Protein AF-0000000077372050 (afdb_homodimer)

Radius of gyration: 34.99 Å; Cα contacts (8 Å, |Δi|>4): 1560; chains: 2; bounding box: 55×114×76 Å

Foldseek 3Di:
DDKWKKWFFFKWKQFCFLLLVVFFKTKMWTWQWFKMKIKFFDPDQDQKAWEQEVLLRDIDIDGQVVLLVLLVVVCVVPVPDQPVCLVVLLVSLLVVLVVVVVVVVDDDPDPVVSLVSSLLSSLLSNLQCNQPPCNSGGDRTYMYMYMDGPDDPQQFRLHLLRSQLRSNLVNNCVNPVDHQVCCLPPVNLVSSLVRSVSSVCSVPVDDQSPGNNCRSFGFMWMDTRPPGIDHAQADDWFKKKKKFLVDHDDLVVLSVLLVVLCVVPVVVLVVLSVVSNVLCVVLRVLRNCAPVPPPNVVSLVVSLVSLQVRQVSLVVSPQEAPSNVVLQVLQVVLPWGKHDTGSHNGRIMMTTADDPNVVDPSSVVSVVVSVVVPIDIDIITIGDGHMHMGGDDD/DDKWKKWFFFKWKQFCFLLLVVFFKTKMWTWFWFKMKIKFFDPDQDQKAWEQEVLVRDIDIDGQVVLLVLLVVVCVVPVPDQPVCLVVLLVSLLVVLVVVVVVVVDDDPDPVVSLVSSLLSSLLSNLQCNQPPCNSGGDRTYMYMYMDGPDDPQQFRLHLLRSQLRSNLVNNCVNPVDHQVCCLPPVNLVSSLVRSVSSVCSVPVDDQSPGNNCRSFGFMWMDTRPPGIDHAQADDWFKKKKKFLVDHDDLVVLSVLLVVLCVVPVVVLVVLSVVSNVLVVVLRVLRNCAPVPPPNVVSLVVSLVSLQVRQVSLVVSPQEAPSNVVLQVLQVVLPWGKHDTGSHNGRIMMTTADDPNVVPPSSVVSVVVSVVVPIDIDIITIGDGHMHMGGDDD

Organism: NCBI:txid30044

Secondary structure (DSSP, 8-state):
--EEEEEEEEEEEEE-TTGGGGT--EEEEEEEEEEEEEEEE-SS---EEEEEEGGGTEEEEEEHHHHHHHHHHHHHHSTT-SGGGHHHHHHHHHHHHHHHHHHTT-S---HHHHHHHHHHHHHHHHHHHT-TT-TT----S-EEEEEEESSPTTSSS-HHHHHHHHHHHHHHHHTTSS-TTTTTSHHHHHHHHHHHHHHHHHHHSS--SHHHHHHHHBSEEEEETTTEEEE---SSPEEEEEEE------HHHHHHHHHHHHHHSHHHHHHHHHHHHHHHHHHHHHHHHTTSSSSHHHHHHHHHHHHHHHHHHHHHTT---HHHHHHHHHHHHTT--EEEESS-SSSEEEEEE-TTGGG-HHHHHHHHHHHHTT-EEEEEEES-B--EEEE---/--EEEEEEEEEEEEE-TTGGGGT--EEEEEEEEEEEEEEEE-SS---EEEEEEGGGTEEEEEEHHHHHHHHHHHHHHSTT-SGGGHHHHHHHHHHHHHHHHHHTT-S---HHHHHHHHHHHHHHHHHHHT-TT-TT----S-EEEEEEESSPTTSSS-HHHHHHHHHHHHHHHHTTS--TTTTTSHHHHHHHHHHHHHHHHHHHSS--SHHHHHHHHBSEEEEETTTEEEE---SSPEEEEEEE------HHHHHHHHHHHHHHSHHHHHHHHHHHHHHHHHHHHHHHHTTSSSSHHHHHHHHHHHHHHHHHHHHHTT---HHHHHHHHHHHHTT--EEEESS-SSSEEEEEE-TTGGG-HHHHHHHHHHHHTT-EEEEEEES-B--EEEE---

Nearest PDB structures (foldseek):
  8tfo-assembly2_B  TM=8.199E-01  e=6.180E-31  Ramazzottius varieornatus
  1kvk-assembly1_A-2  TM=8.660E-01  e=2.337E-29  Rattus norvegicus
  2r3v-assembly1_A  TM=8.523E-01  e=2.100E-29  unclassified
  2r42-assembly1_A-2  TM=8.724E-01  e=7.983E-29  unclassified
  2r3v-assembly6_D  TM=8.572E-01  e=4.436E-29  unclassified

InterPro domains:
  IPR006204 GHMP kinase N-terminal domain [PF00288] (138-219)
  IPR006205 Mevalonate kinase [PTHR43290] (3-390)
  IPR006205 Mevalonate kinase [TIGR00549] (8-352)
  IPR014721 Small ribosomal subunit protein uS5 domain 2-type fold, subgroup [G3DSA:3.30.230.10] (6-387)
  IPR020568 Ribosomal protein uS5 domain 2-type superfamily [SSF54211] (3-226)
  IPR036554 GHMP kinase, C-terminal domain superfamily [G3DSA:3.30.70.890] (235-384)
  IPR036554 GHMP kinase, C-terminal domain superfamily [SSF55060] (236-391)

Solvent-accessible surface area (backbone atoms only — not comparable to full-atom values): 39633 Å² total; per-residue (Å²): 121,65,44,32,30,28,40,10,16,14,30,40,45,79,40,28,66,74,33,28,83,72,54,23,42,23,34,36,22,9,27,71,46,27,26,39,34,37,40,40,44,52,88,56,92,31,60,42,35,38,37,39,34,58,87,73,71,45,74,46,73,43,51,33,66,60,51,39,50,51,51,49,53,48,45,68,75,43,72,83,52,64,81,86,34,53,67,60,49,48,53,53,38,51,54,50,50,50,51,52,52,57,66,69,64,57,74,84,68,56,68,66,58,52,50,50,48,43,41,51,53,40,46,43,49,50,26,32,64,61,16,59,98,33,77,80,55,67,71,80,57,14,32,39,33,42,36,42,59,71,50,60,76,84,39,51,35,36,38,65,24,10,45,23,34,28,52,30,46,55,30,29,39,73,36,50,65,43,46,84,87,48,46,80,40,67,69,47,39,50,52,28,26,49,46,4,39,54,33,34,31,73,74,65,62,77,67,89,52,58,55,18,42,28,16,44,68,20,22,34,31,37,35,26,63,93,74,51,78,43,77,56,67,58,68,50,53,42,46,30,34,41,34,33,52,83,34,82,64,56,59,70,58,47,53,50,52,39,50,52,50,32,68,76,35,48,68,27,46,50,24,47,42,49,19,41,34,35,45,45,65,59,43,51,63,44,49,39,49,32,67,70,76,63,60,43,68,60,46,48,52,52,50,42,49,50,36,35,26,50,30,23,54,45,42,36,60,64,32,54,35,64,62,49,48,50,53,45,48,54,37,43,66,68,73,37,39,38,26,65,27,46,68,38,42,30,24,28,32,41,30,63,42,60,89,66,39,89,78,37,68,63,48,54,51,48,52,50,51,44,44,71,73,68,32,45,77,44,81,44,34,38,26,44,72,27,47,45,65,44,78,54,80,132,122,65,44,33,31,27,39,10,17,13,31,42,45,79,40,27,68,73,32,28,82,72,56,24,42,24,35,35,23,7,27,72,47,30,26,38,33,36,40,38,44,52,88,58,91,31,61,43,33,38,36,38,35,58,88,72,69,46,74,47,73,42,51,33,68,61,51,41,50,52,51,50,52,48,45,68,75,43,73,84,53,63,82,86,32,55,65,59,49,49,54,53,40,51,53,51,50,50,53,53,51,57,68,70,65,58,72,84,67,55,69,66,59,53,50,52,47,44,41,52,54,40,46,43,50,49,25,32,64,60,16,61,98,32,78,80,55,68,69,80,58,16,32,39,35,41,36,40,59,72,51,59,75,83,39,51,36,35,37,65,23,9,45,23,36,28,49,29,44,53,31,28,39,73,36,51,65,42,46,84,85,47,46,81,42,70,70,45,41,49,52,28,25,50,46,4,38,54,35,34,32,73,75,65,62,77,67,90,51,58,56,17,43,28,15,45,66,20,24,35,30,37,35,27,62,94,74,52,79,43,77,55,66,60,68,49,54,42,46,28,33,41,34,36,51,83,35,82,63,56,57,70,59,46,54,50,51,39,51,52,51,33,68,75,36,48,68,28,45,51,25,47,42,49,20,39,35,34,46,44,64,60,42,51,62,46,49,39,49,32,68,70,75,62,60,44,67,59,47,48,52,52,50,43,48,50,36,35,28,50,30,22,54,45,44,37,59,64,33,54,35,64,61,50,48,50,53,46,47,56,36,43,65,71,73,37,38,40,26,65,27,44,66,39,44,30,25,27,31,40,31,63,43,63,90,67,41,90,77,36,67,62,48,55,51,48,53,49,52,44,44,72,71,68,32,44,78,44,80,44,34,38,26,44,71,25,47,45,66,44,78,53,80,130

Sequence (788 aa):
MLKFQVHSPGKVILHGEHAVVYQKPALAAVVGLGTNLQLRCSQEASQVASFQLDALNCTLEIDLQEFNTFLDNFRNKYPGDKLDSTAKLMEEVRTEVAKQLERSGGSTPKQHTQRAFISIYYLLAGAVLTAPNQPTLTLKSGFQVHIDTELNVGAGLGSSASYGAALATAFLILAGHFDQSSYLQDDNLALISHWAFESERVNHGTPSGVDNTVCTYGGILRFVKGQGFQSLKIQKPLNILLVDSRVSRSTADIVAKVRHLAEDFPQLIESIWQACEQLVNSAVPLYESFGNAQDDSQKFEKLERLFQINNDLLKAIGVTHPKLEQIFTIAFKRGFFSKLTGAGAGGYAIVLLPENYDCNEVYWKLKEELEGAGFGVHVTTAGGVGLRVTSLDDMLKFQVHSPGKVILHGEHAVVYQKPALAAVVGLGTNLQLRCSQEASQVASFQLDALNCTLEIDLQEFNTFLDNFRNKYPGDKLDSTAKLMEEVRTEVAKQLERSGGSTPKQHTQRAFISIYYLLAGAVLTAPNQPTLTLKSGFQVHIDTELNVGAGLGSSASYGAALATAFLILAGHFDQSSYLQDDNLALISHWAFESERVNHGTPSGVDNTVCTYGGILRFVKGQGFQSLKIQKPLNILLVDSRVSRSTADIVAKVRHLAEDFPQLIESIWQACEQLVNSAVPLYESFGNAQDDSQKFEKLERLFQINNDLLKAIGVTHPKLEQIFTIAFKRGFFSKLTGAGAGGYAIVLLPENYDCNEVYWKLKEELEGAGFGVHVTTAGGVGLRVTSLDD

Structure (mmCIF, N/CA/C/O backbone):
data_AF-0000000077372050-model_v1
#
loop_
_entity.id
_entity.type
_entity.pdbx_description
1 polymer 'Mevalonate kinase'
#
loop_
_atom_site.group_PDB
_atom_site.id
_atom_site.type_symbol
_atom_site.label_atom_id
_atom_site.label_alt_id
_atom_site.label_comp_id
_atom_site.label_asym_id
_atom_site.label_entity_id
_atom_site.label_seq_id
_atom_site.pdbx_PDB_ins_code
_atom_site.Cartn_x
_atom_site.Cartn_y
_atom_site.Cartn_z
_atom_site.occupancy
_atom_site.B_iso_or_equiv
_atom_site.auth_seq_id
_atom_site.auth_comp_id
_atom_site.auth_asym_id
_atom_site.auth_atom_id
_atom_site.pdbx_PDB_model_num
ATOM 1 N N . MET A 1 1 ? -6.617 -47.531 -29.625 1 76.56 1 MET A N 1
ATOM 2 C CA . MET A 1 1 ? -5.32 -46.906 -29.344 1 76.56 1 MET A CA 1
ATOM 3 C C . MET A 1 1 ? -5.445 -45.812 -28.297 1 76.56 1 MET A C 1
ATOM 5 O O . MET A 1 1 ? -6.449 -45.094 -28.266 1 76.56 1 MET A O 1
ATOM 9 N N . LEU A 1 2 ? -4.465 -45.812 -27.406 1 88.06 2 LEU A N 1
ATOM 10 C CA . LEU A 1 2 ? -4.539 -44.875 -26.297 1 88.06 2 LEU A CA 1
ATOM 11 C C . LEU A 1 2 ? -4.316 -43.438 -26.766 1 88.06 2 LEU A C 1
ATOM 13 O O . LEU A 1 2 ? -3.277 -43.125 -27.359 1 88.06 2 LEU A O 1
ATOM 17 N N . LYS A 1 3 ? -5.336 -42.656 -26.812 1 93.94 3 LYS A N 1
ATOM 18 C CA . LYS A 1 3 ? -5.262 -41.219 -27.141 1 93.94 3 LYS A CA 1
ATOM 19 C C . LYS A 1 3 ? -6.102 -40.406 -26.172 1 93.94 3 LYS A C 1
ATOM 21 O O . LYS A 1 3 ? -7.273 -40.688 -25.953 1 93.94 3 LYS A O 1
ATOM 26 N N . PHE A 1 4 ? -5.562 -39.438 -25.625 1 96.69 4 PHE A N 1
ATOM 27 C CA . PHE A 1 4 ? -6.285 -38.594 -24.688 1 96.69 4 PHE A CA 1
ATOM 28 C C . PHE A 1 4 ? -5.59 -37.25 -24.531 1 96.69 4 PHE A C 1
ATOM 30 O O . PHE A 1 4 ? -4.512 -37.031 -25.078 1 96.69 4 PHE A O 1
ATOM 37 N N . GLN A 1 5 ? -6.246 -36.344 -23.906 1 97.19 5 GLN A N 1
ATOM 38 C CA . GLN A 1 5 ? -5.73 -35 -23.625 1 97.19 5 GLN A CA 1
ATOM 39 C C . GLN A 1 5 ? -5.797 -34.719 -22.125 1 97.19 5 GLN A C 1
ATOM 41 O O . GLN A 1 5 ? -6.746 -35.125 -21.453 1 97.19 5 GLN A O 1
ATOM 46 N N . VAL A 1 6 ? -4.758 -34.156 -21.656 1 97.69 6 VAL A N 1
ATOM 47 C CA . VAL A 1 6 ? -4.703 -33.688 -20.266 1 97.69 6 VAL A CA 1
ATOM 48 C C . VAL A 1 6 ? -4.652 -32.156 -20.234 1 97.69 6 VAL A C 1
ATOM 50 O O . VAL A 1 6 ? -3.881 -31.547 -20.969 1 97.69 6 VAL A O 1
ATOM 53 N N . HIS A 1 7 ? -5.539 -31.594 -19.469 1 97.25 7 HIS A N 1
ATOM 54 C CA . HIS A 1 7 ? -5.469 -30.172 -19.172 1 97.25 7 HIS A CA 1
ATOM 55 C C . HIS A 1 7 ? -5.098 -29.938 -17.703 1 97.25 7 HIS A C 1
ATOM 57 O O . HIS A 1 7 ? -5.816 -30.375 -16.812 1 97.25 7 HIS A O 1
ATOM 63 N N . SER A 1 8 ? -4.004 -29.344 -17.484 1 97.56 8 SER A N 1
ATOM 64 C CA . SER A 1 8 ? -3.545 -29 -16.141 1 97.56 8 SER A CA 1
ATOM 65 C C . SER A 1 8 ? -3.512 -27.484 -15.945 1 97.56 8 SER A C 1
ATOM 67 O O . SER A 1 8 ? -2.73 -26.781 -16.594 1 97.56 8 SER A O 1
ATOM 69 N N . PRO A 1 9 ? -4.293 -26.984 -15.062 1 97.06 9 PRO A N 1
ATOM 70 C CA . PRO A 1 9 ? -4.363 -25.531 -14.867 1 97.06 9 PRO A CA 1
ATOM 71 C C . PRO A 1 9 ? -3.127 -24.969 -14.164 1 97.06 9 PRO A C 1
ATOM 73 O O . PRO A 1 9 ? -2.391 -25.719 -13.516 1 97.06 9 PRO A O 1
ATOM 76 N N . GLY A 1 10 ? -2.898 -23.688 -14.422 1 95.94 10 GLY A N 1
ATOM 77 C CA . GLY A 1 10 ? -1.934 -22.953 -13.609 1 95.94 10 GLY A CA 1
ATOM 78 C C . GLY A 1 10 ? -2.5 -22.484 -12.281 1 95.94 10 GLY A C 1
ATOM 79 O O . GLY A 1 10 ? -3.514 -23.016 -11.82 1 95.94 10 GLY A O 1
ATOM 80 N N . LYS A 1 11 ? -1.765 -21.641 -11.664 1 95.44 11 LYS A N 1
ATOM 81 C CA . LYS A 1 11 ? -2.215 -21.188 -10.352 1 95.44 11 LYS A CA 1
ATOM 82 C C . LYS A 1 11 ? -1.88 -19.703 -10.141 1 95.44 11 LYS A C 1
ATOM 84 O O . LYS A 1 11 ? -1.002 -19.156 -10.812 1 95.44 11 LYS A O 1
ATOM 89 N N . VAL A 1 12 ? -2.592 -19.109 -9.219 1 95.75 12 VAL A N 1
ATOM 90 C CA . VAL A 1 12 ? -2.281 -17.781 -8.703 1 95.75 12 VAL A CA 1
ATOM 91 C C . VAL A 1 12 ? -2.289 -17.797 -7.18 1 95.75 12 VAL A C 1
ATOM 93 O O . VAL A 1 12 ? -2.871 -18.703 -6.566 1 95.75 12 VAL A O 1
ATOM 96 N N . ILE A 1 13 ? -1.609 -16.938 -6.66 1 95.19 13 ILE A N 1
ATOM 97 C CA . ILE A 1 13 ? -1.697 -16.719 -5.219 1 95.19 13 ILE A CA 1
ATOM 98 C C . ILE A 1 13 ? -2.668 -15.578 -4.922 1 95.19 13 ILE A C 1
ATOM 100 O O . ILE A 1 13 ? -2.449 -14.445 -5.348 1 95.19 13 ILE A O 1
ATOM 104 N N . LEU A 1 14 ? -3.717 -15.867 -4.227 1 97.38 14 LEU A N 1
ATOM 105 C CA . LEU A 1 14 ? -4.738 -14.867 -3.943 1 97.38 14 LEU A CA 1
ATOM 106 C C . LEU A 1 14 ? -4.312 -13.969 -2.783 1 97.38 14 LEU A C 1
ATOM 108 O O . LEU A 1 14 ? -4.566 -12.766 -2.797 1 97.38 14 LEU A O 1
ATOM 112 N N . HIS A 1 15 ? -3.766 -14.578 -1.78 1 97.62 15 HIS A N 1
ATOM 113 C CA . HIS A 1 15 ? -3.287 -13.867 -0.604 1 97.62 15 HIS A CA 1
ATOM 114 C C . HIS A 1 15 ? -2.078 -14.562 0.012 1 97.62 15 HIS A C 1
ATOM 116 O O . HIS A 1 15 ? -1.896 -15.766 -0.162 1 97.62 15 HIS A O 1
ATOM 122 N N . GLY A 1 16 ? -1.229 -13.781 0.714 1 95.81 16 GLY A N 1
ATOM 123 C CA . GLY A 1 16 ? -0.171 -14.367 1.521 1 95.81 16 GLY A CA 1
ATOM 124 C C . GLY A 1 16 ? 1.16 -14.445 0.797 1 95.81 16 GLY A C 1
ATOM 125 O O . GLY A 1 16 ? 2.092 -15.102 1.267 1 95.81 16 GLY A O 1
ATOM 126 N N . GLU A 1 17 ? 1.328 -13.773 -0.38 1 93.12 17 GLU A N 1
ATOM 127 C CA . GLU A 1 17 ? 2.613 -13.711 -1.068 1 93.12 17 GLU A CA 1
ATOM 128 C C . GLU A 1 17 ? 3.729 -13.273 -0.122 1 93.12 17 GLU A C 1
ATOM 130 O O . GLU A 1 17 ? 3.531 -12.383 0.708 1 93.12 17 GLU A O 1
ATOM 135 N N . HIS A 1 18 ? 4.914 -13.906 -0.179 1 93.56 18 HIS A N 1
ATOM 136 C CA . HIS A 1 18 ? 6.105 -13.609 0.612 1 93.56 18 HIS A CA 1
ATOM 137 C C . HIS A 1 18 ? 5.887 -13.961 2.082 1 93.56 18 HIS A C 1
ATOM 139 O O . HIS A 1 18 ? 6.762 -14.555 2.719 1 93.56 18 HIS A O 1
ATOM 145 N N . ALA A 1 19 ? 4.719 -13.648 2.645 1 95.5 19 ALA A N 1
ATOM 146 C CA . ALA A 1 19 ? 4.449 -13.945 4.047 1 95.5 19 ALA A CA 1
ATOM 147 C C . ALA A 1 19 ? 4.562 -15.445 4.316 1 95.5 19 ALA A C 1
ATOM 149 O O . ALA A 1 19 ? 4.965 -15.859 5.406 1 95.5 19 ALA A O 1
ATOM 150 N N . VAL A 1 20 ? 4.285 -16.219 3.359 1 92.5 20 VAL A N 1
ATOM 151 C CA . VAL A 1 20 ? 4.301 -17.688 3.461 1 92.5 20 VAL A CA 1
ATOM 152 C C . VAL A 1 20 ? 5.719 -18.156 3.768 1 92.5 20 VAL A C 1
ATOM 154 O O . VAL A 1 20 ? 5.902 -19.172 4.457 1 92.5 20 VAL A O 1
ATOM 157 N N . VAL A 1 21 ? 6.711 -17.453 3.232 1 89.56 21 VAL A N 1
ATOM 158 C CA . VAL A 1 21 ? 8.109 -17.781 3.494 1 89.56 21 VAL A CA 1
ATOM 159 C C . VAL A 1 21 ? 8.398 -17.672 4.988 1 89.56 21 VAL A C 1
ATOM 161 O O . VAL A 1 21 ? 9.273 -18.359 5.512 1 89.56 21 VAL A O 1
ATOM 164 N N . TYR A 1 22 ? 7.609 -16.828 5.664 1 93.75 22 TYR A N 1
ATOM 165 C CA . TYR A 1 22 ? 7.801 -16.578 7.09 1 93.75 22 TYR A CA 1
ATOM 166 C C . TYR A 1 22 ? 6.707 -17.25 7.914 1 93.75 22 TYR A C 1
ATOM 168 O O . TYR A 1 22 ? 6.277 -16.703 8.938 1 93.75 22 TYR A O 1
ATOM 176 N N . GLN A 1 23 ? 6.152 -18.297 7.379 1 93.69 23 GLN A N 1
ATOM 177 C CA . GLN A 1 23 ? 5.281 -19.25 8.062 1 93.69 23 GLN A CA 1
ATOM 178 C C . GLN A 1 23 ? 3.898 -18.641 8.305 1 93.69 23 GLN A C 1
ATOM 180 O O . GLN A 1 23 ? 3.223 -18.984 9.273 1 93.69 23 GLN A O 1
ATOM 185 N N . LYS A 1 24 ? 3.562 -17.641 7.562 1 96.31 24 LYS A N 1
ATOM 186 C CA . LYS A 1 24 ? 2.186 -17.156 7.543 1 96.31 24 LYS A CA 1
ATOM 187 C C . LYS A 1 24 ? 1.363 -17.875 6.48 1 96.31 24 LYS A C 1
ATOM 189 O O . LYS A 1 24 ? 1.918 -18.438 5.531 1 96.31 24 LYS A O 1
ATOM 194 N N . PRO A 1 25 ? 0.071 -17.953 6.625 1 96.81 25 PRO A N 1
ATOM 195 C CA . PRO A 1 25 ? -0.757 -18.672 5.668 1 96.81 25 PRO A CA 1
ATOM 196 C C . PRO A 1 25 ? -0.863 -17.969 4.316 1 96.81 25 PRO A C 1
ATOM 198 O O . PRO A 1 25 ? -0.839 -16.734 4.258 1 96.81 25 PRO A O 1
ATOM 201 N N . ALA A 1 26 ? -1.024 -18.766 3.262 1 96.06 26 ALA A N 1
ATOM 202 C CA . ALA A 1 26 ? -1.29 -18.266 1.915 1 96.06 26 ALA A CA 1
ATOM 203 C C . ALA A 1 26 ? -2.449 -19.016 1.27 1 96.06 26 ALA A C 1
ATOM 205 O O . ALA A 1 26 ? -2.768 -20.141 1.668 1 96.06 26 ALA A O 1
ATOM 206 N N . LEU A 1 27 ? -3.111 -18.375 0.375 1 97.38 27 LEU A N 1
ATOM 207 C CA . LEU A 1 27 ? -4.18 -18.969 -0.415 1 97.38 27 LEU A CA 1
ATOM 208 C C . LEU A 1 27 ? -3.781 -19.078 -1.884 1 97.38 27 LEU A C 1
ATOM 210 O O . LEU A 1 27 ? -3.557 -18.062 -2.541 1 97.38 27 LEU A O 1
ATOM 214 N N . ALA A 1 28 ? -3.654 -20.281 -2.371 1 96.38 28 ALA A N 1
ATOM 215 C CA . ALA A 1 28 ? -3.379 -20.531 -3.781 1 96.38 28 ALA A CA 1
ATOM 216 C C . ALA A 1 28 ? -4.625 -21.047 -4.5 1 96.38 28 ALA A C 1
ATOM 218 O O . ALA A 1 28 ? -5.383 -21.844 -3.945 1 96.38 28 ALA A O 1
ATOM 219 N N . ALA A 1 29 ? -4.844 -20.547 -5.703 1 97.38 29 ALA A N 1
ATOM 220 C CA . ALA A 1 29 ? -6.016 -20.953 -6.48 1 97.38 29 ALA A CA 1
ATOM 221 C C . ALA A 1 29 ? -5.617 -21.359 -7.895 1 97.38 29 ALA A C 1
ATOM 223 O O . ALA A 1 29 ? -4.703 -20.781 -8.484 1 97.38 29 ALA A O 1
ATOM 224 N N . VAL A 1 30 ? -6.297 -22.328 -8.438 1 96.56 30 VAL A N 1
ATOM 225 C CA . VAL A 1 30 ? -6.074 -22.672 -9.836 1 96.56 30 VAL A CA 1
ATOM 226 C C . VAL A 1 30 ? -6.699 -21.609 -10.734 1 96.56 30 VAL A C 1
ATOM 228 O O . VAL A 1 30 ? -7.742 -21.047 -10.406 1 96.56 30 VAL A O 1
ATOM 231 N N . VAL A 1 31 ? -6.02 -21.359 -11.766 1 95.69 31 VAL A N 1
ATOM 232 C CA . VAL A 1 31 ? -6.551 -20.438 -12.758 1 95.69 31 VAL A CA 1
ATOM 233 C C . VAL A 1 31 ? -7.113 -21.203 -13.945 1 95.69 31 VAL A C 1
ATOM 235 O O . VAL A 1 31 ? -6.773 -22.375 -14.148 1 95.69 31 VAL A O 1
ATOM 238 N N . GLY A 1 32 ? -7.992 -20.547 -14.742 1 91.5 32 GLY A N 1
ATOM 239 C CA . GLY A 1 32 ? -8.625 -21.203 -15.875 1 91.5 32 GLY A CA 1
ATOM 240 C C . GLY A 1 32 ? -7.676 -21.422 -17.047 1 91.5 32 GLY A C 1
ATOM 241 O O . GLY A 1 32 ? -8.023 -22.109 -18.016 1 91.5 32 GLY A O 1
ATOM 242 N N . LEU A 1 33 ? -6.516 -20.938 -17 1 93.06 33 LEU A N 1
ATOM 243 C CA . LEU A 1 33 ? -5.465 -21.156 -17.984 1 93.06 33 LEU A CA 1
ATOM 244 C C . LEU A 1 33 ? -4.559 -22.312 -17.562 1 93.06 33 LEU A C 1
ATOM 246 O O . LEU A 1 33 ? -4.367 -22.547 -16.375 1 93.06 33 LEU A O 1
ATOM 250 N N . GLY A 1 34 ? -4.039 -22.984 -18.609 1 95.81 34 GLY A N 1
ATOM 251 C CA . GLY A 1 34 ? -3.219 -24.109 -18.188 1 95.81 34 GLY A CA 1
ATOM 252 C C . GLY A 1 34 ? -2.434 -24.734 -19.344 1 95.81 34 GLY A C 1
ATOM 253 O O . GLY A 1 34 ? -2.383 -24.172 -20.438 1 95.81 34 GLY A O 1
ATOM 254 N N . THR A 1 35 ? -1.781 -25.797 -19.031 1 96.62 35 THR A N 1
ATOM 255 C CA . THR A 1 35 ? -1.038 -26.609 -19.984 1 96.62 35 THR A CA 1
ATOM 256 C C . THR A 1 35 ? -1.935 -27.688 -20.578 1 96.62 35 THR A C 1
ATOM 258 O O . THR A 1 35 ? -2.732 -28.312 -19.875 1 96.62 35 THR A O 1
ATOM 261 N N . ASN A 1 36 ? -1.826 -27.797 -21.875 1 97.12 36 ASN A N 1
ATOM 262 C CA . ASN A 1 36 ? -2.529 -28.859 -22.609 1 97.12 36 ASN A CA 1
ATOM 263 C C . ASN A 1 36 ? -1.56 -29.891 -23.172 1 97.12 36 ASN A C 1
ATOM 265 O O . ASN A 1 36 ? -0.626 -29.547 -23.891 1 97.12 36 ASN A O 1
ATOM 269 N N . LEU A 1 37 ? -1.771 -31.078 -22.797 1 97.88 37 LEU A N 1
ATOM 270 C CA . LEU A 1 37 ? -0.952 -32.188 -23.266 1 97.88 37 LEU A CA 1
ATOM 271 C C . LEU A 1 37 ? -1.803 -33.219 -24.016 1 97.88 37 LEU A C 1
ATOM 273 O O . LEU A 1 37 ? -2.832 -33.656 -23.5 1 97.88 37 LEU A O 1
ATOM 277 N N . GLN A 1 38 ? -1.431 -33.5 -25.234 1 97.62 38 GLN A N 1
ATOM 278 C CA . GLN A 1 38 ? -2.068 -34.531 -26.016 1 97.62 38 GLN A CA 1
ATOM 279 C C . GLN A 1 38 ? -1.131 -35.719 -26.203 1 97.62 38 GLN A C 1
ATOM 281 O O . GLN A 1 38 ? 0.02 -35.562 -26.625 1 97.62 38 GLN A O 1
ATOM 286 N N . LEU A 1 39 ? -1.581 -36.844 -25.844 1 97.06 39 LEU A N 1
ATOM 287 C CA . LEU A 1 39 ? -0.823 -38.062 -26.062 1 97.06 39 LEU A CA 1
ATOM 288 C C . LEU A 1 39 ? -1.546 -39 -27.031 1 97.06 39 LEU A C 1
ATOM 290 O O . LEU A 1 39 ? -2.748 -39.219 -26.891 1 97.06 39 LEU A O 1
ATOM 294 N N . ARG A 1 40 ? -0.792 -39.406 -28.047 1 94.44 40 ARG A N 1
ATOM 295 C CA . ARG A 1 40 ? -1.304 -40.344 -29.047 1 94.44 40 ARG A CA 1
ATOM 296 C C . ARG A 1 40 ? -0.372 -41.531 -29.203 1 94.44 40 ARG A C 1
ATOM 298 O O . ARG A 1 40 ? 0.786 -41.375 -29.609 1 94.44 40 ARG A O 1
ATOM 305 N N . CYS A 1 41 ? -0.883 -42.688 -28.906 1 90.69 41 CYS A N 1
ATOM 306 C CA . CYS A 1 41 ? -0.125 -43.906 -29.188 1 90.69 41 CYS A CA 1
ATOM 307 C C . CYS A 1 41 ? -0.32 -44.344 -30.625 1 90.69 41 CYS A C 1
ATOM 309 O O . CYS A 1 41 ? -1.421 -44.25 -31.172 1 90.69 41 CYS A O 1
ATOM 311 N N . SER A 1 42 ? 0.804 -44.469 -31.25 1 75.94 42 SER A N 1
ATOM 312 C CA . SER A 1 42 ? 0.777 -44.844 -32.656 1 75.94 42 SER A CA 1
ATOM 313 C C . SER A 1 42 ? 0.42 -46.312 -32.812 1 75.94 42 SER A C 1
ATOM 315 O O . SER A 1 42 ? 0.701 -47.125 -31.938 1 75.94 42 SER A O 1
ATOM 317 N N . GLN A 1 43 ? -0.395 -46.594 -33.875 1 68.31 43 GLN A N 1
ATOM 318 C CA . GLN A 1 43 ? -0.666 -48 -34.25 1 68.31 43 GLN A CA 1
ATOM 319 C C . GLN A 1 43 ? 0.559 -48.656 -34.875 1 68.31 43 GLN A C 1
ATOM 321 O O . GLN A 1 43 ? 0.722 -49.875 -34.812 1 68.31 43 GLN A O 1
ATOM 326 N N . GLU A 1 44 ? 1.268 -47.75 -35.5 1 66.38 44 GLU A N 1
ATOM 327 C CA . GLU A 1 44 ? 2.4 -48.312 -36.219 1 66.38 44 GLU A CA 1
ATOM 328 C C . GLU A 1 44 ? 3.572 -48.594 -35.281 1 66.38 44 GLU A C 1
ATOM 330 O O . GLU A 1 44 ? 3.732 -47.906 -34.281 1 66.38 44 GLU A O 1
ATOM 335 N N . ALA A 1 45 ? 4.254 -49.656 -35.469 1 71.06 45 ALA A N 1
ATOM 336 C CA . ALA A 1 45 ? 5.426 -50.062 -34.688 1 71.06 45 ALA A CA 1
ATOM 337 C C . ALA A 1 45 ? 6.504 -49 -34.719 1 71.06 45 ALA A C 1
ATOM 339 O O . ALA A 1 45 ? 7.211 -48.812 -35.719 1 71.06 45 ALA A O 1
ATOM 340 N N . SER A 1 46 ? 6.207 -47.875 -33.938 1 81.31 46 SER A N 1
ATOM 341 C CA . SER A 1 46 ? 7.277 -46.906 -33.781 1 81.31 46 SER A CA 1
ATOM 342 C C . SER A 1 46 ? 8.109 -47.156 -32.531 1 81.31 46 SER A C 1
ATOM 344 O O . SER A 1 46 ? 7.582 -47.625 -31.531 1 81.31 46 SER A O 1
ATOM 346 N N . GLN A 1 47 ? 9.461 -46.969 -32.719 1 90.12 47 GLN A N 1
ATOM 347 C CA . GLN A 1 47 ? 10.375 -47.219 -31.594 1 90.12 47 GLN A CA 1
ATOM 348 C C . GLN A 1 47 ? 10.836 -45.906 -30.984 1 90.12 47 GLN A C 1
ATOM 350 O O . GLN A 1 47 ? 11.867 -45.844 -30.297 1 90.12 47 GLN A O 1
ATOM 355 N N . VAL A 1 48 ? 9.977 -44.844 -31.312 1 93.94 48 VAL A N 1
ATOM 356 C CA . VAL A 1 48 ? 10.391 -43.531 -30.812 1 93.94 48 VAL A CA 1
ATOM 357 C C . VAL A 1 48 ? 9.211 -42.844 -30.125 1 93.94 48 VAL A C 1
ATOM 359 O O . VAL A 1 48 ? 8.078 -42.906 -30.609 1 93.94 48 VAL A O 1
ATOM 362 N N . ALA A 1 49 ? 9.422 -42.312 -28.969 1 95.31 49 ALA A N 1
ATOM 363 C CA . ALA A 1 49 ? 8.492 -41.375 -28.328 1 95.31 49 ALA A CA 1
ATOM 364 C C . ALA A 1 49 ? 8.875 -39.938 -28.656 1 95.31 49 ALA A C 1
ATOM 366 O O . ALA A 1 49 ? 10 -39.5 -28.375 1 95.31 49 ALA A O 1
ATOM 367 N N . SER A 1 50 ? 7.996 -39.219 -29.234 1 95.69 50 SER A N 1
ATOM 368 C CA . SER A 1 50 ? 8.266 -37.844 -29.656 1 95.69 50 SER A CA 1
ATOM 369 C C . SER A 1 50 ? 7.496 -36.844 -28.797 1 95.69 50 SER A C 1
ATOM 371 O O . SER A 1 50 ? 6.328 -37.062 -28.484 1 95.69 50 SER A O 1
ATOM 373 N N . PHE A 1 51 ? 8.156 -35.781 -28.406 1 96.62 51 PHE A N 1
ATOM 374 C CA . PHE A 1 51 ? 7.582 -34.75 -27.562 1 96.62 51 PHE A CA 1
ATOM 375 C C . PHE A 1 51 ? 7.727 -33.375 -28.234 1 96.62 51 PHE A C 1
ATOM 377 O O . PHE A 1 51 ? 8.836 -32.844 -28.359 1 96.62 51 PHE A O 1
ATOM 384 N N . GLN A 1 52 ? 6.625 -32.844 -28.672 1 96.69 52 GLN A N 1
ATOM 385 C CA . GLN A 1 52 ? 6.625 -31.5 -29.25 1 96.69 52 GLN A CA 1
ATOM 386 C C . GLN A 1 52 ? 6.27 -30.453 -28.188 1 96.69 52 GLN A C 1
ATOM 388 O O . GLN A 1 52 ? 5.145 -30.422 -27.688 1 96.69 52 GLN A O 1
ATOM 393 N N . LEU A 1 53 ? 7.184 -29.625 -27.812 1 94.31 53 LEU A N 1
ATOM 394 C CA . LEU A 1 53 ? 6.988 -28.547 -26.859 1 94.31 53 LEU A CA 1
ATOM 395 C C . LEU A 1 53 ? 6.836 -27.203 -27.562 1 94.31 53 LEU A C 1
ATOM 397 O O . LEU A 1 53 ? 7.832 -26.562 -27.891 1 94.31 53 LEU A O 1
ATOM 401 N N . ASP A 1 54 ? 5.695 -26.672 -27.688 1 93.19 54 ASP A N 1
ATOM 402 C CA . ASP A 1 54 ? 5.418 -25.469 -28.469 1 93.19 54 ASP A CA 1
ATOM 403 C C . ASP A 1 54 ? 6.059 -24.234 -27.812 1 93.19 54 ASP A C 1
ATOM 405 O O . ASP A 1 54 ? 6.645 -23.406 -28.5 1 93.19 54 ASP A O 1
ATOM 409 N N . ALA A 1 55 ? 5.934 -24.141 -26.5 1 86.75 55 ALA A N 1
ATOM 410 C CA . ALA A 1 55 ? 6.434 -22.969 -25.797 1 86.75 55 ALA A CA 1
ATOM 411 C C . ALA A 1 55 ? 7.945 -22.828 -25.969 1 86.75 55 ALA A C 1
ATOM 413 O O . ALA A 1 55 ? 8.477 -21.719 -25.938 1 86.75 55 ALA A O 1
ATOM 414 N N . LEU A 1 56 ? 8.672 -23.938 -26.172 1 86.62 56 LEU A N 1
ATOM 415 C CA . LEU A 1 56 ? 10.117 -23.938 -26.328 1 86.62 56 LEU A CA 1
ATOM 416 C C . LEU A 1 56 ? 10.508 -24.094 -27.781 1 86.62 56 LEU A C 1
ATOM 418 O O . LEU A 1 56 ? 11.695 -24.062 -28.125 1 86.62 56 LEU A O 1
ATOM 422 N N . ASN A 1 57 ? 9.531 -24.219 -28.625 1 88.81 57 ASN A N 1
ATOM 423 C CA . ASN A 1 57 ? 9.75 -24.438 -30.047 1 88.81 57 ASN A CA 1
ATOM 424 C C . ASN A 1 57 ? 10.789 -25.531 -30.297 1 88.81 57 ASN A C 1
ATOM 426 O O . ASN A 1 57 ? 11.766 -25.312 -31 1 88.81 57 ASN A O 1
ATOM 430 N N . CYS A 1 58 ? 10.547 -26.641 -29.672 1 91.06 58 CYS A N 1
ATOM 431 C CA . CYS A 1 58 ? 11.484 -27.75 -29.844 1 91.06 58 CYS A CA 1
ATOM 432 C C . CYS A 1 58 ? 10.766 -29.094 -29.828 1 91.06 58 CYS A C 1
ATOM 434 O O . CYS A 1 58 ? 9.633 -29.188 -29.359 1 91.06 58 CYS A O 1
ATOM 436 N N . THR A 1 59 ? 11.398 -30.078 -30.375 1 93.31 59 THR A N 1
ATOM 437 C CA . THR A 1 59 ? 10.938 -31.469 -30.359 1 93.31 59 THR A CA 1
ATOM 438 C C . THR A 1 59 ? 11.984 -32.375 -29.734 1 93.31 59 THR A C 1
ATOM 440 O O . THR A 1 59 ? 13.156 -32.344 -30.125 1 93.31 59 THR A O 1
ATOM 443 N N . LEU A 1 60 ? 11.555 -33.062 -28.781 1 93.12 60 LEU A N 1
ATOM 444 C CA . LEU A 1 60 ? 12.422 -34.031 -28.109 1 93.12 60 LEU A CA 1
ATOM 445 C C . LEU A 1 60 ? 12 -35.469 -28.438 1 93.12 60 LEU A C 1
ATOM 447 O O . LEU A 1 60 ? 10.828 -35.719 -28.703 1 93.12 60 LEU A O 1
ATOM 451 N N . GLU A 1 61 ? 12.953 -36.312 -28.453 1 94.19 61 GLU A N 1
ATOM 452 C CA . GLU A 1 61 ? 12.648 -37.688 -28.781 1 94.19 61 GLU A CA 1
ATOM 453 C C . GLU A 1 61 ? 13.367 -38.656 -27.828 1 94.19 61 GLU A C 1
ATOM 455 O O . GLU A 1 61 ? 14.469 -38.375 -27.375 1 94.19 61 GLU A O 1
ATOM 460 N N . ILE A 1 62 ? 12.734 -39.656 -27.547 1 94.88 62 ILE A N 1
ATOM 461 C CA . ILE A 1 62 ? 13.305 -40.75 -26.75 1 94.88 62 ILE A CA 1
ATOM 462 C C . ILE A 1 62 ? 13.242 -42.062 -27.547 1 94.88 62 ILE A C 1
ATOM 464 O O . ILE A 1 62 ? 12.172 -42.469 -27.984 1 94.88 62 ILE A O 1
ATOM 468 N N . ASP A 1 63 ? 14.383 -42.625 -27.75 1 94.88 63 ASP A N 1
ATOM 469 C CA . ASP A 1 63 ? 14.438 -43.969 -28.328 1 94.88 63 ASP A CA 1
ATOM 470 C C . ASP A 1 63 ? 14 -45 -27.312 1 94.88 63 ASP A C 1
ATOM 472 O O . ASP A 1 63 ? 14.594 -45.125 -26.234 1 94.88 63 ASP A O 1
ATOM 476 N N . LEU A 1 64 ? 13 -45.812 -27.703 1 95.31 64 LEU A N 1
ATOM 477 C CA . LEU A 1 64 ? 12.383 -46.719 -26.734 1 95.31 64 LEU A CA 1
ATOM 478 C C . LEU A 1 64 ? 13.344 -47.812 -26.344 1 95.31 64 LEU A C 1
ATOM 480 O O . LEU A 1 64 ? 13.328 -48.281 -25.203 1 95.31 64 LEU A O 1
ATOM 484 N N . GLN A 1 65 ? 14.148 -48.281 -27.281 1 94.94 65 GLN A N 1
ATOM 485 C CA . GLN A 1 65 ? 15.109 -49.312 -26.953 1 94.94 65 GLN A CA 1
ATOM 486 C C . GLN A 1 65 ? 16.125 -48.844 -25.922 1 94.94 65 GLN A C 1
ATOM 488 O O . GLN A 1 65 ? 16.406 -49.531 -24.953 1 94.94 65 GLN A O 1
ATOM 493 N N . GLU A 1 66 ? 16.609 -47.688 -26.219 1 95.06 66 GLU A N 1
ATOM 494 C CA . GLU A 1 66 ? 17.562 -47.094 -25.281 1 95.06 66 GLU A CA 1
ATOM 495 C C . GLU A 1 66 ? 16.906 -46.844 -23.922 1 95.06 66 GLU A C 1
ATOM 497 O O . GLU A 1 66 ? 17.531 -47.031 -22.875 1 95.06 66 GLU A O 1
ATOM 502 N N . PHE A 1 67 ? 15.719 -46.344 -23.906 1 96.5 67 PHE A N 1
ATOM 503 C CA . PHE A 1 67 ? 14.977 -46.062 -22.688 1 96.5 67 PHE A CA 1
ATOM 504 C C . PHE A 1 67 ? 14.742 -47.312 -21.891 1 96.5 67 PHE A C 1
ATOM 506 O O . PHE A 1 67 ? 14.945 -47.344 -20.672 1 96.5 67 PHE A O 1
ATOM 513 N N . ASN A 1 68 ? 14.359 -48.406 -22.594 1 96.62 68 ASN A N 1
ATOM 514 C CA . ASN A 1 68 ? 14.125 -49.688 -21.922 1 96.62 68 ASN A CA 1
ATOM 515 C C . ASN A 1 68 ? 15.406 -50.25 -21.328 1 96.62 68 ASN A C 1
ATOM 517 O O . ASN A 1 68 ? 15.391 -50.875 -20.266 1 96.62 68 ASN A O 1
ATOM 521 N N . THR A 1 69 ? 16.484 -50.062 -22.062 1 96.44 69 THR A N 1
ATOM 522 C CA . THR A 1 69 ? 17.781 -50.5 -21.547 1 96.44 69 THR A CA 1
ATOM 523 C C . THR A 1 69 ? 18.125 -49.719 -20.266 1 96.44 69 THR A C 1
ATOM 525 O O . THR A 1 69 ? 18.625 -50.312 -19.312 1 96.44 69 THR A O 1
ATOM 528 N N . PHE A 1 70 ? 17.906 -48.438 -20.297 1 95.81 70 PHE A N 1
ATOM 529 C CA . PHE A 1 70 ? 18.109 -47.625 -19.109 1 95.81 70 PHE A CA 1
ATOM 530 C C . PHE A 1 70 ? 17.312 -48.156 -17.922 1 95.81 70 PHE A C 1
ATOM 532 O O . PHE A 1 70 ? 17.828 -48.281 -16.812 1 95.81 70 PHE A O 1
ATOM 539 N N . LEU A 1 71 ? 16.031 -48.5 -18.125 1 94.88 71 LEU A N 1
ATOM 540 C CA . LEU A 1 71 ? 15.148 -49 -17.078 1 94.88 71 LEU A CA 1
ATOM 541 C C . LEU A 1 71 ? 15.664 -50.312 -16.516 1 94.88 71 LEU A C 1
ATOM 543 O O . LEU A 1 71 ? 15.648 -50.531 -15.297 1 94.88 71 LEU A O 1
ATOM 547 N N . ASP A 1 72 ? 16.062 -51.125 -17.422 1 94.25 72 ASP A N 1
ATOM 548 C CA . ASP A 1 72 ? 16.594 -52.406 -17 1 94.25 72 ASP A CA 1
ATOM 549 C C 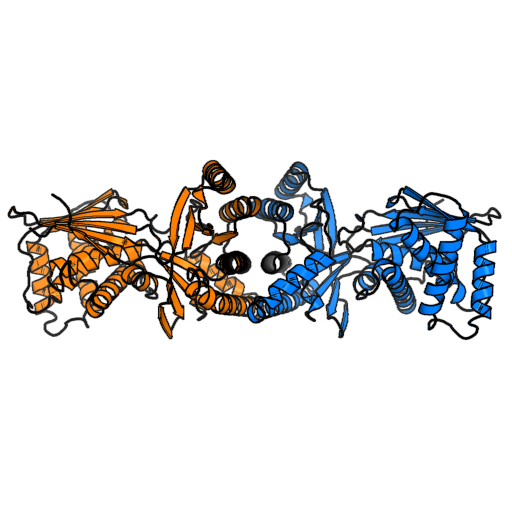. ASP A 1 72 ? 17.828 -52.25 -16.125 1 94.25 72 ASP A C 1
ATOM 551 O O . ASP A 1 72 ? 17.984 -52.969 -15.125 1 94.25 72 ASP A O 1
ATOM 555 N N . ASN A 1 73 ? 18.703 -51.438 -16.594 1 94.12 73 ASN A N 1
ATOM 556 C CA . ASN A 1 73 ? 19.906 -51.156 -15.812 1 94.12 73 ASN A CA 1
ATOM 557 C C . ASN A 1 73 ? 19.547 -50.625 -14.43 1 94.12 73 ASN A C 1
ATOM 559 O O . ASN A 1 73 ? 20.203 -50.969 -13.445 1 94.12 73 ASN A O 1
ATOM 563 N N . PHE A 1 74 ? 18.609 -49.75 -14.344 1 93.31 74 PHE A N 1
ATOM 564 C CA . PHE A 1 74 ? 18.188 -49.188 -13.062 1 93.31 74 PHE A CA 1
ATOM 565 C C . PHE A 1 74 ? 17.609 -50.25 -12.156 1 93.31 74 PHE A C 1
ATOM 567 O O . PHE A 1 74 ? 17.922 -50.312 -10.961 1 93.31 74 PHE A O 1
ATOM 574 N N . ARG A 1 75 ? 16.734 -51.125 -12.664 1 90.81 75 ARG A N 1
ATOM 575 C CA . ARG A 1 75 ? 16.125 -52.219 -11.914 1 90.81 75 ARG A CA 1
ATOM 576 C C . ARG A 1 75 ? 17.188 -53.125 -11.32 1 90.81 75 ARG A C 1
ATOM 578 O O . ARG A 1 75 ? 17.047 -53.594 -10.188 1 90.81 75 ARG A O 1
ATOM 585 N N . ASN A 1 76 ? 18.141 -53.375 -12.094 1 91.31 76 ASN A N 1
ATOM 586 C CA . ASN A 1 76 ? 19.219 -54.25 -11.672 1 91.31 76 ASN A CA 1
ATOM 587 C C . ASN A 1 76 ? 20.094 -53.625 -10.594 1 91.31 76 ASN A C 1
ATOM 589 O O . ASN A 1 76 ? 20.531 -54.281 -9.664 1 91.31 76 ASN A O 1
ATOM 593 N N . LYS A 1 77 ? 20.359 -52.406 -10.797 1 91.44 77 LYS A N 1
ATOM 594 C CA . LYS A 1 77 ? 21.234 -51.656 -9.883 1 91.44 77 LYS A CA 1
ATOM 595 C C . LYS A 1 77 ? 20.531 -51.406 -8.547 1 91.44 77 LYS A C 1
ATOM 597 O O . LYS A 1 77 ? 21.172 -51.406 -7.496 1 91.44 77 LYS A O 1
ATOM 602 N N . TYR A 1 78 ? 19.234 -51.156 -8.648 1 88.44 78 TYR A N 1
ATOM 603 C CA . TYR A 1 78 ? 18.453 -50.812 -7.457 1 88.44 78 TYR A CA 1
ATOM 604 C C . TYR A 1 78 ? 17.25 -51.75 -7.316 1 88.44 78 TYR A C 1
ATOM 606 O O . TYR A 1 78 ? 16.109 -51.281 -7.391 1 88.44 78 TYR A O 1
ATOM 614 N N . PRO A 1 79 ? 17.266 -53 -7.066 1 75.56 79 PRO A N 1
ATOM 615 C CA . PRO A 1 79 ? 16.188 -53.969 -7.098 1 75.56 79 PRO A CA 1
ATOM 616 C C . PRO A 1 79 ? 15.086 -53.688 -6.078 1 75.56 79 PRO A C 1
ATOM 618 O O . PRO A 1 79 ? 13.922 -54 -6.312 1 75.56 79 PRO A O 1
ATOM 621 N N . GLY A 1 80 ? 15.266 -53.219 -4.902 1 63.69 80 GLY A N 1
ATOM 622 C CA . GLY A 1 80 ? 14.273 -53.031 -3.859 1 63.69 80 GLY A CA 1
ATOM 623 C C . GLY A 1 80 ? 13.664 -51.625 -3.85 1 63.69 80 GLY A C 1
ATOM 624 O O . GLY A 1 80 ? 12.859 -51.312 -2.975 1 63.69 80 GLY A O 1
ATOM 625 N N . ASP A 1 81 ? 14.047 -50.844 -4.688 1 57.91 81 ASP A N 1
ATOM 626 C CA . ASP A 1 81 ? 13.773 -49.438 -4.469 1 57.91 81 ASP A CA 1
ATOM 627 C C . ASP A 1 81 ? 12.523 -49 -5.227 1 57.91 81 ASP A C 1
ATOM 629 O O . ASP A 1 81 ? 12.461 -49.094 -6.453 1 57.91 81 ASP A O 1
ATOM 633 N N . LYS A 1 82 ? 11.43 -49.219 -4.574 1 59.78 82 LYS A N 1
ATOM 634 C CA . LYS A 1 82 ? 10.227 -48.688 -5.211 1 59.78 82 LYS A CA 1
ATOM 635 C C . LYS A 1 82 ? 10.242 -47.156 -5.254 1 59.78 82 LYS A C 1
ATOM 637 O O . LYS A 1 82 ? 11.227 -46.562 -5.688 1 59.78 82 LYS A O 1
ATOM 642 N N . LEU A 1 83 ? 9.461 -46.406 -4.586 1 55.47 83 LEU A N 1
ATOM 643 C CA . LEU A 1 83 ? 9.164 -44.969 -4.543 1 55.47 83 LEU A CA 1
ATOM 644 C C . LEU A 1 83 ? 10.266 -44.219 -3.814 1 55.47 83 LEU A C 1
ATOM 646 O O . LEU A 1 83 ? 10.547 -43.062 -4.145 1 55.47 83 LEU A O 1
ATOM 650 N N . ASP A 1 84 ? 11.117 -45 -2.896 1 56.72 84 ASP A N 1
ATOM 651 C CA . ASP A 1 84 ? 12.109 -44.312 -2.066 1 56.72 84 ASP A CA 1
ATOM 652 C C . ASP A 1 84 ? 13.32 -43.906 -2.893 1 56.72 84 ASP A C 1
ATOM 654 O O . ASP A 1 84 ? 14.156 -43.125 -2.432 1 56.72 84 ASP A O 1
ATOM 658 N N . SER A 1 85 ? 13.242 -44.25 -4.156 1 64.75 85 SER A N 1
ATOM 659 C CA . SER A 1 85 ? 14.461 -44.156 -4.961 1 64.75 85 SER A CA 1
ATOM 660 C C . SER A 1 85 ? 14.359 -43.031 -5.984 1 64.75 85 SER A C 1
ATOM 662 O O . SER A 1 85 ? 15.094 -43.031 -6.977 1 64.75 85 SER A O 1
ATOM 664 N N . THR A 1 86 ? 13.539 -42 -5.602 1 81.62 86 THR A N 1
ATOM 665 C CA . THR A 1 86 ? 13.367 -40.938 -6.574 1 81.62 86 THR A CA 1
ATOM 666 C C . THR A 1 86 ? 14.664 -40.125 -6.73 1 81.62 86 THR A C 1
ATOM 668 O O . THR A 1 86 ? 15.016 -39.719 -7.836 1 81.62 86 THR A O 1
ATOM 671 N N . ALA A 1 87 ? 15.375 -40.031 -5.637 1 86 87 ALA A N 1
ATOM 672 C CA . ALA A 1 87 ? 16.625 -39.281 -5.711 1 86 87 ALA A CA 1
ATOM 673 C C . ALA A 1 87 ? 17.641 -40 -6.598 1 86 87 ALA A C 1
ATOM 675 O O . ALA A 1 87 ? 18.312 -39.344 -7.406 1 86 87 ALA A O 1
ATOM 676 N N . LYS A 1 88 ? 17.781 -41.312 -6.426 1 90 88 LYS A N 1
ATOM 677 C CA . LYS A 1 88 ? 18.703 -42.094 -7.238 1 90 88 LYS A CA 1
ATOM 678 C C . LYS A 1 88 ? 18.281 -42.062 -8.711 1 90 88 LYS A C 1
ATOM 680 O O . LYS A 1 88 ? 19.125 -41.969 -9.594 1 90 88 LYS A O 1
ATOM 685 N N . LEU A 1 89 ? 17 -42.219 -8.875 1 92.69 89 LEU A N 1
ATOM 686 C CA . LEU A 1 89 ? 16.484 -42.188 -10.242 1 92.69 89 LEU A CA 1
ATOM 687 C C . LEU A 1 89 ? 16.812 -40.875 -10.922 1 92.69 89 LEU A C 1
ATOM 689 O O . LEU A 1 89 ? 17.219 -40.844 -12.086 1 92.69 89 LEU A O 1
ATOM 693 N N . MET A 1 90 ? 16.594 -39.75 -10.18 1 92.44 90 MET A N 1
ATOM 694 C CA . MET A 1 90 ? 16.859 -38.438 -10.727 1 92.44 90 MET A CA 1
ATOM 695 C C . MET A 1 90 ? 18.328 -38.312 -11.141 1 92.44 90 MET A C 1
ATOM 697 O O . MET A 1 90 ? 18.641 -37.75 -12.203 1 92.44 90 MET A O 1
ATOM 701 N N . GLU A 1 91 ? 19.156 -38.781 -10.328 1 92.06 91 GLU A N 1
ATOM 702 C CA . GLU A 1 91 ? 20.578 -38.719 -10.625 1 92.06 91 GLU A CA 1
ATOM 703 C C . GLU A 1 91 ? 20.922 -39.531 -11.875 1 92.06 91 GLU A C 1
ATOM 705 O O . GLU A 1 91 ? 21.688 -39.094 -12.719 1 92.06 91 GLU A O 1
ATOM 710 N N . GLU A 1 92 ? 20.406 -40.719 -11.922 1 93.88 92 GLU A N 1
ATOM 711 C CA . GLU A 1 92 ? 20.672 -41.594 -13.078 1 93.88 92 GLU A CA 1
ATOM 712 C C . GLU A 1 92 ? 20.109 -40.969 -14.359 1 93.88 92 GLU A C 1
ATOM 714 O O . GLU A 1 92 ? 20.719 -41.094 -15.422 1 93.88 92 GLU A O 1
ATOM 719 N N . VAL A 1 93 ? 18.938 -40.375 -14.25 1 95.38 93 VAL A N 1
ATOM 720 C CA . VAL A 1 93 ? 18.297 -39.75 -15.406 1 95.38 93 VAL A CA 1
ATOM 721 C C . VAL A 1 93 ? 19.141 -38.562 -15.891 1 95.38 93 VAL A C 1
ATOM 723 O O . VAL A 1 93 ? 19.328 -38.375 -17.094 1 95.38 93 VAL A O 1
ATOM 726 N N . ARG A 1 94 ? 19.562 -37.719 -14.992 1 94.06 94 ARG A N 1
ATOM 727 C CA . ARG A 1 94 ? 20.406 -36.594 -15.352 1 94.06 94 ARG A CA 1
ATOM 728 C C . ARG A 1 94 ? 21.641 -37.062 -16.141 1 94.06 94 ARG A C 1
ATOM 730 O O . ARG A 1 94 ? 22.016 -36.406 -17.125 1 94.06 94 ARG A O 1
ATOM 737 N N . THR A 1 95 ? 22.25 -38.125 -15.664 1 93.75 95 THR A N 1
ATOM 738 C CA . THR A 1 95 ? 23.438 -38.688 -16.328 1 93.75 95 THR A CA 1
ATOM 739 C C . THR A 1 95 ? 23.078 -39.188 -17.719 1 93.75 95 THR A C 1
ATOM 741 O O . THR A 1 95 ? 23.812 -38.938 -18.688 1 93.75 95 THR A O 1
ATOM 744 N N . GLU A 1 96 ? 22.016 -39.906 -17.812 1 94.31 96 GLU A N 1
ATOM 745 C CA . GLU A 1 96 ? 21.594 -40.469 -19.078 1 94.31 96 GLU A CA 1
ATOM 746 C C . GLU A 1 96 ? 21.25 -39.375 -20.094 1 94.31 96 GLU A C 1
ATOM 748 O O . GLU A 1 96 ? 21.656 -39.469 -21.266 1 94.31 96 GLU A O 1
ATOM 753 N N . VAL A 1 97 ? 20.438 -38.375 -19.703 1 93 97 VAL A N 1
ATOM 754 C CA . VAL A 1 97 ? 20.016 -37.281 -20.578 1 93 97 VAL A CA 1
ATOM 755 C C . VAL A 1 97 ? 21.234 -36.5 -21.047 1 93 97 VAL A C 1
ATOM 757 O O . VAL A 1 97 ? 21.312 -36.062 -22.203 1 93 97 VAL A O 1
ATOM 760 N N . ALA A 1 98 ? 22.156 -36.25 -20.141 1 89.81 98 ALA A N 1
ATOM 761 C CA . ALA A 1 98 ? 23.391 -35.562 -20.5 1 89.81 98 ALA A CA 1
ATOM 762 C C . ALA A 1 98 ? 24.141 -36.312 -21.594 1 89.81 98 ALA A C 1
ATOM 764 O O . ALA A 1 98 ? 24.641 -35.719 -22.547 1 89.81 98 ALA A O 1
ATOM 765 N N . LYS A 1 99 ? 24.234 -37.625 -21.422 1 88.88 99 LYS A N 1
ATOM 766 C CA . LYS A 1 99 ? 24.891 -38.469 -22.406 1 88.88 99 LYS A CA 1
ATOM 767 C C . LYS A 1 99 ? 24.203 -38.375 -23.766 1 88.88 99 LYS A C 1
ATOM 769 O O . LYS A 1 99 ? 24.859 -38.281 -24.797 1 88.88 99 LYS A O 1
ATOM 774 N N . GLN A 1 100 ? 22.922 -38.438 -23.75 1 87.5 100 GLN A N 1
ATOM 775 C CA . GLN A 1 100 ? 22.141 -38.406 -24.984 1 87.5 100 GLN A CA 1
ATOM 776 C C . GLN A 1 100 ? 22.266 -37.062 -25.688 1 87.5 100 GLN A C 1
ATOM 778 O O . GLN A 1 100 ? 22.312 -37 -26.922 1 87.5 100 GLN A O 1
ATOM 783 N N . LEU A 1 101 ? 22.188 -36 -24.922 1 84.31 101 LEU A N 1
ATOM 784 C CA . LEU A 1 101 ? 22.266 -34.656 -25.5 1 84.31 101 LEU A CA 1
ATOM 785 C C . LEU A 1 101 ? 23.672 -34.406 -26.078 1 84.31 101 LEU A C 1
ATOM 787 O O . LEU A 1 101 ? 23.812 -33.688 -27.062 1 84.31 101 LEU A O 1
ATOM 791 N N . GLU A 1 102 ? 24.688 -34.875 -25.391 1 80.75 102 GLU A N 1
ATOM 792 C CA . GLU A 1 102 ? 26.062 -34.781 -25.891 1 80.75 102 GLU A CA 1
ATOM 793 C C . GLU A 1 102 ? 26.219 -35.5 -27.219 1 80.75 102 GLU A C 1
ATOM 795 O O . GLU A 1 102 ? 26.922 -35.031 -28.125 1 80.75 102 GLU A O 1
ATOM 800 N N . ARG A 1 103 ? 25.734 -36.688 -27.328 1 81.62 103 ARG A N 1
ATOM 801 C CA . ARG A 1 103 ? 25.828 -37.5 -28.547 1 81.62 103 ARG A CA 1
ATOM 802 C C . ARG A 1 103 ? 25.125 -36.812 -29.703 1 81.62 103 ARG A C 1
ATOM 804 O O . ARG A 1 103 ? 25.531 -36.969 -30.859 1 81.62 103 ARG A O 1
ATOM 811 N N . SER A 1 104 ? 24 -36.344 -29.438 1 70.19 104 SER A N 1
ATOM 812 C CA . SER A 1 104 ? 23.25 -35.688 -30.516 1 70.19 104 SER A CA 1
ATOM 813 C C . SER A 1 104 ? 23.953 -34.438 -31.031 1 70.19 104 SER A C 1
ATOM 815 O O . SER A 1 104 ? 23.578 -33.906 -32.062 1 70.19 104 SER A O 1
ATOM 817 N N . GLY A 1 105 ? 25.422 -34.25 -30.672 1 61.56 105 GLY A N 1
ATOM 818 C CA . GLY A 1 105 ? 26.391 -33.344 -31.266 1 61.56 105 GLY A CA 1
ATOM 819 C C . GLY A 1 105 ? 26.047 -31.891 -31.078 1 61.56 105 GLY A C 1
ATOM 820 O O . GLY A 1 105 ? 26.734 -31.016 -31.609 1 61.56 105 GLY A O 1
ATOM 821 N N . GLY A 1 106 ? 24.859 -31.422 -30.891 1 52.72 106 GLY A N 1
ATOM 822 C CA . GLY A 1 106 ? 24.594 -30.031 -31.219 1 52.72 106 GLY A CA 1
ATOM 823 C C . GLY A 1 106 ? 25 -29.078 -30.094 1 52.72 106 GLY A C 1
ATOM 824 O O . GLY A 1 106 ? 25.531 -29.5 -29.078 1 52.72 106 GLY A O 1
ATOM 825 N N . SER A 1 107 ? 25 -27.719 -30.375 1 55.62 107 SER A N 1
ATOM 826 C CA . SER A 1 107 ? 25.25 -26.578 -29.516 1 55.62 107 SER A CA 1
ATOM 827 C C . SER A 1 107 ? 24.594 -26.75 -28.156 1 55.62 107 SER A C 1
ATOM 829 O O . SER A 1 107 ? 23.641 -27.531 -28.016 1 55.62 107 SER A O 1
ATOM 831 N N . THR A 1 108 ? 25.375 -26.359 -27.141 1 56.06 108 THR A N 1
ATOM 832 C CA . THR A 1 108 ? 24.922 -26.344 -25.766 1 56.06 108 THR A CA 1
ATOM 833 C C . THR A 1 108 ? 23.422 -26.078 -25.688 1 56.06 108 THR A C 1
ATOM 835 O O . THR A 1 108 ? 22.953 -25.016 -26.094 1 56.06 108 THR A O 1
ATOM 838 N N . PRO A 1 109 ? 22.594 -27.141 -25.625 1 61.12 109 PRO A N 1
ATOM 839 C CA . PRO A 1 109 ? 21.156 -26.859 -25.547 1 61.12 109 PRO A CA 1
ATOM 840 C C . PRO A 1 109 ? 20.828 -25.781 -24.516 1 61.12 109 PRO A C 1
ATOM 842 O O . PRO A 1 109 ? 21.594 -25.562 -23.578 1 61.12 109 PRO A O 1
ATOM 845 N N . LYS A 1 110 ? 19.922 -25.016 -24.906 1 72.62 110 LYS A N 1
ATOM 846 C CA . LYS A 1 110 ? 19.406 -24 -23.984 1 72.62 110 LYS A CA 1
ATOM 847 C C . LYS A 1 110 ? 18.984 -24.625 -22.656 1 72.62 110 LYS A C 1
ATOM 849 O O . LYS A 1 110 ? 18.375 -25.703 -22.625 1 72.62 110 LYS A O 1
ATOM 854 N N . GLN A 1 111 ? 19.406 -24.25 -21.609 1 79.25 111 GLN A N 1
ATOM 855 C CA . GLN A 1 111 ? 19.172 -24.703 -20.25 1 79.25 111 GLN A CA 1
ATOM 856 C C . GLN A 1 111 ? 17.719 -25.125 -20.031 1 79.25 111 GLN A C 1
ATOM 858 O O . GLN A 1 111 ? 17.453 -26.141 -19.406 1 79.25 111 GLN A O 1
ATOM 863 N N . HIS A 1 112 ? 16.797 -24.469 -20.641 1 80.88 112 HIS A N 1
ATOM 864 C CA . HIS A 1 112 ? 15.375 -24.766 -20.469 1 80.88 112 HIS A CA 1
ATOM 865 C C . HIS A 1 112 ? 15 -26.078 -21.172 1 80.88 112 HIS A C 1
ATOM 867 O O . HIS A 1 112 ? 14.18 -26.844 -20.656 1 80.88 112 HIS A O 1
ATOM 873 N N . THR A 1 113 ? 15.562 -26.297 -22.312 1 83.69 113 THR A N 1
ATOM 874 C CA . THR A 1 113 ? 15.289 -27.531 -23.062 1 83.69 113 THR A CA 1
ATOM 875 C C . THR A 1 113 ? 15.836 -28.75 -22.312 1 83.69 113 THR A C 1
ATOM 877 O O . THR A 1 113 ? 15.195 -29.797 -22.281 1 83.69 113 THR A O 1
ATOM 880 N N . GLN A 1 114 ? 17 -28.578 -21.797 1 87.75 114 GLN A N 1
ATOM 881 C CA . GLN A 1 114 ? 17.594 -29.656 -21.031 1 87.75 114 GLN A CA 1
ATOM 882 C C . GLN A 1 114 ? 16.734 -30.016 -19.828 1 87.75 114 GLN A C 1
ATOM 884 O O . GLN A 1 114 ? 16.484 -31.203 -19.562 1 87.75 114 GLN A O 1
ATOM 889 N N . ARG A 1 115 ? 16.25 -29.047 -19.109 1 89.88 115 ARG A N 1
ATOM 890 C CA . ARG A 1 115 ? 15.414 -29.281 -17.953 1 89.88 115 ARG A CA 1
ATOM 891 C C . ARG A 1 115 ? 14.094 -29.953 -18.344 1 89.88 115 ARG A C 1
ATOM 893 O O . ARG A 1 115 ? 13.594 -30.828 -17.641 1 89.88 115 ARG A O 1
ATOM 900 N N . ALA A 1 116 ? 13.609 -29.453 -19.422 1 90.69 116 ALA A N 1
ATOM 901 C CA . ALA A 1 116 ? 12.375 -30.047 -19.922 1 90.69 116 ALA A CA 1
ATOM 902 C C . ALA A 1 116 ? 12.578 -31.531 -20.266 1 90.69 116 ALA A C 1
ATOM 904 O O . ALA A 1 116 ? 11.727 -32.375 -19.953 1 90.69 116 ALA A O 1
ATOM 905 N N . PHE A 1 117 ? 13.656 -31.812 -20.844 1 93.44 117 PHE A N 1
ATOM 906 C CA . PHE A 1 117 ? 13.953 -33.188 -21.234 1 93.44 117 PHE A CA 1
ATOM 907 C C . PHE A 1 117 ? 14.172 -34.062 -20 1 93.44 117 PHE A C 1
ATOM 909 O O . PHE A 1 117 ? 13.703 -35.219 -19.953 1 93.44 117 PHE A O 1
ATOM 916 N N . ILE A 1 118 ? 14.859 -33.531 -19.078 1 94.75 118 ILE A N 1
ATOM 917 C CA . ILE A 1 118 ? 15.094 -34.25 -17.844 1 94.75 118 ILE A CA 1
ATOM 918 C C . ILE A 1 118 ? 13.75 -34.594 -17.188 1 94.75 118 ILE A C 1
ATOM 920 O O . ILE A 1 118 ? 13.539 -35.719 -16.734 1 94.75 118 ILE A O 1
ATOM 924 N N . SER A 1 119 ? 12.852 -33.625 -17.141 1 95.38 119 SER A N 1
ATOM 925 C CA . SER A 1 119 ? 11.547 -33.844 -16.531 1 95.38 119 SER A CA 1
ATOM 926 C C . SER A 1 119 ? 10.766 -34.938 -17.266 1 95.38 119 SER A C 1
ATOM 928 O O . SER A 1 119 ? 10.156 -35.781 -16.625 1 95.38 119 SER A O 1
ATOM 930 N N . ILE A 1 120 ? 10.828 -34.906 -18.547 1 96.81 120 ILE A N 1
ATOM 931 C CA . ILE A 1 120 ? 10.117 -35.875 -19.359 1 96.81 120 ILE A CA 1
ATOM 932 C C . ILE A 1 120 ? 10.68 -37.281 -19.094 1 96.81 120 ILE A C 1
ATOM 934 O O . ILE A 1 120 ? 9.93 -38.219 -18.781 1 96.81 120 ILE A O 1
ATOM 938 N N . TYR A 1 121 ? 11.977 -37.344 -19.219 1 96.81 121 TYR A N 1
ATOM 939 C CA . TYR A 1 121 ? 12.648 -38.625 -19.047 1 96.81 121 TYR A CA 1
ATOM 940 C C . TYR A 1 121 ? 12.43 -39.188 -17.641 1 96.81 121 TYR A C 1
ATOM 942 O O . TYR A 1 121 ? 12.133 -40.375 -17.469 1 96.81 121 TYR A O 1
ATOM 950 N N . TYR A 1 122 ? 12.547 -38.344 -16.703 1 96.25 122 TYR A N 1
ATOM 951 C CA . TYR A 1 122 ? 12.422 -38.688 -15.289 1 96.25 122 TYR A CA 1
ATOM 952 C C . TYR A 1 122 ? 11.016 -39.156 -14.969 1 96.25 122 TYR A C 1
ATOM 954 O O . TYR A 1 122 ? 10.836 -40.219 -14.352 1 96.25 122 TYR A O 1
ATOM 962 N N . LEU A 1 123 ? 10.039 -38.406 -15.328 1 97.06 123 LEU A N 1
ATOM 963 C CA . LEU A 1 123 ? 8.656 -38.75 -15.008 1 97.06 123 LEU A CA 1
ATOM 964 C C . LEU A 1 123 ? 8.227 -40.031 -15.758 1 97.06 123 LEU A C 1
ATOM 966 O O . LEU A 1 123 ? 7.492 -40.844 -15.219 1 97.06 123 LEU A O 1
ATOM 970 N N . LEU A 1 124 ? 8.656 -40.125 -17 1 97.12 124 LEU A N 1
ATOM 971 C CA . LEU A 1 124 ? 8.336 -41.344 -17.766 1 97.12 124 LEU A CA 1
ATOM 972 C C . LEU A 1 124 ? 8.953 -42.562 -17.125 1 97.12 124 LEU A C 1
ATOM 974 O O . LEU A 1 124 ? 8.281 -43.594 -16.938 1 97.12 124 LEU A O 1
ATOM 978 N N . ALA A 1 125 ? 10.234 -42.438 -16.812 1 96 125 ALA A N 1
ATOM 979 C CA . ALA A 1 125 ? 10.93 -43.531 -16.156 1 96 125 ALA A CA 1
ATOM 980 C C . ALA A 1 125 ? 10.266 -43.906 -14.828 1 96 125 ALA A C 1
ATOM 982 O O . ALA A 1 125 ? 10.062 -45.062 -14.531 1 96 125 ALA A O 1
ATOM 983 N N . GLY A 1 126 ? 10 -42.906 -14.07 1 94.19 126 GLY A N 1
ATOM 984 C CA . GLY A 1 126 ? 9.344 -43.125 -12.797 1 94.19 126 GLY A CA 1
ATOM 985 C C . GLY A 1 126 ? 8.008 -43.844 -12.93 1 94.19 126 GLY A C 1
ATOM 986 O O . GLY A 1 126 ? 7.707 -44.781 -12.188 1 94.19 126 GLY A O 1
ATOM 987 N N . ALA A 1 127 ? 7.195 -43.406 -13.867 1 95 127 ALA A N 1
ATOM 988 C CA . ALA A 1 127 ? 5.883 -44 -14.094 1 95 127 ALA A CA 1
ATOM 989 C C . ALA A 1 127 ? 6.008 -45.469 -14.477 1 95 127 ALA A C 1
ATOM 991 O O . ALA A 1 127 ? 5.258 -46.312 -13.977 1 95 127 ALA A O 1
ATOM 992 N N . VAL A 1 128 ? 6.965 -45.781 -15.336 1 94.88 128 VAL A N 1
ATOM 993 C CA . VAL A 1 128 ? 7.125 -47.156 -15.836 1 94.88 128 VAL A CA 1
ATOM 994 C C . VAL A 1 128 ? 7.715 -48.031 -14.742 1 94.88 128 VAL A C 1
ATOM 996 O O . VAL A 1 128 ? 7.262 -49.156 -14.531 1 94.88 128 VAL A O 1
ATOM 999 N N . LEU A 1 129 ? 8.711 -47.5 -14 1 93 129 LEU A N 1
ATOM 1000 C CA . LEU A 1 129 ? 9.398 -48.281 -12.969 1 93 129 LEU A CA 1
ATOM 1001 C C . LEU A 1 129 ? 8.461 -48.594 -11.812 1 93 129 LEU A C 1
ATOM 1003 O O . LEU A 1 129 ? 8.633 -49.625 -11.141 1 93 129 LEU A O 1
ATOM 1007 N N . THR A 1 130 ? 7.469 -47.781 -11.641 1 91.94 130 THR A N 1
ATOM 1008 C CA . THR A 1 130 ? 6.586 -47.969 -10.5 1 91.94 130 THR A CA 1
ATOM 1009 C C . THR A 1 130 ? 5.234 -48.531 -10.945 1 91.94 130 THR A C 1
ATOM 1011 O O . THR A 1 130 ? 4.266 -48.5 -10.188 1 91.94 130 THR A O 1
ATOM 1014 N N . ALA A 1 131 ? 5.117 -48.938 -12.219 1 92.25 131 ALA A N 1
ATOM 1015 C CA . ALA A 1 131 ? 3.869 -49.5 -12.75 1 92.25 131 ALA A CA 1
ATOM 1016 C C . ALA A 1 131 ? 3.311 -50.562 -11.836 1 92.25 131 ALA A C 1
ATOM 1018 O O . ALA A 1 131 ? 4.023 -51.5 -11.461 1 92.25 131 ALA A O 1
ATOM 1019 N N . PRO A 1 132 ? 2.01 -50.281 -11.617 1 88.12 132 PRO A N 1
ATOM 1020 C CA . PRO A 1 132 ? 1.422 -51.281 -10.742 1 88.12 132 PRO A CA 1
ATOM 1021 C C . PRO A 1 132 ? 1.282 -52.656 -11.43 1 88.12 132 PRO A C 1
ATOM 1023 O O . PRO A 1 132 ? 0.925 -52.719 -12.609 1 88.12 132 PRO A O 1
ATOM 1026 N N . ASN A 1 133 ? 1.604 -53.781 -10.859 1 86.38 133 ASN A N 1
ATOM 1027 C CA . ASN A 1 133 ? 1.378 -55.156 -11.258 1 86.38 133 ASN A CA 1
ATOM 1028 C C . ASN A 1 133 ? 2.295 -55.562 -12.398 1 86.38 133 ASN A C 1
ATOM 1030 O O . ASN A 1 133 ? 2.094 -56.625 -13.016 1 86.38 133 ASN A O 1
ATOM 1034 N N . GLN A 1 134 ? 3.197 -54.656 -12.891 1 88.19 134 GLN A N 1
ATOM 1035 C CA . GLN A 1 134 ? 4.156 -55 -13.938 1 88.19 134 GLN A CA 1
ATOM 1036 C C . GLN A 1 134 ? 5.559 -54.5 -13.57 1 88.19 134 GLN A C 1
ATOM 1038 O O . GLN A 1 134 ? 6.043 -53.531 -14.125 1 88.19 134 GLN A O 1
ATOM 1043 N N . PRO A 1 135 ? 6.23 -55.188 -12.82 1 84.31 135 PRO A N 1
ATOM 1044 C CA . PRO A 1 135 ? 7.543 -54.75 -12.336 1 84.31 135 PRO A CA 1
ATOM 1045 C C . PRO A 1 135 ? 8.578 -54.688 -13.461 1 84.31 135 PRO A C 1
ATOM 1047 O O . PRO A 1 135 ? 9.547 -53.906 -13.352 1 84.31 135 PRO A O 1
ATOM 1050 N N . THR A 1 136 ? 8.336 -55.406 -14.539 1 90.25 136 THR A N 1
ATOM 1051 C CA . THR A 1 136 ? 9.305 -55.375 -15.625 1 90.25 136 THR A CA 1
ATOM 1052 C C . THR A 1 136 ? 8.727 -54.719 -16.859 1 90.25 136 THR A C 1
ATOM 1054 O O . THR A 1 136 ? 9.117 -55.031 -17.984 1 90.25 136 THR A O 1
ATOM 1057 N N . LEU A 1 137 ? 7.84 -53.812 -16.578 1 91.88 137 LEU A N 1
ATOM 1058 C CA . LEU A 1 137 ? 7.188 -53.094 -17.672 1 91.88 137 LEU A CA 1
ATOM 1059 C C . LEU A 1 137 ? 8.219 -52.406 -18.547 1 91.88 137 LEU A C 1
ATOM 1061 O O . LEU A 1 137 ? 9.164 -51.781 -18.047 1 91.88 137 LEU A O 1
ATOM 1065 N N . THR A 1 138 ? 8.062 -52.5 -19.859 1 92.75 138 THR A N 1
ATOM 1066 C CA . THR A 1 138 ? 8.812 -51.781 -20.859 1 92.75 138 THR A CA 1
ATOM 1067 C C . THR A 1 138 ? 7.875 -51.125 -21.875 1 92.75 138 THR A C 1
ATOM 1069 O O . THR A 1 138 ? 6.707 -51.5 -21.969 1 92.75 138 THR A O 1
ATOM 1072 N N . LEU A 1 139 ? 8.312 -50.156 -22.531 1 92.75 139 LEU A N 1
ATOM 1073 C CA . LEU A 1 139 ? 7.52 -49.5 -23.562 1 92.75 139 LEU A CA 1
ATOM 1074 C C . LEU A 1 139 ? 7.754 -50.156 -24.922 1 92.75 139 LEU A C 1
ATOM 1076 O O . LEU A 1 139 ? 8.883 -50.188 -25.422 1 92.75 139 LEU A O 1
ATOM 1080 N N . LYS A 1 140 ? 6.73 -50.625 -25.484 1 90.44 140 LYS A N 1
ATOM 1081 C CA . LYS A 1 140 ? 6.852 -51.438 -26.688 1 90.44 140 LYS A CA 1
ATOM 1082 C C . LYS A 1 140 ? 6.555 -50.625 -27.938 1 90.44 140 LYS A C 1
ATOM 1084 O O . LYS A 1 140 ? 6.996 -50.969 -29.031 1 90.44 140 LYS A O 1
ATOM 1089 N N . SER A 1 141 ? 5.73 -49.719 -27.781 1 90.62 141 SER A N 1
ATOM 1090 C CA . SER A 1 141 ? 5.352 -48.906 -28.938 1 90.62 141 SER A CA 1
ATOM 1091 C C . SER A 1 141 ? 5.574 -47.438 -28.656 1 90.62 141 SER A C 1
ATOM 1093 O O . SER A 1 141 ? 5.355 -46.969 -27.531 1 90.62 141 SER A O 1
ATOM 1095 N N . GLY A 1 142 ? 5.965 -46.812 -29.703 1 93.31 142 GLY A N 1
ATOM 1096 C CA . GLY A 1 142 ? 6.168 -45.375 -29.609 1 93.31 142 GLY A CA 1
ATOM 1097 C C . GLY A 1 142 ? 4.875 -44.594 -29.453 1 93.31 142 GLY A C 1
ATOM 1098 O O . GLY A 1 142 ? 3.787 -45.156 -29.594 1 93.31 142 GLY A O 1
ATOM 1099 N N . PHE A 1 143 ? 4.949 -43.375 -29.094 1 94.88 143 PHE A N 1
ATOM 1100 C CA . PHE A 1 143 ? 3.816 -42.469 -28.938 1 94.88 143 PHE A CA 1
ATOM 1101 C C . PHE A 1 143 ? 4.25 -41.031 -29.172 1 94.88 143 PHE A C 1
ATOM 1103 O O . PHE A 1 143 ? 5.445 -40.719 -29.219 1 94.88 143 PHE A O 1
ATOM 1110 N N . GLN A 1 144 ? 3.32 -40.156 -29.391 1 95.31 144 GLN A N 1
ATOM 1111 C CA . GLN A 1 144 ? 3.543 -38.719 -29.609 1 95.31 144 GLN A CA 1
ATOM 1112 C C . GLN A 1 144 ? 2.875 -37.906 -28.531 1 95.31 144 GLN A C 1
ATOM 1114 O O . GLN A 1 144 ? 1.742 -38.188 -28.125 1 95.31 144 GLN A O 1
ATOM 1119 N N . VAL A 1 145 ? 3.613 -37 -28.016 1 97.12 145 VAL A N 1
ATOM 1120 C CA . VAL A 1 145 ? 3.094 -36.062 -27.016 1 97.12 145 VAL A CA 1
ATOM 1121 C C . VAL A 1 145 ? 3.23 -34.625 -27.547 1 97.12 145 VAL A C 1
ATOM 1123 O O . VAL A 1 145 ? 4.309 -34.219 -27.984 1 97.12 145 VAL A O 1
ATOM 1126 N N . HIS A 1 146 ? 2.16 -33.938 -27.609 1 97.5 146 HIS A N 1
ATOM 1127 C CA . HIS A 1 146 ? 2.145 -32.531 -27.938 1 97.5 146 HIS A CA 1
ATOM 1128 C C . HIS A 1 146 ? 1.782 -31.688 -26.703 1 97.5 146 HIS A C 1
ATOM 1130 O O . HIS A 1 146 ? 0.754 -31.922 -26.078 1 97.5 146 HIS A O 1
ATOM 1136 N N . ILE A 1 147 ? 2.639 -30.812 -26.344 1 97.06 147 ILE A N 1
ATOM 1137 C CA . ILE A 1 147 ? 2.418 -29.984 -25.172 1 97.06 147 ILE A CA 1
ATOM 1138 C C . ILE A 1 147 ? 2.346 -28.516 -25.578 1 97.06 147 ILE A C 1
ATOM 1140 O O . ILE A 1 147 ? 3.27 -28 -26.219 1 97.06 147 ILE A O 1
ATOM 1144 N N . ASP A 1 148 ? 1.297 -27.922 -25.281 1 95.62 148 ASP A N 1
ATOM 1145 C CA . ASP A 1 148 ? 1.098 -26.484 -25.438 1 95.62 148 ASP A CA 1
ATOM 1146 C C . ASP A 1 148 ? 0.629 -25.844 -24.141 1 95.62 148 ASP A C 1
ATOM 1148 O O .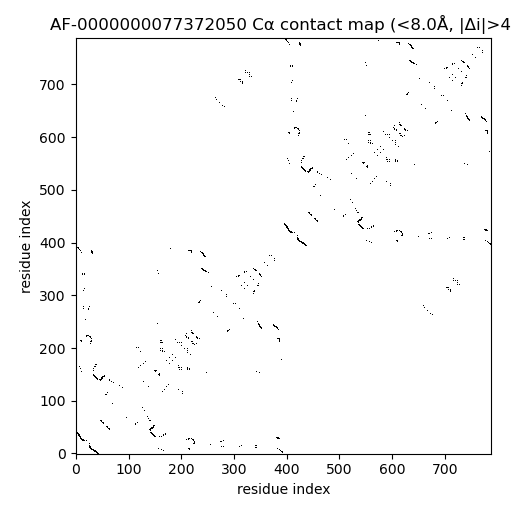 ASP A 1 148 ? 0.08 -26.516 -23.266 1 95.62 148 ASP A O 1
ATOM 1152 N N . THR A 1 149 ? 0.967 -24.609 -23.953 1 93.56 149 THR A N 1
ATOM 1153 C CA . THR A 1 149 ? 0.579 -23.969 -22.703 1 93.56 149 THR A CA 1
ATOM 1154 C C . THR A 1 149 ? 0.086 -22.547 -22.969 1 93.56 149 THR A C 1
ATOM 1156 O O . THR A 1 149 ? 0.594 -21.859 -23.859 1 93.56 149 THR A O 1
ATOM 1159 N N . GLU A 1 150 ? -0.944 -22.188 -22.203 1 90.25 150 GLU A N 1
ATOM 1160 C CA . GLU A 1 150 ? -1.468 -20.828 -22.188 1 90.25 150 GLU A CA 1
ATOM 1161 C C . GLU A 1 150 ? -0.741 -19.969 -21.172 1 90.25 150 GLU A C 1
ATOM 1163 O O . GLU A 1 150 ? -0.984 -18.75 -21.078 1 90.25 150 GLU A O 1
ATOM 1168 N N . LEU A 1 151 ? 0.133 -20.547 -20.422 1 88.25 151 LEU A N 1
ATOM 1169 C CA . LEU A 1 151 ? 0.826 -19.891 -19.312 1 88.25 151 LEU A CA 1
ATOM 1170 C C . LEU A 1 151 ? 2.172 -19.344 -19.781 1 88.25 151 LEU A C 1
ATOM 1172 O O . LEU A 1 151 ? 2.91 -20.016 -20.5 1 88.25 151 LEU A O 1
ATOM 1176 N N . ASN A 1 152 ? 2.41 -18.094 -19.453 1 80.62 152 ASN A N 1
ATOM 1177 C CA . ASN A 1 152 ? 3.75 -17.562 -19.703 1 80.62 152 ASN A CA 1
ATOM 1178 C C . ASN A 1 152 ? 4.777 -18.172 -18.75 1 80.62 152 ASN A C 1
ATOM 1180 O O . ASN A 1 152 ? 4.656 -18.016 -17.531 1 80.62 152 ASN A O 1
ATOM 1184 N N . VAL A 1 153 ? 5.754 -18.812 -19.297 1 69.88 153 VAL A N 1
ATOM 1185 C CA . VAL A 1 153 ? 6.773 -19.5 -18.516 1 69.88 153 VAL A CA 1
ATOM 1186 C C . VAL A 1 153 ? 7.52 -18.484 -17.641 1 69.88 153 VAL A C 1
ATOM 1188 O O . VAL A 1 153 ? 7.938 -17.438 -18.125 1 69.88 153 VAL A O 1
ATOM 1191 N N . GLY A 1 154 ? 7.574 -18.766 -16.375 1 68.75 154 GLY A N 1
ATOM 1192 C CA . GLY A 1 154 ? 8.352 -17.953 -15.453 1 68.75 154 GLY A CA 1
ATOM 1193 C C . GLY A 1 154 ? 7.613 -16.703 -14.992 1 68.75 154 GLY A C 1
ATOM 1194 O O . GLY A 1 154 ? 8.211 -15.812 -14.383 1 68.75 154 GLY A O 1
ATOM 1195 N N . ALA A 1 155 ? 6.344 -16.641 -15.258 1 73.44 155 ALA A N 1
ATOM 1196 C CA . ALA A 1 155 ? 5.609 -15.414 -14.961 1 73.44 155 ALA A CA 1
ATOM 1197 C C . ALA A 1 155 ? 4.855 -15.523 -13.641 1 73.44 155 ALA A C 1
ATOM 1199 O O . ALA A 1 155 ? 4.105 -14.625 -13.266 1 73.44 155 ALA A O 1
ATOM 1200 N N . GLY A 1 156 ? 5.012 -16.641 -12.984 1 78.31 156 GLY A N 1
ATOM 1201 C CA . GLY A 1 156 ? 4.453 -16.75 -11.648 1 78.31 156 GLY A CA 1
ATOM 1202 C C . GLY A 1 156 ? 3.08 -17.406 -11.633 1 78.31 156 GLY A C 1
ATOM 1203 O O . GLY A 1 156 ? 2.408 -17.422 -10.602 1 78.31 156 GLY A O 1
ATOM 1204 N N . LEU A 1 157 ? 2.666 -18 -12.68 1 87.94 157 LEU A N 1
ATOM 1205 C CA . LEU A 1 157 ? 1.342 -18.609 -12.758 1 87.94 157 LEU A CA 1
ATOM 1206 C C . LEU A 1 157 ? 1.428 -20.109 -12.586 1 87.94 157 LEU A C 1
ATOM 1208 O O . LEU A 1 157 ? 0.478 -20.828 -12.898 1 87.94 157 LEU A O 1
ATOM 1212 N N . GLY A 1 158 ? 2.605 -20.594 -12.242 1 89.94 158 GLY A N 1
ATOM 1213 C CA . GLY A 1 158 ? 2.746 -22.016 -11.984 1 89.94 158 GLY A CA 1
ATOM 1214 C C . GLY A 1 158 ? 2.877 -22.859 -13.242 1 89.94 158 GLY A C 1
ATOM 1215 O O . GLY A 1 158 ? 2.365 -23.969 -13.312 1 89.94 158 GLY A O 1
ATOM 1216 N N . SER A 1 159 ? 3.523 -22.297 -14.258 1 90.06 159 SER A N 1
ATOM 1217 C CA . SER A 1 159 ? 3.676 -23 -15.523 1 90.06 159 SER A CA 1
ATOM 1218 C C . SER A 1 159 ? 4.453 -24.297 -15.352 1 90.06 159 SER A C 1
ATOM 1220 O O . SER A 1 159 ? 4.129 -25.312 -15.977 1 90.06 159 SER A O 1
ATOM 1222 N N . SER A 1 160 ? 5.453 -24.266 -14.547 1 90.06 160 SER A N 1
ATOM 1223 C CA . SER A 1 160 ? 6.258 -25.453 -14.328 1 90.06 160 SER A CA 1
ATOM 1224 C C . SER A 1 160 ? 5.441 -26.562 -13.656 1 90.06 160 SER A C 1
ATOM 1226 O O . SER A 1 160 ? 5.5 -27.719 -14.07 1 90.06 160 SER A O 1
ATOM 1228 N N . ALA A 1 161 ? 4.715 -26.188 -12.594 1 93.06 161 ALA A N 1
ATOM 1229 C CA . ALA A 1 161 ? 3.885 -27.156 -11.883 1 93.06 161 ALA A CA 1
ATOM 1230 C C . ALA A 1 161 ? 2.791 -27.703 -12.789 1 93.06 161 ALA A C 1
ATOM 1232 O O . ALA A 1 161 ? 2.5 -28.906 -12.766 1 93.06 161 ALA A O 1
ATOM 1233 N N . SER A 1 162 ? 2.182 -26.812 -13.516 1 95.62 162 SER A N 1
ATOM 1234 C CA . SER A 1 162 ? 1.158 -27.219 -14.477 1 95.62 162 SER A CA 1
ATOM 1235 C C . SER A 1 162 ? 1.714 -28.219 -15.5 1 95.62 162 SER A C 1
ATOM 1237 O O . SER A 1 162 ? 1.083 -29.234 -15.789 1 95.62 162 SER A O 1
ATOM 1239 N N . TYR A 1 163 ? 2.881 -27.938 -15.992 1 95.06 163 TYR A N 1
ATOM 1240 C CA . TYR A 1 163 ? 3.598 -28.797 -16.922 1 95.06 163 TYR A CA 1
ATOM 1241 C C . TYR A 1 163 ? 3.883 -30.156 -16.312 1 95.06 163 TYR A C 1
ATOM 1243 O O . TYR A 1 163 ? 3.586 -31.188 -16.906 1 95.06 163 TYR A O 1
ATOM 1251 N N . GLY A 1 164 ? 4.383 -30.141 -15.188 1 95.81 164 GLY A N 1
ATOM 1252 C CA . GLY A 1 164 ? 4.703 -31.375 -14.484 1 95.81 164 GLY A CA 1
ATOM 1253 C C . GLY A 1 164 ? 3.488 -32.25 -14.211 1 95.81 164 GLY A C 1
ATOM 1254 O O . GLY A 1 164 ? 3.543 -33.469 -14.367 1 95.81 164 GLY A O 1
ATOM 1255 N N . ALA A 1 165 ? 2.447 -31.625 -13.781 1 97.5 165 ALA A N 1
ATOM 1256 C CA . ALA A 1 165 ? 1.222 -32.344 -13.484 1 97.5 165 ALA A CA 1
ATOM 1257 C C . ALA A 1 165 ? 0.647 -33 -14.75 1 97.5 165 ALA A C 1
ATOM 1259 O O . ALA A 1 165 ? 0.155 -34.125 -14.719 1 97.5 165 ALA A O 1
ATOM 1260 N N . ALA A 1 166 ? 0.675 -32.281 -15.844 1 97.94 166 ALA A N 1
ATOM 1261 C CA . ALA A 1 166 ? 0.193 -32.812 -17.109 1 97.94 166 ALA A CA 1
ATOM 1262 C C . ALA A 1 166 ? 1.01 -34 -17.547 1 97.94 166 ALA A C 1
ATOM 1264 O O . ALA A 1 166 ? 0.449 -35.031 -17.938 1 97.94 166 ALA A O 1
ATOM 1265 N N . LEU A 1 167 ? 2.275 -33.906 -17.484 1 97.81 167 LEU A N 1
ATOM 1266 C CA . LEU A 1 167 ? 3.174 -34.969 -17.844 1 97.81 167 LEU A CA 1
ATOM 1267 C C . LEU A 1 167 ? 2.949 -36.188 -16.953 1 97.81 167 LEU A C 1
ATOM 1269 O O . LEU A 1 167 ? 2.822 -37.312 -17.438 1 97.81 167 LEU A O 1
ATOM 1273 N N . ALA A 1 168 ? 2.967 -35.938 -15.664 1 97.94 168 ALA A N 1
ATOM 1274 C CA . ALA A 1 168 ? 2.777 -37 -14.695 1 97.94 168 ALA A CA 1
ATOM 1275 C C . ALA A 1 168 ? 1.496 -37.781 -14.984 1 97.94 168 ALA A C 1
ATOM 1277 O O . ALA A 1 168 ? 1.501 -39.031 -15.016 1 97.94 168 ALA A O 1
ATOM 1278 N N . THR A 1 169 ? 0.458 -37.062 -15.195 1 98.38 169 THR A N 1
ATOM 1279 C CA . THR A 1 169 ? -0.832 -37.688 -15.461 1 98.38 169 THR A CA 1
ATOM 1280 C C . THR A 1 169 ? -0.757 -38.562 -16.703 1 98.38 169 THR A C 1
ATOM 1282 O O . THR A 1 169 ? -1.169 -39.75 -16.672 1 98.38 169 THR A O 1
ATOM 1285 N N . ALA A 1 170 ? -0.26 -38.031 -17.781 1 98 170 ALA A N 1
ATOM 1286 C CA . ALA A 1 170 ? -0.189 -38.75 -19.047 1 98 170 ALA A CA 1
ATOM 1287 C C . ALA A 1 170 ? 0.648 -40.031 -18.906 1 98 170 ALA A C 1
ATOM 1289 O O . ALA A 1 170 ? 0.249 -41.094 -19.391 1 98 170 ALA A O 1
ATOM 1290 N N . PHE A 1 171 ? 1.757 -39.938 -18.234 1 97.88 171 PHE A N 1
ATOM 1291 C CA . PHE A 1 171 ? 2.684 -41.062 -18.156 1 97.88 171 PHE A CA 1
ATOM 1292 C C . PHE A 1 171 ? 2.156 -42.125 -17.203 1 97.88 171 PHE A C 1
ATOM 1294 O O . PHE A 1 171 ? 2.379 -43.312 -17.406 1 97.88 171 PHE A O 1
ATOM 1301 N N . LEU A 1 172 ? 1.519 -41.688 -16.156 1 97.5 172 LEU A N 1
ATOM 1302 C CA . LEU A 1 172 ? 0.922 -42.656 -15.234 1 97.5 172 LEU A CA 1
ATOM 1303 C C . LEU A 1 172 ? -0.198 -43.438 -15.914 1 97.5 172 LEU A C 1
ATOM 1305 O O . LEU A 1 172 ? -0.353 -44.625 -15.688 1 97.5 172 LEU A O 1
ATOM 1309 N N . ILE A 1 173 ? -0.968 -42.75 -16.719 1 97.06 173 ILE A N 1
ATOM 1310 C CA . ILE A 1 173 ? -1.99 -43.438 -17.5 1 97.06 173 ILE A CA 1
ATOM 1311 C C . ILE A 1 173 ? -1.327 -44.406 -18.484 1 97.06 173 ILE A C 1
ATOM 1313 O O . ILE A 1 173 ? -1.739 -45.562 -18.594 1 97.06 173 ILE A O 1
ATOM 1317 N N . LEU A 1 174 ? -0.302 -43.938 -19.172 1 95.38 174 LEU A N 1
ATOM 1318 C CA . LEU A 1 174 ? 0.418 -44.75 -20.141 1 95.38 174 LEU A CA 1
ATOM 1319 C C . LEU A 1 174 ? 0.973 -46.031 -19.5 1 95.38 174 LEU A C 1
ATOM 1321 O O . LEU A 1 174 ? 0.943 -47.094 -20.109 1 95.38 174 LEU A O 1
ATOM 1325 N N . ALA A 1 175 ? 1.505 -45.844 -18.25 1 94.94 175 ALA A N 1
ATOM 1326 C CA . ALA A 1 175 ? 2.145 -46.969 -17.547 1 94.94 175 ALA A CA 1
ATOM 1327 C C . ALA A 1 175 ? 1.108 -47.844 -16.859 1 94.94 175 ALA A C 1
ATOM 1329 O O . ALA A 1 175 ? 1.458 -48.844 -16.219 1 94.94 175 ALA A O 1
ATOM 1330 N N . GLY A 1 176 ? -0.115 -47.406 -16.828 1 94.69 176 GLY A N 1
ATOM 1331 C CA . GLY A 1 176 ? -1.188 -48.281 -16.359 1 94.69 176 GLY A CA 1
ATOM 1332 C C . GLY A 1 176 ? -1.471 -48.125 -14.875 1 94.69 176 GLY A C 1
ATOM 1333 O O . GLY A 1 176 ? -1.991 -49.031 -14.234 1 94.69 176 GLY A O 1
ATOM 1334 N N . HIS A 1 177 ? -1.058 -47.062 -14.273 1 95.69 177 HIS A N 1
ATOM 1335 C CA . HIS A 1 177 ? -1.357 -46.844 -12.867 1 95.69 177 HIS A CA 1
ATOM 1336 C C . HIS A 1 177 ? -2.854 -46.656 -12.641 1 95.69 177 HIS A C 1
ATOM 1338 O O . HIS A 1 177 ? -3.398 -47.094 -11.633 1 95.69 177 HIS A O 1
ATOM 1344 N N . PHE A 1 178 ? -3.525 -45.938 -13.453 1 96.25 178 PHE A N 1
ATOM 1345 C CA . PHE A 1 178 ? -4.957 -45.688 -13.539 1 96.25 178 PHE A CA 1
ATOM 1346 C C . PHE A 1 178 ? -5.359 -45.312 -14.961 1 96.25 178 PHE A C 1
ATOM 1348 O O . PHE A 1 178 ? -4.516 -45.281 -15.859 1 96.25 178 PHE A O 1
ATOM 1355 N N . ASP A 1 179 ? -6.648 -45.219 -15.227 1 94.88 179 ASP A N 1
ATOM 1356 C CA . ASP A 1 179 ? -7.113 -44.844 -16.562 1 94.88 179 ASP A CA 1
ATOM 1357 C C . ASP A 1 179 ? -7.898 -43.562 -16.562 1 94.88 179 ASP A C 1
ATOM 1359 O O . ASP A 1 179 ? -7.961 -42.875 -15.539 1 94.88 179 ASP A O 1
ATOM 1363 N N . GLN A 1 180 ? -8.352 -43.156 -17.719 1 94.12 180 GLN A N 1
ATOM 1364 C CA . GLN A 1 180 ? -9.039 -41.875 -17.922 1 94.12 180 GLN A CA 1
ATOM 1365 C C . GLN A 1 180 ? -10.273 -41.781 -17.031 1 94.12 180 GLN A C 1
ATOM 1367 O O . GLN A 1 180 ? -10.727 -40.688 -16.703 1 94.12 180 GLN A O 1
ATOM 1372 N N . SER A 1 181 ? -10.781 -42.875 -16.578 1 93.31 181 SER A N 1
ATOM 1373 C CA . SER A 1 181 ? -12.016 -42.875 -15.805 1 93.31 181 SER A CA 1
ATOM 1374 C C . SER A 1 181 ? -11.734 -42.844 -14.312 1 93.31 181 SER A C 1
ATOM 1376 O O . SER A 1 181 ? -12.602 -42.5 -13.508 1 93.31 181 SER A O 1
ATOM 1378 N N . SER A 1 182 ? -10.5 -43.156 -13.93 1 95.81 182 SER A N 1
ATOM 1379 C CA . SER A 1 182 ? -10.258 -43.375 -12.5 1 95.81 182 SER A CA 1
ATOM 1380 C C . SER A 1 182 ? -9.227 -42.375 -11.977 1 95.81 182 SER A C 1
ATOM 1382 O O . SER A 1 182 ? -8.938 -42.344 -10.773 1 95.81 182 SER A O 1
ATOM 1384 N N . TYR A 1 183 ? -8.688 -41.531 -12.875 1 95.06 183 TYR A N 1
ATOM 1385 C CA . TYR A 1 183 ? -7.582 -40.656 -12.5 1 95.06 183 TYR A CA 1
ATOM 1386 C C . TYR A 1 183 ? -7.992 -39.719 -11.367 1 95.06 183 TYR A C 1
ATOM 1388 O O . TYR A 1 183 ? -7.141 -39.219 -10.633 1 95.06 183 TYR A O 1
ATOM 1396 N N . LEU A 1 184 ? -9.305 -39.531 -11.07 1 95.44 184 LEU A N 1
ATOM 1397 C CA . LEU A 1 184 ? -9.797 -38.531 -10.109 1 95.44 184 LEU A CA 1
ATOM 1398 C C . LEU A 1 184 ? -9.891 -39.125 -8.711 1 95.44 184 LEU A C 1
ATOM 1400 O O . LEU A 1 184 ? -10.164 -38.406 -7.746 1 95.44 184 LEU A O 1
ATOM 1404 N N . GLN A 1 185 ? -9.68 -40.406 -8.617 1 96.38 185 GLN A N 1
ATOM 1405 C CA . GLN A 1 185 ? -9.672 -41 -7.289 1 96.38 185 GLN A CA 1
ATOM 1406 C C . GLN A 1 185 ? -8.562 -40.406 -6.426 1 96.38 185 GLN A C 1
ATOM 1408 O O . GLN A 1 185 ? -7.48 -40.094 -6.926 1 96.38 185 GLN A O 1
ATOM 1413 N N . ASP A 1 186 ? -8.781 -40.312 -5.129 1 94.44 186 ASP A N 1
ATOM 1414 C CA . ASP A 1 186 ? -7.91 -39.594 -4.199 1 94.44 186 ASP A CA 1
ATOM 1415 C C . ASP A 1 186 ? -6.477 -40.125 -4.273 1 94.44 186 ASP A C 1
ATOM 1417 O O . ASP A 1 186 ? -5.527 -39.344 -4.336 1 94.44 186 ASP A O 1
ATOM 1421 N N . ASP A 1 187 ? -6.367 -41.375 -4.262 1 95.81 187 ASP A N 1
ATOM 1422 C CA . ASP A 1 187 ? -5.039 -41.969 -4.285 1 95.81 187 ASP A CA 1
ATOM 1423 C C . ASP A 1 187 ? -4.316 -41.656 -5.59 1 95.81 187 ASP A C 1
ATOM 1425 O O . ASP A 1 187 ? -3.094 -41.5 -5.602 1 95.81 187 ASP A O 1
ATOM 1429 N N . ASN A 1 188 ? -5.062 -41.688 -6.684 1 97.06 188 ASN A N 1
ATOM 1430 C CA . ASN A 1 188 ? -4.473 -41.406 -7.992 1 97.06 188 ASN A CA 1
ATOM 1431 C C . ASN A 1 188 ? -4.07 -39.938 -8.117 1 97.06 188 ASN A C 1
ATOM 1433 O O . ASN A 1 188 ? -3.008 -39.625 -8.664 1 97.06 188 ASN A O 1
ATOM 1437 N N . LEU A 1 189 ? -4.934 -39.031 -7.562 1 96.44 189 LEU A N 1
ATOM 1438 C CA . LEU A 1 189 ? -4.594 -37.625 -7.543 1 96.44 189 LEU A CA 1
ATOM 1439 C C . LEU A 1 189 ? -3.35 -37.375 -6.699 1 96.44 189 LEU A C 1
ATOM 1441 O O . LEU A 1 189 ? -2.51 -36.531 -7.051 1 96.44 189 LEU A O 1
ATOM 1445 N N . ALA A 1 190 ? -3.266 -38.062 -5.59 1 95.31 190 ALA A N 1
ATOM 1446 C CA . ALA A 1 190 ? -2.088 -37.938 -4.73 1 95.31 190 ALA A CA 1
ATOM 1447 C C . ALA A 1 190 ? -0.824 -38.344 -5.477 1 95.31 190 ALA A C 1
ATOM 1449 O O . ALA A 1 190 ? 0.227 -37.719 -5.332 1 95.31 190 ALA A O 1
ATOM 1450 N N . LEU A 1 191 ? -0.975 -39.438 -6.184 1 95.56 191 LEU A N 1
ATOM 1451 C CA . LEU A 1 191 ? 0.148 -39.938 -6.961 1 95.56 191 LEU A CA 1
ATOM 1452 C C . LEU A 1 191 ? 0.567 -38.938 -8.039 1 95.56 191 LEU A C 1
ATOM 1454 O O . LEU A 1 191 ? 1.761 -38.719 -8.242 1 95.56 191 LEU A O 1
ATOM 1458 N N . ILE A 1 192 ? -0.398 -38.375 -8.75 1 97.38 192 ILE A N 1
ATOM 1459 C CA . ILE A 1 192 ? -0.128 -37.344 -9.758 1 97.38 192 ILE A CA 1
ATOM 1460 C C . ILE A 1 192 ? 0.601 -36.156 -9.109 1 97.38 192 ILE A C 1
ATOM 1462 O O . ILE A 1 192 ? 1.634 -35.719 -9.609 1 97.38 192 ILE A O 1
ATOM 1466 N N . SER A 1 193 ? 0.064 -35.688 -7.992 1 95.56 193 SER A N 1
ATOM 1467 C CA . SER A 1 193 ? 0.638 -34.531 -7.289 1 95.56 193 SER A CA 1
ATOM 1468 C C . SER A 1 193 ? 2.066 -34.812 -6.84 1 95.56 193 SER A C 1
ATOM 1470 O O . SER A 1 193 ? 2.926 -33.938 -6.887 1 95.56 193 SER A O 1
ATOM 1472 N N . HIS A 1 194 ? 2.291 -35.969 -6.414 1 93.38 194 HIS A N 1
ATOM 1473 C CA . HIS A 1 194 ? 3.625 -36.375 -5.98 1 93.38 194 HIS A CA 1
ATOM 1474 C C . HIS A 1 194 ? 4.629 -36.281 -7.125 1 93.38 194 HIS A C 1
ATOM 1476 O O . HIS A 1 194 ? 5.711 -35.719 -6.957 1 93.38 194 HIS A O 1
ATOM 1482 N N . TRP A 1 195 ? 4.312 -36.812 -8.242 1 94.62 195 TRP A N 1
ATOM 1483 C CA . TRP A 1 195 ? 5.238 -36.812 -9.367 1 94.62 195 TRP A CA 1
ATOM 1484 C C . TRP A 1 195 ? 5.383 -35.406 -9.953 1 94.62 195 TRP A C 1
ATOM 1486 O O . TRP A 1 195 ? 6.445 -35.062 -10.453 1 94.62 195 TRP A O 1
ATOM 1496 N N . ALA A 1 196 ? 4.238 -34.688 -9.898 1 95.12 196 ALA A N 1
ATOM 1497 C CA . ALA A 1 196 ? 4.355 -33.281 -10.281 1 95.12 196 ALA A CA 1
ATOM 1498 C C . ALA A 1 196 ? 5.34 -32.562 -9.375 1 95.12 196 ALA A C 1
ATOM 1500 O O . ALA A 1 196 ? 6.102 -31.688 -9.836 1 95.12 196 ALA A O 1
ATOM 1501 N N . PHE A 1 197 ? 5.316 -32.812 -8.109 1 92.88 197 PHE A N 1
ATOM 1502 C CA . PHE A 1 197 ? 6.258 -32.25 -7.148 1 92.88 197 PHE A CA 1
ATOM 1503 C C . PHE A 1 197 ? 7.691 -32.594 -7.531 1 92.88 197 PHE A C 1
ATOM 1505 O O . PHE A 1 197 ? 8.578 -31.75 -7.484 1 92.88 197 PHE A O 1
ATOM 1512 N N . GLU A 1 198 ? 7.91 -33.844 -7.855 1 91.69 198 GLU A N 1
ATOM 1513 C CA . GLU A 1 198 ? 9.227 -34.312 -8.273 1 91.69 198 GLU A CA 1
ATOM 1514 C C . GLU A 1 198 ? 9.711 -33.562 -9.516 1 91.69 198 GLU A C 1
ATOM 1516 O O . GLU A 1 198 ? 10.898 -33.25 -9.648 1 91.69 198 GLU A O 1
ATOM 1521 N N . SER A 1 199 ? 8.766 -33.344 -10.414 1 92.62 199 SER A N 1
ATOM 1522 C CA . SER A 1 199 ? 9.117 -32.562 -11.594 1 92.62 199 SER A CA 1
ATOM 1523 C C . SER A 1 199 ? 9.586 -31.172 -11.203 1 92.62 199 SER A C 1
ATOM 1525 O O . SER A 1 199 ? 10.516 -30.625 -11.812 1 92.62 199 SER A O 1
ATOM 1527 N N . GLU A 1 200 ? 8.906 -30.547 -10.242 1 89.31 200 GLU A N 1
ATOM 1528 C CA . GLU A 1 200 ? 9.289 -29.219 -9.766 1 89.31 200 GLU A CA 1
ATOM 1529 C C . GLU A 1 200 ? 10.688 -29.219 -9.164 1 89.31 200 GLU A C 1
ATOM 1531 O O . GLU A 1 200 ? 11.422 -28.234 -9.266 1 89.31 200 GLU A O 1
ATOM 1536 N N . ARG A 1 201 ? 11.047 -30.234 -8.539 1 86.88 201 ARG A N 1
ATOM 1537 C CA . ARG A 1 201 ? 12.375 -30.359 -7.953 1 86.88 201 ARG A CA 1
ATOM 1538 C C . ARG A 1 201 ? 13.453 -30.297 -9.023 1 86.88 201 ARG A C 1
ATOM 1540 O O . ARG A 1 201 ? 14.555 -29.812 -8.773 1 86.88 201 ARG A O 1
ATOM 1547 N N . VAL A 1 202 ? 13.156 -30.859 -10.188 1 85.12 202 VAL A N 1
ATOM 1548 C CA . VAL A 1 202 ? 14.078 -30.797 -11.32 1 85.12 202 VAL A CA 1
ATOM 1549 C C . VAL A 1 202 ? 14.297 -29.328 -11.719 1 85.12 202 VAL A C 1
ATOM 1551 O O . VAL A 1 202 ? 15.43 -28.922 -12.008 1 85.12 202 VAL A O 1
ATOM 1554 N N . ASN A 1 203 ? 13.234 -28.578 -11.68 1 77.94 203 ASN A N 1
ATOM 1555 C CA . ASN A 1 203 ? 13.25 -27.203 -12.195 1 77.94 203 ASN A CA 1
ATOM 1556 C C . ASN A 1 203 ? 13.719 -26.219 -11.133 1 77.94 203 ASN A C 1
ATOM 1558 O O . ASN A 1 203 ? 14.367 -25.219 -11.461 1 77.94 203 ASN A O 1
ATOM 1562 N N . HIS A 1 204 ? 13.297 -26.375 -9.883 1 72.25 204 HIS A N 1
ATOM 1563 C CA . HIS A 1 204 ? 13.492 -25.328 -8.883 1 72.25 204 HIS A CA 1
ATOM 1564 C C . HIS A 1 204 ? 14.367 -25.812 -7.734 1 72.25 204 HIS A C 1
ATOM 1566 O O . HIS A 1 204 ? 14.867 -25.016 -6.945 1 72.25 204 HIS A O 1
ATOM 1572 N N . GLY A 1 205 ? 14.594 -26.984 -7.586 1 69.75 205 GLY A N 1
ATOM 1573 C CA . GLY A 1 205 ? 15.383 -27.547 -6.5 1 69.75 205 GLY A CA 1
ATOM 1574 C C . GLY A 1 205 ? 14.578 -27.781 -5.238 1 69.75 205 GLY A C 1
ATOM 1575 O O . GLY A 1 205 ? 14.375 -28.938 -4.832 1 69.75 205 GLY A O 1
ATOM 1576 N N . THR A 1 206 ? 14.008 -26.641 -4.535 1 71.56 206 THR A N 1
ATOM 1577 C CA . THR A 1 206 ? 13.281 -26.797 -3.275 1 71.56 206 THR A CA 1
ATOM 1578 C C . THR A 1 206 ? 11.891 -26.172 -3.377 1 71.56 206 THR A C 1
ATOM 1580 O O . THR A 1 206 ? 11.633 -25.109 -2.82 1 71.56 206 THR A O 1
ATOM 1583 N N . PRO A 1 207 ? 11.031 -26.953 -3.986 1 77.44 207 PRO A N 1
ATOM 1584 C CA . PRO A 1 207 ? 9.656 -26.438 -4.074 1 77.44 207 PRO A CA 1
ATOM 1585 C C . PRO A 1 207 ? 8.875 -26.625 -2.773 1 77.44 207 PRO A C 1
ATOM 1587 O O . PRO A 1 207 ? 9.25 -27.453 -1.935 1 77.44 207 PRO A O 1
ATOM 1590 N N . SER A 1 208 ? 7.805 -25.875 -2.539 1 75.5 208 SER A N 1
ATOM 1591 C CA . SER A 1 208 ? 6.977 -25.953 -1.338 1 75.5 208 SER A CA 1
ATOM 1592 C C . SER A 1 208 ? 5.906 -27.031 -1.467 1 75.5 208 SER A C 1
ATOM 1594 O O . SER A 1 208 ? 5.344 -27.484 -0.464 1 75.5 208 SER A O 1
ATOM 1596 N N . GLY A 1 209 ? 5.551 -27.375 -2.738 1 84.31 209 GLY A N 1
ATOM 1597 C CA . GLY A 1 209 ? 4.496 -28.344 -2.971 1 84.31 209 GLY A CA 1
ATOM 1598 C C . GLY A 1 209 ? 3.133 -27.703 -3.166 1 84.31 209 GLY A C 1
ATOM 1599 O O . GLY A 1 209 ? 2.166 -28.391 -3.508 1 84.31 209 GLY A O 1
ATOM 1600 N N . VAL A 1 210 ? 3.004 -26.5 -3.043 1 86.44 210 VAL A N 1
ATOM 1601 C CA . VAL A 1 210 ? 1.721 -25.812 -3.137 1 86.44 210 VAL A CA 1
ATOM 1602 C C . VAL A 1 210 ? 1.26 -25.781 -4.594 1 86.44 210 VAL A C 1
ATOM 1604 O O . VAL A 1 210 ? 0.091 -26.031 -4.887 1 86.44 210 VAL A O 1
ATOM 1607 N N . ASP A 1 211 ? 2.137 -25.516 -5.473 1 90.69 211 ASP A N 1
ATOM 1608 C CA . ASP A 1 211 ? 1.774 -25.328 -6.875 1 90.69 211 ASP A CA 1
ATOM 1609 C C . ASP A 1 211 ? 1.256 -26.625 -7.488 1 90.69 211 ASP A C 1
ATOM 1611 O O . ASP A 1 211 ? 0.174 -26.641 -8.078 1 90.69 211 ASP A O 1
ATOM 1615 N N . ASN A 1 212 ? 2.053 -27.703 -7.293 1 92.94 212 ASN A N 1
ATOM 1616 C CA . ASN A 1 212 ? 1.625 -28.984 -7.852 1 92.94 212 ASN A CA 1
ATOM 1617 C C . ASN A 1 212 ? 0.314 -29.453 -7.23 1 92.94 212 ASN A C 1
ATOM 1619 O O . ASN A 1 212 ? -0.517 -30.062 -7.91 1 92.94 212 ASN A O 1
ATOM 1623 N N . THR A 1 213 ? 0.155 -29.172 -5.941 1 93 213 THR A N 1
ATOM 1624 C CA . THR A 1 213 ? -1.053 -29.609 -5.242 1 93 213 THR A CA 1
ATOM 1625 C C . THR A 1 213 ? -2.281 -28.875 -5.793 1 93 213 THR A C 1
ATOM 1627 O O . THR A 1 213 ? -3.262 -29.516 -6.176 1 93 213 THR A O 1
ATOM 1630 N N . VAL A 1 214 ? -2.193 -27.641 -5.883 1 94.62 214 VAL A N 1
ATOM 1631 C CA . VAL A 1 214 ? -3.365 -26.875 -6.293 1 94.62 214 VAL A CA 1
ATOM 1632 C C . VAL A 1 214 ? -3.658 -27.125 -7.77 1 94.62 214 VAL A C 1
ATOM 1634 O O . VAL A 1 214 ? -4.82 -27.188 -8.172 1 94.62 214 VAL A O 1
ATOM 1637 N N . CYS A 1 215 ? -2.684 -27.297 -8.57 1 95.75 215 CYS A N 1
ATOM 1638 C CA . CYS A 1 215 ? -2.879 -27.578 -9.984 1 95.75 215 CYS A CA 1
ATOM 1639 C C . CYS A 1 215 ? -3.572 -28.922 -10.18 1 95.75 215 CYS A C 1
ATOM 1641 O O . CYS A 1 215 ? -4.359 -29.094 -11.109 1 95.75 215 CYS A O 1
ATOM 1643 N N . THR A 1 216 ? -3.234 -29.875 -9.336 1 96.75 216 THR A N 1
ATOM 1644 C CA . THR A 1 216 ? -3.764 -31.219 -9.453 1 96.75 216 THR A CA 1
ATOM 1645 C C . THR A 1 216 ? -5.195 -31.297 -8.93 1 96.75 216 THR A C 1
ATOM 1647 O O . THR A 1 216 ? -6.086 -31.812 -9.609 1 96.75 216 THR A O 1
ATOM 1650 N N . TYR A 1 217 ? -5.438 -30.734 -7.801 1 95.38 217 TYR A N 1
ATOM 1651 C CA . TYR A 1 217 ? -6.703 -30.938 -7.105 1 95.38 217 TYR A CA 1
ATOM 1652 C C . TYR A 1 217 ? -7.699 -29.844 -7.465 1 95.38 217 TYR A C 1
ATOM 1654 O O . TYR A 1 217 ? -8.914 -30.047 -7.398 1 95.38 217 TYR A O 1
ATOM 1662 N N . GLY A 1 218 ? -7.227 -28.672 -7.762 1 96.19 218 GLY A N 1
ATOM 1663 C CA . GLY A 1 218 ? -8.086 -27.547 -8.078 1 96.19 218 GLY A CA 1
ATOM 1664 C C . GLY A 1 218 ? -8.555 -26.781 -6.848 1 96.19 218 GLY A C 1
ATOM 1665 O O . GLY A 1 218 ? -8.016 -26.969 -5.754 1 96.19 218 GLY A O 1
ATOM 1666 N N . GLY A 1 219 ? -9.43 -25.781 -7.121 1 96.62 219 GLY A N 1
ATOM 1667 C CA . GLY A 1 219 ? -10 -24.984 -6.043 1 96.62 219 GLY A CA 1
ATOM 1668 C C . GLY A 1 219 ? -9.047 -23.953 -5.488 1 96.62 219 GLY A C 1
ATOM 1669 O O . GLY A 1 219 ? -8.289 -23.328 -6.242 1 96.62 219 GLY A O 1
ATOM 1670 N N . ILE A 1 220 ? -9.25 -23.672 -4.195 1 97.25 220 ILE A N 1
ATOM 1671 C CA . ILE A 1 220 ? -8.391 -22.797 -3.422 1 97.25 220 ILE A CA 1
ATOM 1672 C C . ILE A 1 220 ? -7.781 -23.562 -2.248 1 97.25 220 ILE A C 1
ATOM 1674 O O . ILE A 1 220 ? -8.492 -24.25 -1.518 1 97.25 220 ILE A O 1
ATOM 1678 N N . LEU A 1 221 ? -6.512 -23.469 -2.119 1 96.31 221 LEU A N 1
ATOM 1679 C CA . LEU A 1 221 ? -5.789 -24.188 -1.077 1 96.31 221 LEU A CA 1
ATOM 1680 C C . LEU A 1 221 ? -5.133 -23.203 -0.101 1 96.31 221 LEU A C 1
ATOM 1682 O O . LEU A 1 221 ? -4.484 -22.25 -0.519 1 96.31 221 LEU A O 1
ATOM 1686 N N . ARG A 1 222 ? -5.379 -23.453 1.168 1 96.56 222 ARG A N 1
ATOM 1687 C CA . ARG A 1 222 ? -4.645 -22.75 2.219 1 96.56 222 ARG A CA 1
ATOM 1688 C C . ARG A 1 222 ? -3.371 -23.516 2.586 1 96.56 222 ARG A C 1
ATOM 1690 O O . ARG A 1 222 ? -3.393 -24.734 2.746 1 96.56 222 ARG A O 1
ATOM 1697 N N . PHE A 1 223 ? -2.316 -22.797 2.689 1 93.69 223 PHE A N 1
ATOM 1698 C CA . PHE A 1 223 ? -1.034 -23.438 2.961 1 93.69 223 PHE A CA 1
ATOM 1699 C C . PHE A 1 223 ? -0.223 -22.625 3.959 1 93.69 223 PHE A C 1
ATOM 1701 O O . PHE A 1 223 ? -0.232 -21.391 3.916 1 93.69 223 PHE A O 1
ATOM 1708 N N . VAL A 1 224 ? 0.413 -23.297 4.914 1 94.19 224 VAL A N 1
ATOM 1709 C CA . VAL A 1 224 ? 1.395 -22.734 5.832 1 94.19 224 VAL A CA 1
ATOM 1710 C C . VAL A 1 224 ? 2.672 -23.578 5.805 1 94.19 224 VAL A C 1
ATOM 1712 O O . VAL A 1 224 ? 2.625 -24.797 5.973 1 94.19 224 VAL A O 1
ATOM 1715 N N . LYS A 1 225 ? 3.699 -22.906 5.559 1 88.06 225 LYS A N 1
ATOM 1716 C CA . LYS A 1 225 ? 4.973 -23.625 5.512 1 88.06 225 LYS A CA 1
ATOM 1717 C C . LYS A 1 225 ? 5.164 -24.469 6.762 1 88.06 225 LYS A C 1
ATOM 1719 O O . LYS A 1 225 ? 5.023 -23.984 7.883 1 88.06 225 LYS A O 1
ATOM 1724 N N . GLY A 1 226 ? 5.395 -25.672 6.57 1 83.5 226 GLY A N 1
ATOM 1725 C CA . GLY A 1 226 ? 5.652 -26.594 7.668 1 83.5 226 GLY A CA 1
ATOM 1726 C C . GLY A 1 226 ? 4.387 -27.188 8.25 1 83.5 226 GLY A C 1
ATOM 1727 O O . GLY A 1 226 ? 4.453 -28.109 9.062 1 83.5 226 GLY A O 1
ATOM 1728 N N . GLN A 1 227 ? 3.17 -26.75 7.926 1 88.44 227 GLN A N 1
ATOM 1729 C CA . GLN A 1 227 ? 1.932 -27.234 8.523 1 88.44 227 GLN A CA 1
ATOM 1730 C C . GLN A 1 227 ? 1.063 -27.953 7.492 1 88.44 227 GLN A C 1
ATOM 1732 O O . GLN A 1 227 ? 0.042 -28.547 7.84 1 88.44 227 GLN A O 1
ATOM 1737 N N . GLY A 1 228 ? 1.433 -27.906 6.191 1 83.38 228 GLY A N 1
ATOM 1738 C CA . GLY A 1 228 ? 0.695 -28.641 5.18 1 83.38 228 GLY A CA 1
ATOM 1739 C C . GLY A 1 228 ? -0.336 -27.797 4.457 1 83.38 228 GLY A C 1
ATOM 1740 O O . GLY A 1 228 ? -0.242 -26.562 4.445 1 83.38 228 GLY A O 1
ATOM 1741 N N . PHE A 1 229 ? -1.396 -28.562 3.789 1 88.44 229 PHE A N 1
ATOM 1742 C CA . PHE A 1 229 ? -2.361 -27.922 2.908 1 88.44 229 PHE A CA 1
ATOM 1743 C C . PHE A 1 229 ? -3.787 -28.188 3.377 1 88.44 229 PHE A C 1
ATOM 1745 O O . PHE A 1 229 ? -4.07 -29.25 3.949 1 88.44 229 PHE A O 1
ATOM 1752 N N . GLN A 1 230 ? -4.578 -27.188 3.268 1 93 230 GLN A N 1
ATOM 1753 C CA . GLN A 1 230 ? -6.004 -27.312 3.541 1 93 230 GLN A CA 1
ATOM 1754 C C . GLN A 1 230 ? -6.836 -26.766 2.381 1 93 230 GLN A C 1
ATOM 1756 O O . GLN A 1 230 ? -6.723 -25.594 2.025 1 93 230 GLN A O 1
ATOM 1761 N N . SER A 1 231 ? -7.699 -27.641 1.8 1 94.56 231 SER A N 1
ATOM 1762 C CA . SER A 1 231 ? -8.586 -27.188 0.733 1 94.56 231 SER A CA 1
ATOM 1763 C C . SER A 1 231 ? -9.75 -26.391 1.29 1 94.56 231 SER A C 1
ATOM 1765 O O . SER A 1 231 ? -10.375 -26.781 2.279 1 94.56 231 SER A O 1
ATOM 1767 N N . LEU A 1 232 ? -10.023 -25.266 0.697 1 96.25 232 LEU A N 1
ATOM 1768 C CA . LEU A 1 232 ? -11.203 -24.484 1.071 1 96.25 232 LEU A CA 1
ATOM 1769 C C . LEU A 1 232 ? -12.453 -25.047 0.397 1 96.25 232 LEU A C 1
ATOM 1771 O O . LEU A 1 232 ? -12.391 -25.547 -0.73 1 96.25 232 LEU A O 1
ATOM 1775 N N . LYS A 1 233 ? -13.617 -24.938 1.07 1 94 233 LYS A N 1
ATOM 1776 C CA . LYS A 1 233 ? -14.898 -25.328 0.495 1 94 233 LYS A CA 1
ATOM 1777 C C . LYS A 1 233 ? -15.523 -24.172 -0.281 1 94 233 LYS A C 1
ATOM 1779 O O . LYS A 1 233 ? -16.391 -23.469 0.242 1 94 233 LYS A O 1
ATOM 1784 N N . ILE A 1 234 ? -15.117 -24.094 -1.516 1 93.19 234 ILE A N 1
ATOM 1785 C CA . ILE A 1 234 ? -15.625 -22.969 -2.295 1 93.19 234 ILE A CA 1
ATOM 1786 C C . ILE A 1 234 ? -16.859 -23.391 -3.072 1 93.19 234 ILE A C 1
ATOM 1788 O O . ILE A 1 234 ? -16.969 -24.547 -3.496 1 93.19 234 ILE A O 1
ATOM 1792 N N . GLN A 1 235 ? -17.781 -22.531 -3.285 1 90.62 235 GLN A N 1
ATOM 1793 C CA . GLN A 1 235 ? -19.016 -22.812 -3.994 1 90.62 235 GLN A CA 1
ATOM 1794 C C . GLN A 1 235 ? -18.922 -22.406 -5.461 1 90.62 235 GLN A C 1
ATOM 1796 O O . GLN A 1 235 ? -19.562 -23.031 -6.324 1 90.62 235 GLN A O 1
ATOM 1801 N N . LYS A 1 236 ? -18.188 -21.391 -5.645 1 91.75 236 LYS A N 1
ATOM 1802 C CA . LYS A 1 236 ? -18.062 -20.828 -6.988 1 91.75 236 LYS A CA 1
ATOM 1803 C C . LYS A 1 236 ? -16.688 -20.188 -7.191 1 91.75 236 LYS A C 1
ATOM 1805 O O . LYS A 1 236 ? -16.172 -19.547 -6.285 1 91.75 236 LYS A O 1
ATOM 1810 N N . PRO A 1 237 ? -16.141 -20.438 -8.391 1 94.69 237 PRO A N 1
ATOM 1811 C CA . PRO A 1 237 ? -14.883 -19.734 -8.656 1 94.69 237 PRO A CA 1
ATOM 1812 C C . PRO A 1 237 ? -15.07 -18.234 -8.812 1 94.69 237 PRO A C 1
ATOM 1814 O O . PRO A 1 237 ? -16.188 -17.766 -9.055 1 94.69 237 PRO A O 1
ATOM 1817 N N . LEU A 1 238 ? -14.016 -17.484 -8.672 1 95.81 238 LEU A N 1
ATOM 1818 C CA . LEU A 1 238 ? -14.023 -16.047 -8.867 1 95.81 238 LEU A CA 1
ATOM 1819 C C . LEU A 1 238 ? -13.711 -15.688 -10.32 1 95.81 238 LEU A C 1
ATOM 1821 O O . LEU A 1 238 ? -12.867 -16.328 -10.945 1 95.81 238 LEU A O 1
ATOM 1825 N N . ASN A 1 239 ? -14.406 -14.703 -10.844 1 96.19 239 ASN A N 1
ATOM 1826 C CA . ASN A 1 239 ? -13.992 -14.125 -12.117 1 96.19 239 ASN A CA 1
ATOM 1827 C C . ASN A 1 239 ? -12.836 -13.141 -11.938 1 96.19 239 ASN A C 1
ATOM 1829 O O . ASN A 1 239 ? -12.914 -12.227 -11.117 1 96.19 239 ASN A O 1
ATOM 1833 N N . ILE A 1 240 ? -11.766 -13.375 -12.688 1 97.38 240 ILE A N 1
ATOM 1834 C CA . ILE A 1 240 ? -10.617 -12.492 -12.547 1 97.38 240 ILE A CA 1
ATOM 1835 C C . ILE A 1 240 ? -10.086 -12.109 -13.922 1 97.38 240 ILE A C 1
ATOM 1837 O O . ILE A 1 240 ? -10.328 -12.812 -14.906 1 97.38 240 ILE A O 1
ATOM 1841 N N . LEU A 1 241 ? -9.492 -10.977 -14 1 97.44 241 LEU A N 1
ATOM 1842 C CA . LEU A 1 241 ? -8.703 -10.539 -15.141 1 97.44 241 LEU A CA 1
ATOM 1843 C C . LEU A 1 241 ? -7.211 -10.625 -14.836 1 97.44 241 LEU A C 1
ATOM 1845 O O . LEU A 1 241 ? -6.727 -9.969 -13.906 1 97.44 241 LEU A O 1
ATOM 1849 N N . LEU A 1 242 ? -6.516 -11.484 -15.547 1 96.75 242 LEU A N 1
ATOM 1850 C CA . LEU A 1 242 ? -5.062 -11.539 -15.43 1 96.75 242 LEU A CA 1
ATOM 1851 C C . LEU A 1 242 ? -4.402 -10.508 -16.344 1 96.75 242 LEU A C 1
ATOM 1853 O O . LEU A 1 242 ? -4.676 -10.469 -17.547 1 96.75 242 LEU A O 1
ATOM 1857 N N . VAL A 1 243 ? -3.6 -9.695 -15.758 1 97.25 243 VAL A N 1
ATOM 1858 C CA . VAL A 1 243 ? -2.914 -8.656 -16.531 1 97.25 243 VAL A CA 1
ATOM 1859 C C . VAL A 1 243 ? -1.406 -8.898 -16.484 1 97.25 243 VAL A C 1
ATOM 1861 O O . VAL A 1 243 ? -0.786 -8.82 -15.422 1 97.25 243 VAL A O 1
ATOM 1864 N N . ASP A 1 244 ? -0.849 -9.156 -17.609 1 95.44 244 ASP A N 1
ATOM 1865 C CA . ASP A 1 244 ? 0.583 -9.391 -17.75 1 95.44 244 ASP A CA 1
ATOM 1866 C C . ASP A 1 244 ? 1.349 -8.078 -17.906 1 95.44 244 ASP A C 1
ATOM 1868 O O . ASP A 1 244 ? 1.206 -7.387 -18.922 1 95.44 244 ASP A O 1
ATOM 1872 N N . SER A 1 245 ? 2.189 -7.766 -16.922 1 95.38 245 SER A N 1
ATOM 1873 C CA . SER A 1 245 ? 2.963 -6.527 -16.969 1 95.38 245 SER A CA 1
ATOM 1874 C C . SER A 1 245 ? 4.035 -6.59 -18.047 1 95.38 245 SER A C 1
ATOM 1876 O O . SER A 1 245 ? 4.594 -5.559 -18.438 1 95.38 245 SER A O 1
ATOM 1878 N N . ARG A 1 246 ? 4.445 -7.812 -18.469 1 93.19 246 ARG A N 1
ATOM 1879 C CA . ARG A 1 246 ? 5.465 -8.086 -19.484 1 93.19 246 ARG A CA 1
ATOM 1880 C C . ARG A 1 246 ? 6.848 -7.691 -18.984 1 93.19 246 ARG A C 1
ATOM 1882 O O . ARG A 1 246 ? 7.719 -7.324 -19.781 1 93.19 246 ARG A O 1
ATOM 1889 N N . VAL A 1 247 ? 6.945 -7.574 -17.672 1 91.94 247 VAL A N 1
ATOM 1890 C CA . VAL A 1 247 ? 8.234 -7.32 -17.047 1 91.94 247 VAL A CA 1
ATOM 1891 C C . VAL A 1 247 ? 8.758 -8.609 -16.406 1 91.94 247 VAL A C 1
ATOM 1893 O O . VAL A 1 247 ? 8.094 -9.211 -15.57 1 91.94 247 VAL A O 1
ATOM 1896 N N . SER A 1 248 ? 9.945 -9.016 -16.891 1 86.94 248 SER A N 1
ATOM 1897 C CA . SER A 1 248 ? 10.578 -10.203 -16.344 1 86.94 248 SER A CA 1
ATOM 1898 C C . SER A 1 248 ? 11.312 -9.883 -15.039 1 86.94 248 SER A C 1
ATOM 1900 O O . SER A 1 248 ? 11.797 -8.766 -14.859 1 86.94 248 SER A O 1
ATOM 1902 N N . ARG A 1 249 ? 11.383 -10.836 -14.195 1 83.06 249 ARG A N 1
ATOM 1903 C CA . ARG A 1 249 ? 12.039 -10.625 -12.906 1 83.06 249 ARG A CA 1
ATOM 1904 C C . ARG A 1 249 ? 12.633 -11.922 -12.375 1 83.06 249 ARG A C 1
ATOM 1906 O O . ARG A 1 249 ? 12.32 -13.008 -12.875 1 83.06 249 ARG A O 1
ATOM 1913 N N . SER A 1 250 ? 13.477 -11.773 -11.461 1 83.5 250 SER A N 1
ATOM 1914 C CA . SER A 1 250 ? 14.055 -12.891 -10.719 1 83.5 250 SER A CA 1
ATOM 1915 C C . SER A 1 250 ? 13.414 -13.031 -9.344 1 83.5 250 SER A C 1
ATOM 1917 O O . SER A 1 250 ? 13.594 -12.172 -8.477 1 83.5 250 SER A O 1
ATOM 1919 N N . THR A 1 251 ? 12.75 -14.086 -9.133 1 83.25 251 THR A N 1
ATOM 1920 C CA . THR A 1 251 ? 12.102 -14.352 -7.855 1 83.25 251 THR A CA 1
ATOM 1921 C C . THR A 1 2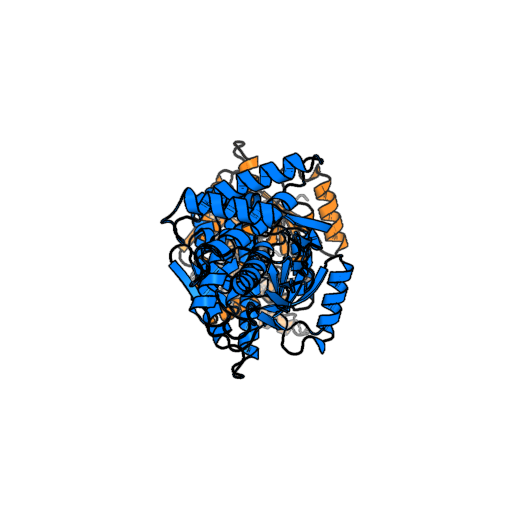51 ? 13.125 -14.328 -6.719 1 83.25 251 THR A C 1
ATOM 1923 O O . THR A 1 251 ? 12.867 -13.742 -5.664 1 83.25 251 THR A O 1
ATOM 1926 N N . ALA A 1 252 ? 14.273 -14.938 -6.941 1 84.88 252 ALA A N 1
ATOM 1927 C CA . ALA A 1 252 ? 15.32 -15.008 -5.926 1 84.88 252 ALA A CA 1
ATOM 1928 C C . ALA A 1 252 ? 15.773 -13.617 -5.504 1 84.88 252 ALA A C 1
ATOM 1930 O O . ALA A 1 252 ? 15.984 -13.359 -4.316 1 84.88 252 ALA A O 1
ATOM 1931 N N . ASP A 1 253 ? 15.867 -12.734 -6.457 1 91.81 253 ASP A N 1
ATOM 1932 C CA . ASP A 1 253 ? 16.297 -11.367 -6.168 1 91.81 253 ASP A CA 1
ATOM 1933 C C . ASP A 1 253 ? 15.242 -10.633 -5.34 1 91.81 253 ASP A C 1
ATOM 1935 O O . ASP A 1 253 ? 15.586 -9.867 -4.43 1 91.81 253 ASP A O 1
ATOM 1939 N N . ILE A 1 254 ? 14.039 -10.867 -5.645 1 92.94 254 ILE A N 1
ATOM 1940 C CA . ILE A 1 254 ? 12.945 -10.188 -4.953 1 92.94 254 ILE A CA 1
ATOM 1941 C C . ILE A 1 254 ? 12.867 -10.68 -3.51 1 92.94 254 ILE A C 1
ATOM 1943 O O . ILE A 1 254 ? 12.719 -9.883 -2.582 1 92.94 254 ILE A O 1
ATOM 1947 N N . VAL A 1 255 ? 13.031 -11.938 -3.316 1 91.81 255 VAL A N 1
ATOM 1948 C CA . VAL A 1 255 ? 12.992 -12.531 -1.982 1 91.81 255 VAL A CA 1
ATOM 1949 C C . VAL A 1 255 ? 14.156 -11.992 -1.149 1 91.81 255 VAL A C 1
ATOM 1951 O O . VAL A 1 255 ? 13.992 -11.695 0.036 1 91.81 255 VAL A O 1
ATOM 1954 N N . ALA A 1 256 ? 15.273 -11.844 -1.752 1 94.38 256 ALA A N 1
ATOM 1955 C CA . ALA A 1 256 ? 16.438 -11.305 -1.065 1 94.38 256 ALA A CA 1
ATOM 1956 C C . ALA A 1 256 ? 16.203 -9.852 -0.654 1 94.38 256 ALA A C 1
ATOM 1958 O O . ALA A 1 256 ? 16.594 -9.438 0.443 1 94.38 256 ALA A O 1
ATOM 1959 N N . LYS A 1 257 ? 15.617 -9.141 -1.542 1 95.69 257 LYS A N 1
ATOM 1960 C CA . LYS A 1 257 ? 15.32 -7.742 -1.255 1 95.69 257 LYS A CA 1
ATOM 1961 C C . LYS A 1 257 ? 14.383 -7.617 -0.055 1 95.69 257 LYS A C 1
ATOM 1963 O O . LYS A 1 257 ? 14.586 -6.762 0.809 1 95.69 257 LYS A O 1
ATOM 1968 N N . VAL A 1 258 ? 13.359 -8.43 -0.01 1 97 258 VAL A N 1
ATOM 1969 C CA . VAL A 1 258 ? 12.406 -8.422 1.093 1 97 258 VAL A CA 1
ATOM 1970 C C . VAL A 1 258 ? 13.109 -8.812 2.391 1 97 258 VAL A C 1
ATOM 1972 O O . VAL A 1 258 ? 12.859 -8.219 3.441 1 97 258 VAL A O 1
ATOM 1975 N N . ARG A 1 259 ? 13.992 -9.773 2.293 1 96.19 259 ARG A N 1
ATOM 1976 C CA . ARG A 1 259 ? 14.758 -10.203 3.457 1 96.19 259 ARG A CA 1
ATOM 1977 C C . ARG A 1 259 ? 15.617 -9.062 3.996 1 96.19 259 ARG A C 1
ATOM 1979 O O . ARG A 1 259 ? 15.672 -8.844 5.207 1 96.19 259 ARG A O 1
ATOM 1986 N N . HIS A 1 260 ? 16.266 -8.344 3.135 1 97.06 260 HIS A N 1
ATOM 1987 C CA . HIS A 1 260 ? 17.094 -7.219 3.541 1 97.06 260 HIS A CA 1
ATOM 1988 C C . HIS A 1 260 ? 16.266 -6.133 4.215 1 97.06 260 HIS A C 1
ATOM 1990 O O . HIS A 1 260 ? 16.688 -5.539 5.207 1 97.06 260 HIS A O 1
ATOM 1996 N N . LEU A 1 261 ? 15.133 -5.906 3.662 1 97.25 261 LEU A N 1
ATOM 1997 C CA . LEU A 1 261 ? 14.227 -4.938 4.266 1 97.25 261 LEU A CA 1
ATOM 1998 C C . LEU A 1 261 ? 13.836 -5.363 5.676 1 97.25 261 LEU A C 1
ATOM 2000 O O . LEU A 1 261 ? 13.766 -4.535 6.586 1 97.25 261 LEU A O 1
ATOM 2004 N N . ALA A 1 262 ? 13.562 -6.633 5.84 1 97.12 262 ALA A N 1
ATOM 2005 C CA . ALA A 1 262 ? 13.195 -7.18 7.141 1 97.12 262 ALA A CA 1
ATOM 2006 C C . ALA A 1 262 ? 14.344 -7.059 8.133 1 97.12 262 ALA A C 1
ATOM 2008 O O . ALA A 1 262 ? 14.125 -6.891 9.336 1 97.12 262 ALA A O 1
ATOM 2009 N N . GLU A 1 263 ? 15.5 -7.172 7.617 1 97.19 263 GLU A N 1
ATOM 2010 C CA . GLU A 1 263 ? 16.672 -6.996 8.461 1 97.19 263 GLU A CA 1
ATOM 2011 C C . GLU A 1 263 ? 16.812 -5.543 8.914 1 97.19 263 GLU A C 1
ATOM 2013 O O . GLU A 1 263 ? 17.219 -5.277 10.055 1 97.19 263 GLU A O 1
ATOM 2018 N N . ASP A 1 264 ? 16.484 -4.609 8.078 1 96.56 264 ASP A N 1
ATOM 2019 C CA . ASP A 1 264 ? 16.562 -3.188 8.383 1 96.56 264 ASP A CA 1
ATOM 2020 C C . ASP A 1 264 ? 15.484 -2.779 9.383 1 96.56 264 ASP A C 1
ATOM 2022 O O . ASP A 1 264 ? 15.727 -1.926 10.242 1 96.56 264 ASP A O 1
ATOM 2026 N N . PHE A 1 265 ? 14.305 -3.342 9.234 1 98 265 PHE A N 1
ATOM 2027 C CA . PHE A 1 265 ? 13.164 -2.975 10.062 1 98 265 PHE A CA 1
ATOM 2028 C C . PHE A 1 265 ? 12.43 -4.219 10.555 1 98 265 PHE A C 1
ATOM 2030 O O . PHE A 1 265 ? 11.266 -4.43 10.227 1 98 265 PHE A O 1
ATOM 2037 N N . PRO A 1 266 ? 13.008 -4.992 11.438 1 97.81 266 PRO A N 1
ATOM 2038 C CA . PRO A 1 266 ? 12.5 -6.316 11.797 1 97.81 266 PRO A CA 1
ATOM 2039 C C . PRO A 1 266 ? 11.109 -6.262 12.438 1 97.81 266 PRO A C 1
ATOM 2041 O O . PRO A 1 266 ? 10.211 -6.992 12.023 1 97.81 266 PRO A O 1
ATOM 2044 N N . GLN A 1 267 ? 10.898 -5.355 13.391 1 98.19 267 GLN A N 1
ATOM 2045 C CA . GLN A 1 267 ? 9.617 -5.305 14.094 1 98.19 267 GLN A CA 1
ATOM 2046 C C . GLN A 1 267 ? 8.516 -4.793 13.18 1 98.19 267 GLN A C 1
ATOM 2048 O O . GLN A 1 267 ? 7.375 -5.258 13.25 1 98.19 267 GLN A O 1
ATOM 2053 N N . LEU A 1 268 ? 8.883 -3.812 12.336 1 98.5 268 LEU A N 1
ATOM 2054 C CA . LEU A 1 268 ? 7.926 -3.25 11.391 1 98.5 268 LEU A CA 1
ATOM 2055 C C . LEU A 1 268 ? 7.453 -4.309 10.398 1 98.5 268 LEU A C 1
ATOM 2057 O O . LEU A 1 268 ? 6.25 -4.484 10.195 1 98.5 268 LEU A O 1
ATOM 2061 N N . ILE A 1 269 ? 8.375 -5.051 9.789 1 98.5 269 ILE A N 1
ATOM 2062 C CA . ILE A 1 269 ? 8.055 -6.051 8.781 1 98.5 269 ILE A CA 1
ATOM 2063 C C . ILE A 1 269 ? 7.309 -7.215 9.43 1 98.5 269 ILE A C 1
ATOM 2065 O O . ILE A 1 269 ? 6.383 -7.777 8.836 1 98.5 269 ILE A O 1
ATOM 2069 N N . GLU A 1 270 ? 7.684 -7.57 10.648 1 98.25 270 GLU A N 1
ATOM 2070 C CA . GLU A 1 270 ? 6.945 -8.602 11.367 1 98.25 270 GLU A CA 1
ATOM 2071 C C . GLU A 1 270 ? 5.484 -8.203 11.555 1 98.25 270 GLU A C 1
ATOM 2073 O O . GLU A 1 270 ? 4.586 -9.039 11.438 1 98.25 270 GLU A O 1
ATOM 2078 N N . SER A 1 271 ? 5.25 -6.969 11.891 1 98.56 271 SER A N 1
ATOM 2079 C CA . SER A 1 271 ? 3.879 -6.488 12.039 1 98.56 271 SER A CA 1
ATOM 2080 C C . SER A 1 271 ? 3.117 -6.566 10.719 1 98.56 271 SER A C 1
ATOM 2082 O O . SER A 1 271 ? 1.913 -6.828 10.711 1 98.56 271 SER A O 1
ATOM 2084 N N . ILE A 1 272 ? 3.779 -6.324 9.648 1 98.62 272 ILE A N 1
ATOM 2085 C CA . ILE A 1 272 ? 3.156 -6.426 8.328 1 98.62 272 ILE A CA 1
ATOM 2086 C C . ILE A 1 272 ? 2.816 -7.883 8.031 1 98.62 272 ILE A C 1
ATOM 2088 O O . ILE A 1 272 ? 1.743 -8.18 7.5 1 98.62 272 ILE A O 1
ATOM 2092 N N . TRP A 1 273 ? 3.756 -8.844 8.453 1 98.44 273 TRP A N 1
ATOM 2093 C CA . TRP A 1 273 ? 3.445 -10.266 8.289 1 98.44 273 TRP A CA 1
ATOM 2094 C C . TRP A 1 273 ? 2.201 -10.641 9.086 1 98.44 273 TRP A C 1
ATOM 2096 O O . TRP A 1 273 ? 1.376 -11.43 8.625 1 98.44 273 TRP A O 1
ATOM 2106 N N . GLN A 1 274 ? 2.057 -10.078 10.211 1 98.5 274 GLN A N 1
ATOM 2107 C CA . GLN A 1 274 ? 0.873 -10.336 11.023 1 98.5 274 GLN A CA 1
ATOM 2108 C C . GLN A 1 274 ? -0.391 -9.828 10.336 1 98.5 274 GLN A C 1
ATOM 2110 O O . GLN A 1 274 ? -1.436 -10.484 10.383 1 98.5 274 GLN A O 1
ATOM 2115 N N . ALA A 1 275 ? -0.263 -8.68 9.758 1 98.69 275 ALA A N 1
ATOM 2116 C CA . ALA A 1 275 ? -1.397 -8.148 9.008 1 98.69 275 ALA A CA 1
ATOM 2117 C C . ALA A 1 275 ? -1.772 -9.07 7.848 1 98.69 275 ALA A C 1
ATOM 2119 O O . ALA A 1 275 ? -2.955 -9.305 7.594 1 98.69 275 ALA A O 1
ATOM 2120 N N . CYS A 1 276 ? -0.792 -9.617 7.156 1 98.5 276 CYS A N 1
ATOM 2121 C CA . CYS A 1 276 ? -1.034 -10.555 6.066 1 98.5 276 CYS A CA 1
ATOM 2122 C C . CYS A 1 276 ? -1.754 -11.805 6.574 1 98.5 276 CYS A C 1
ATOM 2124 O O . CYS A 1 276 ? -2.65 -12.32 5.906 1 98.5 276 CYS A O 1
ATOM 2126 N N . GLU A 1 277 ? -1.331 -12.273 7.715 1 98.44 277 GLU A N 1
ATOM 2127 C CA . GLU A 1 277 ? -1.979 -13.438 8.312 1 98.44 277 GLU A CA 1
ATOM 2128 C C . GLU A 1 277 ? -3.449 -13.156 8.617 1 98.44 277 GLU A C 1
ATOM 2130 O O . GLU A 1 277 ? -4.32 -13.977 8.312 1 98.44 277 GLU A O 1
ATOM 2135 N N . GLN A 1 278 ? -3.672 -12.016 9.227 1 98.69 278 GLN A N 1
ATOM 2136 C CA . GLN A 1 278 ? -5.047 -11.664 9.57 1 98.69 278 GLN A CA 1
ATOM 2137 C C . GLN A 1 278 ? -5.887 -11.453 8.312 1 98.69 278 GLN A C 1
ATOM 2139 O O . GLN A 1 278 ? -7.086 -11.734 8.305 1 98.69 278 GLN A O 1
ATOM 2144 N N . LEU A 1 279 ? -5.262 -10.969 7.27 1 98.69 279 LEU A N 1
ATOM 2145 C CA . LEU A 1 279 ? -5.941 -10.812 5.988 1 98.69 279 LEU A CA 1
ATOM 2146 C C . LEU A 1 279 ? -6.438 -12.156 5.465 1 98.69 279 LEU A C 1
ATOM 2148 O O . LEU A 1 279 ? -7.602 -12.281 5.074 1 98.69 279 LEU A O 1
ATOM 2152 N N . VAL A 1 280 ? -5.574 -13.156 5.477 1 98.25 280 VAL A N 1
ATOM 2153 C CA . VAL A 1 280 ? -5.949 -14.492 5.02 1 98.25 280 VAL A CA 1
ATOM 2154 C C . VAL A 1 280 ? -7.07 -15.047 5.895 1 98.25 280 VAL A C 1
ATOM 2156 O O . VAL A 1 280 ? -8.047 -15.602 5.387 1 98.25 280 VAL A O 1
ATOM 2159 N N . ASN A 1 281 ? -6.918 -14.852 7.184 1 98.06 281 ASN A N 1
ATOM 2160 C CA . ASN A 1 281 ? -7.926 -15.328 8.125 1 98.06 281 ASN A CA 1
ATOM 2161 C C . ASN A 1 281 ? -9.289 -14.68 7.859 1 98.06 281 ASN A C 1
ATOM 2163 O O . ASN A 1 281 ? -10.328 -15.305 8.078 1 98.06 281 ASN A O 1
ATOM 2167 N N . SER A 1 282 ? -9.258 -13.438 7.449 1 98.12 282 SER A N 1
ATOM 2168 C CA . SER A 1 282 ? -10.492 -12.727 7.141 1 98.12 282 SER A CA 1
ATOM 2169 C C . SER A 1 282 ? -11.062 -13.164 5.797 1 98.12 282 SER A C 1
ATOM 2171 O O . SER A 1 282 ? -12.273 -13.141 5.598 1 98.12 282 SER A O 1
ATOM 2173 N N . ALA A 1 283 ? -10.219 -13.594 4.883 1 97.94 283 ALA A N 1
ATOM 2174 C CA . ALA A 1 283 ? -10.625 -13.891 3.512 1 97.94 283 ALA A CA 1
ATOM 2175 C C . ALA A 1 283 ? -11.258 -15.281 3.42 1 97.94 283 ALA A C 1
ATOM 2177 O O . ALA A 1 283 ? -12.203 -15.484 2.656 1 97.94 283 ALA A O 1
ATOM 2178 N N . VAL A 1 284 ? -10.766 -16.234 4.176 1 97.56 284 VAL A N 1
ATOM 2179 C CA . VAL A 1 284 ? -11.125 -17.656 4.059 1 97.56 284 VAL A CA 1
ATOM 2180 C C . VAL A 1 284 ? -12.641 -17.812 4.199 1 97.56 284 VAL A C 1
ATOM 2182 O O . VAL A 1 284 ? -13.289 -18.391 3.334 1 97.56 284 VAL A O 1
ATOM 2185 N N . PRO A 1 285 ? -13.258 -17.219 5.281 1 96.69 285 PRO A N 1
ATOM 2186 C CA . PRO A 1 285 ? -14.703 -17.391 5.402 1 96.69 285 PRO A CA 1
ATOM 2187 C C . PRO A 1 285 ? -15.469 -16.75 4.246 1 96.69 285 PRO A C 1
ATOM 2189 O O . PRO A 1 285 ? -16.547 -17.234 3.867 1 96.69 285 PRO A O 1
ATOM 2192 N N . LEU A 1 286 ? -14.961 -15.695 3.689 1 96.44 286 LEU A N 1
ATOM 2193 C CA . LEU A 1 286 ? -15.617 -15.031 2.566 1 96.44 286 LEU A CA 1
ATOM 2194 C C . LEU A 1 286 ? -15.578 -15.914 1.32 1 96.44 286 LEU A C 1
ATOM 2196 O O . LEU A 1 286 ? -16.594 -16.062 0.628 1 96.44 286 LEU A O 1
ATOM 2200 N N . TYR A 1 287 ? -14.422 -16.531 1.03 1 96.38 287 TYR A N 1
ATOM 2201 C CA . TYR A 1 287 ? -14.305 -17.422 -0.118 1 96.38 287 TYR A CA 1
ATOM 2202 C C . TYR A 1 287 ? -15.234 -18.609 0.015 1 96.38 287 TYR A C 1
ATOM 2204 O O . TYR A 1 287 ? -15.836 -19.047 -0.969 1 96.38 287 TYR A O 1
ATOM 2212 N N . GLU A 1 288 ? -15.344 -19.125 1.204 1 95.94 288 GLU A N 1
ATOM 2213 C CA . GLU A 1 288 ? -16.125 -20.328 1.435 1 95.94 288 GLU A CA 1
ATOM 2214 C C . GLU A 1 288 ? -17.625 -20.031 1.335 1 95.94 288 GLU A C 1
ATOM 2216 O O . GLU A 1 288 ? -18.406 -20.906 0.956 1 95.94 288 GLU A O 1
ATOM 2221 N N . SER A 1 289 ? -17.969 -18.812 1.625 1 94.19 289 SER A N 1
ATOM 2222 C CA . SER A 1 289 ? -19.391 -18.484 1.615 1 94.19 289 SER A CA 1
ATOM 2223 C C . SER A 1 289 ? -19.797 -17.797 0.308 1 94.19 289 SER A C 1
ATOM 2225 O O . SER A 1 289 ? -20.984 -17.656 0.023 1 94.19 289 SER A O 1
ATOM 2227 N N . PHE A 1 290 ? -18.875 -17.531 -0.473 1 91.88 290 PHE A N 1
ATOM 2228 C CA . PHE A 1 290 ? -19.172 -16.844 -1.725 1 91.88 290 PHE A CA 1
ATOM 2229 C C . PHE A 1 290 ? -19.891 -17.766 -2.697 1 91.88 290 PHE A C 1
ATOM 2231 O O . PHE A 1 290 ? -19.484 -18.906 -2.908 1 91.88 290 PHE A O 1
ATOM 2238 N N . GLY A 1 291 ? -21.031 -17.297 -3.289 1 88.44 291 GLY A N 1
ATOM 2239 C CA . GLY A 1 291 ? -21.781 -18.078 -4.246 1 88.44 291 GLY A CA 1
ATOM 2240 C C . GLY A 1 291 ? -22.984 -18.766 -3.627 1 88.44 291 GLY A C 1
ATOM 2241 O O . GLY A 1 291 ? -23.781 -19.406 -4.328 1 88.44 291 GLY A O 1
ATOM 2242 N N . ASN A 1 292 ? -23.156 -18.594 -2.348 1 85.38 292 ASN A N 1
ATOM 2243 C CA . ASN A 1 292 ? -24.312 -19.219 -1.722 1 85.38 292 ASN A CA 1
ATOM 2244 C C . ASN A 1 292 ? -25.562 -18.359 -1.878 1 85.38 292 ASN A C 1
ATOM 2246 O O . ASN A 1 292 ? -26.594 -18.641 -1.268 1 85.38 292 ASN A O 1
ATOM 2250 N N . ALA A 1 293 ? -25.469 -17.359 -2.695 1 78.56 293 ALA A N 1
ATOM 2251 C CA . ALA A 1 293 ? -26.562 -16.484 -3.129 1 78.56 293 ALA A CA 1
ATOM 2252 C C . ALA A 1 293 ? -27.047 -15.609 -1.982 1 78.56 293 ALA A C 1
ATOM 2254 O O . ALA A 1 293 ? -27.922 -14.766 -2.17 1 78.56 293 ALA A O 1
ATOM 2255 N N . GLN A 1 294 ? -26.484 -15.766 -0.87 1 82.75 294 GLN A N 1
ATOM 2256 C CA . GLN A 1 294 ? -26.828 -14.867 0.226 1 82.75 294 GLN A CA 1
ATOM 2257 C C . GLN A 1 294 ? -25.781 -13.758 0.37 1 82.75 294 GLN A C 1
ATOM 2259 O O . GLN A 1 294 ? -24.625 -14.031 0.684 1 82.75 294 GLN A O 1
ATOM 2264 N N . ASP A 1 295 ? -26.047 -12.523 0.142 1 86.81 295 ASP A N 1
ATOM 2265 C CA . ASP A 1 295 ? -25.25 -11.32 0.35 1 86.81 295 ASP A CA 1
ATOM 2266 C C . ASP A 1 295 ? -23.984 -11.352 -0.497 1 86.81 295 ASP A C 1
ATOM 2268 O O . ASP A 1 295 ? -22.922 -10.938 -0.042 1 86.81 295 ASP A O 1
ATOM 2272 N N . ASP A 1 296 ? -24.016 -11.93 -1.643 1 90.62 296 ASP A N 1
ATOM 2273 C CA . ASP A 1 296 ? -22.812 -12.086 -2.461 1 90.62 296 ASP A CA 1
ATOM 2274 C C . ASP A 1 296 ? -22.25 -10.734 -2.877 1 90.62 296 ASP A C 1
ATOM 2276 O O . ASP A 1 296 ? -21.047 -10.578 -3.037 1 90.62 296 ASP A O 1
ATOM 2280 N N . SER A 1 297 ? -23.156 -9.805 -2.939 1 91.75 297 SER A N 1
ATOM 2281 C CA . SER A 1 297 ? -22.688 -8.461 -3.254 1 91.75 297 SER A CA 1
ATOM 2282 C C . SER A 1 297 ? -21.812 -7.906 -2.139 1 91.75 297 SER A C 1
ATOM 2284 O O . SER A 1 297 ? -20.75 -7.332 -2.404 1 91.75 297 SER A O 1
ATOM 2286 N N . GLN A 1 298 ? -22.281 -8.094 -0.948 1 94 298 GLN A N 1
ATOM 2287 C CA . GLN A 1 298 ? -21.516 -7.625 0.2 1 94 298 GLN A CA 1
ATOM 2288 C C . GLN A 1 298 ? -20.203 -8.398 0.348 1 94 298 GLN A C 1
ATOM 2290 O O . GLN A 1 298 ? -19.172 -7.824 0.683 1 94 298 GLN A O 1
ATOM 2295 N N . LYS A 1 299 ? -20.297 -9.703 0.171 1 95.06 299 LYS A N 1
ATOM 2296 C CA . LYS A 1 299 ? -19.094 -10.531 0.236 1 95.06 299 LYS A CA 1
ATOM 2297 C C . LYS A 1 299 ? -18.078 -10.109 -0.825 1 95.06 299 LYS A C 1
ATOM 2299 O O . LYS A 1 299 ? -16.891 -10.047 -0.554 1 95.06 299 LYS A O 1
ATOM 2304 N N . PHE A 1 300 ? -18.641 -9.82 -2.002 1 95.75 300 PHE A N 1
ATOM 2305 C CA . PHE A 1 300 ? -17.766 -9.398 -3.092 1 95.75 300 PHE A CA 1
ATOM 2306 C C . PHE A 1 300 ? -17.078 -8.086 -2.746 1 95.75 300 PHE A C 1
ATOM 2308 O O . PHE A 1 300 ? -15.875 -7.938 -2.984 1 95.75 300 PHE A O 1
ATOM 2315 N N . GLU A 1 301 ? -17.766 -7.195 -2.199 1 95.44 301 GLU A N 1
ATOM 2316 C CA . GLU A 1 301 ? -17.203 -5.918 -1.797 1 95.44 301 GLU A CA 1
ATOM 2317 C C . GLU A 1 301 ? -16.094 -6.109 -0.759 1 95.44 301 GLU A C 1
ATOM 2319 O O . GLU A 1 301 ? -15.062 -5.434 -0.811 1 95.44 301 GLU A O 1
ATOM 2324 N N . LYS A 1 302 ? -16.344 -6.98 0.16 1 97.12 302 LYS A N 1
ATOM 2325 C CA . LYS A 1 302 ? -15.344 -7.266 1.187 1 97.12 302 LYS A CA 1
ATOM 2326 C C . LYS A 1 302 ? -14.109 -7.922 0.583 1 97.12 302 LYS A C 1
ATOM 2328 O O . LYS A 1 302 ? -12.984 -7.629 0.991 1 97.12 302 LYS A O 1
ATOM 2333 N N . LEU A 1 303 ? -14.32 -8.797 -0.38 1 97.19 303 LEU A N 1
ATOM 2334 C CA . LEU A 1 303 ? -13.195 -9.43 -1.062 1 97.19 303 LEU A CA 1
ATOM 2335 C C . LEU A 1 303 ? -12.383 -8.398 -1.838 1 97.19 303 LEU A C 1
ATOM 2337 O O . LEU A 1 303 ? -11.156 -8.453 -1.852 1 97.19 303 LEU A O 1
ATOM 2341 N N . GLU A 1 304 ? -13.07 -7.488 -2.48 1 96.88 304 GLU A N 1
ATOM 2342 C CA . GLU A 1 304 ? -12.406 -6.402 -3.189 1 96.88 304 GLU A CA 1
ATOM 2343 C C . GLU A 1 304 ? -11.5 -5.609 -2.25 1 96.88 304 GLU A C 1
ATOM 2345 O O . GLU A 1 304 ? -10.359 -5.293 -2.598 1 96.88 304 GLU A O 1
ATOM 2350 N N . ARG A 1 305 ? -12.016 -5.355 -1.102 1 97.12 305 ARG A N 1
ATOM 2351 C CA . ARG A 1 305 ? -11.25 -4.598 -0.114 1 97.12 305 ARG A CA 1
ATOM 2352 C C . ARG A 1 305 ? -10.023 -5.375 0.342 1 97.12 305 ARG A C 1
ATOM 2354 O O . ARG A 1 305 ? -8.938 -4.809 0.47 1 97.12 305 ARG A O 1
ATOM 2361 N N . LEU A 1 306 ? -10.203 -6.602 0.557 1 98.12 306 LEU A N 1
ATOM 2362 C CA . LEU A 1 306 ? -9.086 -7.434 0.989 1 98.12 306 LEU A CA 1
ATOM 2363 C C . LEU A 1 306 ? -8.023 -7.535 -0.105 1 98.12 306 LEU A C 1
ATOM 2365 O O . LEU A 1 306 ? -6.828 -7.598 0.187 1 98.12 306 LEU A O 1
ATOM 2369 N N . PHE A 1 307 ? -8.453 -7.52 -1.4 1 97.75 307 PHE A N 1
ATOM 2370 C CA . PHE A 1 307 ? -7.523 -7.492 -2.521 1 97.75 307 PHE A CA 1
ATOM 2371 C C . PHE A 1 307 ? -6.668 -6.234 -2.482 1 97.75 307 PHE A C 1
ATOM 2373 O O . PHE A 1 307 ? -5.441 -6.305 -2.615 1 97.75 307 PHE A O 1
ATOM 2380 N N . GLN A 1 308 ? -7.336 -5.219 -2.271 1 96.88 308 GLN A N 1
ATOM 2381 C CA . GLN A 1 308 ? -6.641 -3.938 -2.227 1 96.88 308 GLN A CA 1
ATOM 2382 C C . GLN A 1 308 ? -5.656 -3.889 -1.06 1 96.88 308 GLN A C 1
ATOM 2384 O O . GLN A 1 308 ? -4.512 -3.467 -1.224 1 96.88 308 GLN A O 1
ATOM 2389 N N . ILE A 1 309 ? -6.137 -4.258 0.114 1 98.38 309 ILE A N 1
ATOM 2390 C CA . ILE A 1 309 ? -5.289 -4.238 1.301 1 98.38 309 ILE A CA 1
ATOM 2391 C C . ILE A 1 309 ? -4.07 -5.133 1.08 1 98.38 309 ILE A C 1
ATOM 2393 O O . ILE A 1 309 ? -2.941 -4.746 1.385 1 98.38 309 ILE A O 1
ATOM 2397 N N . ASN A 1 310 ? -4.336 -6.297 0.534 1 98.5 310 ASN A N 1
ATOM 2398 C CA . ASN A 1 310 ? -3.232 -7.211 0.259 1 98.5 310 ASN A CA 1
ATOM 2399 C C . ASN A 1 310 ? -2.195 -6.582 -0.667 1 98.5 310 ASN A C 1
ATOM 2401 O O . ASN A 1 310 ? -0.993 -6.691 -0.424 1 98.5 310 ASN A O 1
ATOM 2405 N N . ASN A 1 311 ? -2.668 -5.992 -1.724 1 98.38 311 ASN A N 1
ATOM 2406 C CA . ASN A 1 311 ? -1.766 -5.344 -2.67 1 98.38 311 ASN A CA 1
ATOM 2407 C C . ASN A 1 311 ? -0.916 -4.273 -1.992 1 98.38 311 ASN A C 1
ATOM 2409 O O . ASN A 1 311 ? 0.287 -4.18 -2.242 1 98.38 311 ASN A O 1
ATOM 2413 N N . ASP A 1 312 ? -1.53 -3.5 -1.196 1 98.38 312 ASP A N 1
ATOM 2414 C CA . ASP A 1 312 ? -0.832 -2.398 -0.541 1 98.38 312 ASP A CA 1
ATOM 2415 C C . ASP A 1 312 ? 0.171 -2.918 0.486 1 98.38 312 ASP A C 1
ATOM 2417 O O . ASP A 1 312 ? 1.243 -2.336 0.665 1 98.38 312 ASP A O 1
ATOM 2421 N N . LEU A 1 313 ? -0.161 -3.979 1.205 1 98.62 313 LEU A N 1
ATOM 2422 C CA . LEU A 1 313 ? 0.792 -4.594 2.123 1 98.62 313 LEU A CA 1
ATOM 2423 C C . LEU A 1 313 ? 1.996 -5.148 1.367 1 98.62 3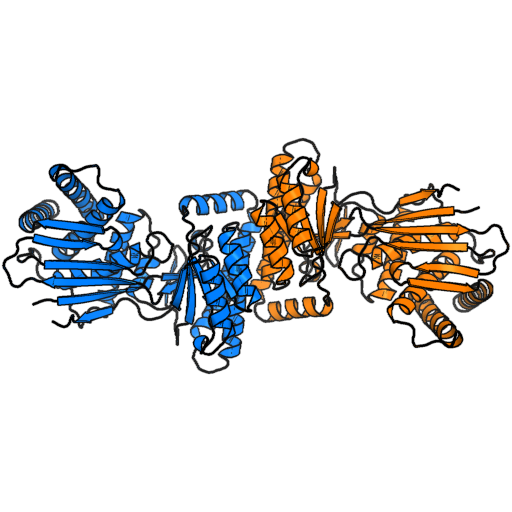13 LEU A C 1
ATOM 2425 O O . LEU A 1 313 ? 3.129 -5.055 1.843 1 98.62 313 LEU A O 1
ATOM 2429 N N . LEU A 1 314 ? 1.713 -5.715 0.2 1 98.38 314 LEU A N 1
ATOM 2430 C CA . LEU A 1 314 ? 2.803 -6.23 -0.624 1 98.38 314 LEU A CA 1
ATOM 2431 C C . LEU A 1 314 ? 3.672 -5.09 -1.146 1 98.38 314 LEU A C 1
ATOM 2433 O O . LEU A 1 314 ? 4.898 -5.199 -1.164 1 98.38 314 LEU A O 1
ATOM 2437 N N . LYS A 1 315 ? 3.041 -4.039 -1.56 1 97.69 315 LYS A N 1
ATOM 2438 C CA . LYS A 1 315 ? 3.803 -2.861 -1.969 1 97.69 315 LYS A CA 1
ATOM 2439 C C . LYS A 1 315 ? 4.68 -2.352 -0.829 1 97.69 315 LYS A C 1
ATOM 2441 O O . LYS A 1 315 ? 5.801 -1.891 -1.058 1 97.69 315 LYS A O 1
ATOM 2446 N N . ALA A 1 316 ? 4.148 -2.42 0.371 1 98.25 316 ALA A N 1
ATOM 2447 C CA . ALA A 1 316 ? 4.859 -1.922 1.546 1 98.25 316 ALA A CA 1
ATOM 2448 C C . ALA A 1 316 ? 6.168 -2.682 1.76 1 98.25 316 ALA A C 1
ATOM 2450 O O . ALA A 1 316 ? 7.141 -2.123 2.271 1 98.25 316 ALA A O 1
ATOM 2451 N N . ILE A 1 317 ? 6.172 -3.896 1.354 1 97.81 317 ILE A N 1
ATOM 2452 C CA . ILE A 1 317 ? 7.406 -4.648 1.552 1 97.81 317 ILE A CA 1
ATOM 2453 C C . ILE A 1 317 ? 8.289 -4.527 0.312 1 97.81 317 ILE A C 1
ATOM 2455 O O . ILE A 1 317 ? 9.289 -5.238 0.181 1 97.81 317 ILE A O 1
ATOM 2459 N N . GLY A 1 318 ? 7.895 -3.752 -0.652 1 96.06 318 GLY A N 1
ATOM 2460 C CA . GLY A 1 318 ? 8.797 -3.281 -1.688 1 96.06 318 GLY A CA 1
ATOM 2461 C C . GLY A 1 318 ? 8.789 -4.152 -2.93 1 96.06 318 GLY A C 1
ATOM 2462 O O . GLY A 1 318 ? 9.766 -4.191 -3.676 1 96.06 318 GLY A O 1
ATOM 2463 N N . VAL A 1 319 ? 7.691 -4.84 -3.186 1 96.62 319 VAL A N 1
ATOM 2464 C CA . VAL A 1 319 ? 7.758 -5.797 -4.285 1 96.62 319 VAL A CA 1
ATOM 2465 C C . VAL A 1 319 ? 6.898 -5.309 -5.449 1 96.62 319 VAL A C 1
ATOM 2467 O O . VAL A 1 319 ? 6.438 -6.109 -6.266 1 96.62 319 VAL A O 1
ATOM 2470 N N . THR A 1 320 ? 6.66 -4.09 -5.543 1 95.38 320 THR A N 1
ATOM 2471 C CA . THR A 1 320 ? 5.949 -3.523 -6.684 1 95.38 320 THR A CA 1
ATOM 2472 C C . THR A 1 320 ? 6.93 -3.113 -7.781 1 95.38 320 THR A C 1
ATOM 2474 O O . THR A 1 320 ? 8.102 -3.488 -7.742 1 95.38 320 THR A O 1
ATOM 2477 N N . HIS A 1 321 ? 6.473 -2.547 -8.797 1 95.44 321 HIS A N 1
ATOM 2478 C CA . HIS A 1 321 ? 7.172 -2.068 -9.984 1 95.44 321 HIS A CA 1
ATOM 2479 C C . HIS A 1 321 ? 6.383 -0.97 -10.688 1 95.44 321 HIS A C 1
ATOM 2481 O O . HIS A 1 321 ? 5.152 -0.949 -10.625 1 95.44 321 HIS A O 1
ATOM 2487 N N . PRO A 1 322 ? 7.059 0.01 -11.367 1 93.88 322 PRO A N 1
ATOM 2488 C CA . PRO A 1 322 ? 6.336 1.092 -12.047 1 93.88 322 PRO A CA 1
ATOM 2489 C C . PRO A 1 322 ? 5.246 0.578 -12.984 1 93.88 322 PRO A C 1
ATOM 2491 O O . PRO A 1 322 ? 4.16 1.161 -13.047 1 93.88 322 PRO A O 1
ATOM 2494 N N . LYS A 1 323 ? 5.512 -0.516 -13.688 1 95.31 323 LYS A N 1
ATOM 2495 C CA . LYS A 1 323 ? 4.516 -1.07 -14.602 1 95.31 323 LYS A CA 1
ATOM 2496 C C . LYS A 1 323 ? 3.336 -1.664 -13.836 1 95.31 323 LYS A C 1
ATOM 2498 O O . LYS A 1 323 ? 2.189 -1.561 -14.273 1 95.31 323 LYS A O 1
ATOM 2503 N N . LEU A 1 324 ? 3.602 -2.303 -12.758 1 96.31 324 LEU A N 1
ATOM 2504 C CA . LEU A 1 324 ? 2.521 -2.793 -11.906 1 96.31 324 LEU A CA 1
ATOM 2505 C C . LEU A 1 324 ? 1.697 -1.637 -11.352 1 96.31 324 LEU A C 1
ATOM 2507 O O . LEU A 1 324 ? 0.465 -1.688 -11.352 1 96.31 324 LEU A O 1
ATOM 2511 N N . GLU A 1 325 ? 2.424 -0.562 -10.883 1 95.75 325 GLU A N 1
ATOM 2512 C CA . GLU A 1 325 ? 1.735 0.619 -10.367 1 95.75 325 GLU A CA 1
ATOM 2513 C C . GLU A 1 325 ? 0.798 1.21 -11.422 1 95.75 325 GLU A C 1
ATOM 2515 O O . GLU A 1 325 ? -0.292 1.683 -11.094 1 95.75 325 GLU A O 1
ATOM 2520 N N . GLN A 1 326 ? 1.265 1.196 -12.602 1 94.94 326 GLN A N 1
ATOM 2521 C CA . GLN A 1 326 ? 0.429 1.688 -13.695 1 94.94 326 GLN A CA 1
ATOM 2522 C C . GLN A 1 326 ? -0.838 0.85 -13.836 1 94.94 326 GLN A C 1
ATOM 2524 O O . GLN A 1 326 ? -1.93 1.393 -14.023 1 94.94 326 GLN A O 1
ATOM 2529 N N . ILE A 1 327 ? -0.712 -0.464 -13.789 1 97 327 ILE A N 1
ATOM 2530 C CA . ILE A 1 327 ? -1.859 -1.361 -13.867 1 97 327 ILE A CA 1
ATOM 2531 C C . ILE A 1 327 ? -2.838 -1.054 -12.734 1 97 327 ILE A C 1
ATOM 2533 O O . ILE A 1 327 ? -4.039 -0.908 -12.969 1 97 327 ILE A O 1
ATOM 2537 N N . PHE A 1 328 ? -2.314 -0.908 -11.5 1 97.19 328 PHE A N 1
ATOM 2538 C CA . PHE A 1 328 ? -3.15 -0.646 -10.336 1 97.19 328 PHE A CA 1
ATOM 2539 C C . PHE A 1 328 ? -3.896 0.674 -10.484 1 97.19 328 PHE A C 1
ATOM 2541 O O . PHE A 1 328 ? -5.078 0.769 -10.141 1 97.19 328 PHE A O 1
ATOM 2548 N N . THR A 1 329 ? -3.158 1.666 -10.977 1 94.81 329 THR A N 1
ATOM 2549 C CA . THR A 1 329 ? -3.748 2.992 -11.125 1 94.81 329 THR A CA 1
ATOM 2550 C C . THR A 1 329 ? -4.879 2.973 -12.148 1 94.81 329 THR A C 1
ATOM 2552 O O . THR A 1 329 ? -5.938 3.562 -11.922 1 94.81 329 THR A O 1
ATOM 2555 N N . ILE A 1 330 ? -4.699 2.299 -13.266 1 95.5 330 ILE A N 1
ATOM 2556 C CA . ILE A 1 330 ? -5.707 2.195 -14.312 1 95.5 330 ILE A CA 1
ATOM 2557 C C . ILE A 1 330 ? -6.945 1.483 -13.773 1 95.5 330 ILE A C 1
ATOM 2559 O O . ILE A 1 330 ? -8.07 1.946 -13.969 1 95.5 330 ILE A O 1
ATOM 2563 N N . ALA A 1 331 ? -6.715 0.365 -13.117 1 96.69 331 ALA A N 1
ATOM 2564 C CA . ALA A 1 331 ? -7.824 -0.401 -12.555 1 96.69 331 ALA A CA 1
ATOM 2565 C C . ALA A 1 331 ? -8.578 0.416 -11.508 1 96.69 331 ALA A C 1
ATOM 2567 O O . ALA A 1 331 ? -9.805 0.51 -11.555 1 96.69 331 ALA A O 1
ATOM 2568 N N . PHE A 1 332 ? -7.816 1.08 -10.648 1 95.12 332 PHE A N 1
ATOM 2569 C CA . PHE A 1 332 ? -8.398 1.831 -9.539 1 95.12 332 PHE A CA 1
ATOM 2570 C C . PHE A 1 332 ? -9.227 3 -10.055 1 95.12 332 PHE A C 1
ATOM 2572 O O . PHE A 1 332 ? -10.305 3.285 -9.531 1 95.12 332 PHE A O 1
ATOM 2579 N N . LYS A 1 333 ? -8.695 3.674 -11.008 1 93.12 333 LYS A N 1
ATOM 2580 C CA . LYS A 1 333 ? -9.391 4.805 -11.609 1 93.12 333 LYS A CA 1
ATOM 2581 C C . LYS A 1 333 ? -10.766 4.391 -12.125 1 93.12 333 LYS A C 1
ATOM 2583 O O . LYS A 1 333 ? -11.711 5.191 -12.109 1 93.12 333 LYS A O 1
ATOM 2588 N N . ARG A 1 334 ? -10.898 3.174 -12.5 1 93.94 334 ARG A N 1
ATOM 2589 C CA . ARG A 1 334 ? -12.141 2.686 -13.086 1 93.94 334 ARG A CA 1
ATOM 2590 C C . ARG A 1 334 ? -12.977 1.941 -12.047 1 93.94 334 ARG A C 1
ATOM 2592 O O . ARG A 1 334 ? -13.992 1.332 -12.391 1 93.94 334 ARG A O 1
ATOM 2599 N N . GLY A 1 335 ? -12.523 1.901 -10.906 1 92.94 335 GLY A N 1
ATOM 2600 C CA . GLY A 1 335 ? -13.305 1.35 -9.812 1 92.94 335 GLY A CA 1
ATOM 2601 C C . GLY A 1 335 ? -13.047 -0.127 -9.578 1 92.94 335 GLY A C 1
ATOM 2602 O O . GLY A 1 335 ? -13.836 -0.806 -8.922 1 92.94 335 GLY A O 1
ATOM 2603 N N . PHE A 1 336 ? -12.031 -0.659 -10.18 1 95.62 336 PHE A N 1
ATOM 2604 C CA . PHE A 1 336 ? -11.672 -2.057 -9.961 1 95.62 336 PHE A CA 1
ATOM 2605 C C . PHE A 1 336 ? -10.531 -2.178 -8.969 1 95.62 336 PHE A C 1
ATOM 2607 O O . PHE A 1 336 ? -9.758 -1.235 -8.781 1 95.62 336 PHE A O 1
ATOM 2614 N N . PHE A 1 337 ? -10.469 -3.311 -8.32 1 95.75 337 PHE A N 1
ATOM 2615 C CA . PHE A 1 337 ? -9.414 -3.59 -7.344 1 95.75 337 PHE A CA 1
ATOM 2616 C C . PHE A 1 337 ? -8.5 -4.695 -7.844 1 95.75 337 PHE A C 1
ATOM 2618 O O . PHE A 1 337 ? -8.961 -5.668 -8.445 1 95.75 337 PHE A O 1
ATOM 2625 N N . SER A 1 338 ? -7.285 -4.422 -7.715 1 96.94 338 SER A N 1
ATOM 2626 C CA . SER A 1 338 ? -6.289 -5.324 -8.289 1 96.94 338 SER A CA 1
ATOM 2627 C C . SER A 1 338 ? -5.137 -5.559 -7.32 1 96.94 338 SER A C 1
ATOM 2629 O O . SER A 1 338 ? -4.973 -4.812 -6.352 1 96.94 338 SER A O 1
ATOM 2631 N N . LYS A 1 339 ? -4.371 -6.559 -7.543 1 97.81 339 LYS A N 1
ATOM 2632 C CA . LYS A 1 339 ? -3.166 -6.875 -6.777 1 97.81 339 LYS A CA 1
ATOM 2633 C C . LYS A 1 339 ? -2.174 -7.668 -7.621 1 97.81 339 LYS A C 1
ATOM 2635 O O . LYS A 1 339 ? -2.562 -8.344 -8.578 1 97.81 339 LYS A O 1
ATOM 2640 N N . LEU A 1 340 ? -0.972 -7.551 -7.211 1 96.94 340 LEU A N 1
ATOM 2641 C CA . LEU A 1 340 ? 0.013 -8.398 -7.871 1 96.94 340 LEU A CA 1
ATOM 2642 C C . LEU A 1 340 ? -0.105 -9.844 -7.395 1 96.94 340 LEU A C 1
ATOM 2644 O O . LEU A 1 340 ? -0.703 -10.109 -6.348 1 96.94 340 LEU A O 1
ATOM 2648 N N . THR A 1 341 ? 0.357 -10.781 -8.102 1 95.06 341 THR A N 1
ATOM 2649 C CA . THR A 1 341 ? 0.438 -12.188 -7.715 1 95.06 341 THR A CA 1
ATOM 2650 C C . THR A 1 341 ? 1.829 -12.75 -8 1 95.06 341 THR A C 1
ATOM 2652 O O . THR A 1 341 ? 2.453 -12.391 -9 1 95.06 341 THR A O 1
ATOM 2655 N N . GLY A 1 342 ? 2.268 -13.633 -7.066 1 90.5 342 GLY A N 1
ATOM 2656 C CA . GLY A 1 342 ? 3.607 -14.18 -7.195 1 90.5 342 GLY A CA 1
ATOM 2657 C C . GLY A 1 342 ? 4.656 -13.367 -6.461 1 90.5 342 GLY A C 1
ATOM 2658 O O . GLY A 1 342 ? 4.391 -12.828 -5.383 1 90.5 342 GLY A O 1
ATOM 2659 N N . ALA A 1 343 ? 5.848 -13.305 -7.012 1 88.62 343 ALA A N 1
ATOM 2660 C CA . ALA A 1 343 ? 6.98 -12.68 -6.332 1 88.62 343 ALA A CA 1
ATOM 2661 C C . ALA A 1 343 ? 6.906 -11.156 -6.426 1 88.62 343 ALA A C 1
ATOM 2663 O O . ALA A 1 343 ? 7.457 -10.453 -5.582 1 88.62 343 ALA A O 1
ATOM 2664 N N . GLY A 1 344 ? 6.281 -10.625 -7.441 1 92 344 GLY A N 1
ATOM 2665 C CA . GLY A 1 344 ? 6.195 -9.188 -7.625 1 92 344 GLY A CA 1
ATOM 2666 C C . GLY A 1 344 ? 7.332 -8.625 -8.453 1 92 344 GLY A C 1
ATOM 2667 O O . GLY A 1 344 ? 8.086 -9.375 -9.078 1 92 344 GLY A O 1
ATOM 2668 N N . ALA A 1 345 ? 7.391 -7.27 -8.547 1 93.06 345 ALA A N 1
ATOM 2669 C CA . ALA A 1 345 ? 8.375 -6.539 -9.344 1 93.06 345 ALA A CA 1
ATOM 2670 C C . ALA A 1 345 ? 8.234 -6.875 -10.82 1 93.06 345 ALA A C 1
ATOM 2672 O O . ALA A 1 345 ? 9.227 -6.852 -11.562 1 93.06 345 ALA A O 1
ATOM 2673 N N . GLY A 1 346 ? 7.102 -7.227 -11.25 1 92.81 346 GLY A N 1
ATOM 2674 C CA . GLY A 1 346 ? 6.734 -7.645 -12.594 1 92.81 346 GLY A CA 1
ATOM 2675 C C . GLY A 1 346 ? 5.707 -8.758 -12.617 1 92.81 346 GLY A C 1
ATOM 2676 O O . GLY A 1 346 ? 4.844 -8.828 -11.742 1 92.81 346 GLY A O 1
ATOM 2677 N N . GLY A 1 347 ? 5.652 -9.469 -13.734 1 92.44 347 GLY A N 1
ATOM 2678 C CA . GLY A 1 347 ? 4.734 -10.594 -13.812 1 92.44 347 GLY A CA 1
ATOM 2679 C C . GLY A 1 347 ? 3.289 -10.172 -13.984 1 92.44 347 GLY A C 1
ATOM 2680 O O . GLY A 1 347 ? 2.975 -9.359 -14.859 1 92.44 347 GLY A O 1
ATOM 2681 N N . TYR A 1 348 ? 2.477 -10.719 -13.109 1 94.88 348 TYR A N 1
ATOM 2682 C CA . TYR A 1 348 ? 1.048 -10.555 -13.352 1 94.88 348 TYR A CA 1
ATOM 2683 C C . TYR A 1 348 ? 0.38 -9.797 -12.211 1 94.88 348 TYR A C 1
ATOM 2685 O O . TYR A 1 348 ? 0.836 -9.859 -11.07 1 94.88 348 TYR A O 1
ATOM 2693 N N . ALA A 1 349 ? -0.652 -9.125 -12.555 1 97.12 349 ALA A N 1
ATOM 2694 C CA . ALA A 1 349 ? -1.635 -8.594 -11.617 1 97.12 349 ALA A CA 1
ATOM 2695 C C . ALA A 1 349 ? -3 -9.242 -11.828 1 97.12 349 ALA A C 1
ATOM 2697 O O . ALA A 1 349 ? -3.314 -9.703 -12.93 1 97.12 349 ALA A O 1
ATOM 2698 N N . ILE A 1 350 ? -3.727 -9.367 -10.781 1 97.88 350 ILE A N 1
ATOM 2699 C CA . ILE A 1 350 ? -5.09 -9.883 -10.812 1 97.88 350 ILE A CA 1
ATOM 2700 C C . ILE A 1 350 ? -6.078 -8.742 -10.57 1 97.88 350 ILE A C 1
ATOM 2702 O O . ILE A 1 350 ? -5.934 -7.988 -9.602 1 97.88 350 ILE A O 1
ATOM 2706 N N . VAL A 1 351 ? -7.008 -8.602 -11.445 1 97.94 351 VAL A N 1
ATOM 2707 C CA . VAL A 1 351 ? -8.133 -7.707 -11.211 1 97.94 351 VAL A CA 1
ATOM 2708 C C . VAL A 1 351 ? -9.391 -8.523 -10.906 1 97.94 351 VAL A C 1
ATOM 2710 O O . VAL A 1 351 ? -9.75 -9.43 -11.656 1 97.94 351 VAL A O 1
ATOM 2713 N N . LEU A 1 352 ? -10.008 -8.273 -9.781 1 97.12 352 LEU A N 1
ATOM 2714 C CA . LEU A 1 352 ? -11.25 -8.945 -9.438 1 97.12 352 LEU A CA 1
ATOM 2715 C C . LEU A 1 352 ? -12.406 -8.414 -10.281 1 97.12 352 LEU A C 1
ATOM 2717 O O . LEU A 1 352 ? -12.578 -7.199 -10.414 1 97.12 352 LEU A O 1
ATOM 2721 N N . LEU A 1 353 ? -13.18 -9.336 -10.867 1 97.06 353 LEU A N 1
ATOM 2722 C CA . LEU A 1 353 ? -14.305 -8.961 -11.719 1 97.06 353 LEU A CA 1
ATOM 2723 C C . LEU A 1 353 ? -15.625 -9.375 -11.086 1 97.06 353 LEU A C 1
ATOM 2725 O O . LEU A 1 353 ? -15.75 -10.492 -10.578 1 97.06 353 LEU A O 1
ATOM 2729 N N . PRO A 1 354 ? -16.562 -8.438 -11.031 1 94.38 354 PRO A N 1
ATOM 2730 C CA . PRO A 1 354 ? -17.891 -8.82 -10.547 1 94.38 354 PRO A CA 1
ATOM 2731 C C . PRO A 1 354 ? -18.609 -9.789 -11.492 1 94.38 354 PRO A C 1
ATOM 2733 O O . PRO A 1 354 ? -18.125 -10.047 -12.594 1 94.38 354 PRO A O 1
ATOM 2736 N N . GLU A 1 355 ? -19.781 -10.141 -10.859 1 89.56 355 GLU A N 1
ATOM 2737 C CA . GLU A 1 355 ? -20.609 -10.992 -11.711 1 89.56 355 GLU A CA 1
ATOM 2738 C C . GLU A 1 355 ? -21.109 -10.234 -12.938 1 89.56 355 GLU A C 1
ATOM 2740 O O . GLU A 1 355 ? -21.422 -9.039 -12.844 1 89.56 355 GLU A O 1
ATOM 2745 N N . ASN A 1 356 ? -21.078 -10.648 -14.078 1 90.75 356 ASN A N 1
ATOM 2746 C CA . ASN A 1 356 ? -21.594 -10.07 -15.32 1 90.75 356 ASN A CA 1
ATOM 2747 C C . ASN A 1 356 ? -20.719 -8.906 -15.789 1 90.75 356 ASN A C 1
ATOM 2749 O O . ASN A 1 356 ? -21.234 -7.918 -16.312 1 90.75 356 ASN A O 1
ATOM 2753 N N . TYR A 1 357 ? -19.5 -8.914 -15.367 1 93.12 357 TYR A N 1
ATOM 2754 C CA . TYR A 1 357 ? -18.562 -7.863 -15.781 1 93.12 357 TYR A CA 1
ATOM 2755 C C . TYR A 1 357 ? -18.672 -7.598 -17.281 1 93.12 357 TYR A C 1
ATOM 2757 O O . TYR A 1 357 ? -18.469 -6.469 -17.734 1 93.12 357 TYR A O 1
ATOM 2765 N N . ASP A 1 358 ? -19.062 -8.531 -18.062 1 91.31 358 ASP A N 1
ATOM 2766 C CA . ASP A 1 358 ? -19.047 -8.422 -19.516 1 91.31 358 ASP A CA 1
ATOM 2767 C C . ASP A 1 358 ? -20.203 -7.559 -20.016 1 91.31 358 ASP A C 1
ATOM 2769 O O . ASP A 1 358 ? -20.219 -7.129 -21.172 1 91.31 358 ASP A O 1
ATOM 2773 N N . CYS A 1 359 ? -21.125 -7.285 -19.109 1 92.44 359 CYS A N 1
ATOM 2774 C CA . CYS A 1 359 ? -22.234 -6.398 -19.453 1 92.44 359 CYS A CA 1
ATOM 2775 C C . CYS A 1 359 ? -21.938 -4.969 -19 1 92.44 359 CYS A C 1
ATOM 2777 O O . CYS A 1 359 ? -22.719 -4.059 -19.281 1 92.44 359 CYS A O 1
ATOM 2779 N N . ASN A 1 360 ? -20.844 -4.797 -18.422 1 89.88 360 ASN A N 1
ATOM 2780 C CA . ASN A 1 360 ? -20.469 -3.506 -17.859 1 89.88 360 ASN A CA 1
ATOM 2781 C C . ASN A 1 360 ? -19.547 -2.734 -18.797 1 89.88 360 ASN A C 1
ATOM 2783 O O . ASN A 1 360 ? -18.453 -3.205 -19.125 1 89.88 360 ASN A O 1
ATOM 2787 N N . GLU A 1 361 ? -19.906 -1.574 -19.141 1 93.25 361 GLU A N 1
ATOM 2788 C CA . GLU A 1 361 ? -19.109 -0.74 -20.031 1 93.25 361 GLU A CA 1
ATOM 2789 C C . GLU A 1 361 ? -17.766 -0.384 -19.406 1 93.25 361 GLU A C 1
ATOM 2791 O O . GLU A 1 361 ? -16.766 -0.223 -20.109 1 93.25 361 GLU A O 1
ATOM 2796 N N . VAL A 1 362 ? -17.797 -0.314 -18.188 1 94.56 362 VAL A N 1
ATOM 2797 C CA . VAL A 1 362 ? -16.594 0.1 -17.484 1 94.56 362 VAL A CA 1
ATOM 2798 C C . VAL A 1 362 ? -15.523 -0.98 -17.609 1 94.56 362 VAL A C 1
ATOM 2800 O O . VAL A 1 362 ? -14.328 -0.675 -17.688 1 94.56 362 VAL A O 1
ATOM 2803 N N . TYR A 1 363 ? -15.953 -2.229 -17.672 1 96.19 363 TYR A N 1
ATOM 2804 C CA . TYR A 1 363 ? -15.008 -3.326 -17.859 1 96.19 363 TYR A CA 1
ATOM 2805 C C . TYR A 1 363 ? -14.328 -3.223 -19.219 1 96.19 363 TYR A C 1
ATOM 2807 O O . TYR A 1 363 ? -13.109 -3.4 -19.328 1 96.19 363 TYR A O 1
ATOM 2815 N N . TRP A 1 364 ? -15.039 -2.918 -20.172 1 96.69 364 TRP A N 1
ATOM 2816 C CA . TRP A 1 364 ? -14.477 -2.855 -21.516 1 96.69 364 TRP A CA 1
ATOM 2817 C C . TRP A 1 364 ? -13.516 -1.68 -21.656 1 96.69 364 TRP A C 1
ATOM 2819 O O . TRP A 1 364 ? -12.5 -1.775 -22.344 1 96.69 364 TRP A O 1
ATOM 2829 N N . LYS A 1 365 ? -13.812 -0.632 -21.016 1 97 365 LYS A N 1
ATOM 2830 C CA . LYS A 1 365 ? -12.891 0.502 -20.984 1 97 365 LYS A CA 1
ATOM 2831 C C . LYS A 1 365 ? -11.602 0.147 -20.25 1 97 365 LYS A C 1
ATOM 2833 O O . LYS A 1 365 ? -10.516 0.558 -20.672 1 97 365 LYS A O 1
ATOM 2838 N N . LEU A 1 366 ? -11.766 -0.555 -19.141 1 97.25 366 LEU A N 1
ATOM 2839 C CA . LEU A 1 366 ? -10.602 -1.04 -18.406 1 97.25 366 LEU A CA 1
ATOM 2840 C C . LEU A 1 366 ? -9.711 -1.891 -19.312 1 97.25 366 LEU A C 1
ATOM 2842 O O . LEU A 1 366 ? -8.508 -1.647 -19.406 1 97.25 366 LEU A O 1
ATOM 2846 N N . LYS A 1 367 ? -10.328 -2.844 -19.969 1 97.25 367 LYS A N 1
ATOM 2847 C CA . LYS A 1 367 ? -9.602 -3.756 -20.844 1 97.25 367 LYS A CA 1
ATOM 2848 C C . LYS A 1 367 ? -8.883 -2.994 -21.953 1 97.25 367 LYS A C 1
ATOM 2850 O O . LYS A 1 367 ? -7.711 -3.244 -22.234 1 97.25 367 LYS A O 1
ATOM 2855 N N . GLU A 1 368 ? -9.555 -2.07 -22.531 1 97.38 368 GLU A N 1
ATOM 2856 C CA . GLU A 1 368 ? -9.008 -1.271 -23.625 1 97.38 368 GLU A CA 1
ATOM 2857 C C . GLU A 1 368 ? -7.809 -0.448 -23.156 1 97.38 368 GLU A C 1
ATOM 2859 O O . GLU A 1 368 ? -6.789 -0.377 -23.844 1 97.38 368 GLU A O 1
ATOM 2864 N N . GLU A 1 369 ? -7.973 0.144 -22.016 1 97.44 369 GLU A N 1
ATOM 2865 C CA . GLU A 1 369 ? -6.898 0.99 -21.5 1 97.44 369 GLU A CA 1
ATOM 2866 C C . GLU A 1 369 ? -5.672 0.161 -21.141 1 97.44 369 GLU A C 1
ATOM 2868 O O . GLU A 1 369 ? -4.539 0.58 -21.375 1 97.44 369 GLU A O 1
ATOM 2873 N N . LEU A 1 370 ? -5.875 -0.981 -20.562 1 98 370 LEU A N 1
ATOM 2874 C CA . LEU A 1 370 ? -4.766 -1.858 -20.203 1 98 370 LEU A CA 1
ATOM 2875 C C . LEU A 1 370 ? -4.051 -2.359 -21.453 1 98 370 LEU A C 1
ATOM 2877 O O . LEU A 1 370 ? -2.82 -2.326 -21.531 1 98 370 LEU A O 1
ATOM 2881 N N . GLU A 1 371 ? -4.82 -2.746 -22.422 1 97.75 371 GLU A N 1
ATOM 2882 C CA . GLU A 1 371 ? -4.238 -3.199 -23.688 1 97.75 371 GLU A CA 1
ATOM 2883 C C . GLU A 1 371 ? -3.527 -2.059 -24.406 1 97.75 371 GLU A C 1
ATOM 2885 O O . GLU A 1 371 ? -2.447 -2.25 -24.969 1 97.75 371 GLU A O 1
ATOM 2890 N N . GLY A 1 372 ? -4.172 -0.938 -24.344 1 97.38 372 GLY A N 1
ATOM 2891 C CA . GLY A 1 372 ? -3.578 0.24 -24.969 1 97.38 372 GLY A CA 1
ATOM 2892 C C . GLY A 1 372 ? -2.256 0.636 -24.328 1 97.38 372 GLY A C 1
ATOM 2893 O O . GLY A 1 372 ? -1.387 1.195 -25 1 97.38 372 GLY A O 1
ATOM 2894 N N . ALA A 1 373 ? -2.123 0.324 -23.078 1 96.06 373 ALA A N 1
ATOM 2895 C CA . ALA A 1 373 ? -0.893 0.65 -22.359 1 96.06 373 ALA A CA 1
ATOM 2896 C C . ALA A 1 373 ? 0.176 -0.414 -22.594 1 96.06 373 ALA A C 1
ATOM 2898 O O . ALA A 1 373 ? 1.287 -0.311 -22.078 1 96.06 373 ALA A O 1
ATOM 2899 N N . GLY A 1 374 ? -0.177 -1.482 -23.328 1 96.81 374 GLY A N 1
ATOM 2900 C CA . GLY A 1 374 ? 0.804 -2.477 -23.734 1 96.81 374 GLY A CA 1
ATOM 2901 C C . GLY A 1 374 ? 0.792 -3.717 -22.859 1 96.81 374 GLY A C 1
ATOM 2902 O O . GLY A 1 374 ? 1.664 -4.578 -22.984 1 96.81 374 GLY A O 1
ATOM 2903 N N . PHE A 1 375 ? -0.144 -3.859 -22.047 1 96.94 375 PHE A N 1
ATOM 2904 C CA . PHE A 1 375 ? -0.207 -5.012 -21.156 1 96.94 375 PHE A CA 1
ATOM 2905 C C . PHE A 1 375 ? -0.974 -6.156 -21.812 1 96.94 375 PHE A C 1
ATOM 2907 O O . PHE A 1 375 ? -1.784 -5.934 -22.719 1 96.94 375 PHE A O 1
ATOM 2914 N N . GLY A 1 376 ? -0.68 -7.383 -21.453 1 95.31 376 GLY A N 1
ATOM 2915 C CA . GLY A 1 376 ? -1.508 -8.523 -21.828 1 95.31 376 GLY A CA 1
ATOM 2916 C C . GLY A 1 376 ? -2.697 -8.719 -20.906 1 95.31 376 GLY A C 1
ATOM 2917 O O . GLY A 1 376 ? -2.557 -8.664 -19.688 1 95.31 376 GLY A O 1
ATOM 2918 N N . VAL A 1 377 ? -3.838 -8.898 -21.516 1 96.25 377 VAL A N 1
ATOM 2919 C CA . VAL A 1 377 ? -5.047 -8.992 -20.703 1 96.25 377 VAL A CA 1
ATOM 2920 C C . VAL A 1 377 ? -5.797 -10.281 -21.031 1 96.25 377 VAL A C 1
ATOM 2922 O O . VAL A 1 377 ? -6.07 -10.57 -22.203 1 96.25 377 VAL A O 1
ATOM 2925 N N . HIS A 1 378 ? -6.113 -11.078 -19.969 1 94.62 378 HIS A N 1
ATOM 2926 C CA . HIS A 1 378 ? -6.82 -12.344 -20.156 1 94.62 378 HIS A CA 1
ATOM 2927 C C . HIS A 1 378 ? -7.875 -12.547 -19.078 1 94.62 378 HIS A C 1
ATOM 2929 O O . HIS A 1 378 ? -7.555 -12.562 -17.891 1 94.62 378 HIS A O 1
ATOM 2935 N N . VAL A 1 379 ? -9.07 -12.75 -19.531 1 95.81 379 VAL A N 1
ATOM 2936 C CA . VAL A 1 379 ? -10.133 -13.047 -18.578 1 95.81 379 VAL A CA 1
ATOM 2937 C C . VAL A 1 379 ? -10.125 -14.539 -18.25 1 95.81 379 VAL A C 1
ATOM 2939 O O . VAL A 1 379 ? -9.984 -15.375 -19.141 1 95.81 379 VAL A O 1
ATOM 2942 N N . THR A 1 380 ? -10.234 -14.867 -17 1 95.44 380 THR A N 1
ATOM 2943 C CA . THR A 1 380 ? -10.273 -16.25 -16.547 1 95.44 380 THR A CA 1
ATOM 2944 C C . THR A 1 380 ? -10.922 -16.344 -15.164 1 95.44 380 THR A C 1
ATOM 2946 O O . THR A 1 380 ? -11.695 -15.469 -14.781 1 95.44 380 THR A O 1
ATOM 2949 N N . THR A 1 381 ? -10.734 -17.516 -14.5 1 95.94 381 THR A N 1
ATOM 2950 C CA . THR A 1 381 ? -11.297 -17.719 -13.172 1 95.94 381 THR A CA 1
ATOM 2951 C C . THR A 1 381 ? -10.227 -18.172 -12.188 1 95.94 381 THR A C 1
ATOM 2953 O O . THR A 1 381 ? -9.148 -18.609 -12.594 1 95.94 381 THR A O 1
ATOM 2956 N N . ALA A 1 382 ? -10.508 -17.984 -10.945 1 96.44 382 ALA A N 1
ATOM 2957 C CA . ALA A 1 382 ? -9.68 -18.484 -9.852 1 96.44 382 ALA A CA 1
ATOM 2958 C C . ALA A 1 382 ? -10.484 -19.422 -8.945 1 96.44 382 ALA A C 1
ATOM 2960 O O . ALA A 1 382 ? -11.547 -19.047 -8.453 1 96.44 382 ALA A O 1
ATOM 2961 N N . GLY A 1 383 ? -9.992 -20.609 -8.75 1 96.56 383 GLY A N 1
ATOM 2962 C CA . GLY A 1 383 ? -10.641 -21.562 -7.855 1 96.56 383 GLY A CA 1
ATOM 2963 C C . GLY A 1 383 ? -11.539 -22.531 -8.586 1 96.56 383 GLY A C 1
ATOM 2964 O O . GLY A 1 383 ? -12.562 -22.969 -8.039 1 96.56 383 GLY A O 1
ATOM 2965 N N . GLY A 1 384 ? -11.336 -22.828 -9.805 1 93.75 384 GLY A N 1
ATOM 2966 C CA . GLY A 1 384 ? -12.117 -23.781 -10.578 1 93.75 384 GLY A CA 1
ATOM 2967 C C . GLY A 1 384 ? -11.633 -25.203 -10.43 1 93.75 384 GLY A C 1
ATOM 2968 O O . GLY A 1 384 ? -11.203 -25.609 -9.352 1 93.75 384 GLY A O 1
ATOM 2969 N N . VAL A 1 385 ? -11.797 -25.938 -11.43 1 93.31 385 VAL A N 1
ATOM 2970 C CA . VAL A 1 385 ? -11.492 -27.359 -11.383 1 93.31 385 VAL A CA 1
ATOM 2971 C C . VAL A 1 385 ? -10 -27.578 -11.617 1 93.31 385 VAL A C 1
ATOM 2973 O O . VAL A 1 385 ? -9.336 -26.766 -12.25 1 93.31 385 VAL A O 1
ATOM 2976 N N . GLY A 1 386 ? -9.461 -28.641 -11.023 1 95.56 386 GLY A N 1
ATOM 2977 C CA . GLY A 1 386 ? -8.062 -29 -11.195 1 95.56 386 GLY A CA 1
ATOM 2978 C C . GLY A 1 386 ? -7.797 -29.719 -12.516 1 95.56 386 GLY A C 1
ATOM 2979 O O . GLY A 1 386 ? -8.414 -29.406 -13.531 1 95.56 386 GLY A O 1
ATOM 2980 N N . LEU A 1 387 ? -6.848 -30.562 -12.492 1 96.69 387 LEU A N 1
ATOM 2981 C CA . LEU A 1 387 ? -6.418 -31.328 -13.656 1 96.69 387 LEU A CA 1
ATOM 2982 C C . LEU A 1 387 ? -7.566 -32.156 -14.211 1 96.69 387 LEU A C 1
ATOM 2984 O O . LEU A 1 387 ? -8.336 -32.75 -13.453 1 96.69 387 LEU A O 1
ATOM 2988 N N . ARG A 1 388 ? -7.66 -32.188 -15.555 1 96.81 388 ARG A N 1
ATOM 2989 C CA . ARG A 1 388 ? -8.711 -32.969 -16.219 1 96.81 388 ARG A CA 1
ATOM 2990 C C . ARG A 1 388 ? -8.141 -33.781 -17.359 1 96.81 388 ARG A C 1
ATOM 2992 O O . ARG A 1 388 ? -7.23 -33.344 -18.062 1 96.81 388 ARG A O 1
ATOM 2999 N N . VAL A 1 389 ? -8.672 -34.938 -17.531 1 97.44 389 VAL A N 1
ATOM 3000 C CA . VAL A 1 389 ? -8.344 -35.812 -18.656 1 97.44 389 VAL A CA 1
ATOM 3001 C C . VAL A 1 389 ? -9.578 -36.062 -19.516 1 97.44 389 VAL A C 1
ATOM 3003 O O . VAL A 1 389 ? -10.664 -36.344 -19 1 97.44 389 VAL A O 1
ATOM 3006 N N . THR A 1 390 ? -9.43 -35.781 -20.766 1 95.5 390 THR A N 1
ATOM 3007 C CA . THR A 1 390 ? -10.531 -36 -21.688 1 95.5 390 THR A CA 1
ATOM 3008 C C . THR A 1 390 ? -10.086 -36.844 -22.875 1 95.5 390 THR A C 1
ATOM 3010 O O . THR A 1 390 ? -8.883 -36.938 -23.156 1 95.5 390 THR A O 1
ATOM 3013 N N . SER A 1 391 ? -11.008 -37.438 -23.469 1 92.75 391 SER A N 1
ATOM 3014 C CA . SER A 1 391 ? -10.703 -38.25 -24.656 1 92.75 391 SER A CA 1
ATOM 3015 C C . SER A 1 391 ? -10.398 -37.344 -25.844 1 92.75 391 SER A C 1
ATOM 3017 O O . SER A 1 391 ? -10.883 -36.219 -25.922 1 92.75 391 SER A O 1
ATOM 3019 N N . LEU A 1 392 ? -9.516 -37.75 -26.625 1 89.12 392 LEU A N 1
ATOM 3020 C CA . LEU A 1 392 ? -9.195 -37.031 -27.859 1 89.12 392 LEU A CA 1
ATOM 3021 C C . LEU A 1 392 ? -9.977 -37.594 -29.031 1 89.12 392 LEU A C 1
ATOM 3023 O O . LEU A 1 392 ? -10.062 -38.844 -29.203 1 89.12 392 LEU A O 1
ATOM 3027 N N . ASP A 1 393 ? -10.898 -36.812 -29.641 1 72 393 ASP A N 1
ATOM 3028 C CA . ASP A 1 393 ? -11.633 -37.281 -30.812 1 72 393 ASP A CA 1
ATOM 3029 C C . ASP A 1 393 ? -10.695 -37.469 -32 1 72 393 ASP A C 1
ATOM 3031 O O . ASP A 1 393 ? -9.672 -36.812 -32.125 1 72 393 ASP A O 1
ATOM 3035 N N . ASP A 1 394 ? -10.891 -38.594 -32.719 1 59.59 394 ASP A N 1
ATOM 3036 C CA . ASP A 1 394 ? -10.141 -38.844 -33.969 1 59.59 394 ASP A CA 1
ATOM 3037 C C . ASP A 1 394 ? -10.188 -37.656 -34.906 1 59.59 394 ASP A C 1
ATOM 3039 O O . ASP A 1 394 ? -11.195 -36.938 -34.969 1 59.59 394 ASP A O 1
ATOM 3043 N N . MET B 1 1 ? 6.246 53.25 17.5 1 76.75 1 MET B N 1
ATOM 3044 C CA . MET B 1 1 ? 4.949 52.594 17.344 1 76.75 1 MET B CA 1
ATOM 3045 C C . MET B 1 1 ? 5.121 51.094 17.125 1 76.75 1 MET B C 1
ATOM 3047 O O . MET B 1 1 ? 6.094 50.656 16.516 1 76.75 1 MET B O 1
ATOM 3051 N N . LEU B 1 2 ? 4.219 50.344 17.781 1 88.06 2 LEU B N 1
ATOM 3052 C CA . LEU B 1 2 ? 4.352 48.906 17.766 1 88.06 2 LEU B CA 1
ATOM 3053 C C . LEU B 1 2 ? 4.027 48.344 16.375 1 88.06 2 LEU B C 1
ATOM 3055 O O . LEU B 1 2 ? 2.93 48.562 15.859 1 88.06 2 LEU B O 1
ATOM 3059 N N . LYS B 1 3 ? 5.008 47.906 15.656 1 93.88 3 LYS B N 1
ATOM 3060 C CA . LYS B 1 3 ? 4.844 47.25 14.359 1 93.88 3 LYS B CA 1
ATOM 3061 C C . LYS B 1 3 ? 5.73 46.031 14.258 1 93.88 3 LYS B C 1
ATOM 3063 O O . LYS B 1 3 ? 6.93 46.094 14.539 1 93.88 3 LYS B O 1
ATOM 3068 N N . PHE B 1 4 ? 5.215 44.969 13.914 1 96.69 4 PHE B N 1
ATOM 3069 C CA . PHE B 1 4 ? 5.977 43.75 13.781 1 96.69 4 PHE B CA 1
ATOM 3070 C C . PHE B 1 4 ? 5.242 42.75 12.898 1 96.69 4 PHE B C 1
ATOM 3072 O O . PHE B 1 4 ? 4.113 43 12.469 1 96.69 4 PHE B O 1
ATOM 3079 N N . GLN B 1 5 ? 5.91 41.719 12.531 1 97.19 5 GLN B N 1
ATOM 3080 C CA . GLN B 1 5 ? 5.363 40.625 11.727 1 97.19 5 GLN B CA 1
ATOM 3081 C C . GLN B 1 5 ? 5.547 39.281 12.438 1 97.19 5 GLN B C 1
ATOM 3083 O O . GLN B 1 5 ? 6.562 39.062 13.094 1 97.19 5 GLN B O 1
ATOM 3088 N N . VAL B 1 6 ? 4.531 38.531 12.375 1 97.69 6 VAL B N 1
ATOM 3089 C CA . VAL B 1 6 ? 4.574 37.156 12.898 1 97.69 6 VAL B CA 1
ATOM 3090 C C . VAL B 1 6 ? 4.469 36.156 11.75 1 97.69 6 VAL B C 1
ATOM 3092 O O . VAL B 1 6 ? 3.615 36.312 10.867 1 97.69 6 VAL B O 1
ATOM 3095 N N . HIS B 1 7 ? 5.387 35.25 11.711 1 97.25 7 HIS B N 1
ATOM 3096 C CA . HIS B 1 7 ? 5.285 34.125 10.812 1 97.25 7 HIS B CA 1
ATOM 3097 C C . HIS B 1 7 ? 5.031 32.844 11.586 1 97.25 7 HIS B C 1
ATOM 3099 O O . HIS B 1 7 ? 5.84 32.438 12.43 1 97.25 7 HIS B O 1
ATOM 3105 N N . SER B 1 8 ? 3.945 32.25 11.359 1 97.56 8 SER B N 1
ATOM 3106 C CA . SER B 1 8 ? 3.588 30.953 11.977 1 97.56 8 SER B CA 1
ATOM 3107 C C . SER B 1 8 ? 3.506 29.844 10.93 1 97.56 8 SER B C 1
ATOM 3109 O O . SER B 1 8 ? 2.643 29.875 10.055 1 97.56 8 SER B O 1
ATOM 3111 N N . PRO B 1 9 ? 4.34 28.891 11.031 1 97.06 9 PRO B N 1
ATOM 3112 C CA . PRO B 1 9 ? 4.367 27.828 10.023 1 97.06 9 PRO B CA 1
ATOM 3113 C C . PRO B 1 9 ? 3.178 26.875 10.141 1 97.06 9 PRO B C 1
ATOM 3115 O O . PRO B 1 9 ? 2.535 26.797 11.188 1 97.06 9 PRO B O 1
ATOM 3118 N N . GLY B 1 10 ? 2.879 26.234 9 1 95.88 10 GLY B N 1
ATOM 3119 C CA . GLY B 1 10 ? 1.962 25.109 9.023 1 95.88 10 GLY B CA 1
ATOM 3120 C C . GLY B 1 10 ? 2.625 23.812 9.445 1 95.88 10 GLY B C 1
ATOM 3121 O O . GLY B 1 10 ? 3.701 23.828 10.055 1 95.88 10 GLY B O 1
ATOM 3122 N N . LYS B 1 11 ? 1.906 22.766 9.258 1 95.38 11 LYS B N 1
ATOM 3123 C CA . LYS B 1 11 ? 2.451 21.484 9.688 1 95.38 11 LYS B CA 1
ATOM 3124 C C . LYS B 1 11 ? 2.074 20.375 8.711 1 95.38 11 LYS B C 1
ATOM 3126 O O . LYS B 1 11 ? 1.126 20.516 7.934 1 95.38 11 LYS B O 1
ATOM 3131 N N . VAL B 1 12 ? 2.846 19.312 8.75 1 95.75 12 VAL B N 1
ATOM 3132 C CA . VAL B 1 12 ? 2.527 18.047 8.078 1 95.75 12 VAL B CA 1
ATOM 3133 C C . VAL B 1 12 ? 2.664 16.891 9.055 1 95.75 12 VAL B C 1
ATOM 3135 O O . VAL B 1 12 ? 3.326 17.016 10.086 1 95.75 12 VAL B O 1
ATOM 3138 N N . ILE B 1 13 ? 1.998 15.914 8.758 1 95.19 13 ILE B N 1
ATOM 3139 C CA . ILE B 1 13 ? 2.193 14.664 9.5 1 95.19 13 ILE B CA 1
ATOM 3140 C C . ILE B 1 13 ? 3.139 13.75 8.719 1 95.19 13 ILE B C 1
ATOM 3142 O O . ILE B 1 13 ? 2.838 13.352 7.598 1 95.19 13 ILE B O 1
ATOM 3146 N N . LEU B 1 14 ? 4.258 13.438 9.297 1 97.38 14 LEU B N 1
ATOM 3147 C CA . LEU B 1 14 ? 5.254 12.625 8.617 1 97.38 14 LEU B CA 1
ATOM 3148 C C . LEU B 1 14 ? 4.891 11.141 8.688 1 97.38 14 LEU B C 1
ATOM 3150 O O . LEU B 1 14 ? 5.098 10.398 7.723 1 97.38 14 LEU B O 1
ATOM 3154 N N . HIS B 1 15 ? 4.457 10.734 9.836 1 97.62 15 HIS B N 1
ATOM 3155 C CA . HIS B 1 15 ? 4.051 9.352 10.055 1 97.62 15 HIS B CA 1
ATOM 3156 C C . HIS B 1 15 ? 2.93 9.266 11.086 1 97.62 15 HIS B C 1
ATOM 3158 O O . HIS B 1 15 ? 2.777 10.164 11.922 1 97.62 15 HIS B O 1
ATOM 3164 N N . GLY B 1 16 ? 2.119 8.195 11 1 95.81 16 GLY B N 1
ATOM 3165 C CA . GLY B 1 16 ? 1.157 7.898 12.055 1 95.81 16 GLY B CA 1
ATOM 3166 C C . GLY B 1 16 ? -0.227 8.453 11.766 1 95.81 16 GLY B C 1
ATOM 3167 O O . GLY B 1 16 ? -1.091 8.461 12.648 1 95.81 16 GLY B O 1
ATOM 3168 N N . GLU B 1 17 ? -0.521 8.922 10.516 1 93.12 17 GLU B N 1
ATOM 3169 C CA . GLU B 1 17 ? -1.86 9.367 10.148 1 93.12 17 GLU B CA 1
ATOM 3170 C C . GLU B 1 17 ? -2.908 8.312 10.492 1 93.12 17 GLU B C 1
ATOM 3172 O O . GLU B 1 17 ? -2.676 7.117 10.312 1 93.12 17 GLU B O 1
ATOM 3177 N N . HIS B 1 18 ? -4.066 8.719 11.047 1 93.62 18 HIS B N 1
ATOM 3178 C CA . HIS B 1 18 ? -5.199 7.879 11.414 1 93.62 18 HIS B CA 1
ATOM 3179 C C . HIS B 1 18 ? -4.848 6.973 12.594 1 93.62 18 HIS B C 1
ATOM 3181 O O . HIS B 1 18 ? -5.648 6.812 13.516 1 93.62 18 HIS B O 1
ATOM 3187 N N . ALA B 1 19 ? -3.643 6.375 12.602 1 95.56 19 ALA B N 1
ATOM 3188 C CA . ALA B 1 19 ? -3.248 5.496 13.695 1 95.56 19 ALA B CA 1
ATOM 3189 C C . ALA B 1 19 ? -3.279 6.238 15.031 1 95.56 19 ALA B C 1
ATOM 3191 O O . ALA B 1 19 ? -3.574 5.641 16.078 1 95.56 19 ALA B O 1
ATOM 3192 N N . VAL B 1 20 ? -3.055 7.48 15.008 1 92.5 20 VAL B N 1
ATOM 3193 C CA . VAL B 1 20 ? -3.004 8.328 16.203 1 92.5 20 VAL B CA 1
ATOM 3194 C C . VAL B 1 20 ? -4.371 8.344 16.875 1 92.5 20 VAL B C 1
ATOM 3196 O O . VAL B 1 20 ? -4.457 8.445 18.109 1 92.5 20 VAL B O 1
ATOM 3199 N N . VAL B 1 21 ? -5.43 8.266 16.094 1 89.75 21 VAL B N 1
ATOM 3200 C CA . VAL B 1 21 ? -6.789 8.211 16.609 1 89.75 21 VAL B CA 1
ATOM 3201 C C . VAL B 1 21 ? -6.953 6.973 17.5 1 89.75 21 VAL B C 1
ATOM 3203 O O . VAL B 1 21 ? -7.754 6.973 18.438 1 89.75 21 VAL B O 1
ATOM 3206 N N . TYR B 1 22 ? -6.145 5.957 17.203 1 93.81 22 TYR B N 1
ATOM 3207 C CA . TYR B 1 22 ? -6.23 4.691 17.938 1 93.81 22 TYR B CA 1
ATOM 3208 C C . TYR B 1 22 ? -5.047 4.52 18.875 1 93.81 22 TYR B C 1
ATOM 3210 O O . TYR B 1 22 ? -4.555 3.402 19.062 1 93.81 22 TYR B O 1
ATOM 3218 N N . GLN B 1 23 ? -4.492 5.613 19.312 1 93.69 23 GLN B N 1
ATOM 3219 C CA . GLN B 1 23 ? -3.529 5.715 20.391 1 93.69 23 GLN B CA 1
ATOM 3220 C C . GLN B 1 23 ? -2.156 5.203 19.969 1 93.69 23 GLN B C 1
ATOM 3222 O O . GLN B 1 23 ? -1.392 4.695 20.781 1 93.69 23 GLN B O 1
ATOM 3227 N N . LYS B 1 24 ? -1.918 5.16 18.688 1 96.31 24 LYS B N 1
ATOM 3228 C CA . LYS B 1 24 ? -0.567 4.926 18.188 1 96.31 24 LYS B CA 1
ATOM 3229 C C . LYS B 1 24 ? 0.191 6.238 18.016 1 96.31 24 LYS B C 1
ATOM 3231 O O . LYS B 1 24 ? -0.42 7.301 17.891 1 96.31 24 LYS B O 1
ATOM 3236 N N . PRO B 1 25 ? 1.487 6.227 18.047 1 96.81 25 PRO B N 1
ATOM 3237 C CA . PRO B 1 25 ? 2.26 7.465 17.938 1 96.81 25 PRO B CA 1
ATOM 3238 C C . PRO B 1 25 ? 2.221 8.062 16.531 1 96.81 25 PRO B C 1
ATOM 3240 O O . PRO B 1 25 ? 2.141 7.332 15.539 1 96.81 25 PRO B O 1
ATOM 3243 N N . ALA B 1 26 ? 2.326 9.383 16.469 1 96 26 ALA B N 1
ATOM 3244 C CA . ALA B 1 26 ? 2.455 10.117 15.211 1 96 26 ALA B CA 1
ATOM 3245 C C . ALA B 1 26 ? 3.586 11.141 15.289 1 96 26 ALA B C 1
ATOM 3247 O O . ALA B 1 26 ? 3.984 11.555 16.375 1 96 26 ALA B O 1
ATOM 3248 N N . LEU B 1 27 ? 4.141 11.453 14.18 1 97.31 27 LEU B N 1
ATOM 3249 C CA . LEU B 1 27 ? 5.164 12.484 14.055 1 97.31 27 LEU B CA 1
ATOM 3250 C C . LEU B 1 27 ? 4.645 13.672 13.242 1 97.31 27 LEU B C 1
ATOM 3252 O O . LEU B 1 27 ? 4.324 13.523 12.055 1 97.31 27 LEU B O 1
ATOM 3256 N N . ALA B 1 28 ? 4.527 14.797 13.867 1 96.31 28 ALA B N 1
ATOM 3257 C CA . ALA B 1 28 ? 4.145 16.031 13.203 1 96.31 28 ALA B CA 1
ATOM 3258 C C . ALA B 1 28 ? 5.348 16.969 13.039 1 96.31 28 ALA B C 1
ATOM 3260 O O . ALA B 1 28 ? 6.184 17.078 13.938 1 96.31 28 ALA B O 1
ATOM 3261 N N . ALA B 1 29 ? 5.438 17.594 11.891 1 97.31 29 ALA B N 1
ATOM 3262 C CA . ALA B 1 29 ? 6.555 18.5 11.609 1 97.31 29 ALA B CA 1
ATOM 3263 C C . ALA B 1 29 ? 6.055 19.828 11.07 1 97.31 29 ALA B C 1
ATOM 3265 O O . ALA B 1 29 ? 5.07 19.891 10.328 1 97.31 29 ALA B O 1
ATOM 3266 N N . VAL B 1 30 ? 6.723 20.891 11.422 1 96.56 30 VAL B N 1
ATOM 3267 C CA . VAL B 1 30 ? 6.398 22.188 10.828 1 96.56 30 VAL B CA 1
ATOM 3268 C C . VAL B 1 30 ? 6.898 22.234 9.383 1 96.56 30 VAL B C 1
ATOM 3270 O O . VAL B 1 30 ? 7.941 21.656 9.062 1 96.56 30 VAL B O 1
ATOM 3273 N N . VAL B 1 31 ? 6.129 22.844 8.609 1 95.69 31 VAL B N 1
ATOM 3274 C CA . VAL B 1 31 ? 6.535 23.047 7.223 1 95.69 31 VAL B CA 1
ATOM 3275 C C . VAL B 1 31 ? 7.016 24.484 7.023 1 95.69 31 VAL B C 1
ATOM 3277 O O . VAL B 1 31 ? 6.711 25.359 7.832 1 95.69 31 VAL B O 1
ATOM 3280 N N . GLY B 1 32 ? 7.781 24.719 5.938 1 91.56 32 GLY B N 1
ATOM 3281 C CA . GLY B 1 32 ? 8.336 26.047 5.68 1 91.56 32 GLY B CA 1
ATO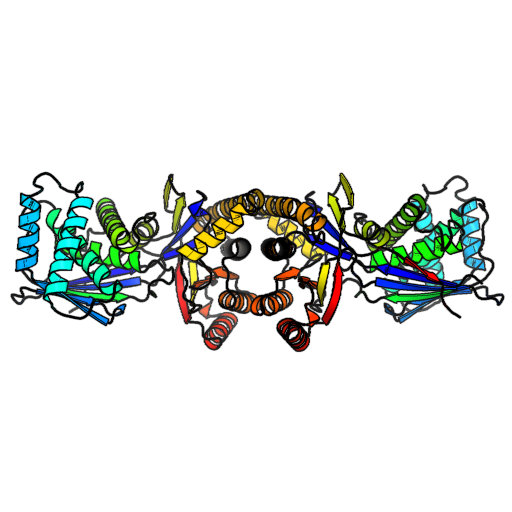M 3282 C C . GLY B 1 32 ? 7.293 27.047 5.211 1 91.56 32 GLY B C 1
ATOM 3283 O O . GLY B 1 32 ? 7.57 28.25 5.121 1 91.56 32 GLY B O 1
ATOM 3284 N N . LEU B 1 33 ? 6.129 26.641 4.941 1 93 33 LEU B N 1
ATOM 3285 C CA . LEU B 1 33 ? 5.004 27.5 4.582 1 93 33 LEU B CA 1
ATOM 3286 C C . LEU B 1 33 ? 4.188 27.859 5.816 1 93 33 LEU B C 1
ATOM 3288 O O . LEU B 1 33 ? 4.113 27.094 6.773 1 93 33 LEU B O 1
ATOM 3292 N N . GLY B 1 34 ? 3.611 29.078 5.73 1 95.75 34 GLY B N 1
ATOM 3293 C CA . GLY B 1 34 ? 2.877 29.453 6.93 1 95.75 34 GLY B CA 1
ATOM 3294 C C . GLY B 1 34 ? 2.023 30.688 6.754 1 95.75 34 GLY B C 1
ATOM 3295 O O . GLY B 1 34 ? 1.846 31.172 5.633 1 95.75 34 GLY B O 1
ATOM 3296 N N . THR B 1 35 ? 1.449 31.094 7.828 1 96.62 35 THR B N 1
ATOM 3297 C CA . THR B 1 35 ? 0.661 32.312 7.93 1 96.62 35 THR B CA 1
ATOM 3298 C C . THR B 1 35 ? 1.547 33.5 8.305 1 96.62 35 THR B C 1
ATOM 3300 O O . THR B 1 35 ? 2.428 33.375 9.156 1 96.62 35 THR B O 1
ATOM 3303 N N . ASN B 1 36 ? 1.335 34.562 7.582 1 97.06 36 ASN B N 1
ATOM 3304 C CA . ASN B 1 36 ? 2.016 35.812 7.883 1 97.06 36 ASN B CA 1
ATOM 3305 C C . ASN B 1 36 ? 1.046 36.875 8.414 1 97.06 36 ASN B C 1
ATOM 3307 O O . ASN B 1 36 ? 0.039 37.188 7.766 1 97.06 36 ASN B O 1
ATOM 3311 N N . LEU B 1 37 ? 1.332 37.344 9.539 1 97.88 37 LEU B N 1
ATOM 3312 C CA . LEU B 1 37 ? 0.521 38.375 10.172 1 97.88 37 LEU B CA 1
ATOM 3313 C C . LEU B 1 37 ? 1.347 39.625 10.422 1 97.88 37 LEU B C 1
ATOM 3315 O O . LEU B 1 37 ? 2.439 39.562 10.984 1 97.88 37 LEU B O 1
ATOM 3319 N N . GLN B 1 38 ? 0.876 40.75 9.914 1 97.62 38 GLN B N 1
ATOM 3320 C CA . GLN B 1 38 ? 1.485 42.062 10.188 1 97.62 38 GLN B CA 1
ATOM 3321 C C . GLN B 1 38 ? 0.585 42.906 11.07 1 97.62 38 GLN B C 1
ATOM 3323 O O . GLN B 1 38 ? -0.605 43.062 10.789 1 97.62 38 GLN B O 1
ATOM 3328 N N . LEU B 1 39 ? 1.117 43.344 12.109 1 97 39 LEU B N 1
ATOM 3329 C CA . LEU B 1 39 ? 0.396 44.25 12.992 1 97 39 LEU B CA 1
ATOM 3330 C C . LEU B 1 39 ? 1.067 45.625 13.023 1 97 39 LEU B C 1
ATOM 3332 O O . LEU B 1 39 ? 2.285 45.719 13.195 1 97 39 LEU B O 1
ATOM 3336 N N . ARG B 1 40 ? 0.245 46.656 12.781 1 94.44 40 ARG B N 1
ATOM 3337 C CA . ARG B 1 40 ? 0.705 48.031 12.82 1 94.44 40 ARG B CA 1
ATOM 3338 C C . ARG B 1 40 ? -0.186 48.875 13.727 1 94.44 40 ARG B C 1
ATOM 3340 O O . ARG B 1 40 ? -1.381 49.031 13.469 1 94.44 40 ARG B O 1
ATOM 3347 N N . CYS B 1 41 ? 0.403 49.406 14.75 1 90.69 41 CYS B N 1
ATOM 3348 C CA . CYS B 1 41 ? -0.322 50.344 15.586 1 90.69 41 CYS B CA 1
ATOM 3349 C C . CYS B 1 41 ? -0.223 51.75 15.008 1 90.69 41 CYS B C 1
ATOM 3351 O O . CYS B 1 41 ? 0.828 52.156 14.5 1 90.69 41 CYS B O 1
ATOM 3353 N N . SER B 1 42 ? -1.389 52.281 14.789 1 75.88 42 SER B N 1
ATOM 3354 C CA . SER B 1 42 ? -1.454 53.625 14.203 1 75.88 42 SER B CA 1
ATOM 3355 C C . SER B 1 42 ? -1.067 54.688 15.219 1 75.88 42 SER B C 1
ATOM 3357 O O . SER B 1 42 ? -1.258 54.5 16.422 1 75.88 42 SER B O 1
ATOM 3359 N N . GLN B 1 43 ? -0.353 55.719 14.703 1 68.06 43 GLN B N 1
ATOM 3360 C CA . GLN B 1 43 ? -0.07 56.906 15.523 1 68.06 43 GLN B CA 1
ATOM 3361 C C . GLN B 1 43 ? -1.324 57.75 15.734 1 68.06 43 GLN B C 1
ATOM 3363 O O . GLN B 1 43 ? -1.445 58.438 16.734 1 68.06 43 GLN B O 1
ATOM 3368 N N . GLU B 1 44 ? -2.104 57.625 14.703 1 66.38 44 GLU B N 1
ATOM 3369 C CA . GLU B 1 44 ? -3.273 58.469 14.789 1 66.38 44 GLU B CA 1
ATOM 3370 C C . GLU B 1 44 ? -4.348 57.875 15.68 1 66.38 44 GLU B C 1
ATOM 3372 O O . GLU B 1 44 ? -4.449 56.656 15.805 1 66.38 44 GLU B O 1
ATOM 3377 N N . ALA B 1 45 ? -4.98 58.656 16.453 1 71.25 45 ALA B N 1
ATOM 3378 C CA . ALA B 1 45 ? -6.062 58.281 17.359 1 71.25 45 ALA B CA 1
ATOM 3379 C C . ALA B 1 45 ? -7.18 57.562 16.609 1 71.25 45 ALA B C 1
ATOM 3381 O O . ALA B 1 45 ? -7.961 58.188 15.883 1 71.25 45 ALA B O 1
ATOM 3382 N N . SER B 1 46 ? -6.883 56.25 16.234 1 81.19 46 SER B N 1
ATOM 3383 C CA . SER B 1 46 ? -7.977 55.469 15.656 1 81.19 46 SER B CA 1
ATOM 3384 C C . SER B 1 46 ? -8.68 54.656 16.719 1 81.19 46 SER B C 1
ATOM 3386 O O . SER B 1 46 ? -8.055 54.156 17.672 1 81.19 46 SER B O 1
ATOM 3388 N N . GLN B 1 47 ? -10.039 54.625 16.609 1 90.12 47 GLN B N 1
ATOM 3389 C CA . GLN B 1 47 ? -10.844 53.875 17.562 1 90.12 47 GLN B CA 1
ATOM 3390 C C . GLN B 1 47 ? -11.305 52.531 16.969 1 90.12 47 GLN B C 1
ATOM 3392 O O . GLN B 1 47 ? -12.266 51.938 17.469 1 90.12 47 GLN B O 1
ATOM 3397 N N . VAL B 1 48 ? -10.523 52.156 15.875 1 93.94 48 VAL B N 1
ATOM 3398 C CA . VAL B 1 48 ? -10.945 50.938 15.203 1 93.94 48 VAL B CA 1
ATOM 3399 C C . VAL B 1 48 ? -9.742 50.031 15 1 93.94 48 VAL B C 1
ATOM 3401 O O . VAL B 1 48 ? -8.648 50.469 14.648 1 93.94 48 VAL B O 1
ATOM 3404 N N . ALA B 1 49 ? -9.875 48.781 15.336 1 95.31 49 ALA B N 1
ATOM 3405 C CA . ALA B 1 49 ? -8.938 47.75 14.93 1 95.31 49 ALA B CA 1
ATOM 3406 C C . ALA B 1 49 ? -9.406 47.062 13.648 1 95.31 49 ALA B C 1
ATOM 3408 O O . ALA B 1 49 ? -10.523 46.531 13.586 1 95.31 49 ALA B O 1
ATOM 3409 N N . SER B 1 50 ? -8.609 47.094 12.656 1 95.69 50 SER B N 1
ATOM 3410 C CA . SER B 1 50 ? -8.977 46.531 11.352 1 95.69 50 SER B CA 1
ATOM 3411 C C . SER B 1 50 ? -8.18 45.25 11.047 1 95.69 50 SER B C 1
ATOM 3413 O O . SER B 1 50 ? -6.977 45.219 11.312 1 95.69 50 SER B O 1
ATOM 3415 N N . PHE B 1 51 ? -8.852 44.281 10.539 1 96.62 51 PHE B N 1
ATOM 3416 C CA . PHE B 1 51 ? -8.258 42.969 10.203 1 96.62 51 PHE B CA 1
ATOM 3417 C C . PHE B 1 51 ? -8.508 42.625 8.742 1 96.62 51 PHE B C 1
ATOM 3419 O O . PHE B 1 51 ? -9.648 42.344 8.359 1 96.62 51 PHE B O 1
ATOM 3426 N N . GLN B 1 52 ? -7.473 42.656 7.953 1 96.62 52 GLN B N 1
ATOM 3427 C CA . GLN B 1 52 ? -7.574 42.25 6.555 1 96.62 52 GLN B CA 1
ATOM 3428 C C . GLN B 1 52 ? -7.172 40.781 6.375 1 96.62 52 GLN B C 1
ATOM 3430 O O . GLN B 1 52 ? -6.008 40.438 6.57 1 96.62 52 GLN B O 1
ATOM 3435 N N . LEU B 1 53 ? -8.086 39.938 6.059 1 94.31 53 LEU B N 1
ATOM 3436 C CA . LEU B 1 53 ? -7.855 38.531 5.82 1 94.31 53 LEU B CA 1
ATOM 3437 C C . LEU B 1 53 ? -7.82 38.219 4.324 1 94.31 53 LEU B C 1
ATOM 3439 O O . LEU B 1 53 ? -8.867 38 3.705 1 94.31 53 LEU B O 1
ATOM 3443 N N . ASP B 1 54 ? -6.719 38.031 3.729 1 93.06 54 ASP B N 1
ATOM 3444 C CA . ASP B 1 54 ? -6.562 37.875 2.285 1 93.06 54 ASP B CA 1
ATOM 3445 C C . ASP B 1 54 ? -7.195 36.594 1.798 1 93.06 54 ASP B C 1
ATOM 3447 O O . ASP B 1 54 ? -7.871 36.562 0.766 1 93.06 54 ASP B O 1
ATOM 3451 N N . ALA B 1 55 ? -6.961 35.5 2.537 1 86.5 55 ALA B N 1
ATOM 3452 C CA . ALA B 1 55 ? -7.449 34.188 2.119 1 86.5 55 ALA B CA 1
ATOM 3453 C C . ALA B 1 55 ? -8.969 34.188 2.031 1 86.5 55 ALA B C 1
ATOM 3455 O O . ALA B 1 55 ? -9.547 33.438 1.23 1 86.5 55 ALA B O 1
ATOM 3456 N N . LEU B 1 56 ? -9.656 35 2.832 1 86.56 56 LEU B N 1
ATOM 3457 C CA . LEU B 1 56 ? -11.117 35.062 2.861 1 86.56 56 LEU B CA 1
ATOM 3458 C C . LEU B 1 56 ? -11.617 36.281 2.098 1 86.56 56 LEU B C 1
ATOM 3460 O O . LEU B 1 56 ? -12.828 36.469 1.954 1 86.56 56 LEU B O 1
ATOM 3464 N N . ASN B 1 57 ? -10.727 37.062 1.587 1 88.75 57 ASN B N 1
ATOM 3465 C CA . ASN B 1 57 ? -11.055 38.281 0.885 1 88.75 57 ASN B CA 1
ATOM 3466 C C . ASN B 1 57 ? -12.062 39.125 1.665 1 88.75 57 ASN B C 1
ATOM 3468 O O . ASN B 1 57 ? -13.109 39.5 1.132 1 88.75 57 ASN B O 1
ATOM 3472 N N . CYS B 1 58 ? -11.719 39.344 2.896 1 90.94 58 CYS B N 1
ATOM 3473 C CA . CYS B 1 58 ? -12.625 40.156 3.723 1 90.94 58 CYS B CA 1
ATOM 3474 C C . CYS B 1 58 ? -11.844 41 4.707 1 90.94 58 CYS B C 1
ATOM 3476 O O . CYS B 1 58 ? -10.672 40.75 4.973 1 90.94 58 CYS B O 1
ATOM 3478 N N . THR B 1 59 ? -12.484 42.031 5.18 1 93.31 59 THR B N 1
ATOM 3479 C CA . THR B 1 59 ? -11.961 42.938 6.211 1 93.31 59 THR B CA 1
ATOM 3480 C C . THR B 1 59 ? -12.914 42.969 7.406 1 93.31 59 THR B C 1
ATOM 3482 O O . THR B 1 59 ? -14.117 43.188 7.238 1 93.31 59 THR B O 1
ATOM 3485 N N . LEU B 1 60 ? -12.375 42.688 8.508 1 93.12 60 LEU B N 1
ATOM 3486 C CA . LEU B 1 60 ? -13.141 42.75 9.742 1 93.12 60 LEU B CA 1
ATOM 3487 C C . LEU B 1 60 ? -12.688 43.938 10.602 1 93.12 60 LEU B C 1
ATOM 3489 O O . LEU B 1 60 ? -11.523 44.344 10.539 1 93.12 60 LEU B O 1
ATOM 3493 N N . GLU B 1 61 ? -13.602 44.438 11.336 1 94.19 61 GLU B N 1
ATOM 3494 C CA . GLU B 1 61 ? -13.266 45.594 12.18 1 94.19 61 GLU B CA 1
ATOM 3495 C C . GLU B 1 61 ? -13.859 45.438 13.578 1 94.19 61 GLU B C 1
ATOM 3497 O O . GLU B 1 61 ? -14.93 44.844 13.742 1 94.19 61 GLU B O 1
ATOM 3502 N N . ILE B 1 62 ? -13.164 45.875 14.484 1 94.88 62 ILE B N 1
ATOM 3503 C CA . ILE B 1 62 ? -13.609 45.938 15.875 1 94.88 62 ILE B CA 1
ATOM 3504 C C . ILE B 1 62 ? -13.57 47.375 16.375 1 94.88 62 ILE B C 1
ATOM 3506 O O . ILE B 1 62 ? -12.523 48.031 16.328 1 94.88 62 ILE B O 1
ATOM 3510 N N . ASP B 1 63 ? -14.688 47.844 16.781 1 94.88 63 ASP B N 1
ATOM 3511 C CA . ASP B 1 63 ? -14.742 49.125 17.453 1 94.88 63 ASP B CA 1
ATOM 3512 C C . ASP B 1 63 ? -14.172 49.031 18.875 1 94.88 63 ASP B C 1
ATOM 3514 O O . ASP B 1 63 ? -14.664 48.25 19.703 1 94.88 63 ASP B O 1
ATOM 3518 N N . LEU B 1 64 ? -13.18 49.844 19.141 1 95.31 64 LEU B N 1
ATOM 3519 C CA . LEU B 1 64 ? -12.453 49.719 20.391 1 95.31 64 LEU B CA 1
ATOM 3520 C C . LEU B 1 64 ? -13.328 50.062 21.594 1 95.31 64 LEU B C 1
ATOM 3522 O O . LEU B 1 64 ? -13.188 49.5 22.672 1 95.31 64 LEU B O 1
ATOM 3526 N N . GLN B 1 65 ? -14.18 51.062 21.422 1 94.88 65 GLN B N 1
ATOM 3527 C CA . GLN B 1 65 ? -15.07 51.438 22.516 1 94.88 65 GLN B CA 1
ATOM 3528 C C . GLN B 1 65 ? -16 50.281 22.875 1 94.88 65 GLN B C 1
ATOM 3530 O O . GLN B 1 65 ? -16.188 49.969 24.047 1 94.88 65 GLN B O 1
ATOM 3535 N N . GLU B 1 66 ? -16.562 49.75 21.859 1 95.06 66 GLU B N 1
ATOM 3536 C CA . GLU B 1 66 ? -17.453 48.625 22.062 1 95.06 66 GLU B CA 1
ATOM 3537 C C . GLU B 1 66 ? -16.688 47.438 22.672 1 95.06 66 GLU B C 1
ATOM 3539 O O . GLU B 1 66 ? -17.219 46.719 23.531 1 95.06 66 GLU B O 1
ATOM 3544 N N . PHE B 1 67 ? -15.531 47.156 22.172 1 96.56 67 PHE B N 1
ATOM 3545 C CA . PHE B 1 67 ? -14.695 46.062 22.656 1 96.56 67 PHE B CA 1
ATOM 3546 C C . PHE B 1 67 ? -14.352 46.281 24.125 1 96.56 67 PHE B C 1
ATOM 3548 O O . PHE B 1 67 ? -14.445 45.344 24.922 1 96.56 67 PHE B O 1
ATOM 3555 N N . ASN B 1 68 ? -13.984 47.5 24.5 1 96.69 68 ASN B N 1
ATOM 3556 C CA . ASN B 1 68 ? -13.641 47.812 25.875 1 96.69 68 ASN B CA 1
ATOM 3557 C C . ASN B 1 68 ? -14.844 47.656 26.797 1 96.69 68 ASN B C 1
ATOM 3559 O O . ASN B 1 68 ? -14.703 47.219 27.953 1 96.69 68 ASN B O 1
ATOM 3563 N N . THR B 1 69 ? -15.984 48.094 26.281 1 96.44 69 THR B N 1
ATOM 3564 C CA . THR B 1 69 ? -17.203 47.906 27.047 1 96.44 69 THR B CA 1
ATOM 3565 C C . THR B 1 69 ? -17.469 46.406 27.297 1 96.44 69 THR B C 1
ATOM 3567 O O . THR B 1 69 ? -17.859 46.031 28.406 1 96.44 69 THR B O 1
ATOM 3570 N N . PHE B 1 70 ? -17.328 45.625 26.281 1 95.81 70 PHE B N 1
ATOM 3571 C CA . PHE B 1 70 ? -17.469 44.188 26.406 1 95.81 70 PHE B CA 1
ATOM 3572 C C . PHE B 1 70 ? -16.547 43.625 27.484 1 95.81 70 PHE B C 1
ATOM 3574 O O . PHE B 1 70 ? -16.953 42.812 28.312 1 95.81 70 PHE B O 1
ATOM 3581 N N . LEU B 1 71 ? -15.273 44.062 27.516 1 94.94 71 LEU B N 1
ATOM 3582 C CA . LEU B 1 71 ? -14.281 43.594 28.484 1 94.94 71 LEU B CA 1
ATOM 3583 C C . LEU B 1 71 ? -14.688 43.969 29.906 1 94.94 71 LEU B C 1
ATOM 3585 O O . LEU B 1 71 ? -14.562 43.188 30.828 1 94.94 71 LEU B O 1
ATOM 3589 N N . ASP B 1 72 ? -15.133 45.188 29.984 1 94.44 72 ASP B N 1
ATOM 3590 C CA . ASP B 1 72 ? -15.555 45.656 31.297 1 94.44 72 ASP B CA 1
ATOM 3591 C C . ASP B 1 72 ? -16.734 44.844 31.828 1 94.44 72 ASP B C 1
ATOM 3593 O O . ASP B 1 72 ? -16.766 44.5 33.031 1 94.44 72 ASP B O 1
ATOM 3597 N N . ASN B 1 73 ? -17.672 44.656 30.984 1 94.25 73 ASN B N 1
ATOM 3598 C CA . ASN B 1 73 ? -18.812 43.812 31.359 1 94.25 73 ASN B CA 1
ATOM 3599 C C . ASN B 1 73 ? -18.375 42.438 31.797 1 94.25 73 ASN B C 1
ATOM 3601 O O . ASN B 1 73 ? -18.922 41.875 32.75 1 94.25 73 ASN B O 1
ATOM 3605 N N . PHE B 1 74 ? -17.453 41.844 31.094 1 93.38 74 PHE B N 1
ATOM 3606 C CA . PHE B 1 74 ? -16.969 40.5 31.438 1 93.38 74 PHE B CA 1
ATOM 3607 C C . PHE B 1 74 ? -16.266 40.5 32.781 1 93.38 74 PHE B C 1
ATOM 3609 O O . PHE B 1 74 ? -16.469 39.594 33.594 1 93.38 74 PHE B O 1
ATOM 3616 N N . ARG B 1 75 ? -15.406 41.5 33.031 1 90.94 75 ARG B N 1
ATOM 3617 C CA . ARG B 1 75 ? -14.688 41.625 34.312 1 90.94 75 ARG B CA 1
ATOM 3618 C C . ARG B 1 75 ? -15.656 41.719 35.469 1 90.94 75 ARG B C 1
ATOM 3620 O O . ARG B 1 75 ? -15.406 41.156 36.531 1 90.94 75 ARG B O 1
ATOM 3627 N N . ASN B 1 76 ? -16.656 42.406 35.25 1 91.62 76 ASN B N 1
ATOM 3628 C CA . ASN B 1 76 ? -17.656 42.625 36.312 1 91.62 76 ASN B CA 1
ATOM 3629 C C . ASN B 1 76 ? -18.469 41.375 36.562 1 91.62 76 ASN B C 1
ATOM 3631 O O . ASN B 1 76 ? -18.797 41.062 37.719 1 91.62 76 ASN B O 1
ATOM 3635 N N . LYS B 1 77 ? -18.797 40.719 35.531 1 91.62 77 LYS B N 1
ATOM 3636 C CA . LYS B 1 77 ? -19.625 39.531 35.625 1 91.62 77 LYS B CA 1
ATOM 3637 C C . LYS B 1 77 ? -18.828 38.344 36.188 1 91.62 77 LYS B C 1
ATOM 3639 O O . LYS B 1 77 ? -19.391 37.531 36.906 1 91.62 77 LYS B O 1
ATOM 3644 N N . TYR B 1 78 ? -17.547 38.312 35.812 1 88.69 78 TYR B N 1
ATOM 3645 C CA . TYR B 1 78 ? -16.703 37.219 36.25 1 88.69 78 TYR B CA 1
ATOM 3646 C C . TYR B 1 78 ? -15.453 37.75 36.969 1 88.69 78 TYR B C 1
ATOM 3648 O O . TYR B 1 78 ? -14.336 37.531 36.5 1 88.69 78 TYR B O 1
ATOM 3656 N N . PRO B 1 79 ? -15.398 38.344 38.062 1 75.69 79 PRO B N 1
ATOM 3657 C CA . PRO B 1 79 ? -14.281 39.031 38.719 1 75.69 79 PRO B CA 1
ATOM 3658 C C . PRO B 1 79 ? -13.125 38.062 39.062 1 75.69 79 PRO B C 1
ATOM 3660 O O . PRO B 1 79 ? -11.969 38.5 39.062 1 75.69 79 PRO B O 1
ATOM 3663 N N . GLY B 1 80 ? -13.211 36.875 39.438 1 64.06 80 GLY B N 1
ATOM 3664 C CA . GLY B 1 80 ? -12.148 35.969 39.875 1 64.06 80 GLY B CA 1
ATOM 3665 C C . GLY B 1 80 ? -11.617 35.094 38.75 1 64.06 80 GLY B C 1
ATOM 3666 O O . GLY B 1 80 ? -10.727 34.281 38.969 1 64.06 80 GLY B O 1
ATOM 3667 N N . ASP B 1 81 ? -12.117 35.25 37.625 1 59.66 81 ASP B N 1
ATOM 3668 C CA . ASP B 1 81 ? -11.914 34.219 36.625 1 59.66 81 ASP B CA 1
ATOM 3669 C C . ASP B 1 81 ? -10.766 34.594 35.688 1 59.66 81 ASP B C 1
ATOM 3671 O O . ASP B 1 81 ? -10.852 35.562 34.938 1 59.66 81 ASP B O 1
ATOM 3675 N N . LYS B 1 82 ? -9.57 34.375 36.156 1 59.56 82 LYS B N 1
ATOM 3676 C CA . LYS B 1 82 ? -8.477 34.594 35.219 1 59.56 82 LYS B CA 1
ATOM 3677 C C . LYS B 1 82 ? -8.523 33.625 34.062 1 59.56 82 LYS B C 1
ATOM 3679 O O . LYS B 1 82 ? -9.477 33.625 33.281 1 59.56 82 LYS B O 1
ATOM 3684 N N . LEU B 1 83 ? -7.754 32.656 33.875 1 56.06 83 LEU B N 1
ATOM 3685 C CA . LEU B 1 83 ? -7.469 31.703 32.812 1 56.06 83 LEU B CA 1
ATOM 3686 C C . LEU B 1 83 ? -8.508 30.594 32.812 1 56.06 83 LEU B C 1
ATOM 3688 O O . LEU B 1 83 ? -8.805 30.031 31.75 1 56.06 83 LEU B O 1
ATOM 3692 N N . ASP B 1 84 ? -9.25 30.344 34.062 1 56.03 84 ASP B N 1
ATOM 3693 C CA . ASP B 1 84 ? -10.18 29.219 34.156 1 56.03 84 ASP B CA 1
ATOM 3694 C C . ASP B 1 84 ? -11.445 29.484 33.344 1 56.03 84 ASP B C 1
ATOM 3696 O O . ASP B 1 84 ? -12.219 28.562 33.062 1 56.03 84 ASP B O 1
ATOM 3700 N N . SER B 1 85 ? -11.492 30.688 32.781 1 63.06 85 SER B N 1
ATOM 3701 C CA . SER B 1 85 ? -12.766 31.203 32.281 1 63.06 85 SER B CA 1
ATOM 3702 C C . SER B 1 85 ? -12.766 31.281 30.766 1 63.06 85 SER B C 1
ATOM 3704 O O . SER B 1 85 ? -13.547 32.031 30.172 1 63.06 85 SER B O 1
ATOM 3706 N N . THR B 1 86 ? -11.977 30.328 30.141 1 81.19 86 THR B N 1
ATOM 3707 C CA . THR B 1 86 ? -11.938 30.422 28.688 1 81.19 86 THR B CA 1
ATOM 3708 C C . THR B 1 86 ? -13.273 29.984 28.078 1 81.19 86 THR B C 1
ATOM 3710 O O . THR B 1 86 ? -13.727 30.562 27.094 1 81.19 86 THR B O 1
ATOM 3713 N N . ALA B 1 87 ? -13.898 29.078 28.781 1 85.62 87 ALA B N 1
ATOM 3714 C CA . ALA B 1 87 ? -15.18 28.609 28.266 1 85.62 87 ALA B CA 1
ATOM 3715 C C . ALA B 1 87 ? -16.234 29.719 28.344 1 85.62 87 ALA B C 1
ATOM 3717 O O . ALA B 1 87 ? -17.016 29.906 27.406 1 85.62 87 ALA B O 1
ATOM 3718 N N . LYS B 1 88 ? -16.297 30.391 29.484 1 89.81 88 LYS B N 1
ATOM 3719 C CA . LYS B 1 88 ? -17.25 31.484 29.656 1 89.81 88 LYS B CA 1
ATOM 3720 C C . LYS B 1 88 ? -16.953 32.625 28.688 1 89.81 88 LYS B C 1
ATOM 3722 O O . LYS B 1 88 ? -17.891 33.219 28.125 1 89.81 88 LYS B O 1
ATOM 3727 N N . LEU B 1 89 ? -15.695 32.906 28.578 1 92.62 89 LEU B N 1
ATOM 3728 C CA . LEU B 1 89 ? -15.305 33.969 27.656 1 92.62 89 LEU B CA 1
ATOM 3729 C C . LEU B 1 89 ? -15.742 33.625 26.234 1 92.62 89 LEU B C 1
ATOM 3731 O O . LEU B 1 89 ? -16.234 34.5 25.516 1 92.62 89 LEU B O 1
ATOM 3735 N N . MET B 1 90 ? -15.508 32.375 25.812 1 92.31 90 MET B N 1
ATOM 3736 C CA . MET B 1 90 ? -15.891 31.938 24.469 1 92.31 90 MET B CA 1
ATOM 3737 C C . MET B 1 90 ? -17.391 32.125 24.25 1 92.31 90 MET B C 1
ATOM 3739 O O . MET B 1 90 ? -17.812 32.562 23.188 1 92.31 90 MET B O 1
ATOM 3743 N N . GLU B 1 91 ? -18.109 31.781 25.203 1 92 91 GLU B N 1
ATOM 3744 C CA . GLU B 1 91 ? -19.562 31.906 25.094 1 92 91 GLU B CA 1
ATOM 3745 C C . GLU B 1 91 ? -19.969 33.375 24.953 1 92 91 GLU B C 1
ATOM 3747 O O . GLU B 1 91 ? -20.844 33.719 24.156 1 92 91 GLU B O 1
ATOM 3752 N N . GLU B 1 92 ? -19.406 34.188 25.797 1 93.88 92 GLU B N 1
ATOM 3753 C CA . GLU B 1 92 ? -19.734 35.594 25.75 1 93.88 92 GLU B CA 1
ATOM 3754 C C . GLU B 1 92 ? -19.312 36.219 24.422 1 93.88 92 GLU B C 1
ATOM 3756 O O . GLU B 1 92 ? -20 37.094 23.891 1 93.88 92 GLU B O 1
ATOM 3761 N N . VAL B 1 93 ? -18.156 35.812 23.938 1 95.38 93 VAL B N 1
ATOM 3762 C CA . VAL B 1 93 ? -17.656 36.344 22.672 1 95.38 93 VAL B CA 1
ATOM 3763 C C . VAL B 1 93 ? -18.578 35.938 21.531 1 95.38 93 VAL B C 1
ATOM 3765 O O . VAL B 1 93 ? -18.875 36.719 20.641 1 95.38 93 VAL B O 1
ATOM 3768 N N . ARG B 1 94 ? -18.969 34.688 21.484 1 94 94 ARG B N 1
ATOM 3769 C CA . ARG B 1 94 ? -19.891 34.188 20.453 1 94 94 ARG B CA 1
ATOM 3770 C C . ARG B 1 94 ? -21.156 35.062 20.422 1 94 94 ARG B C 1
ATOM 3772 O O . ARG B 1 94 ? -21.641 35.406 19.344 1 94 94 ARG B O 1
ATOM 3779 N N . THR B 1 95 ? -21.688 35.344 21.594 1 93.69 95 THR B N 1
ATOM 3780 C CA . THR B 1 95 ? -22.891 36.156 21.703 1 93.69 95 THR B CA 1
ATOM 3781 C C . THR B 1 95 ? -22.641 37.562 21.188 1 93.69 95 THR B C 1
ATOM 3783 O O . THR B 1 95 ? -23.453 38.125 20.438 1 93.69 95 THR B O 1
ATOM 3786 N N . GLU B 1 96 ? -21.547 38.125 21.594 1 94.38 96 GLU B N 1
ATOM 3787 C CA . GLU B 1 96 ? -21.203 39.5 21.203 1 94.38 96 GLU B CA 1
ATOM 3788 C C . GLU B 1 96 ? -21 39.594 19.688 1 94.38 96 GLU B C 1
ATOM 3790 O O . GLU B 1 96 ? -21.5 40.531 19.062 1 94.38 96 GLU B O 1
ATOM 3795 N N . VAL B 1 97 ? -20.203 38.688 19.078 1 93 97 VAL B N 1
ATOM 3796 C CA . VAL B 1 97 ? -19.906 38.688 17.656 1 93 97 VAL B CA 1
ATOM 3797 C C . VAL B 1 97 ? -21.203 38.5 16.859 1 93 97 VAL B C 1
ATOM 3799 O O . VAL B 1 97 ? -21.391 39.125 15.812 1 93 97 VAL B O 1
ATOM 3802 N N . ALA B 1 98 ? -22.047 37.625 17.328 1 89.62 98 ALA B N 1
ATOM 3803 C CA . ALA B 1 98 ? -23.328 37.406 16.688 1 89.62 98 ALA B CA 1
ATOM 3804 C C . ALA B 1 98 ? -24.141 38.719 16.641 1 89.62 98 ALA B C 1
ATOM 3806 O O . ALA B 1 98 ? -24.75 39.031 15.625 1 89.62 98 ALA B O 1
ATOM 3807 N N . LYS B 1 99 ? -24.172 39.406 17.75 1 88.75 99 LYS B N 1
ATOM 3808 C CA . LYS B 1 99 ? -24.875 40.656 17.844 1 88.75 99 LYS B CA 1
ATOM 3809 C C . LYS B 1 99 ? -24.297 41.688 16.859 1 88.75 99 LYS B C 1
ATOM 3811 O O . LYS B 1 99 ? -25.047 42.406 16.203 1 88.75 99 LYS B O 1
ATOM 3816 N N . GLN B 1 100 ? -23.031 41.75 16.797 1 87.44 100 GLN B N 1
ATOM 3817 C CA . GLN B 1 100 ? -22.359 42.719 15.945 1 87.44 100 GLN B CA 1
ATOM 3818 C C . GLN B 1 100 ? -22.594 42.406 14.469 1 87.44 100 GLN B C 1
ATOM 3820 O O . GLN B 1 100 ? -22.75 43.312 13.656 1 87.44 100 GLN B O 1
ATOM 3825 N N . LEU B 1 101 ? -22.5 41.156 14.109 1 84.44 101 LEU B N 1
ATOM 3826 C CA . LEU B 1 101 ? -22.703 40.719 12.727 1 84.44 101 LEU B CA 1
ATOM 3827 C C . LEU B 1 101 ? -24.141 40.969 12.297 1 84.44 101 LEU B C 1
ATOM 3829 O O . LEU B 1 101 ? -24.406 41.281 11.133 1 84.44 101 LEU B O 1
ATOM 3833 N N . GLU B 1 102 ? -25.094 40.688 13.18 1 80.69 102 GLU B N 1
ATOM 3834 C CA . GLU B 1 102 ? -26.5 40.969 12.898 1 80.69 102 GLU B CA 1
ATOM 3835 C C . GLU B 1 102 ? -26.734 42.438 12.641 1 80.69 102 GLU B C 1
ATOM 3837 O O . GLU B 1 102 ? -27.547 42.812 11.781 1 80.69 102 GLU B O 1
ATOM 3842 N N . ARG B 1 103 ? -26.219 43.281 13.453 1 81.5 103 ARG B N 1
ATOM 3843 C CA . ARG B 1 103 ? -26.375 44.719 13.312 1 81.5 103 ARG B CA 1
ATOM 3844 C C . ARG B 1 103 ? -25.812 45.219 11.977 1 81.5 103 ARG B C 1
ATOM 3846 O O . ARG B 1 103 ? -26.297 46.188 11.414 1 81.5 103 ARG B O 1
ATOM 3853 N N . SER B 1 104 ? -24.688 44.75 11.68 1 69.94 104 SER B N 1
ATOM 3854 C CA . SER B 1 104 ? -24.047 45.219 10.453 1 69.94 104 SER B CA 1
ATOM 3855 C C . SER B 1 104 ? -24.859 44.812 9.227 1 69.94 104 SER B C 1
ATOM 3857 O O . SER B 1 104 ? -24.594 45.281 8.117 1 69.94 104 SER B O 1
ATOM 3859 N N . GLY B 1 105 ? -26.312 44.344 9.438 1 61.47 105 GLY B N 1
ATOM 3860 C CA . GLY B 1 105 ? -27.375 44.219 8.453 1 61.47 105 GLY B CA 1
ATOM 3861 C C . GLY B 1 105 ? -27.094 43.156 7.41 1 61.47 105 GLY B C 1
ATOM 3862 O O . GLY B 1 105 ? -27.859 42.969 6.465 1 61.47 105 GLY B O 1
ATOM 3863 N N . GLY B 1 106 ? -25.906 42.75 7.062 1 52.81 106 GLY B N 1
ATOM 3864 C CA . GLY B 1 106 ? -25.734 42.125 5.762 1 52.81 106 GLY B CA 1
ATOM 3865 C C . GLY B 1 106 ? -26.078 40.625 5.77 1 52.81 106 GLY B C 1
ATOM 3866 O O . GLY B 1 106 ? -26.484 40.094 6.793 1 52.81 106 GLY B O 1
ATOM 3867 N N . SER B 1 107 ? -26.141 40 4.543 1 55.75 107 SER B N 1
ATOM 3868 C CA . SER B 1 107 ? -26.359 38.594 4.227 1 55.75 107 SER B CA 1
ATOM 3869 C C . SER B 1 107 ? -25.578 37.688 5.18 1 55.75 107 SER B C 1
ATOM 3871 O O . SER B 1 107 ? -24.594 38.125 5.781 1 55.75 107 SER B O 1
ATOM 3873 N N . THR B 1 108 ? -26.297 36.625 5.598 1 56.59 108 THR B N 1
ATOM 3874 C CA . THR B 1 108 ? -25.719 35.594 6.418 1 56.59 108 THR B CA 1
ATOM 3875 C C . THR B 1 108 ? -24.219 35.406 6.109 1 56.59 108 THR B C 1
ATOM 3877 O O . THR B 1 108 ? -23.859 35.062 4.984 1 56.59 108 THR B O 1
ATOM 3880 N N . PRO B 1 109 ? -23.344 36.062 6.91 1 61.81 109 PRO B N 1
ATOM 3881 C CA . PRO B 1 109 ? -21.922 35.875 6.617 1 61.81 109 PRO B CA 1
ATOM 3882 C C . PRO B 1 109 ? -21.562 34.406 6.391 1 61.81 109 PRO B C 1
ATOM 3884 O O . PRO B 1 109 ? -22.25 33.531 6.887 1 61.81 109 PRO B O 1
ATOM 3887 N N . LYS B 1 110 ? -20.703 34.281 5.488 1 72.5 110 LYS B N 1
ATOM 3888 C CA . LYS B 1 110 ? -20.156 32.938 5.238 1 72.5 110 LYS B CA 1
ATOM 3889 C C . LYS B 1 110 ? -19.594 32.312 6.52 1 72.5 110 LYS B C 1
ATOM 3891 O O . LYS B 1 110 ? -18.953 33 7.312 1 72.5 110 LYS B O 1
ATOM 3896 N N . GLN B 1 111 ? -19.938 31.266 6.902 1 79.31 111 GLN B N 1
ATOM 3897 C CA . GLN B 1 111 ? -19.562 30.5 8.094 1 79.31 111 GLN B CA 1
ATOM 3898 C C . GLN B 1 111 ? -18.078 30.656 8.422 1 79.31 111 GLN B C 1
ATOM 3900 O O . GLN B 1 111 ? -17.719 30.828 9.586 1 79.31 111 GLN B O 1
ATOM 3905 N N . HIS B 1 112 ? -17.25 30.75 7.445 1 81 112 HIS B N 1
ATOM 3906 C CA . HIS B 1 112 ? -15.812 30.875 7.66 1 81 112 HIS B CA 1
ATOM 3907 C C . HIS B 1 112 ? -15.445 32.25 8.195 1 81 112 HIS B C 1
ATOM 3909 O O . HIS B 1 112 ? -14.555 32.375 9.039 1 81 112 HIS B O 1
ATOM 3915 N N . THR B 1 113 ? -16.109 33.25 7.703 1 83.69 113 THR B N 1
ATOM 3916 C CA . THR B 1 113 ? -15.844 34.625 8.156 1 83.69 113 THR B CA 1
ATOM 3917 C C . THR B 1 113 ? -16.266 34.781 9.609 1 83.69 113 THR B C 1
ATOM 3919 O O . THR B 1 113 ? -15.586 35.469 10.383 1 83.69 113 THR B O 1
ATOM 3922 N N . GLN B 1 114 ? -17.391 34.25 9.906 1 87.69 114 GLN B N 1
ATOM 3923 C CA . GLN B 1 114 ? -17.875 34.312 11.281 1 87.69 114 GLN B CA 1
ATOM 3924 C C . GLN B 1 114 ? -16.891 33.625 12.242 1 87.69 114 GLN B C 1
ATOM 3926 O O . GLN B 1 114 ? -16.578 34.188 13.297 1 87.69 114 GLN B O 1
ATOM 3931 N N . ARG B 1 115 ? -16.391 32.5 11.891 1 89.69 115 ARG B N 1
ATOM 3932 C CA . ARG B 1 115 ? -15.445 31.781 12.734 1 89.69 115 ARG B CA 1
ATOM 3933 C C . ARG B 1 115 ? -14.141 32.562 12.883 1 89.69 115 ARG B C 1
ATOM 3935 O O . ARG B 1 115 ? -13.547 32.594 13.961 1 89.69 115 ARG B O 1
ATOM 3942 N N . ALA B 1 116 ? -13.773 33.125 11.773 1 90.56 116 ALA B N 1
ATOM 3943 C CA . ALA B 1 116 ? -12.562 33.906 11.82 1 90.56 116 ALA B CA 1
ATOM 3944 C C . ALA B 1 116 ? -12.734 35.094 12.766 1 90.56 116 ALA B C 1
ATOM 3946 O O . ALA B 1 116 ? -11.82 35.438 13.531 1 90.56 116 ALA B O 1
ATOM 3947 N N . PHE B 1 117 ? -13.844 35.719 12.711 1 93.38 117 PHE B N 1
ATOM 3948 C CA . PHE B 1 117 ? -14.109 36.844 13.562 1 93.38 117 PHE B CA 1
ATOM 3949 C C . PHE B 1 117 ? -14.188 36.438 15.023 1 93.38 117 PHE B C 1
ATOM 3951 O O . PHE B 1 117 ? -13.672 37.156 15.898 1 93.38 117 PHE B O 1
ATOM 3958 N N . ILE B 1 118 ? -14.812 35.375 15.242 1 94.69 118 ILE B N 1
ATOM 3959 C CA . ILE B 1 118 ? -14.906 34.844 16.609 1 94.69 118 ILE B CA 1
ATOM 3960 C C . ILE B 1 118 ? -13.5 34.594 17.156 1 94.69 118 ILE B C 1
ATOM 3962 O O . ILE B 1 118 ? -13.203 34.969 18.297 1 94.69 118 ILE B O 1
ATOM 3966 N N . SER B 1 119 ? -12.648 34 16.375 1 95.25 119 SER B N 1
ATOM 3967 C CA . SER B 1 119 ? -11.281 33.719 16.812 1 95.25 119 SER B CA 1
ATOM 3968 C C . SER B 1 119 ? -10.523 35 17.125 1 95.25 119 SER B C 1
ATOM 3970 O O . SER B 1 119 ? -9.82 35.094 18.125 1 95.25 119 SER B O 1
ATOM 3972 N N . ILE B 1 120 ? -10.688 35.969 16.297 1 96.75 120 ILE B N 1
ATOM 3973 C CA . ILE B 1 120 ? -10.008 37.25 16.484 1 96.75 120 ILE B CA 1
ATOM 3974 C C . ILE B 1 120 ? -10.484 37.906 17.781 1 96.75 120 ILE B C 1
ATOM 3976 O O . ILE B 1 120 ? -9.672 38.281 18.625 1 96.75 120 ILE B O 1
ATOM 3980 N N . TYR B 1 121 ? -11.789 38 17.875 1 96.81 121 TYR B N 1
ATOM 3981 C CA . TYR B 1 121 ? -12.391 38.656 19.031 1 96.81 121 TYR B CA 1
ATOM 3982 C C . TYR B 1 121 ? -12.023 37.938 20.312 1 96.81 121 TYR B C 1
ATOM 3984 O O . TYR B 1 121 ? -11.664 38.562 21.312 1 96.81 121 TYR B O 1
ATOM 3992 N N . TYR B 1 122 ? -12.086 36.656 20.25 1 96.19 122 TYR B N 1
ATOM 3993 C CA . TYR B 1 122 ? -11.828 35.812 21.406 1 96.19 122 TYR B CA 1
ATOM 3994 C C . TYR B 1 122 ? -10.383 35.906 21.859 1 96.19 122 TYR B C 1
ATOM 3996 O O . TYR B 1 122 ? -10.102 36.125 23.047 1 96.19 122 TYR B O 1
ATOM 4004 N N . LEU B 1 123 ? -9.477 35.75 20.953 1 97 123 LEU B N 1
ATOM 4005 C CA . LEU B 1 123 ? -8.062 35.781 21.297 1 97 123 LEU B CA 1
ATOM 4006 C C . LEU B 1 123 ? -7.637 37.188 21.766 1 97 123 LEU B C 1
ATOM 4008 O O . LEU B 1 123 ? -6.824 37.312 22.672 1 97 123 LEU B O 1
ATOM 4012 N N . LEU B 1 124 ? -8.172 38.188 21.125 1 97.12 124 LEU B N 1
ATOM 4013 C CA . LEU B 1 124 ? -7.867 39.562 21.547 1 97.12 124 LEU B CA 1
ATOM 4014 C C . LEU B 1 124 ? -8.375 39.812 22.953 1 97.12 124 LEU B C 1
ATOM 4016 O O . LEU B 1 124 ? -7.648 40.344 23.797 1 97.12 124 LEU B O 1
ATOM 4020 N N . ALA B 1 125 ? -9.625 39.438 23.156 1 96 125 ALA B N 1
ATOM 4021 C CA . ALA B 1 125 ? -10.219 39.594 24.484 1 96 125 ALA B CA 1
ATOM 4022 C C . ALA B 1 125 ? -9.43 38.812 25.547 1 96 125 ALA B C 1
ATOM 4024 O O . ALA B 1 125 ? -9.148 39.344 26.625 1 96 125 ALA B O 1
ATOM 4025 N N . GLY B 1 126 ? -9.133 37.625 25.203 1 94.12 126 GLY B N 1
ATOM 4026 C CA . GLY B 1 126 ? -8.359 36.812 26.141 1 94.12 126 GLY B CA 1
ATOM 4027 C C . GLY B 1 126 ? -7.012 37.406 26.484 1 94.12 126 GLY B C 1
ATOM 4028 O O . GLY B 1 126 ? -6.613 37.438 27.641 1 94.12 126 GLY B O 1
ATOM 4029 N N . ALA B 1 127 ? -6.309 37.875 25.5 1 95 127 ALA B N 1
ATOM 4030 C CA . ALA B 1 127 ? -4.996 38.5 25.703 1 95 127 ALA B CA 1
ATOM 4031 C C . ALA B 1 127 ? -5.09 39.719 26.609 1 95 127 ALA B C 1
ATOM 4033 O O . ALA B 1 127 ? -4.262 39.906 27.5 1 95 127 ALA B O 1
ATOM 4034 N N . VAL B 1 128 ? -6.102 40.531 26.391 1 94.94 128 VAL B N 1
ATOM 4035 C CA . VAL B 1 128 ? -6.246 41.781 27.141 1 94.94 128 VAL B CA 1
ATOM 4036 C C . VAL B 1 128 ? -6.703 41.469 28.562 1 94.94 128 VAL B C 1
ATOM 4038 O O . VAL B 1 128 ? -6.191 42.062 29.531 1 94.94 128 VAL B O 1
ATOM 4041 N N . LEU B 1 129 ? -7.645 40.531 28.719 1 93.06 129 LEU B N 1
ATOM 4042 C CA . LEU B 1 129 ? -8.211 40.188 30.016 1 93.06 129 LEU B CA 1
ATOM 4043 C C . LEU B 1 129 ? -7.16 39.562 30.922 1 93.06 129 LEU B C 1
ATOM 4045 O O . LEU B 1 129 ? -7.23 39.656 32.156 1 93.06 129 LEU B O 1
ATOM 4049 N N . THR B 1 130 ? -6.203 38.938 30.297 1 92 130 THR B N 1
ATOM 4050 C CA . THR B 1 130 ? -5.219 38.188 31.078 1 92 130 THR B CA 1
ATOM 4051 C C . THR B 1 130 ? -3.891 38.969 31.109 1 92 130 THR B C 1
ATOM 4053 O O . THR B 1 130 ? -2.859 38.375 31.484 1 92 130 THR B O 1
ATOM 4056 N N . ALA B 1 131 ? -3.859 40.219 30.641 1 92.31 131 ALA B N 1
ATOM 4057 C CA . ALA B 1 131 ? -2.639 41 30.609 1 92.31 131 ALA B CA 1
ATOM 4058 C C . ALA B 1 131 ? -1.957 41 31.984 1 92.31 131 ALA B C 1
ATOM 4060 O O . ALA B 1 131 ? -2.596 41.281 33 1 92.31 131 ALA B O 1
ATOM 4061 N N . PRO B 1 132 ? -0.657 40.688 31.766 1 87.69 132 PRO B N 1
ATOM 4062 C CA . PRO B 1 132 ? 0.047 40.688 33.031 1 87.69 132 PRO B CA 1
ATOM 4063 C C . PRO B 1 132 ? 0.19 42.062 33.656 1 87.69 132 PRO B C 1
ATOM 4065 O O . PRO B 1 132 ? 0.456 43.031 32.938 1 87.69 132 PRO B O 1
ATOM 4068 N N . ASN B 1 133 ? -0.064 42.344 34.906 1 86.25 133 ASN B N 1
ATOM 4069 C CA . ASN B 1 133 ? 0.184 43.531 35.719 1 86.25 133 ASN B CA 1
ATOM 4070 C C . ASN B 1 133 ? -0.81 44.625 35.406 1 86.25 133 ASN B C 1
ATOM 4072 O O . ASN B 1 133 ? -0.62 45.781 35.812 1 86.25 133 ASN B O 1
ATOM 4076 N N . GLN B 1 134 ? -1.785 44.406 34.469 1 88.19 134 GLN B N 1
ATOM 4077 C CA . GLN B 1 134 ? -2.816 45.375 34.125 1 88.19 134 GLN B CA 1
ATOM 4078 C C . GLN B 1 134 ? -4.199 44.75 34.125 1 88.19 134 GLN B C 1
ATOM 4080 O O . GLN B 1 134 ? -4.773 44.531 33.031 1 88.19 134 GLN B O 1
ATOM 4085 N N . PRO B 1 135 ? -4.766 44.594 35.156 1 84.25 135 PRO B N 1
ATOM 4086 C CA . PRO B 1 135 ? -6.055 43.906 35.25 1 84.25 135 PRO B CA 1
ATOM 4087 C C . PRO B 1 135 ? -7.184 44.656 34.562 1 84.25 135 PRO B C 1
ATOM 4089 O O . PRO B 1 135 ? -8.172 44.062 34.156 1 84.25 135 PRO B O 1
ATOM 4092 N N . THR B 1 136 ? -6.988 45.969 34.438 1 90.25 136 THR B N 1
ATOM 4093 C CA . THR B 1 136 ? -8.047 46.75 33.812 1 90.25 136 THR B CA 1
ATOM 4094 C C . THR B 1 136 ? -7.605 47.312 32.469 1 90.25 136 THR B C 1
ATOM 4096 O O . THR B 1 136 ? -8.086 48.344 32.031 1 90.25 136 THR B O 1
ATOM 4099 N N . LEU B 1 137 ? -6.742 46.531 31.875 1 91.94 137 LEU B N 1
ATOM 4100 C CA . LEU B 1 137 ? -6.215 46.969 30.594 1 91.94 137 LEU B CA 1
ATOM 4101 C C . LEU B 1 137 ? -7.344 47.156 29.578 1 91.94 137 LEU B C 1
ATOM 4103 O O . LEU B 1 137 ? -8.273 46.344 29.516 1 91.94 137 LEU B O 1
ATOM 4107 N N . THR B 1 138 ? -7.289 48.25 28.828 1 92.75 138 THR B N 1
ATOM 4108 C CA . THR B 1 138 ? -8.156 48.531 27.703 1 92.75 138 THR B CA 1
ATOM 4109 C C . THR B 1 138 ? -7.336 48.938 26.484 1 92.75 138 THR B C 1
ATOM 4111 O O . THR B 1 138 ? -6.164 49.281 26.609 1 92.75 138 THR B O 1
ATOM 4114 N N . LEU B 1 139 ? -7.883 48.812 25.359 1 92.69 139 LEU B N 1
ATOM 4115 C CA . LEU B 1 139 ? -7.207 49.25 24.125 1 92.69 139 LEU B CA 1
ATOM 4116 C C . LEU B 1 139 ? -7.531 50.688 23.812 1 92.69 139 LEU B C 1
ATOM 4118 O O . LEU B 1 139 ? -8.695 51.031 23.609 1 92.69 139 LEU B O 1
ATOM 4122 N N . LYS B 1 140 ? -6.539 51.438 23.719 1 90.44 140 LYS B N 1
ATOM 4123 C CA . LYS B 1 140 ? -6.734 52.906 23.609 1 90.44 140 LYS B CA 1
ATOM 4124 C C . LYS B 1 140 ? -6.582 53.375 22.156 1 90.44 140 LYS B C 1
ATOM 4126 O O . LYS B 1 140 ? -7.105 54.406 21.781 1 90.44 140 LYS B O 1
ATOM 4131 N N . SER B 1 141 ? -5.797 52.719 21.484 1 90.62 141 SER B N 1
ATOM 4132 C CA . SER B 1 141 ? -5.555 53.094 20.094 1 90.62 141 SER B CA 1
ATOM 4133 C C . SER B 1 141 ? -5.809 51.938 19.141 1 90.62 141 SER B C 1
ATOM 4135 O O . SER B 1 141 ? -5.504 50.781 19.469 1 90.62 141 SER B O 1
ATOM 4137 N N . GLY B 1 142 ? -6.312 52.312 18.047 1 93.38 142 GLY B N 1
ATOM 4138 C CA . GLY B 1 142 ? -6.566 51.312 17.016 1 93.38 142 GLY B CA 1
ATOM 4139 C C . GLY B 1 142 ? -5.297 50.781 16.406 1 93.38 142 GLY B C 1
ATOM 4140 O O . GLY B 1 142 ? -4.203 51.281 16.656 1 93.38 142 GLY B O 1
ATOM 4141 N N . PHE B 1 143 ? -5.391 49.719 15.688 1 94.88 143 PHE B N 1
ATOM 4142 C CA . PHE B 1 143 ? -4.293 49.094 14.977 1 94.88 143 PHE B CA 1
ATOM 4143 C C . PHE B 1 143 ? -4.805 48.312 13.758 1 94.88 143 PHE B C 1
ATOM 4145 O O . PHE B 1 143 ? -6.012 48.125 13.594 1 94.88 143 PHE B O 1
ATOM 4152 N N . GLN B 1 144 ? -3.93 48 12.875 1 95.31 144 GLN B N 1
ATOM 4153 C CA . GLN B 1 144 ? -4.23 47.25 11.656 1 95.31 144 GLN B CA 1
ATOM 4154 C C . GLN B 1 144 ? -3.508 45.906 11.633 1 95.31 144 GLN B C 1
ATOM 4156 O O . GLN B 1 144 ? -2.334 45.812 12.008 1 95.31 144 GLN B O 1
ATOM 4161 N N . VAL B 1 145 ? -4.234 44.906 11.32 1 97.12 145 VAL B N 1
ATOM 4162 C CA . VAL B 1 145 ? -3.674 43.562 11.172 1 97.12 145 VAL B CA 1
ATOM 4163 C C . VAL B 1 145 ? -3.916 43.062 9.75 1 97.12 145 VAL B C 1
ATOM 4165 O O . VAL B 1 145 ? -5.043 43.094 9.258 1 97.12 145 VAL B O 1
ATOM 4168 N N . HIS B 1 146 ? -2.877 42.719 9.094 1 97.5 146 HIS B N 1
ATOM 4169 C CA . HIS B 1 146 ? -2.951 42.062 7.789 1 97.5 146 HIS B CA 1
ATOM 4170 C C . HIS B 1 146 ? -2.521 40.625 7.883 1 97.5 146 HIS B C 1
ATOM 4172 O O . HIS B 1 146 ? -1.435 40.312 8.383 1 97.5 146 HIS B O 1
ATOM 4178 N N . ILE B 1 147 ? -3.383 39.75 7.5 1 97 147 ILE B N 1
ATOM 4179 C CA . ILE B 1 147 ? -3.094 38.312 7.574 1 97 147 ILE B CA 1
ATOM 4180 C C . ILE B 1 147 ? -3.117 37.719 6.172 1 97 147 ILE B C 1
ATOM 4182 O O . ILE B 1 147 ? -4.113 37.812 5.453 1 97 147 ILE B O 1
ATOM 4186 N N . ASP B 1 148 ? -2.064 37.125 5.824 1 95.56 148 ASP B N 1
ATOM 4187 C CA . ASP B 1 148 ? -1.937 36.375 4.59 1 95.56 148 ASP B CA 1
ATOM 4188 C C . ASP B 1 148 ? -1.385 34.969 4.867 1 95.56 148 ASP B C 1
ATOM 4190 O O . ASP B 1 148 ? -0.726 34.75 5.883 1 95.56 148 ASP B O 1
ATOM 4194 N N . THR B 1 149 ? -1.766 34.031 4.066 1 93.5 149 THR B N 1
ATOM 4195 C CA . THR B 1 149 ? -1.302 32.688 4.312 1 93.5 149 THR B CA 1
ATOM 4196 C C . THR B 1 149 ? -0.894 32 3.004 1 93.5 149 THR B C 1
ATOM 4198 O O . THR B 1 149 ? -1.498 32.25 1.958 1 93.5 149 THR B O 1
ATOM 4201 N N . GLU B 1 150 ? 0.183 31.219 3.129 1 90.12 150 GLU B N 1
ATOM 4202 C CA . GLU B 1 150 ? 0.646 30.375 2.035 1 90.12 150 GLU B CA 1
ATOM 4203 C C . GLU B 1 150 ? -0.022 29 2.078 1 90.12 150 GLU B C 1
ATOM 4205 O O . GLU B 1 150 ? 0.178 28.188 1.184 1 90.12 150 GLU B O 1
ATOM 4210 N N . LEU B 1 151 ? -0.805 28.766 3.078 1 88.25 151 LEU B N 1
ATOM 4211 C CA . LEU B 1 151 ? -1.424 27.469 3.312 1 88.25 151 LEU B CA 1
ATOM 4212 C C . LEU B 1 151 ? -2.826 27.406 2.717 1 88.25 151 LEU B C 1
ATOM 4214 O O . LEU B 1 151 ? -3.596 28.375 2.848 1 88.25 151 LEU B O 1
ATOM 4218 N N . ASN B 1 152 ? -3.09 26.359 1.994 1 80.56 152 ASN B N 1
ATOM 4219 C CA . ASN B 1 152 ? -4.465 26.172 1.546 1 80.56 152 ASN B CA 1
ATOM 4220 C C . ASN B 1 152 ? -5.379 25.766 2.697 1 80.56 152 ASN B C 1
ATOM 4222 O O . ASN B 1 152 ? -5.152 24.734 3.342 1 80.56 152 ASN B O 1
ATOM 4226 N N . VAL B 1 153 ? -6.375 26.547 2.92 1 69.62 153 VAL B N 1
ATOM 4227 C CA . VAL B 1 153 ? -7.293 26.328 4.031 1 69.62 153 VAL B CA 1
ATOM 4228 C C . VAL B 1 153 ? -8 24.984 3.857 1 69.62 153 VAL B C 1
ATOM 4230 O O . VAL B 1 153 ? -8.5 24.672 2.773 1 69.62 153 VAL B O 1
ATOM 4233 N N . GLY B 1 154 ? -7.938 24.172 4.875 1 68.56 154 GLY B N 1
ATOM 4234 C CA . GLY B 1 154 ? -8.664 22.906 4.875 1 68.56 154 GLY B CA 1
ATOM 4235 C C . GLY B 1 154 ? -7.93 21.797 4.145 1 68.56 154 GLY B C 1
ATOM 4236 O O . GLY B 1 154 ? -8.5 20.734 3.889 1 68.56 154 GLY B O 1
ATOM 4237 N N .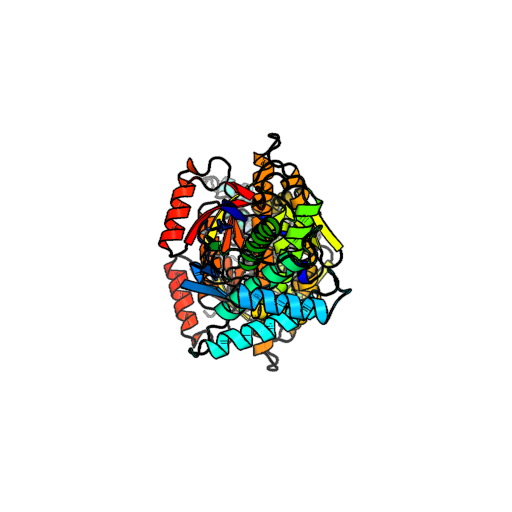 ALA B 1 155 ? -6.691 22.016 3.836 1 73.5 155 ALA B N 1
ATOM 4238 C CA . ALA B 1 155 ? -5.977 21.047 3.014 1 73.5 155 ALA B CA 1
ATOM 4239 C C . ALA B 1 155 ? -5.109 20.125 3.875 1 73.5 155 ALA B C 1
ATOM 4241 O O . ALA B 1 155 ? -4.355 19.297 3.352 1 73.5 155 ALA B O 1
ATOM 4242 N N . GLY B 1 156 ? -5.168 20.328 5.156 1 78.31 156 GLY B N 1
ATOM 4243 C CA . GLY B 1 156 ? -4.484 19.391 6.039 1 78.31 156 GLY B CA 1
ATOM 4244 C C . GLY B 1 156 ? -3.092 19.844 6.43 1 78.31 156 GLY B C 1
ATOM 4245 O O . GLY B 1 156 ? -2.33 19.094 7.035 1 78.31 156 GLY B O 1
ATOM 4246 N N . LEU B 1 157 ? -2.75 21.062 6.195 1 88 157 LEU B N 1
ATOM 4247 C CA . LEU B 1 157 ? -1.414 21.562 6.496 1 88 157 LEU B CA 1
ATOM 4248 C C . LEU B 1 157 ? -1.42 22.391 7.781 1 88 157 LEU B C 1
ATOM 4250 O O . LEU B 1 157 ? -0.471 23.125 8.055 1 88 157 LEU B O 1
ATOM 4254 N N . GLY B 1 158 ? -2.543 22.391 8.469 1 89.88 158 GLY B N 1
ATOM 4255 C CA . GLY B 1 158 ? -2.596 23.078 9.75 1 89.88 158 GLY B CA 1
ATOM 4256 C C . GLY B 1 158 ? -2.807 24.578 9.609 1 89.88 158 GLY B C 1
ATOM 4257 O O . GLY B 1 158 ? -2.256 25.359 10.391 1 89.88 158 GLY B O 1
ATOM 4258 N N . SER B 1 159 ? -3.555 24.984 8.602 1 90 159 SER B N 1
ATOM 4259 C CA . SER B 1 159 ? -3.791 26.391 8.359 1 90 159 SER B CA 1
ATOM 4260 C C . SER B 1 159 ? -4.496 27.062 9.539 1 90 159 SER B C 1
ATOM 4262 O O . SER B 1 159 ? -4.188 28.188 9.898 1 90 159 SER B O 1
ATOM 4264 N N . SER B 1 160 ? -5.418 26.375 10.102 1 89.94 160 SER B N 1
ATOM 4265 C CA . SER B 1 160 ? -6.152 26.922 11.234 1 89.94 160 SER B CA 1
ATOM 4266 C C . SER B 1 160 ? -5.234 27.141 12.438 1 89.94 160 SER B C 1
ATOM 4268 O O . SER B 1 160 ? -5.289 28.188 13.086 1 89.94 160 SER B O 1
ATOM 4270 N N . ALA B 1 161 ? -4.438 26.109 12.75 1 93 161 ALA B N 1
ATOM 4271 C CA . ALA B 1 161 ? -3.51 26.219 13.875 1 93 161 ALA B CA 1
ATOM 4272 C C . ALA B 1 161 ? -2.477 27.312 13.633 1 93 161 ALA B C 1
ATOM 4274 O O . ALA B 1 161 ? -2.133 28.062 14.555 1 93 161 ALA B O 1
ATOM 4275 N N . SER B 1 162 ? -1.982 27.328 12.438 1 95.56 162 SER B N 1
ATOM 4276 C CA . SER B 1 162 ? -1.03 28.375 12.055 1 95.56 162 SER B CA 1
ATOM 4277 C C . SER B 1 162 ? -1.63 29.766 12.227 1 95.56 162 SER B C 1
ATOM 4279 O O . SER B 1 162 ? -0.983 30.656 12.773 1 95.56 162 SER B O 1
ATOM 4281 N N . TYR B 1 163 ? -2.842 29.922 11.805 1 94.88 163 TYR B N 1
ATOM 4282 C CA . TYR B 1 163 ? -3.6 31.156 11.938 1 94.88 163 TYR B CA 1
ATOM 4283 C C . TYR B 1 163 ? -3.775 31.531 13.406 1 94.88 163 TYR B C 1
ATOM 4285 O O . TYR B 1 163 ? -3.49 32.656 13.805 1 94.88 163 TYR B O 1
ATOM 4293 N N . GLY B 1 164 ? -4.172 30.641 14.148 1 95.69 164 GLY B N 1
ATOM 4294 C CA . GLY B 1 164 ? -4.379 30.859 15.57 1 95.69 164 GLY B CA 1
ATOM 4295 C C . GLY B 1 164 ? -3.111 31.25 16.312 1 95.69 164 GLY B C 1
ATOM 4296 O O . GLY B 1 164 ? -3.131 32.125 17.156 1 95.69 164 GLY B O 1
ATOM 4297 N N . ALA B 1 165 ? -2.066 30.562 16 1 97.44 165 ALA B N 1
ATOM 4298 C CA . ALA B 1 165 ? -0.791 30.844 16.656 1 97.44 165 ALA B CA 1
ATOM 4299 C C . ALA B 1 165 ? -0.301 32.25 16.297 1 97.44 165 ALA B C 1
ATOM 4301 O O . ALA B 1 165 ? 0.241 32.969 17.156 1 97.44 165 ALA B O 1
ATOM 4302 N N . ALA B 1 166 ? -0.453 32.656 15.062 1 97.88 166 ALA B N 1
ATOM 4303 C CA . ALA B 1 166 ? -0.06 33.969 14.633 1 97.88 166 ALA B CA 1
ATOM 4304 C C . ALA B 1 166 ? -0.861 35.062 15.367 1 97.88 166 ALA B C 1
ATOM 4306 O O . ALA B 1 166 ? -0.294 36.031 15.867 1 97.88 166 ALA B O 1
ATOM 4307 N N . LEU B 1 167 ? -2.115 34.875 15.422 1 97.75 167 LEU B N 1
ATOM 4308 C CA . LEU B 1 167 ? -2.998 35.812 16.109 1 97.75 167 LEU B CA 1
ATOM 4309 C C . LEU B 1 167 ? -2.65 35.906 17.594 1 97.75 167 LEU B C 1
ATOM 4311 O O . LEU B 1 167 ? -2.527 37 18.141 1 97.75 167 LEU B O 1
ATOM 4315 N N . ALA B 1 168 ? -2.57 34.719 18.188 1 97.88 168 ALA B N 1
ATOM 4316 C CA . ALA B 1 168 ? -2.256 34.688 19.625 1 97.88 168 ALA B CA 1
ATOM 4317 C C . ALA B 1 168 ? -0.973 35.438 19.922 1 97.88 168 ALA B C 1
ATOM 4319 O O . ALA B 1 168 ? -0.928 36.219 20.875 1 97.88 168 ALA B O 1
ATOM 4320 N N . THR B 1 169 ? 0.013 35.188 19.156 1 98.38 169 THR B N 1
ATOM 4321 C CA . THR B 1 169 ? 1.3 35.844 19.359 1 98.38 169 THR B CA 1
ATOM 4322 C C . THR B 1 169 ? 1.155 37.375 19.266 1 98.38 169 THR B C 1
ATOM 4324 O O . THR B 1 169 ? 1.617 38.094 20.156 1 98.38 169 THR B O 1
ATOM 4327 N N . ALA B 1 170 ? 0.546 37.844 18.234 1 97.94 170 ALA B N 1
ATOM 4328 C CA . ALA B 1 170 ? 0.395 39.25 18 1 97.94 170 ALA B CA 1
ATOM 4329 C C . ALA B 1 170 ? -0.375 39.938 19.125 1 97.94 170 ALA B C 1
ATOM 4331 O O . ALA B 1 170 ? 0.021 41 19.625 1 97.94 170 ALA B O 1
ATOM 4332 N N . PHE B 1 171 ? -1.424 39.312 19.578 1 97.81 171 PHE B N 1
ATOM 4333 C CA . PHE B 1 171 ? -2.291 39.906 20.578 1 97.81 171 PHE B CA 1
ATOM 4334 C C . PHE B 1 171 ? -1.64 39.875 21.969 1 97.81 171 PHE B C 1
ATOM 4336 O O . PHE B 1 171 ? -1.83 40.781 22.781 1 97.81 171 PHE B O 1
ATOM 4343 N N . LEU B 1 172 ? -0.932 38.812 22.219 1 97.5 172 LEU B N 1
ATOM 4344 C CA . LEU B 1 172 ? -0.217 38.719 23.5 1 97.5 172 LEU B CA 1
ATOM 4345 C C . LEU B 1 172 ? 0.873 39.812 23.562 1 97.5 172 LEU B C 1
ATOM 4347 O O . LEU B 1 172 ? 1.101 40.375 24.625 1 97.5 172 LEU B O 1
ATOM 4351 N N . ILE B 1 173 ? 1.53 40.031 22.484 1 97 173 ILE B N 1
ATOM 4352 C CA . ILE B 1 173 ? 2.506 41.125 22.422 1 97 173 ILE B CA 1
ATOM 4353 C C .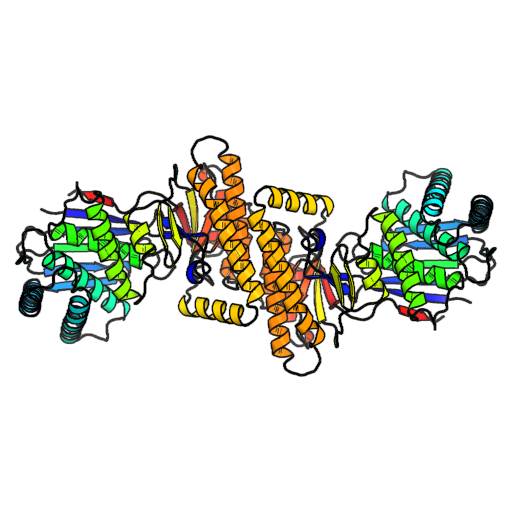 ILE B 1 173 ? 1.803 42.438 22.609 1 97 173 ILE B C 1
ATOM 4355 O O . ILE B 1 173 ? 2.254 43.281 23.406 1 97 173 ILE B O 1
ATOM 4359 N N . LEU B 1 174 ? 0.71 42.625 21.906 1 95.31 174 LEU B N 1
ATOM 4360 C CA . LEU B 1 174 ? -0.058 43.875 21.984 1 95.31 174 LEU B CA 1
ATOM 4361 C C . LEU B 1 174 ? -0.501 44.156 23.422 1 95.31 174 LEU B C 1
ATOM 4363 O O . LEU B 1 174 ? -0.483 45.312 23.875 1 95.31 174 LEU B O 1
ATOM 4367 N N . ALA B 1 175 ? -0.929 43.062 24.109 1 95 175 ALA B N 1
ATOM 4368 C CA . ALA B 1 175 ? -1.454 43.188 25.469 1 95 175 ALA B CA 1
ATOM 4369 C C . ALA B 1 175 ? -0.323 43.25 26.5 1 95 175 ALA B C 1
ATOM 4371 O O . ALA B 1 175 ? -0.57 43.375 27.688 1 95 175 ALA B O 1
ATOM 4372 N N . GLY B 1 176 ? 0.875 43 26.078 1 94.69 176 GLY B N 1
ATOM 4373 C CA . GLY B 1 176 ? 2.021 43.219 26.938 1 94.69 176 GLY B CA 1
ATOM 4374 C C . GLY B 1 176 ? 2.424 42 27.734 1 94.69 176 GLY B C 1
ATOM 4375 O O . GLY B 1 176 ? 3.033 42.094 28.797 1 94.69 176 GLY B O 1
ATOM 4376 N N . HIS B 1 177 ? 2.023 40.844 27.312 1 95.69 177 HIS B N 1
ATOM 4377 C CA . HIS B 1 177 ? 2.434 39.625 28 1 95.69 177 HIS B CA 1
ATOM 4378 C C . HIS B 1 177 ? 3.936 39.406 27.859 1 95.69 177 HIS B C 1
ATOM 4380 O O . HIS B 1 177 ? 4.582 38.906 28.797 1 95.69 177 HIS B O 1
ATOM 4386 N N . PHE B 1 178 ? 4.496 39.594 26.734 1 96.25 178 PHE B N 1
ATOM 4387 C CA . PHE B 1 178 ? 5.902 39.562 26.359 1 96.25 178 PHE B CA 1
ATOM 4388 C C . PHE B 1 178 ? 6.164 40.438 25.156 1 96.25 178 PHE B C 1
ATOM 4390 O O . PHE B 1 178 ? 5.25 41.094 24.641 1 96.25 178 PHE B O 1
ATOM 4397 N N . ASP B 1 179 ? 7.422 40.625 24.781 1 94.88 179 ASP B N 1
ATOM 4398 C CA . ASP B 1 179 ? 7.754 41.469 23.641 1 94.88 179 ASP B CA 1
ATOM 4399 C C . ASP B 1 179 ? 8.492 40.688 22.562 1 94.88 179 ASP B C 1
ATOM 4401 O O . ASP B 1 179 ? 8.602 39.438 22.672 1 94.88 179 ASP B O 1
ATOM 4405 N N . GLN B 1 180 ? 8.828 41.344 21.5 1 94.06 180 GLN B N 1
ATOM 4406 C CA . GLN B 1 180 ? 9.445 40.719 20.328 1 94.06 180 GLN B CA 1
ATOM 4407 C C . GLN B 1 180 ? 10.75 40 20.703 1 94.06 180 GLN B C 1
ATOM 4409 O O . GLN B 1 180 ? 11.18 39.094 20.031 1 94.06 180 GLN B O 1
ATOM 4414 N N . SER B 1 181 ? 11.328 40.375 21.797 1 93.38 181 SER B N 1
ATOM 4415 C CA . SER B 1 181 ? 12.625 39.844 22.188 1 93.38 181 SER B CA 1
ATOM 4416 C C . SER B 1 181 ? 12.469 38.656 23.125 1 93.38 181 SER B C 1
ATOM 4418 O O . SER B 1 181 ? 13.383 37.844 23.281 1 93.38 181 SER B O 1
ATOM 4420 N N . SER B 1 182 ? 11.289 38.5 23.734 1 95.81 182 SER B N 1
ATOM 4421 C CA . SER B 1 182 ? 11.18 37.531 24.797 1 95.81 182 SER B CA 1
ATOM 4422 C C . SER B 1 182 ? 10.156 36.438 24.453 1 95.81 182 SER B C 1
ATOM 4424 O O . SER B 1 182 ? 9.977 35.5 25.203 1 95.81 182 SER B O 1
ATOM 4426 N N . TYR B 1 183 ? 9.508 36.594 23.297 1 95.06 183 TYR B N 1
ATOM 4427 C CA . TYR B 1 183 ? 8.406 35.688 22.953 1 95.06 183 TYR B CA 1
ATOM 4428 C C . TYR B 1 183 ? 8.875 34.25 22.906 1 95.06 183 TYR B C 1
ATOM 4430 O O . TYR B 1 183 ? 8.07 33.312 23.047 1 95.06 183 TYR B O 1
ATOM 4438 N N . LEU B 1 184 ? 10.195 33.938 22.812 1 95.5 184 LEU B N 1
ATOM 4439 C CA . LEU B 1 184 ? 10.727 32.594 22.609 1 95.5 184 LEU B CA 1
ATOM 4440 C C . LEU B 1 184 ? 10.953 31.891 23.938 1 95.5 184 LEU B C 1
ATOM 4442 O O . LEU B 1 184 ? 11.281 30.703 23.969 1 95.5 184 LEU B O 1
ATOM 4446 N N . GLN B 1 185 ? 10.812 32.625 25 1 96.31 185 GLN B N 1
ATOM 4447 C CA . GLN B 1 185 ? 10.945 31.969 26.312 1 96.31 185 GLN B CA 1
ATOM 4448 C C . GLN B 1 185 ? 9.883 30.891 26.484 1 96.31 185 GLN B C 1
ATOM 4450 O O . GLN B 1 185 ? 8.75 31.031 26.016 1 96.31 185 GLN B O 1
ATOM 4455 N N . ASP B 1 186 ? 10.203 29.812 27.203 1 94.44 186 ASP B N 1
ATOM 4456 C CA . ASP B 1 186 ? 9.383 28.609 27.312 1 94.44 186 ASP B CA 1
ATOM 4457 C C . ASP B 1 186 ? 7.973 28.953 27.781 1 94.44 186 ASP B C 1
ATOM 4459 O O . ASP B 1 186 ? 6.988 28.453 27.234 1 94.44 186 ASP B O 1
ATOM 4463 N N . ASP B 1 187 ? 7.926 29.719 28.766 1 95.81 187 ASP B N 1
ATOM 4464 C CA . ASP B 1 187 ? 6.629 30.062 29.328 1 95.81 187 ASP B CA 1
ATOM 4465 C C . ASP B 1 187 ? 5.781 30.844 28.328 1 95.81 187 ASP B C 1
ATOM 4467 O O . ASP B 1 187 ? 4.555 30.703 28.297 1 95.81 187 ASP B O 1
ATOM 4471 N N . ASN B 1 188 ? 6.434 31.734 27.594 1 97.12 188 ASN B N 1
ATOM 4472 C CA . ASN B 1 188 ? 5.723 32.562 26.609 1 97.12 188 ASN B CA 1
ATOM 4473 C C . ASN B 1 188 ? 5.25 31.703 25.438 1 97.12 188 ASN B C 1
ATOM 4475 O O . ASN B 1 188 ? 4.137 31.891 24.938 1 97.12 188 ASN B O 1
ATOM 4479 N N . LEU B 1 189 ? 6.113 30.75 25.016 1 96.44 189 LEU B N 1
ATOM 4480 C CA . LEU B 1 189 ? 5.719 29.812 23.953 1 96.44 189 LEU B CA 1
ATOM 4481 C C . LEU B 1 189 ? 4.543 28.953 24.406 1 96.44 189 LEU B C 1
ATOM 4483 O O . LEU B 1 189 ? 3.645 28.672 23.609 1 96.44 189 LEU B O 1
ATOM 4487 N N . ALA B 1 190 ? 4.582 28.531 25.641 1 95.31 190 ALA B N 1
ATOM 4488 C CA . ALA B 1 190 ? 3.479 27.75 26.188 1 95.31 190 ALA B CA 1
ATOM 4489 C C . ALA B 1 190 ? 2.176 28.531 26.156 1 95.31 190 ALA B C 1
ATOM 4491 O O . ALA B 1 190 ? 1.113 27.984 25.859 1 95.31 190 ALA B O 1
ATOM 4492 N N . LEU B 1 191 ? 2.314 29.766 26.531 1 95.56 191 LEU B N 1
ATOM 4493 C CA . LEU B 1 191 ? 1.153 30.656 26.531 1 95.56 191 LEU B CA 1
ATOM 4494 C C . LEU B 1 191 ? 0.603 30.828 25.125 1 95.56 191 LEU B C 1
ATOM 4496 O O . LEU B 1 191 ? -0.613 30.797 24.922 1 95.56 191 LEU B O 1
ATOM 4500 N N . ILE B 1 192 ? 1.474 31.047 24.141 1 97.38 192 ILE B N 1
ATOM 4501 C CA . ILE B 1 192 ? 1.075 31.172 22.734 1 97.38 192 ILE B CA 1
ATOM 4502 C C . ILE B 1 192 ? 0.356 29.891 22.297 1 97.38 192 ILE B C 1
ATOM 4504 O O . ILE B 1 192 ? -0.731 29.953 21.719 1 97.38 192 ILE B O 1
ATOM 4508 N N . SER B 1 193 ? 0.966 28.75 22.594 1 95.5 193 SER B N 1
ATOM 4509 C CA . SER B 1 193 ? 0.407 27.453 22.188 1 95.5 193 SER B CA 1
ATOM 4510 C C . SER B 1 193 ? -0.965 27.234 22.812 1 95.5 193 SER B C 1
ATOM 4512 O O . SER B 1 193 ? -1.859 26.672 22.188 1 95.5 193 SER B O 1
ATOM 4514 N N . HIS B 1 194 ? -1.101 27.641 24 1 93.31 194 HIS B N 1
ATOM 4515 C CA . HIS B 1 194 ? -2.373 27.5 24.703 1 93.31 194 HIS B CA 1
ATOM 4516 C C . HIS B 1 194 ? -3.477 28.281 23.984 1 93.31 194 HIS B C 1
ATOM 4518 O O . HIS B 1 194 ? -4.562 27.75 23.75 1 93.31 194 HIS B O 1
ATOM 4524 N N . TRP B 1 195 ? -3.225 29.484 23.672 1 94.5 195 TRP B N 1
ATOM 4525 C CA . TRP B 1 195 ? -4.242 30.328 23.047 1 94.5 195 TRP B CA 1
ATOM 4526 C C . TRP B 1 195 ? -4.496 29.875 21.609 1 94.5 195 TRP B C 1
ATOM 4528 O O . TRP B 1 195 ? -5.617 30 21.109 1 94.5 195 TRP B O 1
ATOM 4538 N N . ALA B 1 196 ? -3.393 29.422 20.969 1 95 196 ALA B N 1
ATOM 4539 C CA . ALA B 1 196 ? -3.604 28.828 19.656 1 95 196 ALA B CA 1
ATOM 4540 C C . ALA B 1 196 ? -4.535 27.625 19.75 1 95 196 ALA B C 1
ATOM 4542 O O . ALA B 1 196 ? -5.367 27.406 18.859 1 95 196 ALA B O 1
ATOM 4543 N N . PHE B 1 197 ? -4.387 26.812 20.75 1 92.81 197 PHE B N 1
ATOM 4544 C CA . PHE B 1 197 ? -5.266 25.688 21 1 92.81 197 PHE B CA 1
ATOM 4545 C C . PHE B 1 197 ? -6.711 26.141 21.156 1 92.81 197 PHE B C 1
ATOM 4547 O O . PHE B 1 197 ? -7.625 25.531 20.609 1 92.81 197 PHE B O 1
ATOM 4554 N N . GLU B 1 198 ? -6.895 27.156 21.922 1 91.5 198 GLU B N 1
ATOM 4555 C CA . GLU B 1 198 ? -8.227 27.719 22.141 1 91.5 198 GLU B CA 1
ATOM 4556 C C . GLU B 1 198 ? -8.844 28.188 20.812 1 91.5 198 GLU B C 1
ATOM 4558 O O . GLU B 1 198 ? -10.055 28.062 20.609 1 91.5 198 GLU B O 1
ATOM 4563 N N . SER B 1 199 ? -8 28.797 20.016 1 92.44 199 SER B N 1
ATOM 4564 C CA . SER B 1 199 ? -8.484 29.203 18.703 1 92.44 199 SER B CA 1
ATOM 4565 C C . SER B 1 199 ? -8.977 28 17.906 1 92.44 199 SER B C 1
ATOM 4567 O O . SER B 1 199 ? -9.977 28.094 17.188 1 92.44 199 SER B O 1
ATOM 4569 N N . GLU B 1 200 ? -8.242 26.875 17.969 1 89.19 200 GLU B N 1
ATOM 4570 C CA . GLU B 1 200 ? -8.633 25.656 17.266 1 89.19 200 GLU B CA 1
ATOM 4571 C C . GLU B 1 200 ? -9.977 25.125 17.766 1 89.19 200 GLU B C 1
ATOM 4573 O O . GLU B 1 200 ? -10.75 24.562 17 1 89.19 200 GLU B O 1
ATOM 4578 N N . ARG B 1 201 ? -10.234 25.281 18.984 1 86.69 201 ARG B N 1
ATOM 4579 C CA . ARG B 1 201 ? -11.5 24.844 19.562 1 86.69 201 ARG B CA 1
ATOM 4580 C C . ARG B 1 201 ? -12.672 25.594 18.938 1 86.69 201 ARG B C 1
ATOM 4582 O O . ARG B 1 201 ? -13.766 25.047 18.797 1 86.69 201 ARG B O 1
ATOM 4589 N N . VAL B 1 202 ? -12.445 26.859 18.609 1 84.75 202 VAL B N 1
ATOM 4590 C CA . VAL B 1 202 ? -13.461 27.656 17.938 1 84.75 202 VAL B CA 1
ATOM 4591 C C . VAL B 1 202 ? -13.781 27.031 16.578 1 84.75 202 VAL B C 1
ATOM 4593 O O . VAL B 1 202 ? -14.938 26.953 16.172 1 84.75 202 VAL B O 1
ATOM 4596 N N . ASN B 1 203 ? -12.742 26.562 15.922 1 77.81 203 ASN B N 1
ATOM 4597 C CA . ASN B 1 203 ? -12.859 26.094 14.539 1 77.81 203 ASN B CA 1
ATOM 4598 C C . ASN B 1 203 ? -13.273 24.625 14.469 1 77.81 203 ASN B C 1
ATOM 4600 O O . ASN B 1 203 ? -13.984 24.219 13.547 1 77.81 203 ASN B O 1
ATOM 4604 N N . HIS B 1 204 ? -12.742 23.781 15.344 1 72.25 204 HIS B N 1
ATOM 4605 C CA . HIS B 1 204 ? -12.891 22.344 15.18 1 72.25 204 HIS B CA 1
ATOM 4606 C C . HIS B 1 204 ? -13.641 21.734 16.359 1 72.25 204 HIS B C 1
ATOM 4608 O O . HIS B 1 204 ? -14.102 20.594 16.281 1 72.25 204 HIS B O 1
ATOM 4614 N N . GLY B 1 205 ? -13.812 22.344 17.375 1 69.75 205 GLY B N 1
ATOM 4615 C CA . GLY B 1 205 ? -14.484 21.812 18.547 1 69.75 205 GLY B CA 1
ATOM 4616 C C . GLY B 1 205 ? -13.562 21.031 19.469 1 69.75 205 GLY B C 1
ATOM 4617 O O . GLY B 1 205 ? -13.266 21.469 20.578 1 69.75 205 GLY B O 1
ATOM 4618 N N . THR B 1 206 ? -12.984 19.781 18.969 1 71.12 206 THR B N 1
ATOM 4619 C CA . THR B 1 206 ? -12.148 18.938 19.812 1 71.12 206 THR B CA 1
ATOM 4620 C C . THR B 1 206 ? -10.789 18.688 19.156 1 71.12 206 THR B C 1
ATOM 4622 O O . THR B 1 206 ? -10.531 17.594 18.656 1 71.12 206 THR B O 1
ATOM 4625 N N . PRO B 1 207 ? -9.953 19.672 19.297 1 77.38 207 PRO B N 1
ATOM 4626 C CA . PRO B 1 207 ? -8.617 19.484 18.734 1 77.38 207 PRO B CA 1
ATOM 4627 C C . PRO B 1 207 ? -7.723 18.609 19.625 1 77.38 207 PRO B C 1
ATOM 4629 O O . PRO B 1 207 ? -7.98 18.469 20.812 1 77.38 207 PRO B O 1
ATOM 4632 N N . SER B 1 208 ? -6.66 18.016 19.094 1 75.56 208 SER B N 1
ATOM 4633 C CA . SER B 1 208 ? -5.727 17.156 19.828 1 75.56 208 SER B CA 1
ATOM 4634 C C . SER B 1 208 ? -4.629 17.984 20.5 1 75.56 208 SER B C 1
ATOM 4636 O O . SER B 1 208 ? -3.965 17.516 21.422 1 75.56 208 SER B O 1
ATOM 4638 N N . GLY B 1 209 ? -4.379 19.203 19.938 1 84.12 209 GLY B N 1
ATOM 4639 C CA . GLY B 1 209 ? -3.307 20.047 20.438 1 84.12 209 GLY B CA 1
ATOM 4640 C C . GLY B 1 209 ? -1.994 19.844 19.703 1 84.12 209 GLY B C 1
ATOM 4641 O O . GLY B 1 209 ? -1.034 20.594 19.938 1 84.12 209 GLY B O 1
ATOM 4642 N N . VAL B 1 210 ? -1.901 18.984 18.844 1 86.44 210 VAL B N 1
ATOM 4643 C CA . VAL B 1 210 ? -0.66 18.688 18.141 1 86.44 210 VAL B CA 1
ATOM 4644 C C . VAL B 1 210 ? -0.329 19.812 17.156 1 86.44 210 VAL B C 1
ATOM 4646 O O . VAL B 1 210 ? 0.82 20.25 17.078 1 86.44 210 VAL B O 1
ATOM 4649 N N . ASP B 1 211 ? -1.287 20.281 16.484 1 90.69 211 ASP B N 1
ATOM 4650 C CA . ASP B 1 211 ? -1.058 21.266 15.422 1 90.69 211 ASP B CA 1
ATOM 4651 C C . ASP B 1 211 ? -0.542 22.578 15.992 1 90.69 211 ASP B C 1
ATOM 4653 O O . ASP B 1 211 ? 0.481 23.109 15.547 1 90.69 211 ASP B O 1
ATOM 4657 N N . ASN B 1 212 ? -1.272 23.094 17.031 1 92.81 212 ASN B N 1
ATOM 4658 C CA . ASN B 1 212 ? -0.843 24.359 17.641 1 92.81 212 ASN B CA 1
ATOM 4659 C C . ASN B 1 212 ? 0.536 24.219 18.281 1 92.81 212 ASN B C 1
ATOM 4661 O O . ASN B 1 212 ? 1.327 25.172 18.25 1 92.81 212 ASN B O 1
ATOM 4665 N N . THR B 1 213 ? 0.795 23.047 18.844 1 92.94 213 THR B N 1
ATOM 4666 C CA . THR B 1 213 ? 2.074 22.828 19.516 1 92.94 213 THR B CA 1
ATOM 4667 C C . THR B 1 213 ? 3.219 22.844 18.5 1 92.94 213 THR B C 1
ATOM 4669 O O . THR B 1 213 ? 4.195 23.578 18.672 1 92.94 213 THR B O 1
ATOM 4672 N N . VAL B 1 214 ? 3.068 22.125 17.484 1 94.56 214 VAL B N 1
ATOM 4673 C CA . VAL B 1 214 ? 4.168 22 16.531 1 94.56 214 VAL B CA 1
ATOM 4674 C C . VAL B 1 214 ? 4.348 23.312 15.781 1 94.56 214 VAL B C 1
ATOM 4676 O O . VAL B 1 214 ? 5.473 23.703 15.477 1 94.56 214 VAL B O 1
ATOM 4679 N N . CYS B 1 215 ? 3.32 24 15.5 1 95.75 215 CYS B N 1
ATOM 4680 C CA . CYS B 1 215 ? 3.408 25.297 14.812 1 95.75 215 CYS B CA 1
ATOM 4681 C C . CYS B 1 215 ? 4.137 26.312 15.672 1 95.75 215 CYS B C 1
ATOM 4683 O O . CYS B 1 215 ? 4.848 27.172 15.156 1 95.75 215 CYS B O 1
ATOM 4685 N N . THR B 1 216 ? 3.916 26.25 16.969 1 96.75 216 THR B N 1
ATOM 4686 C CA . THR B 1 216 ? 4.488 27.219 17.891 1 96.75 216 THR B CA 1
ATOM 4687 C C . THR B 1 216 ? 5.961 26.906 18.156 1 96.75 216 THR B C 1
ATOM 4689 O O . THR B 1 216 ? 6.809 27.797 18.062 1 96.75 216 THR B O 1
ATOM 4692 N N . TYR B 1 217 ? 6.266 25.688 18.406 1 95.38 217 TYR B N 1
ATOM 4693 C CA . TYR B 1 217 ? 7.594 25.328 18.891 1 95.38 217 TYR B CA 1
ATOM 4694 C C . TYR B 1 217 ? 8.508 24.953 17.719 1 95.38 217 TYR B C 1
ATOM 4696 O O . TYR B 1 217 ? 9.727 25.094 17.828 1 95.38 217 TYR B O 1
ATOM 4704 N N . GLY B 1 218 ? 7.961 24.422 16.688 1 96.19 218 GLY B N 1
ATOM 4705 C CA . GLY B 1 218 ? 8.742 23.984 15.531 1 96.19 218 GLY B CA 1
ATOM 4706 C C . GLY B 1 218 ? 9.281 22.578 15.68 1 96.19 218 GLY B C 1
ATOM 4707 O O . GLY B 1 218 ? 8.852 21.828 16.562 1 96.19 218 GLY B O 1
ATOM 4708 N N . GLY B 1 219 ? 10.086 22.188 14.656 1 96.62 219 GLY B N 1
ATOM 4709 C CA . GLY B 1 219 ? 10.719 20.875 14.664 1 96.62 219 GLY B CA 1
ATOM 4710 C C . GLY B 1 219 ? 9.773 19.75 14.297 1 96.62 219 GLY B C 1
ATOM 4711 O O . GLY B 1 219 ? 8.922 19.906 13.414 1 96.62 219 GLY B O 1
ATOM 4712 N N . ILE B 1 220 ? 10.078 18.578 14.891 1 97.25 220 ILE B N 1
ATOM 4713 C CA . ILE B 1 220 ? 9.25 17.391 14.766 1 97.25 220 ILE B CA 1
ATOM 4714 C C . ILE B 1 220 ? 8.773 16.938 16.141 1 97.25 220 ILE B C 1
ATOM 4716 O O . ILE B 1 220 ? 9.57 16.859 17.078 1 97.25 220 ILE B O 1
ATOM 4720 N N . LEU B 1 221 ? 7.523 16.734 16.266 1 96.25 221 LEU B N 1
ATOM 4721 C CA . LEU B 1 221 ? 6.918 16.359 17.531 1 96.25 221 LEU B CA 1
ATOM 4722 C C . LEU B 1 221 ? 6.309 14.961 17.453 1 96.25 221 LEU B C 1
ATOM 4724 O O . LEU B 1 221 ? 5.59 14.648 16.5 1 96.25 221 LEU B O 1
ATOM 4728 N N . ARG B 1 222 ? 6.672 14.141 18.406 1 96.56 222 ARG B N 1
ATOM 4729 C CA . ARG B 1 222 ? 5.996 12.859 18.594 1 96.56 222 ARG B CA 1
ATOM 4730 C C . ARG B 1 222 ? 4.789 13 19.516 1 96.56 222 ARG B C 1
ATOM 4732 O O . ARG B 1 222 ? 4.875 13.648 20.562 1 96.56 222 ARG B O 1
ATOM 4739 N N . PHE B 1 223 ? 3.725 12.43 19.109 1 93.69 223 PHE B N 1
ATOM 4740 C CA . PHE B 1 223 ? 2.494 12.57 19.891 1 93.69 223 PHE B CA 1
ATOM 4741 C C . PHE B 1 223 ? 1.741 11.25 19.953 1 93.69 223 PHE B C 1
ATOM 4743 O O . PHE B 1 223 ? 1.701 10.5 18.984 1 93.69 223 PHE B O 1
ATOM 4750 N N . VAL B 1 224 ? 1.219 10.922 21.125 1 94.19 224 VAL B N 1
ATOM 4751 C CA . VAL B 1 224 ? 0.298 9.812 21.359 1 94.19 224 VAL B CA 1
ATOM 4752 C C . VAL B 1 224 ? -0.94 10.32 22.094 1 94.19 224 VAL B C 1
ATOM 4754 O O . VAL B 1 224 ? -0.829 10.953 23.141 1 94.19 224 VAL B O 1
ATOM 4757 N N . LYS B 1 225 ? -2.016 10.039 21.516 1 88.12 225 LYS B N 1
ATOM 4758 C CA . LYS B 1 225 ? -3.256 10.469 22.141 1 88.12 225 LYS B CA 1
ATOM 4759 C C . LYS B 1 225 ? -3.305 10.039 23.609 1 88.12 225 LYS B C 1
ATOM 4761 O O . LYS B 1 225 ? -3.092 8.867 23.922 1 88.12 225 LYS B O 1
ATOM 4766 N N . GLY B 1 226 ? -3.5 10.93 24.438 1 83.62 226 GLY B N 1
ATOM 4767 C CA . GLY B 1 226 ? -3.621 10.648 25.859 1 83.62 226 GLY B CA 1
ATOM 4768 C C . GLY B 1 226 ? -2.287 10.633 26.578 1 83.62 226 GLY B C 1
ATOM 4769 O O . GLY B 1 226 ? -2.242 10.594 27.812 1 83.62 226 GLY B O 1
ATOM 4770 N N . GLN B 1 227 ? -1.126 10.648 25.922 1 88.38 227 GLN B N 1
ATOM 4771 C CA . GLN B 1 227 ? 0.18 10.547 26.562 1 88.38 227 GLN B CA 1
ATOM 4772 C C . GLN B 1 227 ? 0.98 11.836 26.406 1 88.38 227 GLN B C 1
ATOM 4774 O O . GLN B 1 227 ? 2.045 12 27 1 88.38 227 GLN B O 1
ATOM 4779 N N . GLY B 1 228 ? 0.497 12.797 25.578 1 83.31 228 GLY B N 1
ATOM 4780 C CA . GLY B 1 228 ? 1.168 14.078 25.438 1 83.31 228 GLY B CA 1
ATOM 4781 C C . GLY B 1 228 ? 2.107 14.148 24.25 1 83.31 228 GLY B C 1
ATOM 4782 O O . GLY B 1 228 ? 1.968 13.375 23.312 1 83.31 228 GLY B O 1
ATOM 4783 N N . PHE B 1 229 ? 3.133 15.188 24.344 1 88.31 229 PHE B N 1
ATOM 4784 C CA . PHE B 1 229 ? 3.996 15.5 23.219 1 88.31 229 PHE B CA 1
ATOM 4785 C C . PHE B 1 229 ? 5.465 15.359 23.594 1 88.31 229 PHE B C 1
ATOM 4787 O O . PHE B 1 229 ? 5.832 15.602 24.75 1 88.31 229 PHE B O 1
ATOM 4794 N N . GLN B 1 230 ? 6.207 14.844 22.688 1 93 230 GLN B N 1
ATOM 4795 C CA . GLN B 1 230 ? 7.656 14.766 22.828 1 93 230 GLN B CA 1
ATOM 4796 C C . GLN B 1 230 ? 8.367 15.352 21.609 1 93 230 GLN B C 1
ATOM 4798 O O . GLN B 1 230 ? 8.172 14.883 20.484 1 93 230 GLN B O 1
ATOM 4803 N N . SER B 1 231 ? 9.203 16.406 21.844 1 94.56 231 SER B N 1
ATOM 4804 C CA . SER B 1 231 ? 9.977 16.969 20.75 1 94.56 231 SER B CA 1
ATOM 4805 C C . SER B 1 231 ? 11.156 16.078 20.375 1 94.56 231 SER B C 1
ATOM 4807 O O . SER B 1 231 ? 11.867 15.578 21.25 1 94.56 231 SER B O 1
ATOM 4809 N N . LEU B 1 232 ? 11.336 15.836 19.109 1 96.19 232 LEU B N 1
ATOM 4810 C CA . LEU B 1 232 ? 12.516 15.102 18.656 1 96.19 232 LEU B CA 1
ATOM 4811 C C . LEU B 1 232 ? 13.719 16.031 18.547 1 96.19 232 LEU B C 1
ATOM 4813 O O . LEU B 1 232 ? 13.578 17.203 18.234 1 96.19 232 LEU B O 1
ATOM 4817 N N . LYS B 1 233 ? 14.922 15.484 18.797 1 93.88 233 LYS B N 1
ATOM 4818 C CA . LYS B 1 233 ? 16.172 16.219 18.609 1 93.88 233 LYS B CA 1
ATOM 4819 C C . LYS B 1 233 ? 16.672 16.109 17.188 1 93.88 233 LYS B C 1
ATOM 4821 O O . LYS B 1 233 ? 17.547 15.281 16.891 1 93.88 233 LYS B O 1
ATOM 4826 N N . ILE B 1 234 ? 16.172 17 16.375 1 93.06 234 ILE B N 1
ATOM 4827 C CA . ILE B 1 234 ? 16.578 16.906 14.977 1 93.06 234 ILE B CA 1
ATOM 4828 C C . ILE B 1 234 ? 17.75 17.844 14.711 1 93.06 234 ILE B C 1
ATOM 4830 O O . ILE B 1 234 ? 17.875 18.906 15.336 1 93.06 234 ILE B O 1
ATOM 4834 N N . GLN B 1 235 ? 18.609 17.5 13.828 1 90.56 235 GLN B N 1
ATOM 4835 C CA . GLN B 1 235 ? 19.797 18.281 13.5 1 90.56 235 GLN B CA 1
ATOM 4836 C C . GLN B 1 235 ? 19.562 19.156 12.273 1 90.56 235 GLN B C 1
ATOM 4838 O O . GLN B 1 235 ? 20.141 20.234 12.148 1 90.56 235 GLN B O 1
ATOM 4843 N N . LYS B 1 236 ? 18.766 18.625 11.438 1 91.75 236 LYS B N 1
ATOM 4844 C CA . LYS B 1 236 ? 18.5 19.312 10.172 1 91.75 236 LYS B CA 1
ATOM 4845 C C . LYS B 1 236 ? 17.094 19 9.664 1 91.75 236 LYS B C 1
ATOM 4847 O O . LYS B 1 236 ? 16.609 17.875 9.781 1 91.75 236 LYS B O 1
ATOM 4852 N N . PRO B 1 237 ? 16.453 20.062 9.148 1 94.75 237 PRO B N 1
ATOM 4853 C CA . PRO B 1 237 ? 15.148 19.766 8.547 1 94.75 237 PRO B CA 1
ATOM 4854 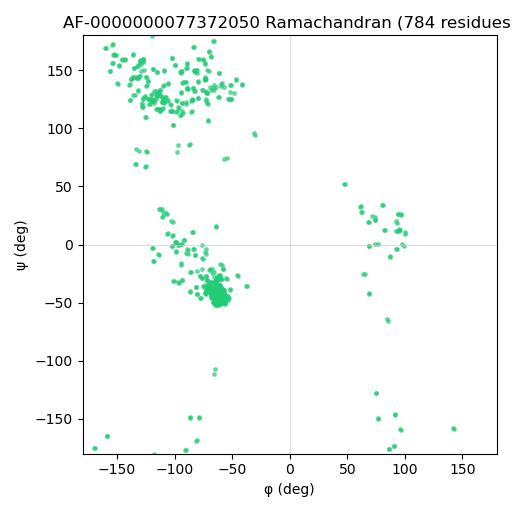C C . PRO B 1 237 ? 15.266 18.938 7.266 1 94.75 237 PRO B C 1
ATOM 4856 O O . PRO B 1 237 ? 16.344 18.875 6.66 1 94.75 237 PRO B O 1
ATOM 4859 N N . LEU B 1 238 ? 14.188 18.328 6.871 1 95.75 238 LEU B N 1
ATOM 4860 C CA . LEU B 1 238 ? 14.125 17.562 5.633 1 95.75 238 LEU B CA 1
ATOM 4861 C C . LEU B 1 238 ? 13.672 18.438 4.473 1 95.75 238 LEU B C 1
ATOM 4863 O O . LEU B 1 238 ? 12.805 19.297 4.645 1 95.75 238 LEU B O 1
ATOM 4867 N N . ASN B 1 239 ? 14.289 18.25 3.32 1 96.19 239 ASN B N 1
ATOM 4868 C CA . ASN B 1 239 ? 13.75 18.859 2.105 1 96.19 239 ASN B CA 1
ATOM 4869 C C . ASN B 1 239 ? 12.57 18.047 1.557 1 96.19 239 ASN B C 1
ATOM 4871 O O . ASN B 1 239 ? 12.688 16.844 1.36 1 96.19 239 ASN B O 1
ATOM 4875 N N . ILE B 1 240 ? 11.453 18.734 1.357 1 97.38 240 ILE B N 1
ATOM 4876 C CA . ILE B 1 240 ? 10.281 18.016 0.861 1 97.38 240 ILE B CA 1
ATOM 4877 C C . ILE B 1 240 ? 9.617 18.812 -0.252 1 97.38 240 ILE B C 1
ATOM 4879 O O . ILE B 1 240 ? 9.805 20.031 -0.35 1 97.38 240 ILE B O 1
ATOM 4883 N N . LEU B 1 241 ? 8.977 18.141 -1.132 1 97.44 241 LEU B N 1
ATOM 4884 C CA . LEU B 1 241 ? 8.07 18.703 -2.125 1 97.44 241 LEU B CA 1
ATOM 4885 C C . LEU B 1 241 ? 6.617 18.469 -1.74 1 97.44 241 LEU B C 1
ATOM 4887 O O . LEU B 1 241 ? 6.184 17.312 -1.619 1 97.44 241 LEU B O 1
ATOM 4891 N N . LEU B 1 242 ? 5.898 19.531 -1.464 1 96.75 242 LEU B N 1
ATOM 4892 C CA . LEU B 1 242 ? 4.465 19.422 -1.221 1 96.75 242 LEU B CA 1
ATOM 4893 C C . LEU B 1 242 ? 3.688 19.438 -2.533 1 96.75 242 LEU B C 1
ATOM 4895 O O . LEU B 1 242 ? 3.854 20.359 -3.342 1 96.75 242 LEU B O 1
ATOM 4899 N N . VAL B 1 243 ? 2.904 18.438 -2.729 1 97.31 243 VAL B N 1
ATOM 4900 C CA . VAL B 1 243 ? 2.113 18.344 -3.949 1 97.31 243 VAL B CA 1
ATOM 4901 C C . VAL B 1 243 ? 0.626 18.422 -3.609 1 97.31 243 VAL B C 1
ATOM 4903 O O . VAL B 1 243 ? 0.096 17.531 -2.941 1 97.31 243 VAL B O 1
ATOM 4906 N N . ASP B 1 244 ? -0.009 19.422 -4.074 1 95.44 244 ASP B N 1
ATOM 4907 C CA . ASP B 1 244 ? -1.437 19.641 -3.857 1 95.44 244 ASP B CA 1
ATOM 4908 C C . ASP B 1 244 ? -2.268 18.891 -4.902 1 95.44 244 ASP B C 1
ATOM 4910 O O . ASP B 1 244 ? -2.238 19.234 -6.086 1 95.44 244 ASP B O 1
ATOM 4914 N N . SER B 1 245 ? -3.033 17.891 -4.457 1 95.31 245 SER B N 1
ATOM 4915 C CA . SER B 1 245 ? -3.857 17.125 -5.375 1 95.31 245 SER B CA 1
ATOM 4916 C C . SER B 1 245 ? -5.016 17.953 -5.918 1 95.31 245 SER B C 1
ATOM 4918 O O . SER B 1 245 ? -5.645 17.578 -6.91 1 95.31 245 SER B O 1
ATOM 4920 N N . ARG B 1 246 ? -5.41 19.047 -5.211 1 93.19 246 ARG B N 1
ATOM 4921 C CA . ARG B 1 246 ? -6.5 19.953 -5.547 1 93.19 246 ARG B CA 1
ATOM 4922 C C . ARG B 1 246 ? -7.852 19.266 -5.418 1 93.19 246 ARG B C 1
ATOM 4924 O O . ARG B 1 246 ? -8.797 19.609 -6.133 1 93.19 246 ARG B O 1
ATOM 4931 N N . VAL B 1 247 ? -7.84 18.172 -4.668 1 92 247 VAL B N 1
ATOM 4932 C CA . VAL B 1 247 ? -9.078 17.469 -4.355 1 92 247 VAL B CA 1
ATOM 4933 C C . VAL B 1 247 ? -9.492 17.781 -2.918 1 92 247 VAL B C 1
ATOM 4935 O O . VAL B 1 247 ? -8.727 17.547 -1.979 1 92 247 VAL B O 1
ATOM 4938 N N . SER B 1 248 ? -10.695 18.375 -2.803 1 86.94 248 SER B N 1
ATOM 4939 C CA . SER B 1 248 ? -11.234 18.656 -1.477 1 86.94 248 SER B CA 1
ATOM 4940 C C . SER B 1 248 ? -11.867 17.422 -0.852 1 86.94 248 SER B C 1
ATOM 4942 O O . SER B 1 248 ? -12.383 16.562 -1.562 1 86.94 248 SER B O 1
ATOM 4944 N N . ARG B 1 249 ? -11.812 17.375 0.427 1 82.81 249 ARG B N 1
ATOM 4945 C CA . ARG B 1 249 ? -12.359 16.219 1.128 1 82.81 249 ARG B CA 1
ATOM 4946 C C . ARG B 1 249 ? -12.852 16.609 2.518 1 82.81 249 ARG B C 1
ATOM 4948 O O . ARG B 1 249 ? -12.531 17.688 3.02 1 82.81 249 ARG B O 1
ATOM 4955 N N . SER B 1 250 ? -13.633 15.758 3.047 1 83.5 250 SER B N 1
ATOM 4956 C CA . SER B 1 250 ? -14.102 15.867 4.422 1 83.5 250 SER B CA 1
ATOM 4957 C C . SER B 1 250 ? -13.344 14.922 5.344 1 83.5 250 SER B C 1
ATOM 4959 O O . SER B 1 250 ? -13.477 13.703 5.234 1 83.5 250 SER B O 1
ATOM 4961 N N . THR B 1 251 ? -12.625 15.438 6.23 1 83.19 251 THR B N 1
ATOM 4962 C CA . THR B 1 251 ? -11.867 14.648 7.188 1 83.19 251 THR B CA 1
ATOM 4963 C C . THR B 1 251 ? -12.789 13.703 7.965 1 83.19 251 THR B C 1
ATOM 4965 O O . THR B 1 251 ? -12.469 12.531 8.148 1 83.19 251 THR B O 1
ATOM 4968 N N . ALA B 1 252 ? -13.922 14.219 8.398 1 84.81 252 ALA B N 1
ATOM 4969 C CA . ALA B 1 252 ? -14.883 13.438 9.18 1 84.81 252 ALA B CA 1
ATOM 4970 C C . ALA B 1 252 ? -15.352 12.211 8.398 1 84.81 252 ALA B C 1
ATOM 4972 O O . ALA B 1 252 ? -15.477 11.117 8.969 1 84.81 252 ALA B O 1
ATOM 4973 N N . ASP B 1 253 ? -15.562 12.383 7.125 1 91.88 253 ASP B N 1
ATOM 4974 C CA . ASP B 1 253 ? -16.016 11.281 6.285 1 91.88 253 ASP B CA 1
ATOM 4975 C C . ASP B 1 253 ? -14.922 10.219 6.145 1 91.88 253 ASP B C 1
ATOM 4977 O O . ASP B 1 253 ? -15.219 9.023 6.152 1 91.88 253 ASP B O 1
ATOM 4981 N N . ILE B 1 254 ? -13.742 10.648 6.031 1 92.94 254 ILE B N 1
ATOM 4982 C CA . ILE B 1 254 ? -12.625 9.734 5.852 1 92.94 254 ILE B CA 1
ATOM 4983 C C . ILE B 1 254 ? -12.398 8.93 7.133 1 92.94 254 ILE B C 1
ATOM 4985 O O . ILE B 1 254 ? -12.203 7.711 7.086 1 92.94 254 ILE B O 1
ATOM 4989 N N . VAL B 1 255 ? -12.492 9.57 8.25 1 91.88 255 VAL B N 1
ATOM 4990 C CA . VAL B 1 255 ? -12.32 8.906 9.539 1 91.88 255 VAL B CA 1
ATOM 4991 C C . VAL B 1 255 ? -13.43 7.883 9.75 1 91.88 255 VAL B C 1
ATOM 4993 O O . VAL B 1 255 ? -13.18 6.781 10.242 1 91.88 255 VAL B O 1
ATOM 4996 N N . ALA B 1 256 ? -14.602 8.219 9.352 1 94.38 256 ALA B N 1
ATOM 4997 C CA . ALA B 1 256 ? -15.727 7.293 9.461 1 94.38 256 ALA B CA 1
ATOM 4998 C C . ALA B 1 256 ? -15.523 6.066 8.57 1 94.38 256 ALA B C 1
ATOM 5000 O O . ALA B 1 256 ? -15.828 4.941 8.977 1 94.38 256 ALA B O 1
ATOM 5001 N N . LYS B 1 257 ? -15.047 6.328 7.414 1 95.69 257 LYS B N 1
ATOM 5002 C CA . LYS B 1 257 ? -14.781 5.234 6.488 1 95.69 257 LYS B CA 1
ATOM 5003 C C . LYS B 1 257 ? -13.75 4.262 7.062 1 95.69 257 LYS B C 1
ATOM 5005 O O . LYS B 1 257 ? -13.914 3.045 6.961 1 95.69 257 LYS B O 1
ATOM 5010 N N . VAL B 1 258 ? -12.695 4.781 7.633 1 97 258 VAL B N 1
ATOM 5011 C CA . VAL B 1 258 ? -11.656 3.959 8.234 1 97 258 VAL B CA 1
ATOM 5012 C C . VAL B 1 258 ? -12.234 3.176 9.414 1 97 258 VAL B C 1
ATOM 5014 O O . VAL B 1 258 ? -11.914 1.996 9.594 1 97 258 VAL B O 1
ATOM 5017 N N . ARG B 1 259 ? -13.078 3.824 10.18 1 96.19 259 ARG B N 1
ATOM 5018 C CA . ARG B 1 259 ? -13.727 3.164 11.312 1 96.19 259 ARG B CA 1
ATOM 5019 C C . ARG B 1 259 ? -14.578 1.992 10.836 1 96.19 259 ARG B C 1
ATOM 5021 O O . ARG B 1 259 ? -14.547 0.913 11.438 1 96.19 259 ARG B O 1
ATOM 5028 N N . HIS B 1 260 ? -15.328 2.188 9.797 1 97.06 260 HIS B N 1
ATOM 5029 C CA . HIS B 1 260 ? -16.172 1.127 9.25 1 97.06 260 HIS B CA 1
ATOM 5030 C C . HIS B 1 260 ? -15.32 -0.047 8.766 1 97.06 260 HIS B C 1
ATOM 5032 O O . HIS B 1 260 ? -15.695 -1.207 8.961 1 97.06 260 HIS B O 1
ATOM 5038 N N . LEU B 1 261 ? -14.258 0.27 8.141 1 97.25 261 LEU B N 1
ATOM 5039 C CA . LEU B 1 261 ? -13.336 -0.773 7.695 1 97.25 261 LEU B CA 1
ATOM 5040 C C . LEU B 1 261 ? -12.812 -1.579 8.875 1 97.25 261 LEU B C 1
ATOM 5042 O O . LEU B 1 261 ? -12.703 -2.805 8.797 1 97.25 261 LEU B O 1
ATOM 5046 N N . ALA B 1 262 ? -12.469 -0.881 9.938 1 97.12 262 ALA B N 1
ATOM 5047 C CA . ALA B 1 262 ? -11.969 -1.53 11.148 1 97.12 262 ALA B CA 1
ATOM 5048 C C . ALA B 1 262 ? -13.039 -2.42 11.773 1 97.12 262 ALA B C 1
ATOM 5050 O O . ALA B 1 262 ? -12.719 -3.445 12.383 1 97.12 262 ALA B O 1
ATOM 5051 N N . GLU B 1 263 ? -14.234 -1.99 11.641 1 97.25 263 GLU B N 1
ATOM 5052 C CA . GLU B 1 263 ? -15.336 -2.807 12.133 1 97.25 263 GLU B CA 1
ATOM 5053 C C . GLU B 1 263 ? -15.5 -4.078 11.312 1 97.25 263 GLU B C 1
ATOM 5055 O O . GLU B 1 263 ? -15.805 -5.145 11.852 1 97.25 263 GLU B O 1
ATOM 5060 N N . ASP B 1 264 ? -15.273 -4.008 10.031 1 96.56 264 ASP B N 1
ATOM 5061 C CA . ASP B 1 264 ? -15.383 -5.148 9.133 1 96.56 264 ASP B CA 1
ATOM 5062 C C . ASP B 1 264 ? -14.242 -6.141 9.352 1 96.56 264 ASP B C 1
ATOM 5064 O O . ASP B 1 264 ? -14.438 -7.352 9.25 1 96.56 264 ASP B O 1
ATOM 5068 N N . PHE B 1 265 ? -13.062 -5.613 9.586 1 98 265 PHE B N 1
ATOM 5069 C CA . PHE B 1 265 ? -11.867 -6.441 9.719 1 98 265 PHE B CA 1
ATOM 5070 C C . PHE B 1 265 ? -11.047 -6.012 10.93 1 98 265 PHE B C 1
ATOM 5072 O O . PHE B 1 265 ? -9.906 -5.57 10.789 1 98 265 PHE B O 1
ATOM 5079 N N . PRO B 1 266 ? -11.516 -6.227 12.141 1 97.88 266 PRO B N 1
ATOM 5080 C CA . PRO B 1 266 ? -10.922 -5.648 13.344 1 97.88 266 PRO B CA 1
ATOM 5081 C C . PRO B 1 266 ? -9.492 -6.117 13.586 1 97.88 266 PRO B C 1
ATOM 5083 O O . PRO B 1 266 ? -8.594 -5.297 13.812 1 97.88 266 PRO B O 1
ATOM 5086 N N . GLN B 1 267 ? -9.227 -7.422 13.461 1 98.19 267 GLN B N 1
ATOM 5087 C CA . GLN B 1 267 ? -7.895 -7.945 13.75 1 98.19 267 GLN B CA 1
ATOM 5088 C C . GLN B 1 267 ? -6.891 -7.516 12.688 1 98.19 267 GLN B C 1
ATOM 5090 O O . GLN B 1 267 ? -5.73 -7.23 13 1 98.19 267 GLN B O 1
ATOM 5095 N N . LEU B 1 268 ? -7.363 -7.504 11.438 1 98.5 268 LEU B N 1
ATOM 5096 C CA . LEU B 1 268 ? -6.52 -7.086 10.32 1 98.5 268 LEU B CA 1
ATOM 5097 C C . LEU B 1 268 ? -6.094 -5.629 10.477 1 98.5 268 LEU B C 1
ATOM 5099 O O . LEU B 1 268 ? -4.906 -5.312 10.391 1 98.5 268 LEU B O 1
ATOM 5103 N N . ILE B 1 269 ? -7.035 -4.73 10.75 1 98.5 269 ILE B N 1
ATOM 5104 C CA . ILE B 1 269 ? -6.754 -3.303 10.859 1 98.5 269 ILE B CA 1
ATOM 5105 C C . ILE B 1 269 ? -5.914 -3.037 12.109 1 98.5 269 ILE B C 1
ATOM 5107 O O . ILE B 1 269 ? -5.02 -2.188 12.094 1 98.5 269 ILE B O 1
ATOM 5111 N N . GLU B 1 270 ? -6.172 -3.77 13.18 1 98.25 270 GLU B N 1
ATOM 5112 C CA . GLU B 1 270 ? -5.332 -3.643 14.367 1 98.25 270 GLU B CA 1
ATOM 5113 C C . GLU B 1 270 ? -3.877 -3.986 14.055 1 98.25 270 GLU B C 1
ATOM 5115 O O . GLU B 1 270 ? -2.959 -3.332 14.555 1 98.25 270 GLU B O 1
ATOM 5120 N N . SER B 1 271 ? -3.658 -5.012 13.289 1 98.56 271 SER B N 1
ATOM 5121 C CA . SER B 1 271 ? -2.301 -5.379 12.891 1 98.56 271 SER B CA 1
ATOM 5122 C C . SER B 1 271 ? -1.652 -4.277 12.055 1 98.56 271 SER B C 1
ATOM 5124 O O . SER B 1 271 ? -0.444 -4.055 12.148 1 98.56 271 SER B O 1
ATOM 5126 N N . ILE B 1 272 ? -2.418 -3.633 11.25 1 98.62 272 ILE B N 1
ATOM 5127 C CA . ILE B 1 272 ? -1.904 -2.527 10.445 1 98.62 272 ILE B CA 1
ATOM 5128 C C . ILE B 1 272 ? -1.533 -1.359 11.359 1 98.62 272 ILE B C 1
ATOM 5130 O O . ILE B 1 272 ? -0.499 -0.716 11.164 1 98.62 272 ILE B O 1
ATOM 5134 N N . TRP B 1 273 ? -2.393 -1.106 12.453 1 98.44 273 TRP B N 1
ATOM 5135 C CA . TRP B 1 273 ? -2.043 -0.075 13.43 1 98.44 273 TRP B CA 1
ATOM 5136 C C . TRP B 1 273 ? -0.721 -0.401 14.117 1 98.44 273 TRP B C 1
ATOM 5138 O O . TRP B 1 273 ? 0.093 0.492 14.367 1 98.44 273 TRP B O 1
ATOM 5148 N N . GLN B 1 274 ? -0.498 -1.624 14.367 1 98.5 274 GLN B N 1
ATOM 5149 C CA . GLN B 1 274 ? 0.76 -2.043 14.977 1 98.5 274 GLN B CA 1
ATOM 5150 C C . GLN B 1 274 ? 1.938 -1.775 14.039 1 98.5 274 GLN B C 1
ATOM 5152 O O . GLN B 1 274 ? 3.01 -1.36 14.492 1 98.5 274 GLN B O 1
ATOM 5157 N N . ALA B 1 275 ? 1.714 -2.059 12.805 1 98.69 275 ALA B N 1
ATOM 5158 C CA . ALA B 1 275 ? 2.756 -1.769 11.82 1 98.69 275 ALA B CA 1
ATOM 5159 C C . ALA B 1 275 ? 3.068 -0.276 11.781 1 98.69 275 ALA B C 1
ATOM 5161 O O . ALA B 1 275 ? 4.234 0.118 11.695 1 98.69 275 ALA B O 1
ATOM 5162 N N . CYS B 1 276 ? 2.053 0.567 11.852 1 98.5 276 CYS B N 1
ATOM 5163 C CA . CYS B 1 276 ? 2.24 2.014 11.875 1 98.5 276 CYS B CA 1
ATOM 5164 C C . CYS B 1 276 ? 3.051 2.438 13.094 1 98.5 276 CYS B C 1
ATOM 5166 O O . CYS B 1 276 ? 3.906 3.318 13 1 98.5 276 CYS B O 1
ATOM 5168 N N . GLU B 1 277 ? 2.746 1.842 14.211 1 98.44 277 GLU B N 1
ATOM 5169 C CA . GLU B 1 277 ? 3.49 2.139 15.438 1 98.44 277 GLU B CA 1
ATOM 5170 C C . GLU B 1 277 ? 4.969 1.786 15.281 1 98.44 277 GLU B C 1
ATOM 5172 O O . GLU B 1 277 ? 5.84 2.574 15.648 1 98.44 277 GLU B O 1
ATOM 5177 N N . GLN B 1 278 ? 5.199 0.607 14.758 1 98.69 278 GLN B N 1
ATOM 5178 C CA . GLN B 1 278 ? 6.578 0.175 14.578 1 98.69 278 GLN B CA 1
ATOM 5179 C C . GLN B 1 278 ? 7.301 1.046 13.555 1 98.69 278 GLN B C 1
ATOM 5181 O O . GLN B 1 278 ? 8.508 1.279 13.672 1 98.69 278 GLN B O 1
ATOM 5186 N N . LEU B 1 279 ? 6.562 1.521 12.578 1 98.69 279 LEU B N 1
ATOM 5187 C CA . LEU B 1 279 ? 7.121 2.439 11.594 1 98.69 279 LEU B CA 1
ATOM 5188 C C . LEU B 1 279 ? 7.629 3.713 12.258 1 98.69 279 LEU B C 1
ATOM 5190 O O . LEU B 1 279 ? 8.758 4.141 12.023 1 98.69 279 LEU B O 1
ATOM 5194 N N . VAL B 1 280 ? 6.82 4.301 13.133 1 98.25 280 VAL B N 1
ATOM 5195 C CA . VAL B 1 280 ? 7.207 5.512 13.844 1 98.25 280 VAL B CA 1
ATOM 5196 C C . VAL B 1 280 ? 8.422 5.23 14.727 1 98.25 280 VAL B C 1
ATOM 5198 O O . VAL B 1 280 ? 9.375 6.012 14.758 1 98.25 280 VAL B O 1
ATOM 5201 N N . ASN B 1 281 ? 8.367 4.102 15.391 1 98.06 281 ASN B N 1
ATOM 5202 C CA . ASN B 1 281 ? 9.477 3.717 16.266 1 98.06 281 ASN B CA 1
ATOM 5203 C C . ASN B 1 281 ? 10.781 3.568 15.492 1 98.06 281 ASN B C 1
ATOM 5205 O O . ASN B 1 281 ? 11.859 3.834 16.016 1 98.06 281 ASN B O 1
ATOM 5209 N N . SER B 1 282 ? 10.656 3.096 14.266 1 98.12 282 SER B N 1
ATOM 5210 C CA . SER B 1 282 ? 11.828 2.934 13.414 1 98.12 282 SER B CA 1
ATOM 5211 C C . SER B 1 282 ? 12.305 4.273 12.867 1 98.12 282 SER B C 1
ATOM 5213 O O . SER B 1 282 ? 13.5 4.461 12.617 1 98.12 282 SER B O 1
ATOM 5215 N N . ALA B 1 283 ? 11.406 5.223 12.703 1 97.94 283 ALA B N 1
ATOM 5216 C CA . ALA B 1 283 ? 11.703 6.488 12.039 1 97.94 283 ALA B CA 1
ATOM 5217 C C . ALA B 1 283 ? 12.383 7.461 13 1 97.94 283 ALA B C 1
ATOM 5219 O O . ALA B 1 283 ? 13.266 8.219 12.602 1 97.94 283 ALA B O 1
ATOM 5220 N N . VAL B 1 284 ? 11.992 7.465 14.258 1 97.56 284 VAL B N 1
ATOM 5221 C CA . VAL B 1 284 ? 12.398 8.461 15.242 1 97.56 284 VAL B CA 1
ATOM 5222 C C . VAL B 1 284 ? 13.922 8.508 15.328 1 97.56 284 VAL B C 1
ATOM 5224 O O . VAL B 1 284 ? 14.523 9.578 15.188 1 97.56 284 VAL B O 1
ATOM 5227 N N . PRO B 1 285 ? 14.609 7.328 15.492 1 96.62 285 PRO B N 1
ATOM 5228 C CA . PRO B 1 285 ? 16.078 7.398 15.57 1 96.62 285 PRO B CA 1
ATOM 5229 C C . PRO B 1 285 ? 16.719 7.918 14.289 1 96.62 285 PRO B C 1
ATOM 5231 O O . PRO B 1 285 ? 17.766 8.555 14.336 1 96.62 285 PRO B O 1
ATOM 5234 N N . LEU B 1 286 ? 16.109 7.664 13.164 1 96.44 286 LEU B N 1
ATOM 5235 C CA . LEU B 1 286 ? 16.641 8.141 11.891 1 96.44 286 LEU B CA 1
ATOM 5236 C C . LEU B 1 286 ? 16.531 9.656 11.797 1 96.44 286 LEU B C 1
ATOM 5238 O O . LEU B 1 286 ? 17.484 10.328 11.383 1 96.44 286 LEU B O 1
ATOM 5242 N N . TYR B 1 287 ? 15.383 10.219 12.195 1 96.38 287 TYR B N 1
ATOM 5243 C CA . TYR B 1 287 ? 15.203 11.672 12.18 1 96.38 287 TYR B CA 1
ATOM 5244 C C . TYR B 1 287 ? 16.203 12.359 13.109 1 96.38 287 TYR B C 1
ATOM 5246 O O . TYR B 1 287 ? 16.734 13.414 12.773 1 96.38 287 TYR B O 1
ATOM 5254 N N . GLU B 1 288 ? 16.422 11.758 14.234 1 95.94 288 GLU B N 1
ATOM 5255 C CA . GLU B 1 288 ? 17.281 12.375 15.25 1 95.94 288 GLU B CA 1
ATOM 5256 C C . GLU B 1 288 ? 18.75 12.328 14.836 1 95.94 288 GLU B C 1
ATOM 5258 O O . GLU B 1 288 ? 19.531 13.203 15.211 1 95.94 288 GLU B O 1
ATOM 5263 N N . SER B 1 289 ? 19.062 11.352 14.031 1 94.12 289 SER B N 1
ATOM 5264 C CA . SER B 1 289 ? 20.469 11.203 13.648 1 94.12 289 SER B CA 1
ATOM 5265 C C . SER B 1 289 ? 20.734 11.812 12.273 1 94.12 289 SER B C 1
ATOM 5267 O O . SER B 1 289 ? 21.875 11.977 11.867 1 94.12 289 SER B O 1
ATOM 5269 N N . PHE B 1 290 ? 19.719 12.211 11.664 1 91.75 290 PHE B N 1
ATOM 5270 C CA . PHE B 1 290 ? 19.875 12.758 10.32 1 91.75 290 PHE B CA 1
ATOM 5271 C C . PHE B 1 290 ? 20.547 14.117 10.359 1 91.75 290 PHE B C 1
ATOM 5273 O O . PHE B 1 290 ? 20.172 14.984 11.141 1 91.75 290 PHE B O 1
ATOM 5280 N N . GLY B 1 291 ? 21.609 14.336 9.531 1 88.31 291 GLY B N 1
ATOM 5281 C CA . GLY B 1 291 ? 22.328 15.602 9.477 1 88.31 291 GLY B CA 1
ATOM 5282 C C . GLY B 1 291 ? 23.594 15.609 10.305 1 88.31 291 GLY B C 1
ATOM 5283 O O . GLY B 1 291 ? 24.344 16.594 10.305 1 88.31 291 GLY B O 1
ATOM 5284 N N . ASN B 1 292 ? 23.875 14.508 10.938 1 85.19 292 ASN B N 1
ATOM 5285 C CA . ASN B 1 292 ? 25.094 14.469 11.719 1 85.19 292 ASN B CA 1
ATOM 5286 C C . ASN B 1 292 ? 26.297 14.109 10.859 1 85.19 292 ASN B C 1
ATOM 5288 O O . ASN B 1 292 ? 27.391 13.852 11.375 1 85.19 292 ASN B O 1
ATOM 5292 N N . ALA B 1 293 ? 26.094 14.117 9.602 1 78.81 293 ALA B N 1
ATOM 5293 C CA . ALA B 1 293 ? 27.109 13.945 8.562 1 78.81 293 ALA B CA 1
ATOM 5294 C C . ALA B 1 293 ? 27.656 12.516 8.547 1 78.81 293 ALA B C 1
ATOM 5296 O O . ALA B 1 293 ? 28.453 12.156 7.688 1 78.81 293 ALA B O 1
ATOM 5297 N N . GLN B 1 294 ? 27.203 11.734 9.406 1 82.75 294 GLN B N 1
ATOM 5298 C CA . GLN B 1 294 ? 27.594 10.328 9.359 1 82.75 294 GLN B CA 1
ATOM 5299 C C . GLN B 1 294 ? 26.531 9.484 8.656 1 82.75 294 GLN B C 1
ATOM 5301 O O . GLN B 1 294 ? 25.391 9.398 9.117 1 82.75 294 GLN B O 1
ATOM 5306 N N . ASP B 1 295 ? 26.719 8.867 7.547 1 87 295 ASP B N 1
ATOM 5307 C CA . ASP B 1 295 ? 25.891 7.922 6.801 1 87 295 ASP B CA 1
ATOM 5308 C C . ASP B 1 295 ? 24.562 8.555 6.395 1 87 295 ASP B C 1
ATOM 5310 O O . ASP B 1 295 ? 23.516 7.891 6.434 1 87 295 ASP B O 1
ATOM 5314 N N . ASP B 1 296 ? 24.531 9.797 6.145 1 90.62 296 ASP B N 1
ATOM 5315 C CA . ASP B 1 296 ? 23.281 10.484 5.852 1 90.62 296 ASP B CA 1
ATOM 5316 C C . ASP B 1 296 ? 22.625 9.922 4.594 1 90.62 296 ASP B C 1
ATOM 5318 O O . ASP B 1 296 ? 21.406 9.898 4.48 1 90.62 296 ASP B O 1
ATOM 5322 N N . SER B 1 297 ? 23.484 9.398 3.77 1 91.75 297 SER B N 1
ATOM 5323 C CA . SER B 1 297 ? 22.938 8.773 2.57 1 91.75 297 SER B CA 1
ATOM 5324 C C . SER B 1 297 ? 22.125 7.527 2.92 1 91.75 297 SER B C 1
ATOM 5326 O O . SER B 1 297 ? 21.031 7.324 2.398 1 91.75 297 SER B O 1
ATOM 5328 N N . GLN B 1 298 ? 22.688 6.742 3.764 1 94.06 298 GLN B N 1
ATOM 5329 C CA . GLN B 1 298 ? 22 5.527 4.184 1 94.06 298 GLN B CA 1
ATOM 5330 C C . GLN B 1 298 ? 20.75 5.852 4.984 1 94.06 298 GLN B C 1
ATOM 5332 O O . GLN B 1 298 ? 19.719 5.184 4.836 1 94.06 298 GLN B O 1
ATOM 5337 N N . LYS B 1 299 ? 20.875 6.824 5.879 1 95.12 299 LYS B N 1
ATOM 5338 C CA . LYS B 1 299 ? 19.719 7.25 6.656 1 95.12 299 LYS B CA 1
ATOM 5339 C C . LYS B 1 299 ? 18.609 7.77 5.746 1 95.12 299 LYS B C 1
ATOM 5341 O O . LYS B 1 299 ? 17.422 7.477 5.969 1 95.12 299 LYS B O 1
ATOM 5346 N N . PHE B 1 300 ? 19.062 8.516 4.73 1 95.75 300 PHE B N 1
ATOM 5347 C CA . PHE B 1 300 ? 18.094 9.055 3.787 1 95.75 300 PHE B CA 1
ATOM 5348 C C . PHE B 1 300 ? 17.359 7.93 3.055 1 95.75 300 PHE B C 1
ATOM 5350 O O . PHE B 1 300 ? 16.141 7.973 2.889 1 95.75 300 PHE B O 1
ATOM 5357 N N . GLU B 1 301 ? 18.062 6.965 2.664 1 95.5 301 GLU B N 1
ATOM 5358 C CA . GLU B 1 301 ? 17.469 5.82 1.976 1 95.5 301 GLU B CA 1
ATOM 5359 C C . GLU B 1 301 ? 16.469 5.094 2.871 1 95.5 301 GLU B C 1
ATOM 5361 O O . GLU B 1 301 ? 15.414 4.668 2.406 1 95.5 301 GLU B O 1
ATOM 5366 N N . LYS B 1 302 ? 16.828 4.941 4.094 1 97.12 302 LYS B N 1
ATOM 5367 C CA . LYS B 1 302 ? 15.938 4.289 5.047 1 97.12 302 LYS B CA 1
ATOM 5368 C C . LYS B 1 302 ? 14.68 5.121 5.277 1 97.12 302 LYS B C 1
ATOM 5370 O O . LYS B 1 302 ? 13.578 4.574 5.402 1 97.12 302 LYS B O 1
ATOM 5375 N N . LEU B 1 303 ? 14.852 6.422 5.336 1 97.25 303 LEU B N 1
ATOM 5376 C CA . LEU B 1 303 ? 13.695 7.305 5.488 1 97.25 303 LEU B CA 1
ATOM 5377 C C . LEU B 1 303 ? 12.781 7.219 4.27 1 97.25 303 LEU B C 1
ATOM 5379 O O . LEU B 1 303 ? 11.555 7.215 4.406 1 97.25 303 LEU B O 1
ATOM 5383 N N . GLU B 1 304 ? 13.375 7.164 3.1 1 96.94 304 GLU B N 1
ATOM 5384 C CA . GLU B 1 304 ? 12.609 6.992 1.871 1 96.94 304 GLU B CA 1
ATOM 5385 C C . GLU B 1 304 ? 11.75 5.73 1.925 1 96.94 304 GLU B C 1
ATOM 5387 O O . GLU B 1 304 ? 10.578 5.758 1.557 1 96.94 304 GLU B O 1
ATOM 5392 N N . ARG B 1 305 ? 12.344 4.707 2.408 1 97.12 305 ARG B N 1
ATOM 5393 C CA . ARG B 1 305 ? 11.641 3.436 2.51 1 97.12 305 ARG B CA 1
ATOM 5394 C C . ARG B 1 305 ? 10.484 3.529 3.5 1 97.12 305 ARG B C 1
ATOM 5396 O O . ARG B 1 305 ? 9.391 3.031 3.232 1 97.12 305 ARG B O 1
ATOM 5403 N N . LEU B 1 306 ? 10.734 4.152 4.57 1 98.19 306 LEU B N 1
ATOM 5404 C CA . LEU B 1 306 ? 9.688 4.305 5.582 1 98.19 306 LEU B CA 1
ATOM 5405 C C . LEU B 1 306 ? 8.547 5.172 5.059 1 98.19 306 LEU B C 1
ATOM 5407 O O . LEU B 1 306 ? 7.383 4.941 5.395 1 98.19 306 LEU B O 1
ATOM 5411 N N . PHE B 1 307 ? 8.867 6.18 4.191 1 97.81 307 PHE B N 1
ATOM 5412 C CA . PHE B 1 307 ? 7.844 6.992 3.545 1 97.81 307 PHE B CA 1
ATOM 5413 C C . PHE B 1 307 ? 6.941 6.129 2.668 1 97.81 307 PHE B C 1
ATOM 5415 O O . PHE B 1 307 ? 5.715 6.227 2.742 1 97.81 307 PHE B O 1
ATOM 5422 N N . GLN B 1 308 ? 7.59 5.348 1.964 1 96.94 308 GLN B N 1
ATOM 5423 C CA . GLN B 1 308 ? 6.844 4.473 1.062 1 96.94 308 GLN B CA 1
ATOM 5424 C C . GLN B 1 308 ? 5.965 3.5 1.84 1 96.94 308 GLN B C 1
ATOM 5426 O O . GLN B 1 308 ? 4.789 3.314 1.509 1 96.94 308 GLN B O 1
ATOM 5431 N N . ILE B 1 309 ? 6.555 2.838 2.822 1 98.44 309 ILE B N 1
ATOM 5432 C CA . ILE B 1 309 ? 5.809 1.873 3.625 1 98.44 309 ILE B CA 1
ATOM 5433 C C . ILE B 1 309 ? 4.613 2.561 4.281 1 98.44 309 ILE B C 1
ATOM 5435 O O . ILE B 1 309 ? 3.5 2.033 4.27 1 98.44 309 ILE B O 1
ATOM 5439 N N . ASN B 1 310 ? 4.883 3.727 4.824 1 98.5 310 ASN B N 1
ATOM 5440 C CA . ASN B 1 310 ? 3.799 4.477 5.453 1 98.5 310 ASN B CA 1
ATOM 5441 C C . ASN B 1 310 ? 2.664 4.75 4.473 1 98.5 310 ASN B C 1
ATOM 5443 O O . ASN B 1 310 ? 1.49 4.586 4.812 1 98.5 310 ASN B O 1
ATOM 5447 N N . ASN B 1 311 ? 3.02 5.219 3.307 1 98.38 311 ASN B N 1
ATOM 5448 C CA . ASN B 1 311 ? 2.014 5.508 2.291 1 98.38 311 ASN B CA 1
ATOM 5449 C C . ASN B 1 311 ? 1.185 4.27 1.956 1 98.38 311 ASN B C 1
ATOM 5451 O O . ASN B 1 311 ? -0.038 4.355 1.824 1 98.38 311 ASN B O 1
ATOM 5455 N N . ASP B 1 312 ? 1.835 3.188 1.808 1 98.38 312 ASP B N 1
ATOM 5456 C CA . ASP B 1 312 ? 1.151 1.956 1.426 1 98.38 312 ASP B CA 1
ATOM 5457 C C . ASP B 1 312 ? 0.26 1.45 2.559 1 98.38 312 ASP B C 1
ATOM 5459 O O . ASP B 1 312 ? -0.817 0.902 2.309 1 98.38 312 ASP B O 1
ATOM 5463 N N . LEU B 1 313 ? 0.698 1.582 3.803 1 98.62 313 LEU B N 1
ATOM 5464 C CA . LEU B 1 313 ? -0.15 1.222 4.934 1 98.62 313 LEU B CA 1
ATOM 5465 C C . LEU B 1 313 ? -1.39 2.107 4.988 1 98.62 313 LEU B C 1
ATOM 5467 O O . LEU B 1 313 ? -2.482 1.635 5.309 1 98.62 313 LEU B O 1
ATOM 5471 N N . LEU B 1 314 ? -1.184 3.383 4.676 1 98.38 314 LEU B N 1
ATOM 5472 C CA . LEU B 1 314 ? -2.318 4.301 4.645 1 98.38 314 LEU B CA 1
ATOM 5473 C C . LEU B 1 314 ? -3.273 3.947 3.51 1 98.38 314 LEU B C 1
ATOM 5475 O O . LEU B 1 314 ? -4.492 3.979 3.688 1 98.38 314 LEU B O 1
ATOM 5479 N N . LYS B 1 315 ? -2.729 3.621 2.379 1 97.69 315 LYS B N 1
ATOM 5480 C CA . LYS B 1 315 ? -3.568 3.162 1.275 1 97.69 315 LYS B CA 1
ATOM 5481 C C . LYS B 1 315 ? -4.363 1.919 1.668 1 97.69 315 LYS B C 1
ATOM 5483 O O . LYS B 1 315 ? -5.516 1.759 1.264 1 97.69 315 LYS B O 1
ATOM 5488 N N . ALA B 1 316 ? -3.729 1.059 2.43 1 98.25 316 ALA B N 1
ATOM 5489 C CA . ALA B 1 316 ? -4.355 -0.194 2.842 1 98.25 316 ALA B CA 1
ATOM 5490 C C . ALA B 1 316 ? -5.609 0.068 3.674 1 98.25 316 ALA B C 1
ATOM 5492 O O . ALA B 1 316 ? -6.562 -0.717 3.639 1 98.25 316 ALA B O 1
ATOM 5493 N N . ILE B 1 317 ? -5.598 1.154 4.363 1 97.81 317 ILE B N 1
ATOM 5494 C CA . ILE B 1 317 ? -6.781 1.428 5.172 1 97.81 317 ILE B CA 1
ATOM 5495 C C . ILE B 1 317 ? -7.77 2.275 4.371 1 97.81 317 ILE B C 1
ATOM 5497 O O . ILE B 1 317 ? -8.75 2.783 4.922 1 97.81 317 ILE B O 1
ATOM 5501 N N . GLY B 1 318 ? -7.488 2.551 3.139 1 96.06 318 GLY B N 1
ATOM 5502 C CA . GLY B 1 318 ? -8.492 3.02 2.197 1 96.06 318 GLY B CA 1
ATOM 5503 C C . GLY B 1 318 ? -8.555 4.531 2.09 1 96.06 318 GLY B C 1
ATOM 5504 O O . GLY B 1 318 ? -9.594 5.094 1.729 1 96.06 318 GLY B O 1
ATOM 5505 N N . VAL B 1 319 ? -7.457 5.211 2.379 1 96.62 319 VAL B N 1
ATOM 5506 C CA . VAL B 1 319 ? -7.578 6.664 2.438 1 96.62 319 VAL B CA 1
ATOM 5507 C C . VAL B 1 319 ? -6.844 7.293 1.256 1 96.62 319 VAL B C 1
ATOM 5509 O O . VAL B 1 319 ? -6.43 8.453 1.322 1 96.62 319 VAL B O 1
ATOM 5512 N N . THR B 1 320 ? -6.672 6.605 0.225 1 95.38 320 THR B N 1
ATOM 5513 C CA . THR B 1 320 ? -6.086 7.156 -0.991 1 95.38 320 THR B CA 1
ATOM 5514 C C . THR B 1 320 ? -7.168 7.703 -1.914 1 95.38 320 THR B C 1
ATOM 5516 O O . THR B 1 320 ? -8.312 7.879 -1.497 1 95.38 320 THR B O 1
ATOM 5519 N N . HIS B 1 321 ? -6.82 8.148 -3.033 1 95.44 321 HIS B N 1
ATOM 5520 C CA . HIS B 1 321 ? -7.637 8.742 -4.09 1 95.44 321 HIS B CA 1
ATOM 5521 C C . HIS B 1 321 ? -6.957 8.617 -5.445 1 95.44 321 HIS B C 1
ATOM 5523 O O . HIS B 1 321 ? -5.727 8.602 -5.527 1 95.44 321 HIS B O 1
ATOM 5529 N N . PRO B 1 322 ? -7.727 8.5 -6.574 1 93.81 322 PRO B N 1
ATOM 5530 C CA . PRO B 1 322 ? -7.113 8.367 -7.898 1 93.81 322 PRO B CA 1
ATOM 5531 C C . PRO B 1 322 ? -6.082 9.453 -8.188 1 93.81 322 PRO B C 1
ATOM 5533 O O . PRO B 1 322 ? -5.035 9.18 -8.773 1 93.81 322 PRO B O 1
ATOM 5536 N N . LYS B 1 323 ? -6.359 10.68 -7.754 1 95.31 323 LYS B N 1
ATOM 5537 C CA . LYS B 1 323 ? -5.422 11.781 -7.98 1 95.31 323 LYS B CA 1
ATOM 5538 C C . LYS B 1 323 ? -4.16 11.609 -7.141 1 95.31 323 LYS B C 1
ATOM 5540 O O . LYS B 1 323 ? -3.059 11.93 -7.594 1 95.31 323 LYS B O 1
ATOM 5545 N N . LEU B 1 324 ? -4.309 11.172 -5.949 1 96.31 324 LEU B N 1
ATOM 5546 C CA . LEU B 1 324 ? -3.143 10.867 -5.125 1 96.31 324 LEU B CA 1
ATOM 5547 C C . LEU B 1 324 ? -2.326 9.734 -5.742 1 96.31 324 LEU B C 1
ATOM 5549 O O . LEU B 1 324 ? -1.097 9.82 -5.812 1 96.31 324 LEU B O 1
ATOM 5553 N N . GLU B 1 325 ? -3.053 8.664 -6.219 1 95.69 325 GLU B N 1
ATOM 5554 C CA . GLU B 1 325 ? -2.375 7.547 -6.867 1 95.69 325 GLU B CA 1
ATOM 5555 C C . GLU B 1 325 ? -1.554 8.023 -8.062 1 95.69 325 GLU B C 1
ATOM 5557 O O . GLU B 1 325 ? -0.461 7.508 -8.312 1 95.69 325 GLU B O 1
ATOM 5562 N N . GLN B 1 326 ? -2.117 8.93 -8.758 1 94.88 326 GLN B N 1
ATOM 5563 C CA . GLN B 1 326 ? -1.396 9.492 -9.891 1 94.88 326 GLN B CA 1
ATOM 5564 C C . GLN B 1 326 ? -0.11 10.18 -9.438 1 94.88 326 GLN B C 1
ATOM 5566 O O . GLN B 1 326 ? 0.938 10.023 -10.07 1 94.88 326 GLN B O 1
ATOM 5571 N N . ILE B 1 327 ? -0.177 10.969 -8.375 1 97 327 ILE B N 1
ATOM 5572 C CA . ILE B 1 327 ? 0.995 11.648 -7.832 1 97 327 ILE B CA 1
ATOM 5573 C C . ILE B 1 327 ? 2.051 10.617 -7.441 1 97 327 ILE B C 1
ATOM 5575 O O . ILE B 1 327 ? 3.223 10.75 -7.805 1 97 327 ILE B O 1
ATOM 5579 N N . PHE B 1 328 ? 1.628 9.539 -6.734 1 97.19 328 PHE B N 1
ATOM 5580 C CA . PHE B 1 328 ? 2.545 8.508 -6.277 1 97.19 328 PHE B CA 1
ATOM 5581 C C . PHE B 1 328 ? 3.221 7.816 -7.457 1 97.19 328 PHE B C 1
ATOM 5583 O O . PHE B 1 328 ? 4.422 7.535 -7.414 1 97.19 328 PHE B O 1
ATOM 5590 N N . THR B 1 329 ? 2.406 7.539 -8.469 1 94.75 329 THR B N 1
ATOM 5591 C CA . THR B 1 329 ? 2.926 6.836 -9.633 1 94.75 329 THR B CA 1
ATOM 5592 C C . THR B 1 329 ? 3.965 7.688 -10.359 1 94.75 329 THR B C 1
ATOM 5594 O O . THR B 1 329 ? 5.016 7.18 -10.758 1 94.75 329 THR B O 1
ATOM 5597 N N . ILE B 1 330 ? 3.729 8.969 -10.523 1 95.44 330 ILE B N 1
ATOM 5598 C CA . ILE B 1 330 ? 4.648 9.883 -11.188 1 95.44 330 ILE B CA 1
ATOM 5599 C C . ILE B 1 330 ? 5.957 9.969 -10.398 1 95.44 330 ILE B C 1
ATOM 5601 O O . ILE B 1 330 ? 7.043 9.867 -10.969 1 95.44 330 ILE B O 1
ATOM 5605 N N . ALA B 1 331 ? 5.828 10.164 -9.102 1 96.69 331 ALA B N 1
ATOM 5606 C CA . ALA B 1 331 ? 7.008 10.258 -8.25 1 96.69 331 ALA B CA 1
ATOM 5607 C C . ALA B 1 331 ? 7.82 8.969 -8.289 1 96.69 331 ALA B C 1
ATOM 5609 O O . ALA B 1 331 ? 9.039 8.992 -8.492 1 96.69 331 ALA B O 1
ATOM 5610 N N . PHE B 1 332 ? 7.102 7.848 -8.203 1 95 332 PHE B N 1
ATOM 5611 C CA . PHE B 1 332 ? 7.746 6.543 -8.141 1 95 332 PHE B CA 1
ATOM 5612 C C . PHE B 1 332 ? 8.484 6.23 -9.438 1 95 332 PHE B C 1
ATOM 5614 O O . PHE B 1 332 ? 9.594 5.691 -9.414 1 95 332 PHE B O 1
ATOM 5621 N N . LYS B 1 333 ? 7.828 6.508 -10.508 1 93.12 333 LYS B N 1
ATOM 5622 C CA . LYS B 1 333 ? 8.422 6.289 -11.82 1 93.12 333 LYS B CA 1
ATOM 5623 C C . LYS B 1 333 ? 9.773 7 -11.938 1 93.12 333 LYS B C 1
ATOM 5625 O O . LYS B 1 333 ? 10.672 6.52 -12.625 1 93.12 333 LYS B O 1
ATOM 5630 N N . ARG B 1 334 ? 9.922 8.078 -11.25 1 93.94 334 ARG B N 1
ATOM 5631 C CA . ARG B 1 334 ? 11.133 8.891 -11.344 1 93.94 334 ARG B CA 1
ATOM 5632 C C . ARG B 1 334 ? 12.086 8.594 -10.195 1 93.94 334 ARG B C 1
ATOM 5634 O O . ARG B 1 334 ? 13.094 9.273 -10.023 1 93.94 334 ARG B O 1
ATOM 5641 N N . GLY B 1 335 ? 11.727 7.707 -9.398 1 92.94 335 GLY B N 1
ATOM 5642 C CA . GLY B 1 335 ? 12.625 7.242 -8.352 1 92.94 335 GLY B CA 1
ATOM 5643 C C . GLY B 1 335 ? 12.445 7.984 -7.039 1 92.94 335 GLY B C 1
ATOM 5644 O O . GLY B 1 335 ? 13.32 7.938 -6.168 1 92.94 335 GLY B O 1
ATOM 5645 N N . PHE B 1 336 ? 11.406 8.75 -6.918 1 95.69 336 PHE B N 1
ATOM 5646 C CA . PHE B 1 336 ? 11.133 9.453 -5.672 1 95.69 336 PHE B CA 1
ATOM 5647 C C . PHE B 1 336 ? 10.078 8.719 -4.855 1 95.69 336 PHE B C 1
ATOM 5649 O O . PHE B 1 336 ? 9.281 7.949 -5.402 1 95.69 336 PHE B O 1
ATOM 5656 N N . PHE B 1 337 ? 10.117 8.922 -3.568 1 95.81 337 PHE B N 1
ATOM 5657 C CA . PHE B 1 337 ? 9.164 8.305 -2.65 1 95.81 337 PHE B CA 1
ATOM 5658 C C . PHE B 1 337 ? 8.258 9.359 -2.027 1 95.81 337 PHE B C 1
ATOM 5660 O O . PHE B 1 337 ? 8.703 10.453 -1.688 1 95.81 337 PHE B O 1
ATOM 5667 N N . SER B 1 338 ? 7.043 9.047 -2.049 1 96.94 338 SER B N 1
ATOM 5668 C CA . SER B 1 338 ? 6.043 10.016 -1.624 1 96.94 338 SER B CA 1
ATOM 5669 C C . SER B 1 338 ? 4.984 9.367 -0.734 1 96.94 338 SER B C 1
ATOM 5671 O O . SER B 1 338 ? 4.871 8.141 -0.687 1 96.94 338 SER B O 1
ATOM 5673 N N . LYS B 1 339 ? 4.246 10.141 -0.041 1 97.81 339 LYS B N 1
ATOM 5674 C CA . LYS B 1 339 ? 3.127 9.703 0.788 1 97.81 339 LYS B CA 1
ATOM 5675 C C . LYS B 1 339 ? 2.1 10.82 0.958 1 97.81 339 LYS B C 1
ATOM 5677 O O . LYS B 1 339 ? 2.434 12 0.846 1 97.81 339 LYS B O 1
ATOM 5682 N N . LEU B 1 340 ? 0.934 10.383 1.226 1 97 340 LEU B N 1
ATOM 5683 C CA . LEU B 1 340 ? -0.068 11.398 1.549 1 97 340 LEU B CA 1
ATOM 5684 C C . LEU B 1 340 ? 0.148 11.945 2.957 1 97 340 LEU B C 1
ATOM 5686 O O . LEU B 1 340 ? 0.843 11.328 3.768 1 97 340 LEU B O 1
ATOM 5690 N N . THR B 1 341 ? -0.34 13.07 3.273 1 95 341 THR B N 1
ATOM 5691 C CA . THR B 1 341 ? -0.332 13.648 4.613 1 95 341 THR B CA 1
ATOM 5692 C C . THR B 1 341 ? -1.719 14.164 4.984 1 95 341 THR B C 1
ATOM 5694 O O . THR B 1 341 ? -2.443 14.688 4.133 1 95 341 THR B O 1
ATOM 5697 N N . GLY B 1 342 ? -2.045 13.977 6.285 1 90.44 342 GLY B N 1
ATOM 5698 C CA . GLY B 1 342 ? -3.371 14.367 6.738 1 90.44 342 GLY B CA 1
ATOM 5699 C C . GLY B 1 342 ? -4.383 13.242 6.66 1 90.44 342 GLY B C 1
ATOM 5700 O O . GLY B 1 342 ? -4.043 12.078 6.887 1 90.44 342 GLY B O 1
ATOM 5701 N N . ALA B 1 343 ? -5.613 13.586 6.379 1 88.62 343 ALA B N 1
ATOM 5702 C CA . ALA B 1 343 ? -6.703 12.617 6.414 1 88.62 343 ALA B CA 1
ATOM 5703 C C . ALA B 1 343 ? -6.699 11.742 5.164 1 88.62 343 ALA B C 1
ATOM 5705 O O . ALA B 1 343 ? -7.199 10.617 5.188 1 88.62 343 ALA B O 1
ATOM 5706 N N . GLY B 1 344 ? -6.188 12.219 4.066 1 92.06 344 GLY B N 1
ATOM 5707 C CA . GLY B 1 344 ? -6.176 11.461 2.826 1 92.06 344 GLY B CA 1
ATOM 5708 C C . GLY B 1 344 ? -7.406 11.695 1.971 1 92.06 344 GLY B C 1
ATOM 5709 O O . GLY B 1 344 ? -8.18 12.625 2.229 1 92.06 344 GLY B O 1
ATOM 5710 N N . ALA B 1 345 ? -7.523 10.906 0.865 1 93.12 345 ALA B N 1
ATOM 5711 C CA . ALA B 1 345 ? -8.602 11.023 -0.113 1 93.12 345 ALA B CA 1
ATOM 5712 C C . ALA B 1 345 ? -8.578 12.383 -0.8 1 93.12 345 ALA B C 1
ATOM 5714 O O . ALA B 1 345 ? -9.625 12.906 -1.195 1 93.12 345 ALA B O 1
ATOM 5715 N N . GLY B 1 346 ? -7.461 12.977 -0.902 1 92.81 346 GLY B N 1
ATOM 5716 C CA . GLY B 1 346 ? -7.195 14.289 -1.455 1 92.81 346 GLY B CA 1
ATOM 5717 C C . GLY B 1 346 ? -6.129 15.055 -0.691 1 92.81 346 GLY B C 1
ATOM 5718 O O . GLY B 1 346 ? -5.188 14.461 -0.165 1 92.81 346 GLY B O 1
ATOM 5719 N N . GLY B 1 347 ? -6.141 16.359 -0.832 1 92.38 347 GLY B N 1
ATOM 5720 C CA . GLY B 1 347 ? -5.188 17.172 -0.088 1 92.38 347 GLY B CA 1
ATOM 5721 C C . GLY B 1 347 ? -3.781 17.094 -0.648 1 92.38 347 GLY B C 1
ATOM 5722 O O . GLY B 1 347 ? -3.578 17.281 -1.851 1 92.38 347 GLY B O 1
ATOM 5723 N N . TYR B 1 348 ? -2.875 16.797 0.252 1 94.81 348 TYR B N 1
ATOM 5724 C CA . TYR B 1 348 ? -1.479 16.953 -0.146 1 94.81 348 TYR B CA 1
ATOM 5725 C C . TYR B 1 348 ? -0.746 15.617 -0.074 1 94.81 348 TYR B C 1
ATOM 5727 O O . TYR B 1 348 ? -1.099 14.75 0.729 1 94.81 348 TYR B O 1
ATOM 5735 N N . ALA B 1 349 ? 0.225 15.5 -0.901 1 97.12 349 ALA B N 1
ATOM 5736 C CA . ALA B 1 349 ? 1.263 14.477 -0.807 1 97.12 349 ALA B CA 1
ATOM 5737 C C . ALA B 1 349 ? 2.631 15.102 -0.551 1 97.12 349 ALA B C 1
ATOM 5739 O O . ALA B 1 349 ? 2.867 16.25 -0.912 1 97.12 349 ALA B O 1
ATOM 5740 N N . ILE B 1 350 ? 3.445 14.398 0.144 1 97.88 350 ILE B N 1
ATOM 5741 C CA . ILE B 1 350 ? 4.82 14.805 0.407 1 97.88 350 ILE B CA 1
ATOM 5742 C C . ILE B 1 350 ? 5.781 13.93 -0.396 1 97.88 350 ILE B C 1
ATOM 5744 O O . ILE B 1 350 ? 5.691 12.703 -0.361 1 97.88 350 ILE B O 1
ATOM 5748 N N . VAL B 1 351 ? 6.633 14.555 -1.141 1 97.94 351 VAL B N 1
ATOM 5749 C CA . VAL B 1 351 ? 7.738 13.852 -1.778 1 97.94 351 VAL B CA 1
ATOM 5750 C C . VAL B 1 351 ? 9.047 14.18 -1.059 1 97.94 351 VAL B C 1
ATOM 5752 O O . VAL B 1 351 ? 9.375 15.352 -0.865 1 97.94 351 VAL B O 1
ATOM 5755 N N . LEU B 1 352 ? 9.742 13.18 -0.602 1 97.19 352 LEU B N 1
ATOM 5756 C CA . LEU B 1 352 ? 11.039 13.398 0.029 1 97.19 352 LEU B CA 1
ATOM 5757 C C . LEU B 1 352 ? 12.094 13.758 -1.011 1 97.19 352 LEU B C 1
ATOM 5759 O O . LEU B 1 352 ? 12.203 13.094 -2.045 1 97.19 352 LEU B O 1
ATOM 5763 N N . LEU B 1 353 ? 12.852 14.828 -0.733 1 97.06 353 LEU B N 1
ATOM 5764 C CA . LEU B 1 353 ? 13.883 15.289 -1.655 1 97.06 353 LEU B CA 1
ATOM 5765 C C . LEU B 1 353 ? 15.273 15.117 -1.05 1 97.06 353 LEU B C 1
ATOM 5767 O O . LEU B 1 353 ? 15.484 15.43 0.124 1 97.06 353 LEU B O 1
ATOM 5771 N N . PRO B 1 354 ? 16.172 14.523 -1.827 1 94.44 354 PRO B N 1
ATOM 5772 C CA . PRO B 1 354 ? 17.562 14.453 -1.342 1 94.44 354 PRO B CA 1
ATOM 5773 C C . PRO B 1 354 ? 18.219 15.828 -1.242 1 94.44 354 PRO B C 1
ATOM 5775 O O . PRO B 1 354 ? 17.656 16.828 -1.696 1 94.44 354 PRO B O 1
ATOM 5778 N N . GLU B 1 355 ? 19.453 15.609 -0.677 1 89.69 355 GLU B N 1
ATOM 5779 C CA . GLU B 1 355 ? 20.234 16.844 -0.625 1 89.69 355 GLU B CA 1
ATOM 5780 C C . GLU B 1 355 ? 20.594 17.328 -2.025 1 89.69 355 GLU B C 1
ATOM 5782 O O . GLU B 1 355 ? 20.859 16.531 -2.92 1 89.69 355 GLU B O 1
ATOM 5787 N N . ASN B 1 356 ? 20.5 18.484 -2.412 1 90.81 356 ASN B N 1
ATOM 5788 C CA . ASN B 1 356 ? 20.859 19.094 -3.684 1 90.81 356 ASN B CA 1
ATOM 5789 C C . ASN B 1 356 ? 19.922 18.688 -4.805 1 90.81 356 ASN B C 1
ATOM 5791 O O . ASN B 1 356 ? 20.344 18.484 -5.941 1 90.81 356 ASN B O 1
ATOM 5795 N N . TYR B 1 357 ? 18.734 18.312 -4.434 1 93.25 357 TYR B N 1
ATOM 5796 C CA . TYR B 1 357 ? 17.734 17.922 -5.422 1 93.25 357 TYR B CA 1
ATOM 5797 C C . TYR B 1 357 ? 17.688 18.922 -6.578 1 93.25 357 TYR B C 1
ATOM 5799 O O . TYR B 1 357 ? 17.406 18.547 -7.719 1 93.25 357 TYR B O 1
ATOM 5807 N N . ASP B 1 358 ? 18.047 20.141 -6.387 1 91.5 358 ASP B N 1
ATOM 5808 C CA . ASP B 1 358 ? 17.922 21.203 -7.383 1 91.5 358 ASP B CA 1
ATOM 5809 C C . ASP B 1 358 ? 18.984 21.078 -8.461 1 91.5 358 ASP B C 1
ATOM 5811 O O . ASP B 1 358 ? 18.891 21.703 -9.523 1 91.5 358 ASP B O 1
ATOM 5815 N N . CYS B 1 359 ? 19.969 20.234 -8.188 1 92.62 359 CYS B N 1
ATOM 5816 C CA . CYS B 1 359 ? 21 19.984 -9.18 1 92.62 359 CYS B CA 1
ATOM 5817 C C . CYS B 1 359 ? 20.703 18.719 -9.977 1 92.62 359 CYS B C 1
ATOM 5819 O O . CYS B 1 359 ? 21.422 18.359 -10.906 1 92.62 359 CYS B O 1
ATOM 5821 N N . ASN B 1 360 ? 19.641 18.109 -9.648 1 89.88 360 ASN B N 1
ATOM 5822 C CA . ASN B 1 360 ? 19.25 16.828 -10.25 1 89.88 360 ASN B CA 1
ATOM 5823 C C . ASN B 1 360 ? 18.234 17.031 -11.367 1 89.88 360 ASN B C 1
ATOM 5825 O O . ASN B 1 360 ? 17.141 17.531 -11.125 1 89.88 360 ASN B O 1
ATOM 5829 N N . GLU B 1 361 ? 18.516 16.578 -12.508 1 93.31 361 GLU B N 1
ATOM 5830 C CA . GLU B 1 361 ? 17.625 16.703 -13.648 1 93.31 361 GLU B CA 1
ATOM 5831 C C . GLU B 1 361 ? 16.328 15.93 -13.422 1 93.31 361 GLU B C 1
ATOM 5833 O O . GLU B 1 361 ? 15.266 16.328 -13.906 1 93.31 361 GLU B O 1
ATOM 5838 N N . VAL B 1 362 ? 16.469 14.945 -12.711 1 94.56 362 VAL B N 1
ATOM 5839 C CA . VAL B 1 362 ? 15.305 14.094 -12.484 1 94.56 362 VAL B CA 1
ATOM 5840 C C . VAL B 1 362 ? 14.266 14.836 -11.641 1 94.56 362 VAL B C 1
ATOM 5842 O O . VAL B 1 362 ? 13.062 14.656 -11.828 1 94.56 362 VAL B O 1
ATOM 5845 N N . TYR B 1 363 ? 14.734 15.688 -10.758 1 96.19 363 TYR B N 1
ATOM 5846 C CA . TYR B 1 363 ? 13.828 16.5 -9.945 1 96.19 363 TYR B CA 1
ATOM 5847 C C . TYR B 1 363 ? 13.031 17.453 -10.82 1 96.19 363 TYR B C 1
ATOM 5849 O O . TYR B 1 363 ? 11.812 17.594 -10.648 1 96.19 363 TYR B O 1
ATOM 5857 N N . TRP B 1 364 ? 13.648 18.016 -11.703 1 96.69 364 TRP B N 1
ATOM 5858 C CA . TRP B 1 364 ? 12.977 19 -12.555 1 96.69 364 TRP B CA 1
ATOM 5859 C C . TRP B 1 364 ? 11.961 18.328 -13.469 1 96.69 364 TRP B C 1
ATOM 5861 O O . TRP B 1 364 ? 10.898 18.875 -13.742 1 96.69 364 TRP B O 1
ATOM 5871 N N . LYS B 1 365 ? 12.258 17.172 -13.898 1 97 365 LYS B N 1
ATOM 5872 C CA . LYS B 1 365 ? 11.305 16.391 -14.68 1 97 365 LYS B CA 1
ATOM 5873 C C . LYS B 1 365 ? 10.086 16.016 -13.836 1 97 365 LYS B C 1
ATOM 5875 O O . LYS B 1 365 ? 8.953 16.031 -14.328 1 97 365 LYS B O 1
ATOM 5880 N N . LEU B 1 366 ? 10.383 15.602 -12.609 1 97.31 366 LEU B N 1
ATOM 5881 C CA . LEU B 1 366 ? 9.305 15.297 -11.68 1 97.31 366 LEU B CA 1
ATOM 5882 C C . LEU B 1 366 ? 8.375 16.5 -11.508 1 97.31 366 LEU B C 1
ATOM 5884 O O . LEU B 1 366 ? 7.156 16.375 -11.656 1 97.31 366 LEU B O 1
ATOM 5888 N N . LYS B 1 367 ? 8.969 17.641 -11.242 1 97.25 367 LYS B N 1
ATOM 5889 C CA . LYS B 1 367 ? 8.211 18.859 -11.023 1 97.25 367 LYS B CA 1
ATOM 5890 C C . LYS B 1 367 ? 7.375 19.219 -12.25 1 97.25 367 LYS B C 1
ATOM 5892 O O . LYS B 1 367 ? 6.191 19.547 -12.133 1 97.25 367 LYS B O 1
ATOM 5897 N N . GLU B 1 368 ? 7.961 19.094 -13.383 1 97.38 368 GLU B N 1
ATOM 5898 C CA . GLU B 1 368 ? 7.289 19.406 -14.641 1 97.38 368 GLU B CA 1
ATOM 5899 C C . GLU B 1 368 ? 6.102 18.484 -14.875 1 97.38 368 GLU B C 1
ATOM 5901 O O . GLU B 1 368 ? 5.027 18.938 -15.281 1 97.38 368 GLU B O 1
ATOM 5906 N N . GLU B 1 369 ? 6.332 17.234 -14.633 1 97.38 369 GLU B N 1
ATOM 5907 C CA . GLU B 1 369 ? 5.277 16.266 -14.875 1 97.38 369 GLU B CA 1
ATOM 5908 C C . GLU B 1 369 ? 4.117 16.453 -13.898 1 97.38 369 GLU B C 1
ATOM 5910 O O . GLU B 1 369 ? 2.951 16.328 -14.281 1 97.38 369 GLU B O 1
ATOM 5915 N N . LEU B 1 370 ? 4.41 16.734 -12.672 1 98 370 LEU B N 1
ATOM 5916 C CA . LEU B 1 370 ? 3.369 16.969 -11.672 1 98 370 LEU B CA 1
ATOM 5917 C C . LEU B 1 370 ? 2.574 18.234 -12.016 1 98 370 LEU B C 1
ATOM 5919 O O . LEU B 1 370 ? 1.341 18.219 -11.984 1 98 370 LEU B O 1
ATOM 5923 N N . GLU B 1 371 ? 3.281 19.25 -12.391 1 97.75 371 GLU B N 1
ATOM 5924 C CA . GLU B 1 371 ? 2.611 20.484 -12.781 1 97.75 371 GLU B CA 1
ATOM 5925 C C . GLU B 1 371 ? 1.796 20.297 -14.055 1 97.75 371 GLU B C 1
ATOM 5927 O O . GLU B 1 371 ? 0.682 20.812 -14.164 1 97.75 371 GLU B O 1
ATOM 5932 N N . GLY B 1 372 ? 2.398 19.578 -14.938 1 97.44 372 GLY B N 1
ATOM 5933 C CA . GLY B 1 372 ? 1.706 19.281 -16.188 1 97.44 372 GLY B CA 1
ATOM 5934 C C . GLY B 1 372 ? 0.427 18.484 -15.984 1 97.44 372 GLY B C 1
ATOM 5935 O O . GLY B 1 372 ? -0.518 18.625 -16.766 1 97.44 372 GLY B O 1
ATOM 5936 N N . ALA B 1 373 ? 0.411 17.719 -14.953 1 96.06 373 ALA B N 1
ATOM 5937 C CA . ALA B 1 373 ? -0.766 16.906 -14.648 1 96.06 373 ALA B CA 1
ATOM 5938 C C . ALA B 1 373 ? -1.808 17.719 -13.883 1 96.06 373 ALA B C 1
ATOM 5940 O O . ALA B 1 373 ? -2.875 17.203 -13.539 1 96.06 373 ALA B O 1
ATOM 5941 N N . GLY B 1 374 ? -1.474 18.984 -13.547 1 96.81 374 GLY B N 1
ATOM 5942 C CA . GLY B 1 374 ? -2.445 19.875 -12.945 1 96.81 374 GLY B CA 1
ATOM 5943 C C . GLY B 1 374 ? -2.309 19.984 -11.438 1 96.81 374 GLY B C 1
ATOM 5944 O O . GLY B 1 374 ? -3.148 20.609 -10.781 1 96.81 374 GLY B O 1
ATOM 5945 N N . PHE B 1 375 ? -1.305 19.469 -10.898 1 96.94 375 PHE B N 1
ATOM 5946 C CA . PHE B 1 375 ? -1.119 19.516 -9.453 1 96.94 375 PHE B CA 1
ATOM 5947 C C . PHE B 1 375 ? -0.365 20.781 -9.039 1 96.94 375 PHE B C 1
ATOM 5949 O O . PHE B 1 375 ? 0.351 21.375 -9.852 1 96.94 375 PHE B O 1
ATOM 5956 N N . GLY B 1 376 ? -0.577 21.281 -7.836 1 95.38 376 GLY B N 1
ATOM 5957 C CA . GLY B 1 376 ? 0.262 22.312 -7.262 1 95.38 376 GLY B CA 1
ATOM 5958 C C . GLY B 1 376 ? 1.533 21.781 -6.633 1 95.38 376 GLY B C 1
ATOM 5959 O O . GLY B 1 376 ? 1.497 20.797 -5.895 1 95.38 376 GLY B O 1
ATOM 5960 N N . VAL B 1 377 ? 2.617 22.406 -6.977 1 96.25 377 VAL B N 1
ATOM 5961 C CA . VAL B 1 377 ? 3.896 21.875 -6.504 1 96.25 377 VAL B CA 1
ATOM 5962 C C . VAL B 1 377 ? 4.664 22.984 -5.773 1 96.25 377 VAL B C 1
ATOM 5964 O O . VAL B 1 377 ? 4.848 24.078 -6.309 1 96.25 377 VAL B O 1
ATOM 5967 N N . HIS B 1 378 ? 5.105 22.688 -4.512 1 94.69 378 HIS B N 1
ATOM 5968 C CA . HIS B 1 378 ? 5.844 23.656 -3.715 1 94.69 378 HIS B CA 1
ATOM 5969 C C . HIS B 1 378 ? 6.996 23 -2.963 1 94.69 378 HIS B C 1
ATOM 5971 O O . HIS B 1 378 ? 6.777 22.062 -2.184 1 94.69 378 HIS B O 1
ATOM 5977 N N . VAL B 1 379 ? 8.148 23.516 -3.189 1 95.81 379 VAL B N 1
ATOM 5978 C CA . VAL B 1 379 ? 9.297 23.016 -2.451 1 95.81 379 VAL B CA 1
ATOM 5979 C C . VAL B 1 379 ? 9.383 23.703 -1.089 1 95.81 379 VAL B C 1
ATOM 5981 O O . VAL B 1 379 ? 9.188 24.922 -0.986 1 95.81 379 VAL B O 1
ATOM 5984 N N . THR B 1 380 ? 9.617 22.953 -0.064 1 95.44 380 THR B N 1
ATOM 5985 C CA . THR B 1 380 ? 9.75 23.484 1.292 1 95.44 380 THR B CA 1
ATOM 5986 C C . THR B 1 380 ? 10.516 22.5 2.176 1 95.44 380 THR B C 1
ATOM 5988 O O . THR B 1 380 ? 11.289 21.672 1.676 1 95.44 380 THR B O 1
ATOM 5991 N N . THR B 1 381 ? 10.422 22.719 3.518 1 95.94 381 THR B N 1
ATOM 5992 C CA . THR B 1 381 ? 11.109 21.844 4.465 1 95.94 381 THR B CA 1
ATOM 5993 C C . THR B 1 381 ? 10.141 21.312 5.52 1 95.94 381 THR B C 1
ATOM 5995 O O . THR B 1 381 ? 9.055 21.875 5.699 1 95.94 381 THR B O 1
ATOM 5998 N N . ALA B 1 382 ? 10.523 20.25 6.137 1 96.44 382 ALA B N 1
ATOM 5999 C CA . ALA B 1 382 ? 9.812 19.703 7.285 1 96.44 382 ALA B CA 1
ATOM 6000 C C . ALA B 1 382 ? 10.727 19.609 8.508 1 96.44 382 ALA B C 1
ATOM 6002 O O . ALA B 1 382 ? 11.812 19.031 8.438 1 96.44 382 ALA B O 1
ATOM 6003 N N . GLY B 1 383 ? 10.305 20.203 9.586 1 96.56 383 GLY B N 1
ATOM 6004 C CA . GLY B 1 383 ? 11.062 20.141 10.828 1 96.56 383 GLY B CA 1
ATOM 6005 C C . GLY B 1 383 ? 11.945 21.359 11.055 1 96.56 383 GLY B C 1
ATOM 6006 O O . GLY B 1 383 ? 13.023 21.25 11.641 1 96.56 383 GLY B O 1
ATOM 6007 N N . GLY B 1 384 ? 11.641 22.469 10.523 1 93.75 384 GLY B N 1
ATOM 6008 C CA . GLY B 1 384 ? 12.398 23.703 10.703 1 93.75 384 GLY B CA 1
ATOM 6009 C C . GLY B 1 384 ? 11.984 24.484 11.945 1 93.75 384 GLY B C 1
ATOM 6010 O O . GLY B 1 384 ? 11.656 23.891 12.977 1 93.75 384 GLY B O 1
ATOM 6011 N N . VAL B 1 385 ? 12.094 25.719 11.852 1 93.25 385 VAL B N 1
ATOM 6012 C CA . VAL B 1 385 ? 11.852 26.578 13.016 1 93.25 385 VAL B CA 1
ATOM 6013 C C . VAL B 1 385 ? 10.352 26.828 13.164 1 93.25 385 VAL B C 1
ATOM 6015 O O . VAL B 1 385 ? 9.609 26.781 12.18 1 93.25 385 VAL B O 1
ATOM 6018 N N . GLY B 1 386 ? 9.898 27.016 14.398 1 95.5 386 GLY B N 1
ATOM 6019 C CA . GLY B 1 386 ? 8.508 27.328 14.688 1 95.5 386 GLY B CA 1
ATOM 6020 C C . GLY B 1 386 ? 8.156 28.781 14.438 1 95.5 386 GLY B C 1
ATOM 6021 O O . GLY B 1 386 ? 8.672 29.406 13.5 1 95.5 386 GLY B O 1
ATOM 6022 N N . LEU B 1 387 ? 7.258 29.266 15.195 1 96.69 387 LEU B N 1
ATOM 6023 C CA . LEU B 1 387 ? 6.758 30.625 15.094 1 96.69 387 LEU B CA 1
ATOM 6024 C C . LEU B 1 387 ? 7.891 31.625 15.289 1 96.69 387 LEU B C 1
ATOM 6026 O O . LEU B 1 387 ? 8.75 31.438 16.156 1 96.69 387 LEU B O 1
ATOM 6030 N N . ARG B 1 388 ? 7.867 32.688 14.445 1 96.81 388 ARG B N 1
ATOM 6031 C CA . ARG B 1 388 ? 8.883 33.75 14.539 1 96.81 388 ARG B CA 1
ATOM 6032 C C . ARG B 1 388 ? 8.25 35.125 14.5 1 96.81 388 ARG B C 1
ATOM 6034 O O . ARG B 1 388 ? 7.266 35.344 13.797 1 96.81 388 ARG B O 1
ATOM 6041 N N . VAL B 1 389 ? 8.812 36 15.258 1 97.38 389 VAL B N 1
ATOM 6042 C CA . VAL B 1 389 ? 8.43 37.406 15.258 1 97.38 389 VAL B CA 1
ATOM 6043 C C . VAL B 1 389 ? 9.594 38.281 14.781 1 97.38 389 VAL B C 1
ATOM 6045 O O . VAL B 1 389 ? 10.727 38.094 15.242 1 97.38 389 VAL B O 1
ATOM 6048 N N . THR B 1 390 ? 9.32 39.062 13.789 1 95.5 390 THR B N 1
ATOM 6049 C CA . THR B 1 390 ? 10.352 39.938 13.273 1 95.5 390 THR B CA 1
ATOM 6050 C C . THR B 1 390 ? 9.836 41.375 13.227 1 95.5 390 THR B C 1
ATOM 6052 O O . THR B 1 390 ? 8.625 41.625 13.25 1 95.5 390 THR B O 1
ATOM 6055 N N . SER B 1 391 ? 10.734 42.281 13.242 1 92.75 391 SER B N 1
ATOM 6056 C CA . SER B 1 391 ? 10.367 43.688 13.133 1 92.75 391 SER B CA 1
ATOM 6057 C C . SER B 1 391 ? 9.93 44.031 11.711 1 92.75 391 SER B C 1
ATOM 6059 O O . SER B 1 391 ? 10.352 43.375 10.75 1 92.75 391 SER B O 1
ATOM 6061 N N . LEU B 1 392 ? 8.992 44.844 11.625 1 89.19 392 LEU B N 1
ATOM 6062 C CA . LEU B 1 392 ? 8.531 45.312 10.328 1 89.19 392 LEU B CA 1
ATOM 6063 C C . LEU B 1 392 ? 9.258 46.625 9.945 1 89.19 392 LEU B C 1
ATOM 6065 O O . LEU B 1 392 ? 9.398 47.531 10.773 1 89.19 392 LEU B O 1
ATOM 6069 N N . ASP B 1 393 ? 10.094 46.594 8.898 1 71.81 393 ASP B N 1
ATOM 6070 C CA . ASP B 1 393 ? 10.766 47.812 8.43 1 71.81 393 ASP B CA 1
ATOM 6071 C C . ASP B 1 393 ? 9.758 48.844 7.906 1 71.81 393 ASP B C 1
ATOM 6073 O O . ASP B 1 393 ? 8.703 48.469 7.395 1 71.81 393 ASP B O 1
ATOM 6077 N N . ASP B 1 394 ? 9.953 50.094 8.289 1 59.16 394 ASP B N 1
ATOM 6078 C CA . ASP B 1 394 ? 9.141 51.188 7.758 1 59.16 394 ASP B CA 1
ATOM 6079 C C . ASP B 1 394 ? 9.117 51.156 6.23 1 59.16 394 ASP B C 1
ATOM 6081 O O . ASP B 1 394 ? 10.109 50.812 5.594 1 59.16 394 ASP B O 1
#

pLDDT: mean 91.91, std 8.43, range [52.72, 98.69]